Protein AF-A0A348ML00-F1 (afdb_monomer)

Secondary structure (DSSP, 8-state):
---GGGGGS-HHHHHH--TT-SEEEEEEEEEEEEEETHHHHHHHHHTT-HHHHHHHHHHHHHHHHHHHHHHHHTT-EEEEEETTEEEEEESSHHHHHHHHHHHHHHHHHTTT--EEEEEEEEEEEEEEEEEETTEEEEEEESHHHHHHHHHHTTPPTT-EEE----------------S-----HHHHHHHHHH-TT-EEEEEEEEEEEEESSHHHHHHHHHT-TTSSEEEEEEEETTEEEEEEEESSS--SS-HHHHHHHHHHHHHTSGGGGGEEEEEEEEEEEEEEEEETTEEEEEEESHHHHHHHHHHTTPPTT-EEEEHHHHHT-TTEEEEEEEEEEETTTEEEEEEEEEEE-TTBPP-PPP-TT-HHHHHHHHHHHHH-SEEEEEE-TTSSHHHHHHHHHHHHT--EEEEE-SS-TT-S-HHHHHHH-----SPPPHHHHHHHHHHHHHHS--SEEEEE-GGG--HHHHHHHHHHTTS--SSEEEEE-SSS-SSEEEPPP-HHHHHHHHHHHHSSPBPHHHHHHHHHHHTT-HHHHHHHHHHHHHTTSEEE-TTS-EEESS------STTHHHHHHHHTTS-HHHHHHHHHHTT-SS-EEHHHHHHH-TT---TTHHHHHHTTSEEEETTEEEES-HHHHHHHHHHS-HHHHHHHHHHHHHHHHHTT-HHHHHHHHHHTT-HHHHHHHHTT-----TT--SHHHHHHHHHHHHH---HHHHHHHHHHHHHTT-HHHHHHHHHHTTTTS-HHHHHHHHHHHHHHTT-HHHHHHHHHTS-GGG---HHHHHHHHHHHHHHHHHTT-TTHHHHHHHHHHHHTTS-HHHHTT--HHHHHHHTT-HHHHHHHHHHHHHHHHHTT-HHHHHHHHHHHHHH--

Organism: NCBI:txid2052148

Solvent-accessible surface area (backbone atoms only — not comparable to full-atom values): 47397 Å² total; per-residue (Å²): 128,83,62,71,50,48,29,63,45,30,63,68,53,64,41,51,35,36,89,94,55,50,71,49,77,47,56,32,23,32,36,31,34,41,43,48,52,51,67,62,52,44,51,60,35,50,74,65,40,63,70,14,33,53,54,44,45,55,48,49,37,54,52,53,23,53,49,46,53,41,33,45,76,37,66,29,38,59,69,46,72,61,84,62,24,40,33,32,39,20,78,41,64,67,38,48,50,54,25,51,55,52,49,43,53,54,40,61,72,52,86,57,72,51,44,40,26,20,2,31,17,47,40,62,39,35,37,41,55,44,74,50,66,82,8,62,47,63,29,62,41,43,66,22,57,58,45,4,57,57,25,25,75,74,25,51,83,67,34,67,26,70,54,92,63,78,90,78,72,83,58,83,80,71,80,55,51,77,51,83,68,44,50,35,51,59,58,50,49,49,43,74,72,62,40,69,89,34,43,36,76,43,52,29,20,32,35,29,37,29,20,70,45,72,67,54,48,54,57,56,52,70,66,39,85,75,61,55,36,74,79,50,44,40,68,50,98,81,27,40,33,38,38,35,27,15,28,48,86,67,42,51,54,63,19,40,49,53,42,49,53,53,54,50,57,48,67,73,40,86,65,33,63,47,24,21,11,6,34,26,35,40,58,28,41,38,30,46,39,62,31,104,74,38,40,45,84,46,73,48,42,69,34,56,55,46,6,54,55,40,22,71,76,33,51,70,54,32,54,29,33,31,63,62,28,47,78,65,23,78,46,55,42,67,42,83,74,49,78,47,75,42,91,99,77,44,80,42,59,35,25,38,77,74,48,73,44,70,41,51,63,65,81,49,82,59,73,72,81,51,55,72,57,45,50,50,50,53,58,51,55,71,80,40,36,61,45,38,40,10,11,40,72,51,39,46,65,71,48,50,54,25,28,46,31,61,76,67,71,54,62,48,41,29,43,72,55,76,77,62,83,89,48,54,38,46,61,54,31,69,71,63,75,47,93,54,87,68,93,66,57,68,72,60,49,50,50,53,48,52,57,48,57,66,71,47,90,53,57,30,39,36,38,34,46,52,77,64,53,27,75,61,33,52,52,48,51,64,54,50,64,77,47,91,71,92,44,38,36,39,42,29,35,60,30,72,51,65,80,43,68,48,62,55,42,54,62,68,54,46,38,48,46,46,20,67,75,67,76,37,46,54,34,69,69,44,35,51,54,45,34,68,29,31,61,20,28,48,49,52,43,56,52,51,52,54,49,33,42,77,70,60,41,36,40,73,44,99,89,59,26,37,30,61,76,61,70,66,87,86,78,70,82,76,52,50,54,61,48,44,59,74,49,23,78,49,54,71,69,54,47,50,50,53,53,60,50,33,79,48,96,57,68,37,48,59,69,57,54,40,72,64,39,77,86,64,77,74,84,51,58,61,58,38,42,53,46,53,54,35,43,73,63,89,64,28,39,34,66,48,30,48,46,58,28,50,45,54,49,52,62,46,48,67,69,55,50,24,52,52,24,40,50,50,14,58,46,26,54,73,75,66,39,38,65,62,14,16,53,25,19,42,74,36,67,39,54,73,60,14,46,69,42,43,74,75,68,88,74,78,80,91,86,60,100,46,73,70,49,57,55,52,38,56,54,48,42,74,75,58,75,40,58,71,48,53,53,52,42,45,54,50,35,62,62,57,59,41,60,67,60,44,53,47,51,51,65,77,40,51,91,63,48,54,75,64,60,48,49,42,55,52,35,54,50,31,47,75,70,66,37,54,67,59,28,48,54,53,52,75,74,45,74,64,85,76,48,82,53,63,71,56,42,48,52,44,50,40,55,46,32,42,48,22,56,78,69,66,43,86,62,25,66,64,46,51,58,51,46,60,66,53,54,80,79,56,53,70,82,54,60,77,70,53,53,55,46,61,46,27,44,78,72,68,38,52,69,66,22,51,53,52,40,47,54,53,20,52,57,27,47,76,70,71,34,58,68,63,15,52,52,39,49,51,50,47,65,70,72,50,135

Foldseek 3Di:
DPDVVCLAAKPLCLQQDDPVDFKDKFWFKKKKKAKALLQVQLAVLVVVFLQSQLVNQVVCQVLVQQLCVLLVVLVKIFHDADFRITIITDQYDVSVVSSLLSSLVVCVVPVVNIWMEIEMFTGMWMWGWDDAQNAIAIEIDDPNVVRGVVQRVVTDTSYGGYDDYPDDDRDDSDRPNPDDGGHNPLVVVVCVQQPQSDKFKAKKKKKKKFFADPVLVNVLRVLLLVLWDFQHWYADPRHIITIIMGCPPQLQAFRLQSVVVSVVVCLPDPSQLRMFMEMAIDMWMWHWHDHPRHIGTDIGDPRNVRRVQRRVVTDRSFYKYFPRSPVSQQQFDWDWDDWDQTPPPGTTTIITTDDGQQFFQRQDDALPPPVVVLVVVVVVVVVFQEWEEEEFPLLCSSNSVNVNCVVVVFGETEAEDRDDAPAAPVLLCRQPVDRDRDQDDLVRSLVSNLVSVVVDPGLEYEYEQCVRHDPSNVSNSVVRRVDDSSGHYYYYHNFQDIPHYRYADDLVSLQSSVCVVPVFGADSQLSVVLCQQAVRRNLSSVQQVVQCVVVVQWDQDPVGHTDGPADADDQDSRCSSVLSNNCSNDDPLRLVLLLLLLLDPDWDFPVLSCVLPVPRDDPCVVVCVRNQQWDDDPRTIHGSHNNSSSNSNSRDDLVVLLVSLCSQLVSCVVVVVLLSNLVSCVSNVVLVSSLVSLVPDPDDPPPDLDPSLLSSLVSVCVPPNAQVSLVSNLVSCLNNLVLVVNVVSCVVCVVRDDPLSSLLSVLSSCVSVVVLVVSLVSLVVDPLVPDPDLLSSLSSLQSNLLSCLVVVPPCSVVSLVVSVVSLVVDDLVSLVVGCSLVSCVSVVNLVVSVVSLQVSLVVCVVVVNNPVSVVSVVVSVVSHD

InterPro domains:
  IPR001054 Adenylyl cyclase class-3/4/guanylyl cyclase [PS50125] (29-152)
  IPR001054 Adenylyl cyclase class-3/4/guanylyl cyclase [PS50125] (274-311)
  IPR027417 P-loop containing nucleoside triphosphate hydrolase [SSF52540] (356-555)
  IPR029787 Nucleotide cyclase [G3DSA:3.30.70.1230] (23-153)
  IPR029787 Nucleotide cyclase [G3DSA:3.30.70.1230] (206-360)
  IPR029787 Nucleotide cyclase [SSF55073] (25-144)
  IPR029787 Nucleotide cyclase [SSF55073] (242-348)

Radius of gyration: 32.4 Å; Cα contacts (8 Å, |Δi|>4): 1487; chains: 1; bounding box: 76×66×93 Å

Mean predicted aligned error: 16.03 Å

pLDDT: mean 80.35, std 12.55, range [34.0, 97.12]

Nearest PDB structures (foldseek):
  8coj-assembly1_A  TM=7.798E-01  e=1.822E-16  Homo sapiens
  2bw7-assembly1_B  TM=7.053E-01  e=2.777E-06  Limnospira platensis
  1wc5-assembly1_A  TM=7.029E-01  e=2.656E-06  Limnospira platensis
  1wc5-assembly1_D  TM=6.939E-01  e=4.535E-06  Limnospira platensis
  1wc1-assembly2_B  TM=6.346E-01  e=1.361E-06  Limnospira platensis

Sequence (881 aa):
MLNFENLFFPKILREIYSPSKKDYKIQGVVTFTDISGFTQLSENIMAEGYEGAEKIRDLIQFYFKNFTETIDKNRGDILNYSGDAILAYFQNLSDAVNSFESMVDFTKSVENVLSIRAGIAGGEIRIHIFENNGGLVPLFYGEPISDALNEEKKAELFKYSLKEIENFEKGKIENNSNGNLKLDNEVKRFFLEKGKDFGSFSYVSVLFLYAKDIKTVEEILSLNFGRIHVNKIELYEDGIRVMCLSGIPFGKSSPTLTMGDFIFDILKNDFKERIKGGATSGYIFNGFSEGNIRIEYNLIGKTINRAARISTEADFGEILLDKSFIEDNRFLEVEFIKNSNLKGIGKINLYLPKSYNKNRVPLYNPYYNRNSYIEKVEDYLKERDTLILGGDEGTGKTHLVSSYIFKNNIYAEYFQFNYLFGEKNIILKTVSKVNIDEDIEDETGIKFFLDEIKKSSSPLFIFDNCEYLDSNSLKLIESLRKKEIGKKIIFIFNKKFGDLILEDLDKDEIFELLNIRTGIKPSRRVVEKLFDLTSGNILLITTLFKELIEKGKITINFIGEWDYSSDMEIVSKDLSSASQILFSELPQEQFNFLKYLSFFDKPLKLKELKEIFKDLNFDFSNELLERSFIERNGDLVSFKNKILQKHLYHSLSLRERVRIHRIIGEFYVKVKEEFEAGLHFYKAGERKISFKLLKSIKSIPSYNLNYSHTVYFKILNILKPQKDNVEKIFYILHKEGRVDEIKELIKENETLLDPFTKIYFTMEILFKEGKLENVKEKFFSTDIESIRNKNIKIKILDLATYVMVLTNDDRKNFYIEKILKEYENISLETKVLLRLPSTLIQIGDYEKSERIFKDIADSYLLKNDRFNAYSTLIKMFYLFP

Structure (mmCIF, N/CA/C/O backbone):
data_AF-A0A348ML00-F1
#
_entry.id   AF-A0A348ML00-F1
#
loop_
_atom_site.group_PDB
_atom_site.id
_atom_site.type_symbol
_atom_site.label_atom_id
_atom_site.label_alt_id
_atom_site.label_comp_id
_atom_site.label_asym_id
_atom_site.label_entity_id
_atom_site.label_seq_id
_atom_site.pdbx_PDB_ins_code
_atom_site.Cartn_x
_atom_site.Cartn_y
_atom_site.Cartn_z
_atom_site.occupancy
_atom_site.B_iso_or_equiv
_atom_site.auth_seq_id
_atom_site.auth_comp_id
_atom_site.auth_asym_id
_atom_site.auth_atom_id
_atom_site.pdbx_PDB_model_num
ATOM 1 N N . MET A 1 1 ? 1.544 24.960 26.310 1.00 34.00 1 MET A N 1
ATOM 2 C CA . MET A 1 1 ? 1.391 24.394 24.952 1.00 34.00 1 MET A CA 1
ATOM 3 C C . MET A 1 1 ? 0.268 23.377 25.017 1.00 34.00 1 MET A C 1
ATOM 5 O O . MET A 1 1 ? 0.340 22.516 25.883 1.00 34.00 1 MET A O 1
ATOM 9 N N . LEU A 1 2 ? -0.784 23.506 24.201 1.00 48.88 2 LEU A N 1
ATOM 10 C CA . LEU A 1 2 ? -1.800 22.452 24.095 1.00 48.88 2 LEU A CA 1
ATOM 11 C C . LEU A 1 2 ? -1.108 21.144 23.685 1.00 48.88 2 LEU A C 1
ATOM 13 O O . LEU A 1 2 ? -0.302 21.151 22.756 1.00 48.88 2 LEU A O 1
ATOM 17 N N . ASN A 1 3 ? -1.404 20.045 24.380 1.00 73.56 3 ASN A N 1
ATOM 18 C CA . ASN A 1 3 ? -1.009 18.715 23.930 1.00 73.56 3 ASN A CA 1
ATOM 19 C C . ASN A 1 3 ? -1.651 18.477 22.552 1.00 73.56 3 ASN A C 1
ATOM 21 O O . ASN A 1 3 ? -2.877 18.500 22.453 1.00 73.56 3 ASN A O 1
ATOM 25 N N . PHE A 1 4 ? -0.850 18.296 21.497 1.00 82.88 4 PHE A N 1
ATOM 26 C CA . PHE A 1 4 ? -1.365 18.126 20.131 1.00 82.88 4 PHE A CA 1
ATOM 27 C C . PHE A 1 4 ? -2.293 16.908 20.018 1.00 82.88 4 PHE A C 1
ATOM 29 O O . PHE A 1 4 ? -3.206 16.919 19.200 1.00 82.88 4 PHE A O 1
ATOM 36 N N . GLU A 1 5 ? -2.110 15.897 20.877 1.00 88.62 5 GLU A N 1
ATOM 37 C CA . GLU A 1 5 ? -2.977 14.718 20.949 1.00 88.62 5 GLU A CA 1
ATOM 38 C C . GLU A 1 5 ? -4.433 15.099 21.232 1.00 88.62 5 GLU A C 1
ATOM 40 O O . GLU A 1 5 ? -5.338 14.465 20.702 1.00 88.62 5 GLU A O 1
ATOM 45 N N . ASN A 1 6 ? -4.687 16.191 21.966 1.00 87.44 6 ASN A N 1
ATOM 46 C CA . ASN A 1 6 ? -6.050 16.660 22.210 1.00 87.44 6 ASN A CA 1
ATOM 47 C C . ASN A 1 6 ? -6.776 16.999 20.901 1.00 87.44 6 ASN A C 1
ATOM 49 O O . ASN A 1 6 ? -7.987 16.817 20.825 1.00 87.44 6 ASN A O 1
ATOM 53 N N . LEU A 1 7 ? -6.061 17.438 19.855 1.00 88.00 7 LEU A N 1
ATOM 54 C CA . LEU A 1 7 ? -6.659 17.731 18.549 1.00 88.00 7 LEU A CA 1
ATOM 55 C C . LEU A 1 7 ? -7.269 16.483 17.891 1.00 88.00 7 LEU A C 1
ATOM 57 O O . LEU A 1 7 ? -8.154 16.628 17.051 1.00 88.00 7 LEU A O 1
ATOM 61 N N . PHE A 1 8 ? -6.874 15.276 18.307 1.00 89.94 8 PHE A N 1
ATOM 62 C CA . PHE A 1 8 ? -7.432 14.007 17.831 1.00 89.94 8 PHE A CA 1
ATOM 63 C C . PHE A 1 8 ? -8.740 13.594 18.515 1.00 89.94 8 PHE A C 1
ATOM 65 O O . PHE A 1 8 ? -9.309 12.558 18.163 1.00 89.94 8 PHE A O 1
ATOM 72 N N . PHE A 1 9 ? -9.267 14.417 19.420 1.00 91.25 9 PHE A N 1
ATOM 73 C CA . PHE A 1 9 ? -10.502 14.137 20.145 1.00 91.25 9 PHE A CA 1
ATOM 74 C C . PHE A 1 9 ? -11.482 15.317 20.088 1.00 91.25 9 PHE A C 1
ATOM 76 O O . PHE A 1 9 ? -11.037 16.458 19.932 1.00 91.25 9 PHE A O 1
ATOM 83 N N . PRO A 1 10 ? -12.798 15.081 20.240 1.00 91.31 10 PRO A N 1
ATOM 84 C CA . PRO A 1 10 ? -13.809 16.144 20.310 1.00 91.31 10 PRO A CA 1
ATOM 85 C C . PRO A 1 10 ? -13.538 17.132 21.449 1.00 91.31 10 PRO A C 1
ATOM 87 O O . PRO A 1 10 ? -13.006 16.738 22.491 1.00 91.31 10 PRO A O 1
ATOM 90 N N . LYS A 1 11 ? -13.906 18.408 21.279 1.00 89.00 11 LYS A N 1
ATOM 91 C CA . LYS A 1 11 ? -13.756 19.434 22.328 1.00 89.00 11 LYS A CA 1
ATOM 92 C C . LYS A 1 11 ? -14.481 19.042 23.611 1.00 89.00 11 LYS A C 1
ATOM 94 O O . LYS A 1 11 ? -13.883 19.138 24.678 1.00 89.00 11 LYS A O 1
ATOM 99 N N . ILE A 1 12 ? -15.696 18.510 23.502 1.00 88.75 12 ILE A N 1
ATOM 100 C CA . ILE A 1 12 ? -16.497 18.092 24.655 1.00 88.75 12 ILE A CA 1
ATOM 101 C C . ILE A 1 12 ? -15.770 17.041 25.493 1.00 88.75 12 ILE A C 1
ATOM 103 O O . ILE A 1 12 ? -15.780 17.105 26.718 1.00 88.75 12 ILE A O 1
ATOM 107 N N . LEU A 1 13 ? -15.052 16.115 24.847 1.00 89.38 13 LEU A N 1
ATOM 108 C CA . LEU A 1 13 ? -14.292 15.095 25.558 1.00 89.38 13 LEU A CA 1
ATOM 109 C C . LEU A 1 13 ? -13.089 15.703 26.294 1.00 89.38 13 LEU A C 1
ATOM 111 O O . LEU A 1 13 ? -12.785 15.287 27.407 1.00 89.38 13 LEU A O 1
ATOM 115 N N . ARG A 1 14 ? -12.443 16.730 25.725 1.00 87.06 14 ARG A N 1
ATOM 116 C CA . ARG A 1 14 ? -11.343 17.464 26.383 1.00 87.06 14 ARG A CA 1
ATOM 117 C C . ARG A 1 14 ? -11.804 18.165 27.664 1.00 87.06 14 ARG A C 1
ATOM 119 O O . ARG A 1 14 ? -11.000 18.322 28.575 1.00 87.06 14 ARG A O 1
ATOM 126 N N . GLU A 1 15 ? -13.067 18.581 27.724 1.00 85.81 15 GLU A N 1
ATOM 127 C CA . GLU A 1 15 ? -13.651 19.320 28.853 1.00 85.81 15 GLU A CA 1
ATOM 128 C C . GLU A 1 15 ? -14.129 18.404 29.991 1.00 85.81 15 GLU A C 1
ATOM 130 O O . GLU A 1 15 ? -14.055 18.781 31.163 1.00 85.81 15 GLU A O 1
ATOM 135 N N . ILE A 1 16 ? -14.587 17.191 29.664 1.00 86.50 16 ILE A N 1
ATOM 136 C CA . ILE A 1 16 ? -15.194 16.274 30.646 1.00 86.50 16 ILE A CA 1
ATOM 137 C C . ILE A 1 16 ? -14.288 15.108 31.059 1.00 86.50 16 ILE A C 1
ATOM 139 O O . ILE A 1 16 ? -14.553 14.482 32.085 1.00 86.50 16 ILE A O 1
ATOM 143 N N . TYR A 1 17 ? -13.248 14.782 30.283 1.00 88.12 17 TYR A N 1
ATOM 144 C CA . TYR A 1 17 ? -12.467 13.561 30.489 1.00 88.12 17 TYR A CA 1
ATOM 145 C C . TYR A 1 17 ? -11.722 13.529 31.830 1.00 88.12 17 TYR A C 1
ATOM 147 O O . TYR A 1 17 ? -11.009 14.459 32.221 1.00 88.12 17 TYR A O 1
ATOM 155 N N . SER A 1 18 ? -11.832 12.383 32.500 1.00 86.19 18 SER A N 1
ATOM 156 C CA . SER A 1 18 ? -11.129 12.047 33.728 1.00 86.19 18 SER A CA 1
ATOM 157 C C . SER A 1 18 ? -10.590 10.610 33.657 1.00 86.19 18 SER A C 1
ATOM 159 O O . SER A 1 18 ? -11.374 9.692 33.419 1.00 86.19 18 SER A O 1
ATOM 161 N N . PRO A 1 19 ? -9.291 10.363 33.920 1.00 83.25 19 PRO A N 1
ATOM 162 C CA . PRO A 1 19 ? -8.701 9.022 33.822 1.00 83.25 19 PRO A CA 1
ATOM 163 C C . PRO A 1 19 ? -9.354 7.951 34.712 1.00 83.25 19 PRO A C 1
ATOM 165 O O . PRO A 1 19 ? -9.177 6.766 34.466 1.00 83.25 19 PRO A O 1
ATOM 168 N N . SER A 1 20 ? -10.090 8.343 35.759 1.00 83.12 20 SER A N 1
ATOM 169 C CA . SER A 1 20 ? -10.780 7.418 36.668 1.00 83.12 20 SER A CA 1
ATOM 170 C C . SER A 1 20 ? -12.204 7.050 36.232 1.00 83.12 20 SER A C 1
ATOM 172 O O . SER A 1 20 ? -12.856 6.259 36.913 1.00 83.12 20 SER A O 1
ATOM 174 N N . LYS A 1 21 ? -12.708 7.613 35.124 1.00 87.56 21 LYS A N 1
ATOM 175 C CA . LYS A 1 21 ? -14.063 7.374 34.607 1.00 87.56 21 LYS A CA 1
ATOM 176 C C . LYS A 1 21 ? -14.027 6.909 33.152 1.00 87.56 21 LYS A C 1
ATOM 178 O O . LYS A 1 21 ? -13.424 7.561 32.301 1.00 87.56 21 LYS A O 1
ATOM 183 N N . LYS A 1 22 ? -14.750 5.824 32.861 1.00 89.88 22 LYS A N 1
ATOM 184 C CA . LYS A 1 22 ? -14.980 5.335 31.492 1.00 89.88 22 LYS A CA 1
ATOM 185 C C . LYS A 1 22 ? -16.291 5.834 30.883 1.00 89.88 22 LYS A C 1
ATOM 187 O O . LYS A 1 22 ? -16.365 5.962 29.667 1.00 89.88 22 LYS A O 1
ATOM 192 N N . ASP A 1 23 ? -17.287 6.149 31.709 1.00 93.12 23 ASP A N 1
ATOM 193 C CA . ASP A 1 23 ? -18.633 6.512 31.262 1.00 93.12 23 ASP A CA 1
ATOM 194 C C . ASP A 1 23 ? -18.983 7.970 31.567 1.00 93.12 23 ASP A C 1
ATOM 196 O O . ASP A 1 23 ? -18.770 8.464 32.680 1.00 93.12 23 ASP A O 1
ATOM 200 N N . TYR A 1 24 ? -19.578 8.640 30.581 1.00 92.25 24 TYR A N 1
ATOM 201 C CA . TYR A 1 24 ? -20.023 10.029 30.664 1.00 92.25 24 TYR A CA 1
ATOM 202 C C . TYR A 1 24 ? -21.411 10.196 30.050 1.00 92.25 24 TYR A C 1
ATOM 204 O O . TYR A 1 24 ? -21.855 9.394 29.225 1.00 92.25 24 TYR A O 1
ATOM 212 N N . LYS A 1 25 ? -22.090 11.271 30.449 1.00 90.88 25 LYS A N 1
ATOM 213 C CA . LYS A 1 25 ? -23.409 11.652 29.947 1.00 90.88 25 LYS A CA 1
ATOM 214 C C . LYS A 1 25 ? -23.436 13.142 29.655 1.00 90.88 25 LYS A C 1
ATOM 216 O O . LYS A 1 25 ? -23.001 13.931 30.492 1.00 90.88 25 LYS A O 1
ATOM 221 N N . ILE A 1 26 ? -23.970 13.509 28.498 1.00 90.06 26 ILE A N 1
ATOM 222 C CA . ILE A 1 26 ? -24.190 14.897 28.091 1.00 90.06 26 ILE A CA 1
ATOM 223 C C . ILE A 1 26 ? -25.602 15.042 27.516 1.00 90.06 26 ILE A C 1
ATOM 225 O O . ILE A 1 26 ? -26.180 14.078 27.023 1.00 90.06 26 ILE A O 1
ATOM 229 N N . GLN A 1 27 ? -26.166 16.243 27.598 1.00 88.88 27 GLN A N 1
ATOM 230 C CA . GLN A 1 27 ? -27.469 16.577 27.018 1.00 88.88 27 GLN A CA 1
ATOM 231 C C . GLN A 1 27 ? -27.260 17.501 25.825 1.00 88.88 27 GLN A C 1
ATOM 233 O O . GLN A 1 27 ? -26.535 18.487 25.953 1.00 88.88 27 GLN A O 1
ATOM 238 N N . GLY A 1 28 ? -27.907 17.220 24.697 1.00 90.25 28 GLY A N 1
ATOM 239 C CA . GLY A 1 28 ? -27.919 18.148 23.570 1.00 90.25 28 GLY A CA 1
ATOM 240 C C . GLY A 1 28 ? -28.503 17.565 22.294 1.00 90.25 28 GLY A C 1
ATOM 241 O O . GLY A 1 28 ? -29.187 16.544 22.309 1.00 90.25 28 GLY A O 1
ATOM 242 N N . VAL A 1 29 ? -28.233 18.253 21.189 1.00 92.75 29 VAL A N 1
ATOM 243 C CA . VAL A 1 29 ? -28.706 17.925 19.843 1.00 92.75 29 VAL A CA 1
ATOM 244 C C . VAL A 1 29 ? -27.551 17.342 19.042 1.00 92.75 29 VAL A C 1
ATOM 246 O O . VAL A 1 29 ? -26.440 17.865 19.085 1.00 92.75 29 VAL A O 1
ATOM 249 N N . VAL A 1 30 ? -27.805 16.270 18.299 1.00 94.69 30 VAL A N 1
ATOM 250 C CA . VAL A 1 30 ? -26.855 15.684 17.357 1.00 94.69 30 VAL A CA 1
ATOM 251 C C . VAL A 1 30 ? -27.342 15.841 15.927 1.00 94.69 30 VAL A C 1
ATOM 253 O O . VAL A 1 30 ? -28.536 15.747 15.644 1.00 94.69 30 VAL A O 1
ATOM 256 N N . THR A 1 31 ? -26.396 16.046 15.017 1.00 95.75 31 THR A N 1
ATOM 257 C CA . THR A 1 31 ? -26.631 15.957 13.577 1.00 95.75 31 THR A CA 1
ATOM 258 C C . THR A 1 31 ? -25.801 14.817 13.020 1.00 95.75 31 THR A C 1
ATOM 260 O O . THR A 1 31 ? -24.583 14.804 13.211 1.00 95.75 31 THR A O 1
ATOM 263 N N . PHE A 1 32 ? -26.433 13.901 12.295 1.00 94.50 32 PHE A N 1
ATOM 264 C CA . PHE A 1 32 ? -25.743 12.914 11.473 1.00 94.50 32 PHE A CA 1
ATOM 265 C C . PHE A 1 32 ? -25.858 13.341 10.009 1.00 94.50 32 PHE A C 1
ATOM 267 O O . PHE A 1 32 ? -26.954 13.328 9.457 1.00 94.50 32 PHE A O 1
ATOM 274 N N . THR A 1 33 ? -24.749 13.780 9.410 1.00 93.56 33 THR A N 1
ATOM 275 C CA . THR A 1 33 ? -24.701 14.334 8.046 1.00 93.56 33 THR A CA 1
ATOM 276 C C . THR A 1 33 ? -23.969 13.382 7.108 1.00 93.56 33 THR A C 1
ATOM 278 O O . THR A 1 33 ? -22.770 13.191 7.272 1.00 93.56 33 THR A O 1
ATOM 281 N N . ASP A 1 34 ? -24.656 12.818 6.119 1.00 90.44 34 ASP A N 1
ATOM 282 C CA . ASP A 1 34 ? -24.093 11.937 5.085 1.00 90.44 34 ASP A CA 1
ATOM 283 C C . ASP A 1 34 ? -23.577 12.754 3.888 1.00 90.44 34 ASP A C 1
ATOM 285 O O . ASP A 1 34 ? -24.300 13.616 3.375 1.00 90.44 34 ASP A O 1
ATOM 289 N N . ILE A 1 35 ? -22.346 12.493 3.430 1.00 86.94 35 ILE A N 1
ATOM 290 C CA . ILE A 1 35 ? -21.729 13.158 2.271 1.00 86.94 35 ILE A CA 1
ATOM 291 C C . ILE A 1 35 ? -21.851 12.247 1.043 1.00 86.94 35 ILE A C 1
ATOM 293 O O . ILE A 1 35 ? -21.018 11.388 0.751 1.00 86.94 35 ILE A O 1
ATOM 297 N N . SER A 1 36 ? -22.897 12.480 0.259 1.00 78.69 36 SER A N 1
ATOM 298 C CA . SER A 1 36 ? -23.175 11.755 -0.976 1.00 78.69 36 SER A CA 1
ATOM 299 C C . SER A 1 36 ? -22.263 12.199 -2.134 1.00 78.69 36 SER A C 1
ATOM 301 O O . SER A 1 36 ? -22.107 13.389 -2.417 1.00 78.69 36 SER A O 1
ATOM 303 N N . GLY A 1 37 ? -21.690 11.218 -2.844 1.00 73.75 37 GLY A N 1
ATOM 304 C CA . GLY A 1 3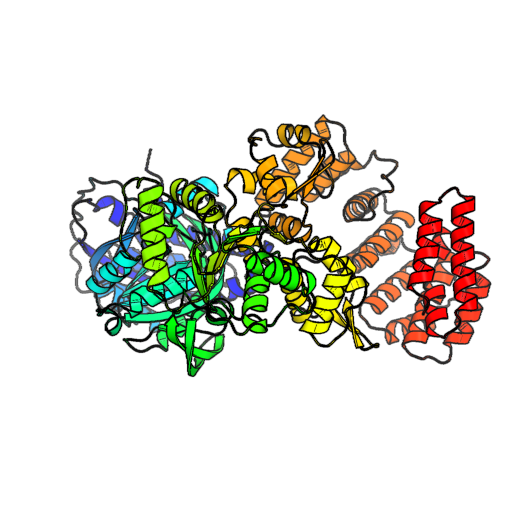7 ? -20.795 11.406 -4.002 1.00 73.75 37 GLY A CA 1
ATOM 305 C C . GLY A 1 37 ? -19.299 11.336 -3.670 1.00 73.75 37 GLY A C 1
ATOM 306 O O . GLY A 1 37 ? -18.475 11.137 -4.566 1.00 73.75 37 GLY A O 1
ATOM 307 N N . PHE A 1 38 ? -18.942 11.412 -2.385 1.00 74.25 38 PHE A N 1
ATOM 308 C CA . PHE A 1 38 ? -17.551 11.461 -1.935 1.00 74.25 38 PHE A CA 1
ATOM 309 C C . PHE A 1 38 ? -16.785 10.172 -2.219 1.00 74.25 38 PHE A C 1
ATOM 311 O O . PHE A 1 38 ? -15.666 10.209 -2.742 1.00 74.25 38 PHE A O 1
ATOM 318 N N . THR A 1 39 ? -17.421 9.028 -1.958 1.00 69.06 39 THR A N 1
ATOM 319 C CA . THR A 1 39 ? -16.860 7.716 -2.271 1.00 69.06 39 THR A CA 1
ATOM 320 C C . THR A 1 39 ? -16.501 7.605 -3.751 1.00 69.06 39 THR A C 1
ATOM 322 O O . THR A 1 39 ? -15.379 7.253 -4.096 1.00 69.06 39 THR A O 1
ATOM 325 N N . GLN A 1 40 ? -17.439 7.942 -4.641 1.00 71.00 40 GLN A N 1
ATOM 326 C CA . GLN A 1 40 ? -17.279 7.757 -6.084 1.00 71.00 40 GLN A CA 1
ATOM 327 C C . GLN A 1 40 ? -16.203 8.683 -6.658 1.00 71.00 40 GLN A C 1
ATOM 329 O O . GLN A 1 40 ? -15.404 8.272 -7.501 1.00 71.00 40 GLN A O 1
ATOM 334 N N . LEU A 1 41 ? -16.142 9.920 -6.163 1.00 73.00 41 LEU A N 1
ATOM 335 C CA . LEU A 1 41 ? -15.085 10.858 -6.510 1.00 73.00 41 LEU A CA 1
ATOM 336 C C . LEU A 1 41 ? -13.716 10.353 -6.048 1.00 73.00 41 LEU A C 1
ATOM 338 O O . LEU A 1 41 ? -12.772 10.333 -6.837 1.00 73.00 41 LEU A O 1
ATOM 342 N N . SER A 1 42 ? -13.628 9.887 -4.801 1.00 67.31 42 SER A N 1
ATOM 343 C CA . SER A 1 42 ? -12.405 9.295 -4.264 1.00 67.31 42 SER A CA 1
ATOM 344 C C . SER A 1 42 ? -11.964 8.112 -5.121 1.00 67.31 42 SER A C 1
ATOM 346 O O . SER A 1 42 ? -10.811 8.053 -5.522 1.00 67.31 42 SER A O 1
ATOM 348 N N . GLU A 1 43 ? -12.875 7.217 -5.500 1.00 67.12 43 GLU A N 1
ATOM 349 C CA . GLU A 1 43 ? -12.577 6.054 -6.341 1.00 67.12 43 GLU A CA 1
ATOM 350 C C . GLU A 1 43 ? -12.042 6.409 -7.733 1.00 67.12 43 GLU A C 1
ATOM 352 O O . GLU A 1 43 ? -11.080 5.788 -8.192 1.00 67.12 43 GLU A O 1
ATOM 357 N N . ASN A 1 44 ? -12.632 7.405 -8.399 1.00 70.06 44 ASN A N 1
ATOM 358 C CA . ASN A 1 44 ? -12.154 7.869 -9.702 1.00 70.06 44 ASN A CA 1
ATOM 359 C C . ASN A 1 44 ? -10.732 8.427 -9.599 1.00 70.06 44 ASN A C 1
ATOM 361 O O . ASN A 1 44 ? -9.880 8.114 -10.426 1.00 70.06 44 ASN A O 1
ATOM 365 N N . ILE A 1 45 ? -10.455 9.195 -8.544 1.00 67.38 45 ILE A N 1
ATOM 366 C CA . ILE A 1 45 ? -9.126 9.750 -8.306 1.00 67.38 45 ILE A CA 1
ATOM 367 C C . ILE A 1 45 ? -8.136 8.640 -7.897 1.00 67.38 45 ILE A C 1
ATOM 369 O O . ILE A 1 45 ? -6.984 8.657 -8.328 1.00 67.38 45 ILE A O 1
ATOM 373 N N . MET A 1 46 ? -8.563 7.617 -7.143 1.00 61.88 46 MET A N 1
ATOM 374 C CA . MET A 1 46 ? -7.719 6.456 -6.806 1.00 61.88 46 MET A CA 1
ATOM 375 C C . MET A 1 46 ? -7.242 5.716 -8.060 1.00 61.88 46 MET A C 1
ATOM 377 O O . MET A 1 46 ? -6.105 5.237 -8.101 1.00 61.88 46 MET A O 1
ATOM 381 N N . ALA A 1 47 ? -8.069 5.662 -9.109 1.00 60.34 47 ALA A N 1
ATOM 382 C CA . ALA A 1 47 ? -7.694 5.052 -10.382 1.00 60.34 47 ALA A CA 1
ATOM 383 C C . ALA A 1 47 ? -6.500 5.758 -11.056 1.00 60.34 47 ALA A C 1
ATOM 385 O O . ALA A 1 47 ? -5.793 5.130 -11.848 1.00 60.34 47 ALA A O 1
ATOM 386 N N . GLU A 1 48 ? -6.193 7.008 -10.695 1.00 60.81 48 GLU A N 1
ATOM 387 C CA . GLU A 1 48 ? -5.044 7.768 -11.205 1.00 60.81 48 GLU A CA 1
ATOM 388 C C . GLU A 1 48 ? -3.706 7.355 -10.554 1.00 60.81 48 GLU A C 1
ATOM 390 O O . GLU A 1 48 ? -2.646 7.577 -11.133 1.00 60.81 48 GLU A O 1
ATOM 395 N N . GLY A 1 49 ? -3.708 6.585 -9.455 1.00 56.00 49 GLY A N 1
ATOM 396 C CA . GLY A 1 49 ? -2.491 6.067 -8.801 1.00 56.00 49 GLY A CA 1
ATOM 397 C C . GLY A 1 49 ? -1.910 7.030 -7.767 1.00 56.00 49 GLY A C 1
ATOM 398 O O . GLY A 1 49 ? -2.665 7.746 -7.125 1.00 56.00 49 GLY A O 1
ATOM 399 N N . TYR A 1 50 ? -0.584 7.067 -7.585 1.00 53.44 50 TYR A N 1
ATOM 400 C CA . TYR A 1 50 ? 0.050 7.873 -6.524 1.00 53.44 50 TYR A CA 1
ATOM 401 C C . TYR A 1 50 ? -0.290 9.368 -6.571 1.00 53.44 50 TYR A C 1
ATOM 403 O O . TYR A 1 50 ? -0.466 9.983 -5.525 1.00 53.44 50 TYR A O 1
ATOM 411 N N . GLU A 1 51 ? -0.436 9.950 -7.764 1.00 58.72 51 GLU A N 1
ATOM 412 C CA . GLU A 1 51 ? -0.874 11.347 -7.917 1.00 58.72 51 GLU A CA 1
ATOM 413 C C . GLU A 1 51 ? -2.332 11.550 -7.470 1.00 58.72 51 GLU A C 1
ATOM 415 O O . GLU A 1 51 ? -2.704 12.621 -6.991 1.00 58.72 51 GLU A O 1
ATOM 420 N N . GLY A 1 52 ? -3.142 10.492 -7.533 1.00 64.00 52 GLY A N 1
ATOM 421 C CA . GLY A 1 52 ? -4.492 10.461 -6.991 1.00 64.00 52 GLY A CA 1
ATOM 422 C C . GLY A 1 52 ? -4.543 10.539 -5.462 1.00 64.00 52 GLY A C 1
ATOM 423 O O . GLY A 1 52 ? -5.461 11.148 -4.921 1.00 64.00 52 GLY A O 1
ATOM 424 N N . ALA A 1 53 ? -3.545 10.008 -4.741 1.00 64.56 53 ALA A N 1
ATOM 425 C CA . ALA A 1 53 ? -3.511 10.071 -3.272 1.00 64.56 53 ALA A CA 1
ATOM 426 C C . ALA A 1 53 ? -3.488 11.523 -2.776 1.00 64.56 53 ALA A C 1
ATOM 428 O O . ALA A 1 53 ? -4.195 11.884 -1.839 1.00 64.56 53 ALA A O 1
ATOM 429 N N . GLU A 1 54 ? -2.692 12.372 -3.426 1.00 68.00 54 GLU A N 1
ATOM 430 C CA . GLU A 1 54 ? -2.607 13.787 -3.072 1.00 68.00 54 GLU A CA 1
ATOM 431 C C . GLU A 1 54 ? -3.861 14.559 -3.451 1.00 68.00 54 GLU A C 1
ATOM 433 O O . GLU A 1 54 ? -4.311 15.387 -2.666 1.00 68.00 54 GLU A O 1
ATOM 438 N N . LYS A 1 55 ? -4.445 14.276 -4.620 1.00 73.25 55 LYS A N 1
ATOM 439 C CA . LYS A 1 55 ? -5.715 14.883 -5.032 1.00 73.25 55 LYS A CA 1
ATOM 440 C C . LYS A 1 55 ? -6.843 14.523 -4.062 1.00 73.25 55 LYS A C 1
ATOM 442 O O . LYS A 1 55 ? -7.599 15.404 -3.669 1.00 73.25 55 LYS A O 1
ATOM 447 N N . ILE A 1 56 ? -6.918 13.261 -3.627 1.00 75.19 56 ILE A N 1
ATOM 448 C CA . ILE A 1 56 ? -7.867 12.803 -2.599 1.00 75.19 56 ILE A CA 1
ATOM 449 C C . ILE A 1 56 ? -7.600 13.508 -1.274 1.00 75.19 56 ILE A C 1
ATOM 451 O O . ILE A 1 56 ? -8.531 14.044 -0.684 1.00 75.19 56 ILE A O 1
ATOM 455 N N . ARG A 1 57 ? -6.341 13.565 -0.820 1.00 76.94 57 ARG A N 1
ATOM 456 C CA . ARG A 1 57 ? -5.971 14.306 0.393 1.00 76.94 57 ARG A CA 1
ATOM 457 C C . ARG A 1 57 ? -6.439 15.755 0.311 1.00 76.94 57 ARG A C 1
ATOM 459 O O . ARG A 1 57 ? -7.097 16.222 1.230 1.00 76.94 57 ARG A O 1
ATOM 466 N N . ASP A 1 58 ? -6.093 16.461 -0.761 1.00 79.19 58 ASP A N 1
ATOM 467 C CA . ASP A 1 58 ? -6.397 17.884 -0.921 1.00 79.19 58 ASP A CA 1
ATOM 468 C C . ASP A 1 58 ? -7.913 18.123 -0.987 1.00 79.19 58 ASP A C 1
ATOM 470 O O . ASP A 1 58 ? -8.406 19.093 -0.415 1.00 79.19 58 ASP A O 1
ATOM 474 N N . LEU A 1 59 ? -8.660 17.196 -1.591 1.00 80.12 59 LEU A N 1
ATOM 475 C CA . LEU A 1 59 ? -10.119 17.190 -1.597 1.00 80.12 59 LEU A CA 1
ATOM 476 C C . LEU A 1 59 ? -10.709 16.981 -0.190 1.00 80.12 59 LEU A C 1
ATOM 478 O O . LEU A 1 59 ? -11.539 17.787 0.233 1.00 80.12 59 LEU A O 1
ATOM 482 N N . ILE A 1 60 ? -10.278 15.945 0.548 1.00 77.31 60 ILE A N 1
ATOM 483 C CA . ILE A 1 60 ? -10.698 15.706 1.945 1.00 77.31 60 ILE A CA 1
ATOM 484 C C . ILE A 1 60 ? -10.410 16.959 2.762 1.00 77.31 60 ILE A C 1
ATOM 486 O O . ILE A 1 60 ? -11.293 17.499 3.418 1.00 77.31 60 ILE A O 1
ATOM 490 N N . GLN A 1 61 ? -9.173 17.444 2.681 1.00 80.56 61 GLN A N 1
ATOM 491 C CA . GLN A 1 61 ? -8.686 18.594 3.420 1.00 80.56 61 GLN A CA 1
ATOM 492 C C . GLN A 1 61 ? -9.513 19.846 3.110 1.00 80.56 61 GLN A C 1
ATOM 494 O O . GLN A 1 61 ? -9.790 20.628 4.015 1.00 80.56 61 GLN A O 1
ATOM 499 N N . PHE A 1 62 ? -9.939 20.033 1.861 1.00 84.62 62 PHE A N 1
ATOM 500 C CA . PHE A 1 62 ? -10.794 21.143 1.462 1.00 84.62 62 PHE A CA 1
ATOM 501 C C . PHE A 1 62 ? -12.198 21.043 2.080 1.00 84.62 62 PHE A C 1
ATOM 503 O O . PHE A 1 62 ? -12.639 21.993 2.726 1.00 84.62 62 PHE A O 1
ATOM 510 N N . TYR A 1 63 ? -12.888 19.906 1.951 1.00 84.62 63 TYR A N 1
ATOM 511 C CA . TYR A 1 63 ? -14.250 19.755 2.484 1.00 84.62 63 TYR A CA 1
ATOM 512 C C . TYR A 1 63 ? -14.282 19.658 4.014 1.00 84.62 63 TYR A C 1
ATOM 514 O O . TYR A 1 63 ? -15.009 20.411 4.662 1.00 84.62 63 TYR A O 1
ATOM 522 N N . PHE A 1 64 ? -13.454 18.799 4.616 1.00 83.94 64 PHE A N 1
ATOM 523 C CA . PHE A 1 64 ? -13.449 18.565 6.065 1.00 83.94 64 PHE A CA 1
ATOM 524 C C . PHE A 1 64 ? -13.065 19.821 6.835 1.00 83.94 64 PHE A C 1
ATOM 526 O O . PHE A 1 64 ? -13.671 20.104 7.870 1.00 83.94 64 PHE A O 1
ATOM 533 N N . LYS A 1 65 ? -12.108 20.610 6.330 1.00 86.44 65 LYS A N 1
ATOM 534 C CA . LYS A 1 65 ? -11.750 21.886 6.956 1.00 86.44 65 LYS A CA 1
ATOM 535 C C . LYS A 1 65 ? -12.938 22.849 6.964 1.00 86.44 65 LYS A C 1
ATOM 537 O O . LYS A 1 65 ? -13.249 23.398 8.017 1.00 86.44 65 LYS A O 1
ATOM 542 N N . ASN A 1 66 ? -13.622 23.021 5.832 1.00 88.94 66 ASN A N 1
ATOM 543 C CA . ASN A 1 66 ? -14.769 23.929 5.737 1.00 88.94 66 ASN A CA 1
ATOM 544 C C . ASN A 1 66 ? -15.961 23.461 6.585 1.00 88.94 66 ASN A C 1
ATOM 546 O O . ASN A 1 66 ? -16.585 24.280 7.260 1.00 88.94 66 ASN A O 1
ATOM 550 N N . PHE A 1 67 ? -16.256 22.159 6.614 1.00 89.88 67 PHE A N 1
ATOM 551 C CA . PHE A 1 67 ? -17.301 21.611 7.484 1.00 89.88 67 PHE A CA 1
ATOM 552 C C . PHE A 1 67 ? -16.948 21.774 8.966 1.00 89.88 67 PHE A C 1
ATOM 554 O O . PHE A 1 67 ? -17.772 22.263 9.735 1.00 89.88 67 PHE A O 1
ATOM 561 N N . THR A 1 68 ? -15.701 21.486 9.356 1.00 89.19 68 THR A N 1
ATOM 562 C CA . THR A 1 68 ? -15.216 21.694 10.733 1.00 89.19 68 THR A CA 1
ATOM 563 C C . THR A 1 68 ? -15.349 23.145 11.170 1.00 89.19 68 THR A C 1
ATOM 565 O O . THR A 1 68 ? -15.863 23.422 12.249 1.00 89.19 68 THR A O 1
ATOM 568 N N . GLU A 1 69 ? -14.896 24.085 10.338 1.00 89.88 69 GLU A N 1
ATOM 569 C CA . GLU A 1 69 ? -14.974 25.512 10.648 1.00 89.88 69 GLU A CA 1
ATOM 570 C C . GLU A 1 69 ? -16.424 26.007 10.717 1.00 89.88 69 GLU A C 1
ATOM 572 O O . GLU A 1 69 ? -16.737 26.855 11.549 1.00 89.88 69 GLU A O 1
ATOM 577 N N . THR A 1 70 ? -17.314 25.483 9.871 1.00 92.50 70 THR A N 1
ATOM 578 C CA . THR A 1 70 ? -18.743 25.827 9.885 1.00 92.50 70 THR A CA 1
ATOM 579 C C . THR A 1 70 ? -19.443 25.307 11.138 1.00 92.50 70 THR A C 1
ATOM 581 O O . THR A 1 70 ? -20.205 26.050 11.759 1.00 92.50 70 THR A O 1
ATOM 584 N N . ILE A 1 71 ? -19.174 24.064 11.543 1.00 93.44 71 ILE A N 1
ATOM 585 C CA . ILE A 1 71 ? -19.705 23.486 12.785 1.00 93.44 71 ILE A CA 1
ATOM 586 C C . ILE A 1 71 ? -19.205 24.291 13.989 1.00 93.44 71 ILE A C 1
ATOM 588 O O . ILE A 1 71 ? -20.005 24.699 14.829 1.00 93.44 71 ILE A O 1
ATOM 592 N N . ASP A 1 72 ? -17.913 24.628 14.022 1.00 91.31 72 ASP A N 1
ATOM 593 C CA . ASP A 1 72 ? -17.324 25.398 15.120 1.00 91.31 72 ASP A CA 1
ATOM 594 C C . ASP A 1 72 ? -17.878 26.827 15.227 1.00 91.31 72 ASP A C 1
ATOM 596 O O . ASP A 1 72 ? -18.224 27.293 16.313 1.00 91.31 72 ASP A O 1
ATOM 600 N N . LYS A 1 73 ? -18.030 27.529 14.093 1.00 92.94 73 LYS A N 1
ATOM 601 C CA . LYS A 1 73 ? -18.638 28.874 14.045 1.00 92.94 73 LYS A CA 1
ATOM 602 C C . LYS A 1 73 ? -20.068 28.883 14.582 1.00 92.94 73 LYS A C 1
ATOM 604 O O . LYS A 1 73 ? -20.485 29.874 15.176 1.00 92.94 73 LYS A O 1
ATOM 609 N N . ASN A 1 74 ? -20.787 27.778 14.407 1.00 93.81 74 ASN A N 1
ATOM 610 C CA . ASN A 1 74 ? -22.126 27.571 14.948 1.00 93.81 74 ASN A CA 1
ATOM 611 C C . ASN A 1 74 ? -22.105 26.921 16.345 1.00 93.81 74 ASN A C 1
ATOM 613 O O . ASN A 1 74 ? -23.108 26.364 16.772 1.00 93.81 74 ASN A O 1
ATOM 617 N N . ARG A 1 75 ? -20.988 27.008 17.086 1.00 91.69 75 ARG A N 1
ATOM 618 C CA . ARG A 1 75 ? -20.841 26.504 18.469 1.00 91.69 75 ARG A CA 1
ATOM 619 C C . ARG A 1 75 ? -21.082 24.996 18.616 1.00 91.69 75 ARG A C 1
ATOM 621 O O . ARG A 1 75 ? -21.435 24.533 19.702 1.00 91.69 75 ARG A O 1
ATOM 628 N N . GLY A 1 76 ? -20.906 24.245 17.534 1.00 92.31 76 GLY A N 1
ATOM 629 C CA . GLY A 1 76 ? -20.946 22.792 17.537 1.00 92.31 76 GLY A CA 1
ATOM 630 C C . GLY A 1 76 ? -19.579 22.168 17.784 1.00 92.31 76 GLY A C 1
ATOM 631 O O . GLY A 1 76 ? -18.539 22.826 17.723 1.00 92.31 76 GLY A O 1
ATOM 632 N N . ASP A 1 77 ? -19.586 20.865 18.025 1.00 92.94 77 ASP A N 1
ATOM 633 C CA . ASP A 1 77 ? -18.387 20.045 18.151 1.00 92.94 77 ASP A CA 1
ATOM 634 C C . ASP A 1 77 ? -18.533 18.769 17.326 1.00 92.94 77 ASP A C 1
ATOM 636 O O . ASP A 1 77 ? -19.606 18.170 17.272 1.00 92.94 77 ASP A O 1
ATOM 640 N N . ILE A 1 78 ? -17.454 18.335 16.681 1.00 92.25 78 ILE A N 1
ATOM 641 C CA . ILE A 1 78 ? -17.472 17.104 15.892 1.00 92.25 78 ILE A CA 1
ATOM 642 C C . ILE A 1 78 ? -17.123 15.944 16.810 1.00 92.25 78 ILE A C 1
ATOM 644 O O . ILE A 1 78 ? -15.976 15.813 17.248 1.00 92.25 78 ILE A O 1
ATOM 648 N N . LEU A 1 79 ? -18.113 15.089 17.066 1.00 91.94 79 LEU A N 1
ATOM 649 C CA . LEU A 1 79 ? -17.939 13.891 17.877 1.00 91.94 79 LEU A CA 1
ATOM 650 C C . LEU A 1 79 ? -17.131 12.843 17.117 1.00 91.94 79 LEU A C 1
ATOM 652 O O . LEU A 1 79 ? -16.173 12.281 17.651 1.00 91.94 79 LEU A O 1
ATOM 656 N N . ASN A 1 80 ? -17.499 12.592 15.861 1.00 88.88 80 ASN A N 1
ATOM 657 C CA . ASN A 1 80 ? -16.839 11.597 15.033 1.00 88.88 80 ASN A CA 1
ATOM 658 C C . ASN A 1 80 ? -17.118 11.832 13.544 1.00 88.88 80 ASN A C 1
ATOM 660 O O . ASN A 1 80 ? -18.165 12.370 13.182 1.00 88.88 80 ASN A O 1
ATOM 664 N N . TYR A 1 81 ? -16.214 11.371 12.688 1.00 85.50 81 TYR A N 1
ATOM 665 C CA . TYR A 1 81 ? -16.507 11.161 11.274 1.00 85.50 81 TYR A CA 1
ATOM 666 C C . TYR A 1 81 ? -16.736 9.665 11.064 1.00 85.50 81 TYR A C 1
ATOM 668 O O . TYR A 1 81 ? -15.932 8.856 11.502 1.00 85.50 81 TYR A O 1
ATOM 676 N N . SER A 1 82 ? -17.811 9.251 10.411 1.00 75.38 82 SER A N 1
ATOM 677 C CA . SER A 1 82 ? -18.159 7.835 10.251 1.00 75.38 82 SER A CA 1
ATOM 678 C C . SER A 1 82 ? -18.161 7.468 8.775 1.00 75.38 82 SER A C 1
ATOM 680 O O . SER A 1 82 ? -19.180 7.578 8.098 1.00 75.38 82 SER A O 1
ATOM 682 N N . GLY A 1 83 ? -17.002 7.048 8.260 1.00 73.12 83 GLY A N 1
ATOM 683 C CA . GLY A 1 83 ? -16.793 6.904 6.817 1.00 73.12 83 GLY A CA 1
ATOM 684 C C . GLY A 1 83 ? -16.943 8.259 6.125 1.00 73.12 83 GLY A C 1
ATOM 685 O O . GLY A 1 83 ? -16.191 9.181 6.424 1.00 73.12 83 GLY A O 1
ATOM 686 N N . ASP A 1 84 ? -17.956 8.379 5.269 1.00 76.50 84 ASP A N 1
ATOM 687 C CA . ASP A 1 84 ? -18.273 9.607 4.531 1.00 76.50 84 ASP A CA 1
ATOM 688 C C . ASP A 1 84 ? -19.334 10.471 5.250 1.00 76.50 84 ASP A C 1
ATOM 690 O O . ASP A 1 84 ? -19.949 11.335 4.634 1.00 76.50 84 ASP A O 1
ATOM 694 N N . ALA A 1 85 ? -19.580 10.246 6.546 1.00 85.81 85 ALA A N 1
ATOM 695 C CA . ALA A 1 85 ? -20.558 10.998 7.335 1.00 85.81 85 ALA A CA 1
ATOM 696 C C . ALA A 1 85 ? -19.925 11.768 8.506 1.00 85.81 85 ALA A C 1
ATOM 698 O O . ALA A 1 85 ? -18.860 11.408 9.003 1.00 85.81 85 ALA A O 1
ATOM 699 N N . ILE A 1 86 ? -20.603 12.813 8.982 1.00 91.25 86 ILE A N 1
ATOM 700 C CA . ILE A 1 86 ? -20.197 13.644 10.123 1.00 91.25 86 ILE A CA 1
ATOM 701 C C . ILE A 1 86 ? -21.244 13.524 11.226 1.00 91.25 86 ILE A C 1
ATOM 703 O O . ILE A 1 86 ? -22.409 13.862 11.015 1.00 91.25 86 ILE A O 1
ATOM 707 N N . LEU A 1 87 ? -20.818 13.103 12.417 1.00 93.50 87 LEU A N 1
ATOM 708 C CA . LEU A 1 87 ? -21.606 13.187 13.641 1.00 93.50 87 LEU A CA 1
ATOM 709 C C . LEU A 1 87 ? -21.149 14.407 14.446 1.00 93.50 87 LEU A C 1
ATOM 711 O O . LEU A 1 87 ? -20.039 14.429 14.988 1.00 93.50 87 LEU A O 1
ATOM 715 N N . ALA A 1 88 ? -22.015 15.411 14.549 1.00 95.25 88 ALA A N 1
ATOM 716 C CA . ALA A 1 88 ? -21.751 16.630 15.307 1.00 95.25 88 ALA A CA 1
ATOM 717 C C . ALA A 1 88 ? -22.749 16.818 16.451 1.00 95.25 88 ALA A C 1
ATOM 719 O O . ALA A 1 88 ? -23.877 16.335 16.393 1.00 95.25 88 ALA A O 1
ATOM 720 N N . TYR A 1 89 ? -22.303 17.513 17.490 1.00 94.75 89 TYR A N 1
ATOM 721 C CA . TYR A 1 89 ? -23.033 17.823 18.710 1.00 94.75 89 TYR A CA 1
ATOM 722 C C . TYR A 1 89 ? -23.218 19.331 18.853 1.00 94.75 89 TYR A C 1
ATOM 724 O O . TYR A 1 89 ? -22.296 20.105 18.600 1.00 94.75 89 TYR A O 1
ATOM 732 N N . PHE A 1 90 ? -24.392 19.732 19.330 1.00 93.31 90 PHE A N 1
ATOM 733 C CA . PHE A 1 90 ? -24.779 21.111 19.579 1.00 93.31 90 PHE A CA 1
ATOM 734 C C . PHE A 1 90 ? -25.545 21.217 20.896 1.00 93.31 90 PHE A C 1
ATOM 736 O O . PHE A 1 90 ? -26.296 20.322 21.283 1.00 93.31 90 PHE A O 1
ATOM 743 N N . GLN A 1 91 ? -25.420 22.358 21.574 1.00 88.75 91 GLN A N 1
ATOM 744 C CA . GLN A 1 91 ? -26.188 22.616 22.798 1.00 88.75 91 GLN A CA 1
ATOM 745 C C . GLN A 1 91 ? -27.676 22.889 22.528 1.00 88.75 91 GLN A C 1
ATOM 747 O O . GLN A 1 91 ? -28.479 22.845 23.456 1.00 88.75 91 GLN A O 1
ATOM 752 N N . ASN A 1 92 ? -28.045 23.255 21.298 1.00 88.12 92 ASN A N 1
ATOM 753 C CA . ASN A 1 92 ? -29.409 23.627 20.931 1.00 88.12 92 ASN A CA 1
ATOM 754 C C . ASN A 1 92 ? -29.692 23.343 19.448 1.00 88.12 92 ASN A C 1
ATOM 756 O O . ASN A 1 92 ? -28.777 23.243 18.632 1.00 88.12 92 ASN A O 1
ATOM 760 N N . LEU A 1 93 ? -30.982 23.242 19.113 1.00 90.38 93 LEU A N 1
ATOM 761 C CA . LEU A 1 93 ? -31.451 22.909 17.767 1.00 90.38 93 LEU A CA 1
ATOM 762 C C . LEU A 1 93 ? -31.154 24.012 16.742 1.00 90.38 93 LEU A C 1
ATOM 764 O O . LEU A 1 93 ? -30.813 23.702 15.606 1.00 90.38 93 LEU A O 1
ATOM 768 N N . SER A 1 94 ? -31.247 25.289 17.129 1.00 90.69 94 SER A N 1
ATOM 769 C CA . SER A 1 94 ? -30.980 26.404 16.210 1.00 90.69 94 SER A CA 1
ATOM 770 C C . SER A 1 94 ? -29.549 26.385 15.675 1.00 90.69 94 SER A C 1
ATOM 772 O O . SER A 1 94 ? -29.343 26.582 14.484 1.00 90.69 94 SER A O 1
ATOM 774 N N . ASP A 1 95 ? -28.569 26.097 16.532 1.00 93.69 95 ASP A N 1
ATOM 775 C CA . ASP A 1 95 ? -27.162 26.002 16.142 1.00 93.69 95 ASP A CA 1
ATOM 776 C C . ASP A 1 95 ? -26.924 24.824 15.182 1.00 93.69 95 ASP A C 1
ATOM 778 O O . ASP A 1 95 ? -26.220 24.975 14.182 1.00 93.69 95 ASP A O 1
ATOM 782 N N . ALA A 1 96 ? -27.573 23.681 15.435 1.00 93.56 96 ALA A N 1
ATOM 783 C CA . ALA A 1 96 ? -27.519 22.506 14.567 1.00 93.56 96 ALA A CA 1
ATOM 784 C C . ALA A 1 96 ? -28.087 22.787 13.162 1.00 93.56 96 ALA A C 1
ATOM 786 O O . ALA A 1 96 ? -27.449 22.466 12.158 1.00 93.56 96 ALA A O 1
ATOM 787 N N . VAL A 1 97 ? -29.262 23.425 13.087 1.00 94.44 97 VAL A N 1
ATOM 788 C CA . VAL A 1 97 ? -29.919 23.776 11.816 1.00 94.44 97 VAL A CA 1
ATOM 789 C C . VAL A 1 97 ? -29.099 24.810 11.042 1.00 94.44 97 VAL A C 1
ATOM 791 O O . VAL A 1 97 ? -28.763 24.569 9.884 1.00 94.44 97 VAL A O 1
ATOM 794 N N . ASN A 1 98 ? -28.687 25.905 11.692 1.00 95.50 98 ASN A N 1
ATOM 795 C CA . ASN A 1 98 ? -27.869 26.950 11.065 1.00 95.50 98 ASN A CA 1
ATOM 796 C C . ASN A 1 98 ? -26.537 26.394 10.535 1.00 95.50 98 ASN A C 1
ATOM 798 O O . ASN A 1 98 ? -26.062 26.794 9.467 1.00 95.50 98 ASN A O 1
ATOM 802 N N . SER A 1 99 ? -25.930 25.458 11.275 1.00 96.19 99 SER A N 1
ATOM 803 C CA . SER A 1 99 ? -24.714 24.770 10.847 1.00 96.19 99 SER A CA 1
ATOM 804 C C . SER A 1 99 ? -24.944 23.966 9.571 1.00 96.19 99 SER A C 1
ATOM 806 O O . SER A 1 99 ? -24.177 24.117 8.619 1.00 96.19 99 SER A O 1
ATOM 808 N N . PHE A 1 100 ? -26.009 23.162 9.518 1.00 95.69 100 PHE A N 1
ATOM 809 C CA . PHE A 1 100 ? -26.332 22.369 8.335 1.00 95.69 100 PHE A CA 1
ATOM 810 C C . PHE A 1 100 ? -26.638 23.243 7.112 1.00 95.69 100 PHE A C 1
ATOM 812 O O . PHE A 1 100 ? -26.074 23.006 6.045 1.00 95.69 100 PHE A O 1
ATOM 819 N N . GLU A 1 101 ? -27.454 24.289 7.261 1.00 95.50 101 GLU A N 1
ATOM 820 C CA . GLU A 1 101 ? -27.766 25.222 6.169 1.00 95.50 101 GLU A CA 1
ATOM 821 C C . GLU A 1 101 ? -26.501 25.901 5.621 1.00 95.50 101 GLU A C 1
ATOM 823 O O . GLU A 1 101 ? -26.279 25.929 4.411 1.00 95.50 101 GLU A O 1
ATOM 828 N N . SER A 1 102 ? -25.595 26.329 6.506 1.00 95.62 102 SER A N 1
ATOM 829 C CA . SER A 1 102 ? -24.302 26.901 6.107 1.00 95.62 102 SER A CA 1
ATOM 830 C C . SER A 1 102 ? -23.418 25.894 5.354 1.00 95.62 102 SER A C 1
ATOM 832 O O . SER A 1 102 ? -22.729 26.256 4.396 1.00 95.62 102 SER A O 1
ATOM 834 N N . MET A 1 103 ? -23.427 24.616 5.759 1.00 93.62 103 MET A N 1
ATOM 835 C CA . MET A 1 103 ? -22.718 23.554 5.034 1.00 93.62 103 MET A CA 1
ATOM 836 C C . MET A 1 103 ? -23.338 23.303 3.653 1.00 93.62 103 MET A C 1
ATOM 838 O O . MET A 1 103 ? -22.600 23.055 2.695 1.00 93.62 103 MET A O 1
ATOM 842 N N . VAL A 1 104 ? -24.666 23.397 3.521 1.00 93.12 104 VAL A N 1
ATOM 843 C CA . VAL A 1 104 ? -25.370 23.295 2.233 1.00 93.12 104 VAL A CA 1
ATOM 844 C C . VAL A 1 104 ? -24.963 24.439 1.306 1.00 93.12 104 VAL A C 1
ATOM 846 O O . VAL A 1 104 ? -24.632 24.181 0.147 1.00 93.12 104 VAL A O 1
ATOM 849 N N . ASP A 1 105 ? -24.933 25.675 1.803 1.00 92.44 105 ASP A N 1
ATOM 850 C CA . ASP A 1 105 ? -24.539 26.852 1.022 1.00 92.44 105 ASP A CA 1
ATOM 851 C C . ASP A 1 105 ? -23.092 26.753 0.531 1.00 92.44 105 ASP A C 1
ATOM 853 O O . ASP A 1 105 ? -22.817 26.968 -0.653 1.00 92.44 105 ASP A O 1
ATOM 857 N N . PHE A 1 106 ? -22.171 26.340 1.409 1.00 91.25 106 PHE A N 1
ATOM 858 C CA . PHE A 1 106 ? -20.792 26.056 1.015 1.00 91.25 106 PHE A CA 1
ATOM 859 C C . PHE A 1 106 ? -20.736 24.980 -0.075 1.00 91.25 106 PHE A C 1
ATOM 861 O O . PHE A 1 106 ? -20.118 25.196 -1.116 1.00 91.25 106 PHE A O 1
ATOM 868 N N . THR A 1 107 ? -21.420 23.851 0.119 1.00 89.19 107 THR A N 1
ATOM 869 C CA . THR A 1 107 ? -21.387 22.731 -0.835 1.00 89.19 107 THR A CA 1
ATOM 870 C C . THR A 1 107 ? -21.933 23.141 -2.209 1.00 89.19 107 THR A C 1
ATOM 872 O O . THR A 1 107 ? -21.345 22.793 -3.230 1.00 89.19 107 THR A O 1
ATOM 875 N N . LYS A 1 108 ? -23.001 23.951 -2.254 1.00 88.50 108 LYS A N 1
ATOM 876 C CA . LYS A 1 108 ? -23.561 24.504 -3.501 1.00 88.50 108 LYS A CA 1
ATOM 877 C C . LYS A 1 108 ? -22.639 25.515 -4.186 1.00 88.50 108 LYS A C 1
ATOM 879 O O . LYS A 1 108 ? -22.705 25.667 -5.403 1.00 88.50 108 LYS A O 1
ATOM 884 N N . SER A 1 109 ? -21.785 26.211 -3.432 1.00 87.75 109 SER A N 1
ATOM 885 C CA . SER A 1 109 ? -20.841 27.192 -3.990 1.00 87.75 109 SER A CA 1
ATOM 886 C C . SER A 1 109 ? -19.664 26.553 -4.744 1.00 87.75 109 SER A C 1
ATOM 888 O O . SER A 1 109 ? -19.039 27.209 -5.576 1.00 87.75 109 SER A O 1
ATOM 890 N N . VAL A 1 110 ? -19.379 25.269 -4.494 1.00 81.69 110 VAL A N 1
ATOM 891 C CA . VAL A 1 110 ? -18.243 24.527 -5.062 1.00 81.69 110 VAL A CA 1
ATOM 892 C C . VAL A 1 110 ? -18.737 23.572 -6.159 1.00 81.69 110 VAL A C 1
ATOM 894 O O . VAL A 1 110 ? -18.824 22.365 -5.950 1.00 81.69 110 VAL A O 1
ATOM 897 N N . GLU A 1 111 ? -19.117 24.124 -7.318 1.00 69.00 111 GLU A N 1
ATOM 898 C CA . GLU A 1 111 ? -19.470 23.421 -8.578 1.00 69.00 111 GLU A CA 1
ATOM 899 C C . GLU A 1 111 ? -20.384 22.162 -8.472 1.00 69.00 111 GLU A C 1
ATOM 901 O O . GLU A 1 111 ? -20.455 21.374 -9.410 1.00 69.00 111 GLU A O 1
ATOM 906 N N . ASN A 1 112 ? -21.133 21.971 -7.374 1.00 60.53 112 ASN A N 1
ATOM 907 C CA . ASN A 1 112 ? -21.994 20.803 -7.101 1.00 60.53 112 ASN A CA 1
ATOM 908 C C . ASN A 1 112 ? -21.299 19.433 -7.236 1.00 60.53 112 ASN A C 1
ATOM 910 O O . ASN A 1 112 ? -21.905 18.458 -7.684 1.00 60.53 112 ASN A O 1
ATOM 914 N N . VAL A 1 113 ? -20.031 19.335 -6.836 1.00 71.56 113 VAL A N 1
ATOM 915 C CA . VAL A 1 113 ? -19.284 18.066 -6.907 1.00 71.56 113 VAL A CA 1
ATOM 916 C C . VAL A 1 113 ? -19.792 17.037 -5.882 1.00 71.56 113 VAL A C 1
ATOM 918 O O . VAL A 1 113 ? -19.763 15.835 -6.143 1.00 71.56 113 VAL A O 1
ATOM 921 N N . LEU A 1 114 ? -20.269 17.500 -4.723 1.00 83.00 114 LEU A N 1
ATOM 922 C CA . LEU A 1 114 ? -20.805 16.674 -3.638 1.00 83.00 114 LEU A CA 1
ATOM 923 C C . LEU A 1 114 ? -22.206 17.139 -3.239 1.00 83.00 114 LEU A C 1
ATOM 925 O O . LEU A 1 114 ? -22.626 18.254 -3.544 1.00 83.00 114 LEU A O 1
ATOM 929 N N . SER A 1 115 ? -22.919 16.284 -2.514 1.00 87.88 115 SER A N 1
ATOM 930 C CA . SER A 1 115 ? -24.198 16.617 -1.887 1.00 87.88 115 SER A CA 1
ATOM 931 C C . SER A 1 115 ? -24.219 16.122 -0.448 1.00 87.88 115 SER A C 1
ATOM 933 O O . SER A 1 115 ? -23.531 15.162 -0.116 1.00 87.88 115 SER A O 1
ATOM 935 N N . ILE A 1 116 ? -24.989 16.786 0.410 1.00 92.38 116 ILE A N 1
ATOM 936 C CA . ILE A 1 116 ? -25.112 16.412 1.823 1.00 92.38 116 ILE A CA 1
ATOM 937 C C . ILE A 1 116 ? -26.575 16.281 2.217 1.00 92.38 116 ILE A C 1
ATOM 939 O O . ILE A 1 116 ? -27.419 16.985 1.671 1.00 92.38 116 ILE A O 1
ATOM 943 N N . ARG A 1 117 ? -26.880 15.415 3.175 1.00 94.38 117 ARG A N 1
ATOM 944 C CA . ARG A 1 117 ? -28.195 15.318 3.828 1.00 94.38 117 ARG A CA 1
ATOM 945 C C . ARG A 1 117 ? -27.995 14.991 5.296 1.00 94.38 117 ARG A C 1
ATOM 947 O O . ARG A 1 117 ? -26.966 14.414 5.640 1.00 94.38 117 ARG A O 1
ATOM 954 N N . ALA A 1 118 ? -28.939 15.368 6.152 1.00 95.31 118 ALA A N 1
ATOM 955 C CA . ALA A 1 118 ? -28.774 15.156 7.585 1.00 95.31 118 ALA A CA 1
ATOM 956 C C . ALA A 1 118 ? -30.036 14.688 8.306 1.00 95.31 118 ALA A C 1
ATOM 958 O O . ALA A 1 118 ? -31.157 15.034 7.943 1.00 95.31 118 ALA A O 1
ATOM 959 N N . GLY A 1 119 ? -29.831 13.934 9.378 1.00 95.88 119 GLY A N 1
ATOM 960 C CA . GLY A 1 119 ? -30.829 13.704 10.413 1.00 95.88 119 GLY A CA 1
ATOM 961 C C . GLY A 1 119 ? -30.465 14.474 11.674 1.00 95.88 119 GLY A C 1
ATOM 962 O O . GLY A 1 119 ? -29.291 14.522 12.053 1.00 95.88 119 GLY A O 1
ATOM 963 N N . ILE A 1 120 ? -31.462 15.084 12.314 1.00 95.62 120 ILE A N 1
ATOM 964 C CA . ILE A 1 120 ? -31.294 15.872 13.539 1.00 95.62 120 ILE A CA 1
ATOM 965 C C . ILE A 1 120 ? -32.187 15.303 14.644 1.00 95.62 120 ILE A C 1
ATOM 967 O O . ILE A 1 120 ? -33.386 15.103 14.448 1.00 95.62 120 ILE A O 1
ATOM 971 N N . ALA A 1 121 ? -31.604 15.066 15.816 1.00 94.31 121 ALA A N 1
ATOM 972 C CA . ALA A 1 121 ? -32.315 14.586 17.000 1.00 94.31 121 ALA A CA 1
ATOM 973 C C . ALA A 1 121 ? -31.641 15.101 18.280 1.00 94.31 121 ALA A C 1
ATOM 975 O O . ALA A 1 121 ? -30.483 15.515 18.249 1.00 94.31 121 ALA A O 1
ATOM 976 N N . GLY A 1 122 ? -32.341 15.088 19.414 1.00 91.69 122 GLY A N 1
ATOM 977 C CA . GLY A 1 122 ? -31.806 15.554 20.697 1.00 91.69 122 GLY A CA 1
ATOM 978 C C . GLY A 1 122 ? -32.137 14.617 21.851 1.00 91.69 122 GLY A C 1
ATOM 979 O O . GLY A 1 122 ? -33.151 13.927 21.813 1.00 91.69 122 GLY A O 1
ATOM 980 N N . GLY A 1 123 ? -31.289 14.598 22.885 1.00 90.88 123 GLY A N 1
ATOM 981 C CA . GLY A 1 123 ? -31.515 13.846 24.130 1.00 90.88 123 GLY A CA 1
ATOM 982 C C . GLY A 1 123 ? -30.250 13.642 24.960 1.00 90.88 123 GLY A C 1
ATOM 983 O O . GLY A 1 123 ? -29.248 14.343 24.792 1.00 90.88 123 GLY A O 1
ATOM 984 N N . GLU A 1 124 ? -30.298 12.637 25.842 1.00 91.38 124 GLU A N 1
ATOM 985 C CA . GLU A 1 124 ? -29.129 12.161 26.586 1.00 91.38 124 GLU A CA 1
ATOM 986 C C . GLU A 1 124 ? -28.198 11.386 25.644 1.00 91.38 124 GLU A C 1
ATOM 988 O O . GLU A 1 124 ? -28.541 10.313 25.144 1.00 91.38 124 GLU A O 1
ATOM 993 N N . ILE A 1 125 ? -26.992 11.905 25.449 1.00 92.69 125 ILE A N 1
ATOM 994 C CA . ILE A 1 125 ? -25.906 11.234 24.740 1.00 92.69 125 ILE A CA 1
ATOM 995 C C . ILE A 1 125 ? -24.975 10.637 25.790 1.00 92.69 125 ILE A C 1
ATOM 997 O O . ILE A 1 125 ? -24.526 11.313 26.720 1.00 92.69 125 ILE A O 1
ATOM 1001 N N . ARG A 1 126 ? -24.672 9.355 25.637 1.00 94.12 126 ARG A N 1
ATOM 1002 C CA . ARG A 1 126 ? -23.749 8.612 26.487 1.00 94.12 126 ARG A CA 1
ATOM 1003 C C . ARG A 1 126 ? -22.425 8.423 25.769 1.00 94.12 126 ARG A C 1
ATOM 1005 O O . ARG A 1 126 ? -22.375 8.282 24.548 1.00 94.12 126 ARG A O 1
ATOM 1012 N N . ILE A 1 127 ? -21.351 8.423 26.544 1.00 95.38 127 ILE A N 1
ATOM 1013 C CA . ILE A 1 127 ? -19.990 8.255 26.043 1.00 95.38 127 ILE A CA 1
ATOM 1014 C C . ILE A 1 127 ? -19.337 7.152 26.858 1.00 95.38 127 ILE A C 1
ATOM 1016 O O . ILE A 1 127 ? -19.328 7.241 28.083 1.00 95.38 127 ILE A O 1
ATOM 1020 N N . HIS A 1 128 ? -18.791 6.145 26.186 1.00 96.06 128 HIS A N 1
ATOM 1021 C CA . HIS A 1 128 ? -17.955 5.121 26.803 1.00 96.06 128 HIS A CA 1
ATOM 1022 C C . HIS A 1 128 ? -16.540 5.205 26.228 1.00 96.06 128 HIS A C 1
ATOM 1024 O O . HIS A 1 128 ? -16.377 5.319 25.015 1.00 96.06 128 HIS A O 1
ATOM 1030 N N . ILE A 1 129 ? -15.518 5.167 27.079 1.00 95.19 129 ILE A N 1
ATOM 1031 C CA . ILE A 1 129 ? -14.115 5.245 26.667 1.00 95.19 129 ILE A CA 1
ATOM 1032 C C . ILE A 1 129 ? -13.478 3.861 26.731 1.00 95.19 129 ILE A C 1
ATOM 1034 O O . ILE A 1 129 ? -13.307 3.297 27.812 1.00 95.19 129 ILE A O 1
ATOM 1038 N N . PHE A 1 130 ? -13.080 3.354 25.567 1.00 95.38 130 PHE A N 1
ATOM 1039 C CA . PHE A 1 130 ? -12.262 2.155 25.449 1.00 95.38 130 PHE A CA 1
ATOM 1040 C C . PHE A 1 130 ? -10.775 2.505 25.446 1.00 95.38 130 PHE A C 1
ATOM 1042 O O . PHE A 1 130 ? -10.381 3.600 25.042 1.00 95.38 130 PHE A O 1
ATOM 1049 N N . GLU A 1 131 ? -9.946 1.543 25.844 1.00 91.38 131 GLU A N 1
ATOM 1050 C CA . GLU A 1 131 ? -8.494 1.626 25.721 1.00 91.38 131 GLU A CA 1
ATOM 1051 C C . GLU A 1 131 ? -8.006 0.623 24.678 1.00 91.38 131 GLU A C 1
ATOM 1053 O O . GLU A 1 131 ? -8.405 -0.541 24.679 1.00 91.38 131 GLU A O 1
ATOM 1058 N N . ASN A 1 132 ? -7.132 1.075 23.783 1.00 88.88 132 ASN A N 1
ATOM 1059 C CA . ASN A 1 132 ? -6.508 0.233 22.776 1.00 88.88 132 ASN A CA 1
ATOM 1060 C C . ASN A 1 132 ? -5.089 0.731 22.485 1.00 88.88 132 ASN A C 1
ATOM 1062 O O . ASN A 1 132 ? -4.891 1.914 22.216 1.00 88.88 132 ASN A O 1
ATOM 1066 N N . ASN A 1 133 ? -4.095 -0.162 22.534 1.00 84.25 133 ASN A N 1
ATOM 1067 C CA . ASN A 1 133 ? -2.684 0.153 22.249 1.00 84.25 133 ASN A CA 1
ATOM 1068 C C . ASN A 1 133 ? -2.140 1.382 23.014 1.00 84.25 133 ASN A C 1
ATOM 1070 O O . ASN A 1 133 ? -1.347 2.165 22.489 1.00 84.25 133 ASN A O 1
ATOM 1074 N N . GLY A 1 134 ? -2.585 1.569 24.262 1.00 86.19 134 GLY A N 1
ATOM 1075 C CA . GLY A 1 134 ? -2.201 2.698 25.118 1.00 86.19 134 GLY A CA 1
ATOM 1076 C C . GLY A 1 134 ? -2.905 4.029 24.818 1.00 86.19 134 GLY A C 1
ATOM 1077 O O . GLY A 1 134 ? -2.627 5.013 25.507 1.00 86.19 134 GLY A O 1
ATOM 1078 N N . GLY A 1 135 ? -3.808 4.060 23.833 1.00 90.62 135 GLY A N 1
ATOM 1079 C CA . GLY A 1 135 ? -4.652 5.203 23.492 1.00 90.62 135 GLY A CA 1
ATOM 1080 C C . GLY A 1 135 ? -6.128 4.994 23.833 1.00 90.62 135 GLY A C 1
ATOM 1081 O O . GLY A 1 135 ? -6.556 3.887 24.158 1.00 90.62 135 GLY A O 1
ATOM 1082 N N . LEU A 1 136 ? -6.904 6.074 23.746 1.00 93.62 136 LEU A N 1
ATOM 1083 C CA . LEU A 1 136 ? -8.340 6.099 24.026 1.00 93.62 136 LEU A CA 1
ATOM 1084 C C . LEU A 1 136 ? -9.156 6.023 22.729 1.00 93.62 136 LEU A C 1
ATOM 1086 O O . LEU A 1 136 ? -8.842 6.718 21.763 1.00 93.62 136 LEU A O 1
ATOM 1090 N N . VAL A 1 137 ? -10.243 5.252 22.732 1.00 94.31 137 VAL A N 1
ATOM 1091 C CA . VAL A 1 137 ? -11.209 5.176 21.625 1.00 94.31 137 VAL A CA 1
ATOM 1092 C C . VAL A 1 137 ? -12.621 5.420 22.177 1.00 94.31 137 VAL A C 1
ATOM 1094 O O . VAL A 1 137 ? -13.160 4.554 22.867 1.00 94.31 137 VAL A O 1
ATOM 1097 N N . PRO A 1 138 ? -13.226 6.601 21.944 1.00 95.00 138 PRO A N 1
ATOM 1098 C CA . PRO A 1 138 ? -14.554 6.910 22.461 1.00 95.00 138 PRO A CA 1
ATOM 1099 C C . PRO A 1 138 ? -15.661 6.279 21.607 1.00 95.00 138 PRO A C 1
ATOM 1101 O O . PRO A 1 138 ? -15.624 6.348 20.382 1.00 95.00 138 PRO A O 1
ATOM 1104 N N . LEU A 1 139 ? -16.687 5.750 22.268 1.00 96.00 139 LEU A N 1
ATOM 1105 C CA . LEU A 1 139 ? -17.979 5.400 21.686 1.00 96.00 139 LEU A CA 1
ATOM 1106 C C . LEU A 1 139 ? -19.020 6.419 22.144 1.00 96.00 139 LEU A C 1
ATOM 1108 O O . LEU A 1 139 ? -19.281 6.542 23.340 1.00 96.00 139 LEU A O 1
ATOM 1112 N N . PHE A 1 140 ? -19.655 7.092 21.189 1.00 94.94 140 PHE A N 1
ATOM 1113 C CA . PHE A 1 140 ? -20.830 7.931 21.420 1.00 94.94 140 PHE A CA 1
ATOM 1114 C C . PHE A 1 140 ? -22.087 7.123 21.090 1.00 94.94 140 PHE A C 1
ATOM 1116 O O . PHE A 1 140 ? -22.197 6.573 19.994 1.00 94.94 140 PHE A O 1
ATOM 1123 N N . TYR A 1 141 ? -23.026 7.030 22.031 1.00 94.00 141 TYR A N 1
ATOM 1124 C CA . TYR A 1 141 ? -24.244 6.232 21.877 1.00 94.00 141 TYR A CA 1
ATOM 1125 C C . TYR A 1 141 ? -25.434 6.840 22.631 1.00 94.00 141 TYR A C 1
ATOM 1127 O O . TYR A 1 141 ? -25.275 7.708 23.484 1.00 94.00 141 TYR A O 1
ATOM 1135 N N . GLY A 1 142 ? -26.644 6.385 22.315 1.00 91.69 142 GLY A N 1
ATOM 1136 C CA . GLY A 1 142 ? -27.892 6.867 22.914 1.00 91.69 142 GLY A CA 1
ATOM 1137 C C . GLY A 1 142 ? -28.996 7.004 21.871 1.00 91.69 142 GLY A C 1
ATOM 1138 O O . GLY A 1 142 ? -28.713 7.025 20.672 1.00 91.69 142 GLY A O 1
ATOM 1139 N N . GLU A 1 143 ? -30.243 7.121 22.329 1.00 91.06 143 GLU A N 1
ATOM 1140 C CA . GLU A 1 143 ? -31.414 7.299 21.455 1.00 91.06 143 GLU A CA 1
ATOM 1141 C C . GLU A 1 143 ? -31.250 8.442 20.439 1.00 91.06 143 GLU A C 1
ATOM 1143 O O . GLU A 1 143 ? -31.526 8.197 19.266 1.00 91.06 143 GLU A O 1
ATOM 1148 N N . PRO A 1 144 ? -30.687 9.621 20.790 1.00 92.38 144 PRO A N 1
ATOM 1149 C CA . PRO A 1 144 ? -30.533 10.715 19.827 1.00 92.38 144 PRO A CA 1
ATOM 1150 C C . PRO A 1 144 ? -29.659 10.356 18.625 1.00 92.38 144 PRO A C 1
ATOM 1152 O O . PRO A 1 144 ? -29.915 10.809 17.515 1.00 92.38 144 PRO A O 1
ATOM 1155 N N . ILE A 1 145 ? -28.624 9.533 18.817 1.00 92.25 145 ILE A N 1
ATOM 1156 C CA . ILE A 1 145 ? -27.727 9.136 17.723 1.00 92.25 145 ILE A CA 1
ATOM 1157 C C . ILE A 1 145 ? -28.436 8.137 16.806 1.00 92.25 145 ILE A C 1
ATOM 1159 O O . ILE A 1 145 ? -28.402 8.301 15.587 1.00 92.25 145 ILE A O 1
ATOM 1163 N N . SER A 1 146 ? -29.123 7.145 17.379 1.00 91.06 146 SER A N 1
ATOM 1164 C CA . SER A 1 146 ? -29.945 6.198 16.615 1.00 91.06 146 SER A CA 1
ATOM 1165 C C . SER A 1 146 ? -31.059 6.906 15.841 1.00 91.06 146 SER A C 1
ATOM 1167 O O . SER A 1 146 ? -31.331 6.578 14.689 1.00 91.06 146 SER A O 1
ATOM 1169 N N . ASP A 1 147 ? -31.685 7.908 16.453 1.00 92.38 147 ASP A N 1
ATOM 1170 C CA . ASP A 1 147 ? -32.733 8.705 15.830 1.00 92.38 147 ASP A CA 1
ATOM 1171 C C . ASP A 1 147 ? -32.197 9.572 14.694 1.00 92.38 147 ASP A C 1
ATOM 1173 O O . ASP A 1 147 ? -32.772 9.562 13.609 1.00 92.38 147 ASP A O 1
ATOM 1177 N N . ALA A 1 148 ? -31.064 10.253 14.884 1.00 92.75 148 ALA A N 1
ATOM 1178 C CA . ALA A 1 148 ? -30.431 11.027 13.819 1.00 92.75 148 ALA A CA 1
ATOM 1179 C C . ALA A 1 148 ? -30.017 10.144 12.628 1.00 92.75 148 ALA A C 1
ATOM 1181 O O . ALA A 1 148 ? -30.221 10.538 11.481 1.00 92.75 148 ALA A O 1
ATOM 1182 N N . LEU A 1 149 ? -29.510 8.930 12.874 1.00 90.38 149 LEU A N 1
ATOM 1183 C CA . LEU A 1 149 ? -29.229 7.944 11.821 1.00 90.38 149 LEU A CA 1
ATOM 1184 C C . LEU A 1 149 ? -30.496 7.550 11.041 1.00 90.38 149 LEU A C 1
ATOM 1186 O O . LEU A 1 149 ? -30.457 7.416 9.820 1.00 90.38 149 LEU A O 1
ATOM 1190 N N . ASN A 1 150 ? -31.629 7.379 11.725 1.00 91.00 150 ASN A N 1
ATOM 1191 C CA . ASN A 1 150 ? -32.903 7.037 11.088 1.00 91.00 150 ASN A CA 1
ATOM 1192 C C . ASN A 1 150 ? -33.521 8.214 10.319 1.00 91.00 150 ASN A C 1
ATOM 1194 O O . ASN A 1 150 ? -34.114 8.012 9.259 1.00 91.00 150 ASN A O 1
ATOM 1198 N N . GLU A 1 151 ? -33.400 9.434 10.843 1.00 93.69 151 GLU A N 1
ATOM 1199 C CA . GLU A 1 151 ? -33.901 10.651 10.201 1.00 93.69 151 GLU A CA 1
ATOM 1200 C C . GLU A 1 151 ? -33.095 11.018 8.951 1.00 93.69 151 GLU A C 1
ATOM 1202 O O . GLU A 1 151 ? -33.677 11.419 7.945 1.00 93.69 151 GLU A O 1
ATOM 1207 N N . GLU A 1 152 ? -31.778 10.799 8.952 1.00 93.12 152 GLU A N 1
ATOM 1208 C CA . GLU A 1 152 ? -30.931 11.029 7.775 1.00 93.12 152 GLU A CA 1
ATOM 1209 C C . GLU A 1 152 ? -31.429 10.244 6.552 1.00 93.12 152 GLU A C 1
ATOM 1211 O O . GLU A 1 152 ? -31.501 10.788 5.448 1.00 93.12 152 GLU A O 1
ATOM 1216 N N . LYS A 1 153 ? -31.881 9.001 6.753 1.00 90.00 153 LYS A N 1
ATOM 1217 C CA . LYS A 1 153 ? -32.414 8.147 5.680 1.00 90.00 153 LYS A CA 1
ATOM 1218 C C . LYS A 1 153 ? -33.706 8.679 5.061 1.00 90.00 153 LYS A C 1
ATOM 1220 O O . LYS A 1 153 ? -34.015 8.327 3.922 1.00 90.00 153 LYS A O 1
ATOM 1225 N N . LYS A 1 154 ? -34.466 9.493 5.801 1.00 93.06 154 LYS A N 1
ATOM 1226 C CA . LYS A 1 154 ? -35.712 10.130 5.342 1.00 93.06 154 LYS A CA 1
ATOM 1227 C C . LYS A 1 154 ? -35.453 11.456 4.625 1.00 93.06 154 LYS A C 1
ATOM 1229 O O . LYS A 1 154 ? -36.330 11.934 3.909 1.00 93.06 154 LYS A O 1
ATOM 1234 N N . ALA A 1 155 ? -34.277 12.052 4.819 1.00 92.88 155 ALA A N 1
ATOM 1235 C CA . ALA A 1 155 ? -33.928 13.343 4.253 1.00 92.88 155 ALA A CA 1
ATOM 1236 C C . ALA A 1 155 ? -33.566 13.243 2.759 1.00 92.88 155 ALA A C 1
ATOM 1238 O O . ALA A 1 155 ? -32.816 12.365 2.321 1.00 92.88 155 ALA A O 1
ATOM 1239 N N . GLU A 1 156 ? -34.076 14.189 1.969 1.00 93.44 156 GLU A N 1
ATOM 1240 C CA . GLU A 1 156 ? -33.640 14.397 0.584 1.00 93.44 156 GLU A CA 1
ATOM 1241 C C . GLU A 1 156 ? -32.255 15.071 0.535 1.00 93.44 156 GLU A C 1
ATOM 1243 O O . GLU A 1 156 ? -31.801 15.679 1.506 1.00 93.44 156 GLU A O 1
ATOM 1248 N N . LEU A 1 157 ? -31.589 15.015 -0.625 1.00 91.75 157 LEU A N 1
ATOM 1249 C CA . LEU A 1 157 ? -30.315 15.710 -0.831 1.00 91.75 157 LEU A CA 1
ATOM 1250 C C . LEU A 1 157 ? -30.459 17.221 -0.587 1.00 91.75 157 LEU A C 1
ATOM 1252 O O . LEU A 1 157 ? -31.406 17.858 -1.047 1.00 91.75 157 LEU A O 1
ATOM 1256 N N . PHE A 1 158 ? -29.477 17.787 0.110 1.00 93.00 158 PHE A N 1
ATOM 1257 C CA . PHE A 1 158 ? -29.411 19.170 0.590 1.00 93.00 158 PHE A CA 1
ATOM 1258 C C . PHE A 1 158 ? -30.511 19.568 1.581 1.00 93.00 158 PHE A C 1
ATOM 1260 O O . PHE A 1 158 ? -30.715 20.760 1.815 1.00 93.00 158 PHE A O 1
ATOM 1267 N N . LYS A 1 159 ? -31.214 18.596 2.171 1.00 95.12 159 LYS A N 1
ATOM 1268 C CA . LYS A 1 159 ? -32.211 18.814 3.223 1.00 95.12 159 LYS A CA 1
ATOM 1269 C C . LYS A 1 159 ? -31.858 18.020 4.477 1.00 95.12 159 LYS A C 1
ATOM 1271 O O . LYS A 1 159 ? -31.027 17.111 4.450 1.00 95.12 159 LYS A O 1
ATOM 1276 N N . TYR A 1 160 ? -32.517 18.378 5.573 1.00 94.38 160 TYR A N 1
ATOM 1277 C CA . TYR A 1 160 ? -32.485 17.619 6.813 1.00 94.38 160 TYR A CA 1
ATOM 1278 C C . TYR A 1 160 ? -33.883 17.105 7.176 1.00 94.38 160 TYR A C 1
ATOM 1280 O O . TYR A 1 160 ? -34.888 17.701 6.783 1.00 94.38 160 TYR A O 1
ATOM 1288 N N . SER A 1 161 ? -33.936 16.010 7.932 1.00 96.00 161 SER A N 1
ATOM 1289 C CA . SER A 1 161 ? -35.135 15.548 8.641 1.00 96.00 161 SER A CA 1
ATOM 1290 C C . SER A 1 161 ? -34.898 15.657 10.144 1.00 96.00 161 SER A C 1
ATOM 1292 O O . SER A 1 161 ? -33.766 15.490 10.606 1.00 96.00 161 SER A O 1
ATOM 1294 N N . LEU A 1 162 ? -35.943 15.972 10.908 1.00 92.00 162 LEU A N 1
ATOM 1295 C CA . LEU A 1 162 ? -35.850 16.144 12.356 1.00 92.00 162 LEU A CA 1
ATOM 1296 C C . LEU A 1 162 ? -36.867 15.253 13.069 1.00 92.00 162 LEU A C 1
ATOM 1298 O O . LEU A 1 162 ? -38.031 15.194 12.675 1.00 92.00 162 LEU A O 1
ATOM 1302 N N . LYS A 1 163 ? -36.434 14.598 14.145 1.00 88.06 163 LYS A N 1
ATOM 1303 C CA . LYS A 1 163 ? -37.345 13.964 15.104 1.00 88.06 163 LYS A CA 1
ATOM 1304 C C . LYS A 1 163 ? -37.788 15.015 16.120 1.00 88.06 163 LYS A C 1
ATOM 1306 O O . LYS A 1 163 ? -36.988 15.882 16.458 1.00 88.06 163 LYS A O 1
ATOM 1311 N N . GLU A 1 164 ? -39.040 14.981 16.583 1.00 74.00 164 GLU A N 1
ATOM 1312 C CA . GLU A 1 164 ? -39.515 15.927 17.604 1.00 74.00 164 GLU A CA 1
ATOM 1313 C C . GLU A 1 164 ? -38.603 15.912 18.842 1.00 74.00 164 GLU A C 1
ATOM 1315 O O . GLU A 1 164 ? -38.235 14.859 19.362 1.00 74.00 164 GLU A O 1
ATOM 1320 N N . ILE A 1 165 ? -38.215 17.110 19.276 1.00 72.56 165 ILE A N 1
ATOM 1321 C CA . ILE A 1 165 ? -37.252 17.383 20.344 1.00 72.56 165 ILE A CA 1
ATOM 1322 C C . ILE A 1 165 ? -38.047 18.091 21.449 1.00 72.56 165 ILE A C 1
ATOM 1324 O O . ILE A 1 165 ? -38.353 19.278 21.328 1.00 72.56 165 ILE A O 1
ATOM 1328 N N . GLU A 1 166 ? -38.437 17.369 22.504 1.00 56.84 166 GLU A N 1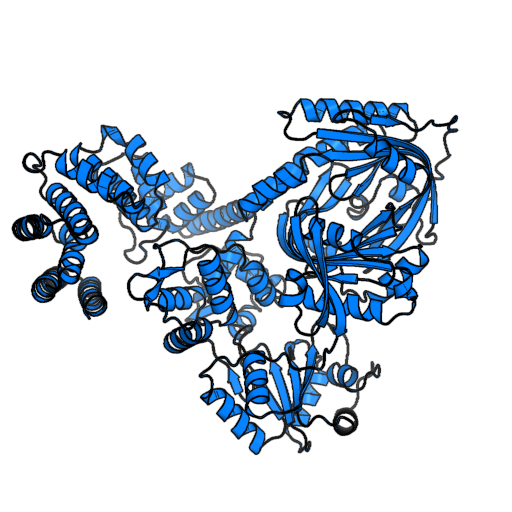
ATOM 1329 C CA . GLU A 1 166 ? -39.115 17.973 23.661 1.00 56.84 166 GLU A CA 1
ATOM 1330 C C . GLU A 1 166 ? -38.155 18.906 24.424 1.00 56.84 166 GLU A C 1
ATOM 1332 O O . GLU A 1 166 ? -36.960 18.635 24.506 1.00 56.84 166 GLU A O 1
ATOM 1337 N N . ASN A 1 167 ? -38.676 20.029 24.942 1.00 53.88 167 ASN A N 1
ATOM 1338 C CA . ASN A 1 167 ? -37.941 21.143 25.567 1.00 53.88 167 ASN A CA 1
ATOM 1339 C C . ASN A 1 167 ? -36.646 20.736 26.303 1.00 53.88 167 ASN A C 1
ATOM 1341 O O . ASN A 1 167 ? -36.683 20.222 27.420 1.00 53.88 167 ASN A O 1
ATOM 1345 N N . PHE A 1 168 ? -35.495 21.056 25.704 1.00 56.66 168 PHE A N 1
ATOM 1346 C CA . PHE A 1 168 ? -34.182 20.828 26.307 1.00 56.66 168 PHE A CA 1
ATOM 1347 C C . PHE A 1 168 ? -33.855 21.909 27.334 1.00 56.66 168 PHE A C 1
ATOM 1349 O O . PHE A 1 168 ? -33.633 23.071 26.983 1.00 56.66 168 PHE A O 1
ATOM 1356 N N . GLU A 1 169 ? -33.735 21.526 28.604 1.00 53.50 169 GLU A N 1
ATOM 1357 C CA . GLU A 1 169 ? -32.973 22.325 29.559 1.00 53.50 169 GLU A CA 1
ATOM 1358 C C . GLU A 1 169 ? -31.478 22.223 29.227 1.00 53.50 169 GLU A C 1
ATOM 1360 O O . GLU A 1 169 ? -30.950 21.146 28.943 1.00 53.50 169 GLU A O 1
ATOM 1365 N N . LYS A 1 170 ? -30.771 23.360 29.271 1.00 51.88 170 LYS A N 1
ATOM 1366 C CA . LYS A 1 170 ? -29.309 23.408 29.142 1.00 51.88 170 LYS A CA 1
ATOM 1367 C C . LYS A 1 170 ? -28.686 22.516 30.221 1.00 51.88 170 LYS A C 1
ATOM 1369 O O . LYS A 1 170 ? -28.622 22.908 31.386 1.00 51.88 170 LYS A O 1
ATOM 1374 N N . GLY A 1 171 ? -28.191 21.342 29.835 1.00 52.50 171 GLY A N 1
ATOM 1375 C CA . GLY A 1 171 ? -27.387 20.512 30.724 1.00 52.50 171 GLY A CA 1
ATOM 1376 C C . GLY A 1 171 ? -26.158 21.294 31.194 1.00 52.50 171 GLY A C 1
ATOM 1377 O O . GLY A 1 171 ? -25.441 21.885 30.384 1.00 52.50 171 GLY A O 1
ATOM 1378 N N . LYS A 1 172 ? -25.907 21.330 32.506 1.00 52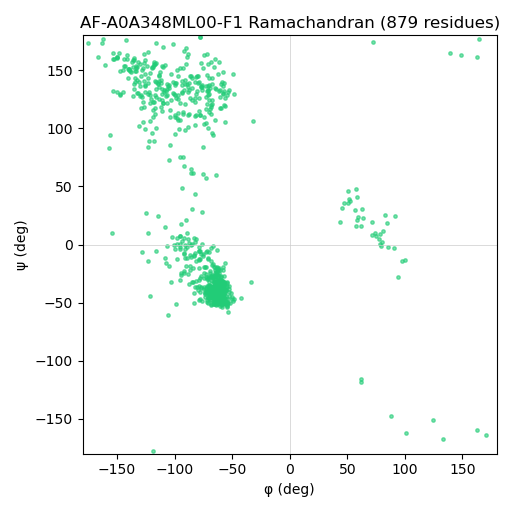.88 172 LYS A N 1
ATOM 1379 C CA . LYS A 1 172 ? -24.639 21.845 33.037 1.00 52.88 172 LYS A CA 1
ATOM 1380 C C . LYS A 1 172 ? -23.535 20.848 32.689 1.00 52.88 172 LYS A C 1
ATOM 1382 O O . LYS A 1 172 ? -23.539 19.731 33.195 1.00 52.88 172 LYS A O 1
ATOM 1387 N N . ILE A 1 173 ? -22.592 21.258 31.845 1.00 58.25 173 ILE A N 1
ATOM 1388 C CA . ILE A 1 173 ? -21.326 20.542 31.668 1.00 58.25 173 ILE A CA 1
ATOM 1389 C C . ILE A 1 173 ? -20.487 20.846 32.914 1.00 58.25 173 ILE A C 1
ATOM 1391 O O . ILE A 1 173 ? -20.077 21.988 33.130 1.00 58.25 173 ILE A O 1
ATOM 1395 N N . GLU A 1 174 ? -20.286 19.857 33.783 1.00 57.00 174 GLU A N 1
ATOM 1396 C CA . GLU A 1 174 ? -19.332 19.988 34.885 1.00 57.00 174 GLU A CA 1
ATOM 1397 C C . GLU A 1 174 ? -17.907 19.923 34.319 1.00 57.00 174 GLU A C 1
ATOM 1399 O O . GLU A 1 174 ? -17.425 18.850 33.955 1.00 57.00 174 GLU A O 1
ATOM 1404 N N . ASN A 1 175 ? -17.235 21.075 34.239 1.00 56.06 175 ASN A N 1
ATOM 1405 C CA . ASN A 1 175 ? -15.830 21.162 33.840 1.00 56.06 175 ASN A CA 1
ATOM 1406 C C . ASN A 1 175 ? -14.941 20.499 34.900 1.00 56.06 175 ASN A C 1
ATOM 1408 O O . ASN A 1 175 ? -14.545 21.134 35.875 1.00 56.06 175 ASN A O 1
ATOM 1412 N N . ASN A 1 176 ? -14.630 19.220 34.693 1.00 59.25 176 ASN A N 1
ATOM 1413 C CA . ASN A 1 176 ? -13.832 18.387 35.594 1.00 59.25 176 ASN A CA 1
ATOM 1414 C C . ASN A 1 176 ? -12.616 17.760 34.874 1.00 59.25 176 ASN A C 1
ATOM 1416 O O . ASN A 1 176 ? -12.143 16.691 35.273 1.00 59.25 176 ASN A O 1
ATOM 1420 N N . SER A 1 177 ? -12.105 18.397 33.809 1.00 62.59 177 SER A N 1
ATOM 1421 C CA . SER A 1 177 ? -10.950 17.896 33.051 1.00 62.59 177 SER A CA 1
ATOM 1422 C C . SER A 1 177 ? -9.676 17.882 33.905 1.00 62.59 177 SER A C 1
ATOM 1424 O O . SER A 1 177 ? -9.074 18.927 34.150 1.00 62.59 177 SER A O 1
ATOM 1426 N N . ASN A 1 178 ? -9.231 16.693 34.314 1.00 62.44 178 ASN A N 1
ATOM 1427 C CA . ASN A 1 178 ? -8.012 16.500 35.116 1.00 62.44 178 ASN A CA 1
ATOM 1428 C C . ASN A 1 178 ? -6.994 15.553 34.448 1.00 62.44 178 ASN A C 1
ATOM 1430 O O . ASN A 1 178 ? -6.027 15.139 35.087 1.00 62.44 178 ASN A O 1
ATOM 1434 N N . GLY A 1 179 ? -7.192 15.182 33.178 1.00 64.38 179 GLY A N 1
ATOM 1435 C CA . GLY A 1 179 ? -6.322 14.244 32.464 1.00 64.38 179 GLY A CA 1
ATOM 1436 C C . GLY A 1 179 ? -6.047 14.641 31.018 1.00 64.38 179 GLY A C 1
ATOM 1437 O O . GLY A 1 179 ? -6.885 15.243 30.353 1.00 64.38 179 GLY A O 1
ATOM 1438 N N . ASN A 1 180 ? -4.868 14.263 30.520 1.00 79.81 180 ASN A N 1
ATOM 1439 C CA . ASN A 1 180 ? -4.537 14.376 29.102 1.00 79.81 180 ASN A CA 1
ATOM 1440 C C . ASN A 1 180 ? -5.138 13.195 28.336 1.00 79.81 180 ASN A C 1
ATOM 1442 O O . ASN A 1 180 ? -4.953 12.042 28.736 1.00 79.81 180 ASN A O 1
ATOM 1446 N N . LEU A 1 181 ? -5.807 13.488 27.222 1.00 88.06 181 LEU A N 1
ATOM 1447 C CA . LEU A 1 181 ? -6.233 12.468 26.273 1.00 88.06 181 LEU A CA 1
ATOM 1448 C C . LEU A 1 181 ? -4.995 11.867 25.604 1.00 88.06 181 LEU A C 1
ATOM 1450 O O . LEU A 1 181 ? -4.045 12.589 25.285 1.00 88.06 181 LEU A O 1
ATOM 1454 N N . LYS A 1 182 ? -5.005 10.545 25.437 1.00 91.12 182 LYS A N 1
ATOM 1455 C CA . LYS A 1 182 ? -3.899 9.787 24.852 1.00 91.12 182 LYS A CA 1
ATOM 1456 C C . LYS A 1 182 ? -4.330 9.190 23.529 1.00 91.12 182 LYS A C 1
ATOM 1458 O O . LYS A 1 182 ? -5.327 8.471 23.473 1.00 91.12 182 LYS A O 1
ATOM 1463 N N . LEU A 1 183 ? -3.576 9.486 22.483 1.00 90.56 183 LEU A N 1
ATOM 1464 C CA . LEU A 1 183 ? -3.739 8.864 21.178 1.00 90.56 183 LEU A CA 1
ATOM 1465 C C . LEU A 1 183 ? -3.140 7.449 21.192 1.00 90.56 183 LEU A C 1
ATOM 1467 O O . LEU A 1 183 ? -2.249 7.161 21.990 1.00 90.56 183 LEU A O 1
ATOM 1471 N N . ASP A 1 184 ? -3.614 6.575 20.301 1.00 90.31 184 ASP A N 1
ATOM 1472 C CA . ASP A 1 184 ? -2.952 5.294 20.017 1.00 90.31 184 ASP A CA 1
ATOM 1473 C C . ASP A 1 184 ? -1.450 5.543 19.778 1.00 90.31 184 ASP A C 1
ATOM 1475 O O . ASP A 1 184 ? -1.073 6.440 19.013 1.00 90.31 184 ASP A O 1
ATOM 1479 N N . ASN A 1 185 ? -0.594 4.787 20.474 1.00 86.31 185 ASN A N 1
ATOM 1480 C CA . ASN A 1 185 ? 0.850 5.025 20.481 1.00 86.31 185 ASN A CA 1
ATOM 1481 C C . ASN A 1 185 ? 1.467 4.959 19.078 1.00 86.31 185 ASN A C 1
ATOM 1483 O O . ASN A 1 185 ? 2.380 5.730 18.772 1.00 86.31 185 ASN A O 1
ATOM 1487 N N . GLU A 1 186 ? 0.964 4.075 18.217 1.00 83.94 186 GLU A N 1
ATOM 1488 C CA . GLU A 1 186 ? 1.479 3.917 16.860 1.00 83.94 186 GLU A CA 1
ATOM 1489 C C . GLU A 1 186 ? 0.926 4.996 15.933 1.00 83.94 186 GLU A C 1
ATOM 1491 O O . GLU A 1 186 ? 1.677 5.538 15.128 1.00 83.94 186 GLU A O 1
ATOM 1496 N N . VAL A 1 187 ? -0.332 5.423 16.092 1.00 87.62 187 VAL A N 1
ATOM 1497 C CA . VAL A 1 187 ? -0.845 6.596 15.353 1.00 87.62 187 VAL A CA 1
ATOM 1498 C C . VAL A 1 187 ? -0.079 7.860 15.746 1.00 87.62 187 VAL A C 1
ATOM 1500 O O . VAL A 1 187 ? 0.288 8.657 14.883 1.00 87.62 187 VAL A O 1
ATOM 1503 N N . LYS A 1 188 ? 0.218 8.033 17.039 1.00 88.81 188 LYS A N 1
ATOM 1504 C CA . LYS A 1 188 ? 1.036 9.137 17.552 1.00 88.81 188 LYS A CA 1
ATOM 1505 C C . LYS A 1 188 ? 2.429 9.124 16.937 1.00 88.81 188 LYS A C 1
ATOM 1507 O O . LYS A 1 188 ? 2.878 10.150 16.426 1.00 88.81 188 LYS A O 1
ATOM 1512 N N . ARG A 1 189 ? 3.106 7.975 16.978 1.00 83.31 189 ARG A N 1
ATOM 1513 C CA . ARG A 1 189 ? 4.422 7.792 16.362 1.00 83.31 189 ARG A CA 1
ATOM 1514 C C . ARG A 1 189 ? 4.370 8.118 14.872 1.00 83.31 189 ARG A C 1
ATOM 1516 O O . ARG A 1 189 ? 5.145 8.945 14.400 1.00 83.31 189 ARG A O 1
ATOM 1523 N N . PHE A 1 190 ? 3.406 7.543 14.164 1.00 82.31 190 PHE A N 1
ATOM 1524 C CA . PHE A 1 190 ? 3.226 7.726 12.732 1.00 82.31 190 PHE A CA 1
ATOM 1525 C C . PHE A 1 190 ? 2.956 9.191 12.357 1.00 82.31 190 PHE A C 1
ATOM 1527 O O . PHE A 1 190 ? 3.546 9.701 11.406 1.00 82.31 190 PHE A O 1
ATOM 1534 N N . PHE A 1 191 ? 2.137 9.907 13.133 1.00 85.25 191 PHE A N 1
ATOM 1535 C CA . PHE A 1 191 ? 1.889 11.339 12.944 1.00 85.25 191 PHE A CA 1
ATOM 1536 C C . PHE A 1 191 ? 3.150 12.183 13.156 1.00 85.25 191 PHE A C 1
ATOM 1538 O O . PHE A 1 191 ? 3.434 13.073 12.355 1.00 85.25 191 PHE A O 1
ATOM 1545 N N . LEU A 1 192 ? 3.927 11.900 14.207 1.00 82.62 192 LEU A N 1
ATOM 1546 C CA . LEU A 1 192 ? 5.185 12.602 14.480 1.00 82.62 192 LEU A CA 1
ATOM 1547 C C . LEU A 1 192 ? 6.242 12.339 13.396 1.00 82.62 192 LEU A C 1
ATOM 1549 O O . LEU A 1 192 ? 7.011 13.238 13.067 1.00 82.62 192 LEU A O 1
ATOM 1553 N N . GLU A 1 193 ? 6.265 11.132 12.825 1.00 70.56 193 GLU A N 1
ATOM 1554 C CA . GLU A 1 193 ? 7.212 10.734 11.778 1.00 70.56 193 GLU A CA 1
ATOM 1555 C C . GLU A 1 193 ? 6.848 11.284 10.393 1.00 70.56 193 GLU A C 1
ATOM 1557 O O . GLU A 1 193 ? 7.716 11.771 9.667 1.00 70.56 193 GLU A O 1
ATOM 1562 N N . LYS A 1 194 ? 5.579 11.168 9.990 1.00 70.94 194 LYS A N 1
ATOM 1563 C CA . LYS A 1 194 ? 5.126 11.517 8.634 1.00 70.94 194 LYS A CA 1
ATOM 1564 C C . LYS A 1 194 ? 4.638 12.956 8.515 1.00 70.94 194 LYS A C 1
ATOM 1566 O O . LYS A 1 194 ? 4.652 13.522 7.422 1.00 70.94 194 LYS A O 1
ATOM 1571 N N . GLY A 1 195 ? 4.240 13.552 9.632 1.00 74.44 195 GLY A N 1
ATOM 1572 C CA . GLY A 1 195 ? 3.649 14.877 9.675 1.00 74.44 195 GLY A CA 1
ATOM 1573 C C . GLY A 1 195 ? 2.223 14.919 9.123 1.00 74.44 195 GLY A C 1
ATOM 1574 O O . GLY A 1 195 ? 1.678 13.956 8.584 1.00 74.44 195 GLY A O 1
ATOM 1575 N N . LYS A 1 196 ? 1.613 16.093 9.261 1.00 74.00 196 LYS A N 1
ATOM 1576 C CA . LYS A 1 196 ? 0.199 16.334 8.948 1.00 74.00 196 LYS A CA 1
ATOM 1577 C C . LYS A 1 196 ? -0.162 16.286 7.462 1.00 74.00 196 LYS A C 1
ATOM 1579 O O . LYS A 1 196 ? -1.293 15.974 7.129 1.00 74.00 196 LYS A O 1
ATOM 1584 N N . ASP A 1 197 ? 0.782 16.581 6.571 1.00 69.06 197 ASP A N 1
ATOM 1585 C CA . ASP A 1 197 ? 0.542 16.613 5.120 1.00 69.06 197 ASP A CA 1
ATOM 1586 C C . ASP A 1 197 ? 0.581 15.215 4.473 1.00 69.06 197 ASP A C 1
ATOM 1588 O O . ASP A 1 197 ? 0.518 15.080 3.243 1.00 69.06 197 ASP A O 1
ATOM 1592 N N . PHE A 1 198 ? 0.720 14.173 5.292 1.00 74.06 198 PHE A N 1
ATOM 1593 C CA . PHE A 1 198 ? 0.859 12.801 4.846 1.00 74.06 198 PHE A CA 1
ATOM 1594 C C . PHE A 1 198 ? -0.441 12.240 4.256 1.00 74.06 198 PHE A C 1
ATOM 1596 O O . PHE A 1 198 ? -1.515 12.326 4.852 1.00 74.06 198 PHE A O 1
ATOM 1603 N N . GLY A 1 199 ? -0.303 11.604 3.094 1.00 72.06 199 GLY A N 1
ATOM 1604 C CA . GLY A 1 199 ? -1.328 10.798 2.445 1.00 72.06 199 GLY A CA 1
ATOM 1605 C C . GLY A 1 199 ? -0.660 9.754 1.554 1.00 72.06 199 GLY A C 1
ATOM 1606 O O . GLY A 1 199 ? 0.257 10.088 0.803 1.00 72.06 199 GLY A O 1
ATOM 1607 N N . SER A 1 200 ? -1.083 8.495 1.651 1.00 68.81 200 SER A N 1
ATOM 1608 C CA . SER A 1 200 ? -0.501 7.383 0.890 1.00 68.81 200 SER A CA 1
ATOM 1609 C C . SER A 1 200 ? -1.523 6.287 0.603 1.00 68.81 200 SER A C 1
ATOM 1611 O O . SER A 1 200 ? -2.539 6.187 1.291 1.00 68.81 200 SER A O 1
ATOM 1613 N N . PHE A 1 201 ? -1.237 5.446 -0.393 1.00 68.81 201 PHE A N 1
ATOM 1614 C CA . PHE A 1 201 ? -1.941 4.181 -0.577 1.00 68.81 201 PHE A CA 1
ATOM 1615 C C . PHE A 1 201 ? -1.185 3.054 0.114 1.00 68.81 201 PHE A C 1
ATOM 1617 O O . PHE A 1 201 ? 0.013 2.886 -0.110 1.00 68.81 201 PHE A O 1
ATOM 1624 N N . SER A 1 202 ? -1.906 2.268 0.907 1.00 73.50 202 SER A N 1
ATOM 1625 C CA . SER A 1 202 ? -1.361 1.113 1.613 1.00 73.50 202 SER A CA 1
ATOM 1626 C C . SER A 1 202 ? -2.238 -0.107 1.399 1.00 73.50 202 SER A C 1
ATOM 1628 O O . SER A 1 202 ? -3.465 0.007 1.427 1.00 73.50 202 SER A O 1
ATOM 1630 N N . TYR A 1 203 ? -1.615 -1.272 1.211 1.00 74.94 203 TYR A N 1
ATOM 1631 C CA . TYR A 1 203 ? -2.323 -2.542 1.316 1.00 74.94 203 TYR A CA 1
ATOM 1632 C C . TYR A 1 203 ? -2.641 -2.814 2.783 1.00 74.94 203 TYR A C 1
ATOM 1634 O O . TYR A 1 203 ? -1.783 -2.665 3.653 1.00 74.94 203 TYR A O 1
ATOM 1642 N N . VAL A 1 204 ? -3.882 -3.187 3.064 1.00 85.56 204 VAL A N 1
ATOM 1643 C CA . VAL A 1 204 ? -4.358 -3.468 4.419 1.00 85.56 204 VAL A CA 1
ATOM 1644 C C . VAL A 1 204 ? -5.309 -4.651 4.396 1.00 85.56 204 VAL A C 1
ATOM 1646 O O . VAL A 1 204 ? -5.871 -4.989 3.352 1.00 85.56 204 VAL A O 1
ATOM 1649 N N . SER A 1 205 ? -5.554 -5.234 5.567 1.00 91.88 205 SER A N 1
ATOM 1650 C CA . SER A 1 205 ? -6.792 -5.986 5.782 1.00 91.88 205 SER A CA 1
ATOM 1651 C C . SER A 1 205 ? -7.711 -5.186 6.681 1.00 91.88 205 SER A C 1
ATOM 1653 O O . SER A 1 205 ? -7.275 -4.640 7.694 1.00 91.88 205 SER A O 1
ATOM 1655 N N . VAL A 1 206 ? -8.977 -5.111 6.291 1.00 95.38 206 VAL A N 1
ATOM 1656 C CA . VAL A 1 206 ? -10.027 -4.423 7.038 1.00 95.38 206 VAL A CA 1
ATOM 1657 C C . VAL A 1 206 ? -10.980 -5.477 7.567 1.00 95.38 206 VAL A C 1
ATOM 1659 O O . VAL A 1 206 ? -11.455 -6.309 6.797 1.00 95.38 206 VAL A O 1
ATOM 1662 N N . LEU A 1 207 ? -11.273 -5.415 8.860 1.00 97.00 207 LEU A N 1
ATOM 1663 C CA . LEU A 1 207 ? -12.294 -6.211 9.527 1.00 97.00 207 LEU A CA 1
ATOM 1664 C C . LEU A 1 207 ? -13.301 -5.253 10.165 1.00 97.00 207 LEU A C 1
ATOM 1666 O O . LEU A 1 207 ? -12.939 -4.430 11.005 1.00 97.00 207 LEU A O 1
ATOM 1670 N N . PHE A 1 208 ? -14.566 -5.377 9.781 1.00 96.69 208 PHE A N 1
ATOM 1671 C CA . PHE A 1 208 ? -15.669 -4.775 10.524 1.00 96.69 208 PHE A CA 1
ATOM 1672 C C . PHE A 1 208 ? -16.311 -5.834 11.408 1.00 96.69 208 PHE A C 1
ATOM 1674 O O . PHE A 1 208 ? -16.718 -6.882 10.909 1.00 96.69 208 PHE A O 1
ATOM 1681 N N . LEU A 1 209 ? -16.417 -5.541 12.702 1.00 97.12 209 LEU A N 1
ATOM 1682 C CA . LEU A 1 209 ? -17.150 -6.345 13.678 1.00 97.12 209 LEU A CA 1
ATOM 1683 C C . LEU A 1 209 ? -18.350 -5.553 14.186 1.00 97.12 209 LEU A C 1
ATOM 1685 O O . LEU A 1 209 ? -18.224 -4.362 14.442 1.00 97.12 209 LEU A O 1
ATOM 1689 N N . TYR A 1 210 ? -19.484 -6.212 14.385 1.00 96.69 210 TYR A N 1
ATOM 1690 C CA . TYR A 1 210 ? -20.628 -5.691 15.126 1.00 96.69 210 TYR A CA 1
ATOM 1691 C C . TYR A 1 210 ? -20.778 -6.496 16.403 1.00 96.69 210 TYR A C 1
ATOM 1693 O O . TYR A 1 210 ? -21.007 -7.700 16.348 1.00 96.69 210 TYR A O 1
ATOM 1701 N N . ALA A 1 211 ? -20.649 -5.825 17.536 1.00 96.75 211 ALA A N 1
ATOM 1702 C CA . ALA A 1 211 ? -20.832 -6.370 18.867 1.00 96.75 211 ALA A CA 1
ATOM 1703 C C . ALA A 1 211 ? -22.210 -5.982 19.418 1.00 96.75 211 ALA A C 1
ATOM 1705 O O . ALA A 1 211 ? -22.644 -4.838 19.273 1.00 96.75 211 ALA A O 1
ATOM 1706 N N . LYS A 1 212 ? -22.888 -6.912 20.102 1.00 94.94 212 LYS A N 1
ATOM 1707 C CA . LYS A 1 212 ? -24.200 -6.638 20.721 1.00 94.94 212 LYS A CA 1
ATOM 1708 C C . LYS A 1 212 ? -24.137 -5.638 21.879 1.00 94.94 212 LYS A C 1
ATOM 1710 O O . LYS A 1 212 ? -25.127 -4.967 22.155 1.00 94.94 212 LYS A O 1
ATOM 1715 N N . ASP A 1 213 ? -23.005 -5.559 22.574 1.00 94.44 213 ASP A N 1
ATOM 1716 C CA . ASP A 1 213 ? -22.869 -4.786 23.808 1.00 94.44 213 ASP A CA 1
ATOM 1717 C C . ASP A 1 213 ? -21.421 -4.322 24.062 1.00 94.44 213 ASP A C 1
ATOM 1719 O O . ASP A 1 213 ? -20.469 -4.817 23.456 1.00 94.44 213 ASP A O 1
ATOM 1723 N N . ILE A 1 214 ? -21.263 -3.359 24.978 1.00 96.25 214 ILE A N 1
ATOM 1724 C CA . ILE A 1 214 ? -19.968 -2.763 25.362 1.00 96.25 214 ILE A CA 1
ATOM 1725 C C . ILE A 1 214 ? -19.001 -3.823 25.908 1.00 96.25 214 ILE A C 1
ATOM 1727 O O . ILE A 1 214 ? -17.815 -3.793 25.585 1.00 96.25 214 ILE A O 1
ATOM 1731 N N . LYS A 1 215 ? -19.503 -4.792 26.684 1.00 96.12 215 LYS A N 1
ATOM 1732 C CA . LYS A 1 215 ? -18.683 -5.856 27.279 1.00 96.12 215 LYS A CA 1
ATOM 1733 C C . LYS A 1 215 ? -18.014 -6.714 26.201 1.00 96.12 215 LYS A C 1
ATOM 1735 O O . LYS A 1 215 ? -16.840 -7.040 26.317 1.00 96.12 215 LYS A O 1
ATOM 1740 N N . THR A 1 216 ? -18.746 -7.038 25.138 1.00 96.62 216 THR A N 1
ATOM 1741 C CA . THR A 1 216 ? -18.220 -7.773 23.980 1.00 96.62 216 THR A CA 1
ATOM 1742 C C . THR A 1 216 ? -17.076 -7.002 23.322 1.00 96.62 216 THR A C 1
ATOM 1744 O O . THR A 1 216 ? -16.084 -7.597 22.917 1.00 96.62 216 THR A O 1
ATOM 1747 N N . VAL A 1 217 ? -17.183 -5.672 23.230 1.00 97.06 217 VAL A N 1
ATOM 1748 C CA . VAL A 1 217 ? -16.109 -4.833 22.682 1.00 97.06 217 VAL A CA 1
ATOM 1749 C C . VAL A 1 217 ? -14.868 -4.887 23.573 1.00 97.06 217 VAL A C 1
ATOM 1751 O O . VAL A 1 217 ? -13.777 -5.090 23.051 1.00 97.06 217 VAL A O 1
ATOM 1754 N N . GLU A 1 218 ? -15.009 -4.786 24.899 1.00 95.31 218 GLU A N 1
ATOM 1755 C CA . GLU A 1 218 ? -13.869 -4.930 25.822 1.00 95.31 218 GLU A CA 1
ATOM 1756 C C . GLU A 1 218 ? -13.178 -6.300 25.678 1.00 95.31 218 GLU A C 1
ATOM 1758 O O . GLU A 1 218 ? -11.948 -6.372 25.638 1.00 95.31 218 GLU A O 1
ATOM 1763 N N . GLU A 1 219 ? -13.950 -7.379 25.525 1.00 95.25 219 GLU A N 1
ATOM 1764 C CA . GLU A 1 219 ? -13.421 -8.730 25.300 1.00 95.25 219 GLU A CA 1
ATOM 1765 C C . GLU A 1 219 ? -12.662 -8.838 23.966 1.00 95.25 219 GLU A C 1
ATOM 1767 O O . GLU A 1 219 ? -11.553 -9.370 23.945 1.00 95.25 219 GLU A O 1
ATOM 1772 N N . ILE A 1 220 ? -13.185 -8.266 22.873 1.00 94.69 220 ILE A N 1
ATOM 1773 C CA . ILE A 1 220 ? -12.481 -8.198 21.578 1.00 94.69 220 ILE A CA 1
ATOM 1774 C C . ILE A 1 220 ? -11.151 -7.444 21.719 1.00 94.69 220 ILE A C 1
ATOM 1776 O O . ILE A 1 220 ? -10.115 -7.919 21.253 1.00 94.69 220 ILE A O 1
ATOM 1780 N N . LEU A 1 221 ? -11.163 -6.272 22.364 1.00 93.12 221 LEU A N 1
ATOM 1781 C CA . LEU A 1 221 ? -9.969 -5.433 22.518 1.00 93.12 221 LEU A CA 1
ATOM 1782 C C . LEU A 1 221 ? -8.902 -6.096 23.394 1.00 93.12 221 LEU A C 1
ATOM 1784 O O . LEU A 1 221 ? -7.710 -5.935 23.127 1.00 93.12 221 LEU A O 1
ATOM 1788 N N . SER A 1 222 ? -9.309 -6.900 24.381 1.00 88.88 222 SER A N 1
ATOM 1789 C CA . SER A 1 222 ? -8.384 -7.657 25.232 1.00 88.88 222 SER A CA 1
ATOM 1790 C C . SER A 1 222 ? -7.526 -8.662 24.452 1.00 88.88 222 SER A C 1
ATOM 1792 O O . SER A 1 222 ? -6.412 -8.972 24.868 1.00 88.88 222 SER A O 1
ATOM 1794 N N . LEU A 1 223 ? -8.002 -9.115 23.285 1.00 86.81 223 LEU A N 1
ATOM 1795 C CA . LEU A 1 223 ? -7.259 -10.011 22.402 1.00 86.81 223 LEU A CA 1
ATOM 1796 C C . LEU A 1 223 ? -6.267 -9.278 21.497 1.00 86.81 223 LEU A C 1
ATOM 1798 O O . LEU A 1 223 ? -5.496 -9.933 20.809 1.00 86.81 223 LEU A O 1
ATOM 1802 N N . ASN A 1 224 ? -6.272 -7.948 21.412 1.00 81.81 224 ASN A N 1
ATOM 1803 C CA . ASN A 1 224 ? -5.523 -7.264 20.360 1.00 81.81 224 ASN A CA 1
ATOM 1804 C C . ASN A 1 224 ? -3.995 -7.447 20.501 1.00 81.81 224 ASN A C 1
ATOM 1806 O O . ASN A 1 224 ? -3.316 -7.690 19.506 1.00 81.81 224 ASN A O 1
ATOM 1810 N N . PHE A 1 225 ? -3.442 -7.411 21.719 1.00 75.75 225 PHE A N 1
ATOM 1811 C CA . PHE A 1 225 ? -1.991 -7.522 21.981 1.00 75.75 225 PHE A CA 1
ATOM 1812 C C . PHE A 1 225 ? -1.111 -6.656 21.042 1.00 75.75 225 PHE A C 1
ATOM 1814 O O . PHE A 1 225 ? -0.004 -7.047 20.687 1.00 75.75 225 PHE A O 1
ATOM 1821 N N . GLY A 1 226 ? -1.600 -5.493 20.587 1.00 73.00 226 GLY A N 1
ATOM 1822 C CA . GLY A 1 226 ? -0.859 -4.618 19.666 1.00 73.00 226 GLY A CA 1
ATOM 1823 C C . GLY A 1 226 ? -0.855 -5.037 18.190 1.00 73.00 226 GLY A C 1
ATOM 1824 O O . GLY A 1 226 ? -0.109 -4.450 17.408 1.00 73.00 226 GLY A O 1
ATOM 1825 N N . ARG A 1 227 ? -1.652 -6.036 17.790 1.00 75.62 227 ARG A N 1
ATOM 1826 C CA . ARG A 1 227 ? -1.640 -6.614 16.431 1.00 75.62 227 ARG A CA 1
ATOM 1827 C C . ARG A 1 227 ? -2.445 -5.803 15.414 1.00 75.62 227 ARG A C 1
ATOM 1829 O O . ARG A 1 227 ? -2.120 -5.795 14.230 1.00 75.62 227 ARG A O 1
ATOM 1836 N N . ILE A 1 228 ? -3.505 -5.149 15.871 1.00 87.56 228 ILE A N 1
ATOM 1837 C CA . ILE A 1 228 ? -4.536 -4.506 15.061 1.00 87.56 228 ILE A CA 1
ATOM 1838 C C . ILE A 1 228 ? -4.691 -3.044 15.488 1.00 87.56 228 ILE A C 1
ATOM 1840 O O . ILE A 1 228 ? -4.673 -2.695 16.672 1.00 87.56 228 ILE A O 1
ATOM 1844 N N . HIS A 1 229 ? -4.892 -2.168 14.512 1.00 90.69 229 HIS A N 1
ATOM 1845 C CA . HIS A 1 229 ? -5.364 -0.815 14.748 1.00 90.69 229 HIS A CA 1
ATOM 1846 C C . HIS A 1 229 ? -6.883 -0.817 14.888 1.00 90.69 229 HIS A C 1
ATOM 1848 O O . HIS A 1 229 ? -7.583 -1.255 13.974 1.00 90.69 229 HIS A O 1
ATOM 1854 N N . VAL A 1 230 ? -7.405 -0.272 15.981 1.00 93.19 230 VAL A N 1
ATOM 1855 C CA . VAL A 1 230 ? -8.831 0.051 16.070 1.00 93.19 230 VAL A CA 1
ATOM 1856 C C . VAL A 1 230 ? -8.990 1.508 15.694 1.00 93.19 230 VAL A C 1
ATOM 1858 O O . VAL A 1 230 ? -8.592 2.392 16.449 1.00 93.19 230 VAL A O 1
ATOM 1861 N N . ASN A 1 231 ? -9.530 1.751 14.502 1.00 91.62 231 ASN A N 1
ATOM 1862 C CA . ASN A 1 231 ? -9.680 3.111 14.002 1.00 91.62 231 ASN A CA 1
ATOM 1863 C C . ASN A 1 231 ? -10.846 3.818 14.694 1.00 91.62 231 ASN A C 1
ATOM 1865 O O . ASN A 1 231 ? -10.682 4.941 15.164 1.00 91.62 231 ASN A O 1
ATOM 1869 N N . LYS A 1 232 ? -12.014 3.159 14.757 1.00 91.62 232 LYS A N 1
ATOM 1870 C CA . LYS A 1 232 ? -13.261 3.722 15.299 1.00 91.62 232 LYS A CA 1
ATOM 1871 C C . LYS A 1 232 ? -14.128 2.652 15.960 1.00 91.62 232 LYS A C 1
ATOM 1873 O O . LYS A 1 232 ? -14.127 1.494 15.531 1.00 91.62 232 LYS A O 1
ATOM 1878 N N . ILE A 1 233 ? -14.881 3.075 16.977 1.00 95.19 233 ILE A N 1
ATOM 1879 C CA . ILE A 1 233 ? -15.944 2.304 17.633 1.00 95.19 233 ILE A CA 1
ATOM 1880 C C . ILE A 1 233 ? -17.211 3.163 17.613 1.00 95.19 233 ILE A C 1
ATOM 1882 O O . ILE A 1 233 ? -17.227 4.267 18.151 1.00 95.19 233 ILE A O 1
ATOM 1886 N N . GLU A 1 234 ? -18.260 2.682 16.953 1.00 92.81 234 GLU A N 1
ATOM 1887 C CA . GLU A 1 234 ? -19.422 3.497 16.582 1.00 92.81 234 GLU A CA 1
ATOM 1888 C C . GLU A 1 234 ? -20.728 2.746 16.816 1.00 92.81 234 GLU A C 1
ATOM 1890 O O . GLU A 1 234 ? -20.788 1.531 16.645 1.00 92.81 234 GLU A O 1
ATOM 1895 N N . LEU A 1 235 ? -21.798 3.464 17.159 1.00 89.56 235 LEU A N 1
ATOM 1896 C CA . LEU A 1 235 ? -23.134 2.879 17.177 1.00 89.56 235 LEU A CA 1
ATOM 1897 C C . LEU A 1 235 ? -23.674 2.753 15.747 1.00 89.56 235 LEU A C 1
ATOM 1899 O O . LEU A 1 235 ? -23.572 3.684 14.948 1.00 89.56 235 LEU A O 1
ATOM 1903 N N . TYR A 1 236 ? -24.266 1.605 15.438 1.00 85.88 236 TYR A N 1
ATOM 1904 C CA . TYR A 1 236 ? -24.892 1.313 14.155 1.00 85.88 236 TYR A CA 1
ATOM 1905 C C . TYR A 1 236 ? -26.165 0.476 14.354 1.00 85.88 236 TYR A C 1
ATOM 1907 O O . TYR A 1 236 ? -26.473 0.066 15.471 1.00 85.88 236 TYR A O 1
ATOM 1915 N N . GLU A 1 237 ? -26.900 0.199 13.273 1.00 79.25 237 GLU A N 1
ATOM 1916 C CA . GLU A 1 237 ? -28.204 -0.489 13.344 1.00 79.25 237 GLU A CA 1
ATOM 1917 C C . GLU A 1 237 ? -28.135 -1.870 14.012 1.00 79.25 237 GLU A C 1
ATOM 1919 O O . GLU A 1 237 ? -29.009 -2.222 14.798 1.00 79.25 237 GLU A O 1
ATOM 1924 N N . ASP A 1 238 ? -27.069 -2.625 13.745 1.00 81.00 238 ASP A N 1
ATOM 1925 C CA . ASP A 1 238 ? -26.878 -3.986 14.256 1.00 81.00 238 ASP A CA 1
ATOM 1926 C C . ASP A 1 238 ? -26.109 -4.054 15.592 1.00 81.00 238 ASP A C 1
ATOM 1928 O O . ASP A 1 238 ? -25.760 -5.142 16.049 1.00 81.00 238 ASP A O 1
ATOM 1932 N N . GLY A 1 239 ? -25.804 -2.910 16.213 1.00 89.94 239 GLY A N 1
ATOM 1933 C CA . GLY A 1 239 ? -25.051 -2.828 17.467 1.00 89.94 239 GLY A CA 1
ATOM 1934 C C . GLY A 1 239 ? -23.814 -1.937 17.372 1.00 89.94 239 GLY A C 1
ATOM 1935 O O . GLY A 1 239 ? -23.774 -0.967 16.616 1.00 89.94 239 GLY A O 1
ATOM 1936 N N . ILE A 1 240 ? -22.793 -2.246 18.170 1.00 94.81 240 ILE A N 1
ATOM 1937 C CA . ILE A 1 240 ? -21.557 -1.465 18.241 1.00 94.81 240 ILE A CA 1
ATOM 1938 C C . ILE A 1 240 ? -20.590 -1.967 17.175 1.00 94.81 240 ILE A C 1
ATOM 1940 O O . ILE A 1 240 ? -20.074 -3.082 17.256 1.00 94.81 240 ILE A O 1
ATOM 1944 N N . ARG A 1 241 ? -20.329 -1.133 16.176 1.00 94.88 241 ARG A N 1
ATOM 1945 C CA . ARG A 1 241 ? -19.408 -1.418 15.086 1.00 94.88 241 ARG A CA 1
ATOM 1946 C C . ARG A 1 241 ? -17.976 -1.064 15.481 1.00 94.88 241 ARG A C 1
ATOM 1948 O O . ARG A 1 241 ? -17.692 0.083 15.810 1.00 94.88 241 ARG A O 1
ATOM 1955 N N . VAL A 1 242 ? -17.069 -2.028 15.384 1.00 96.06 242 VAL A N 1
ATOM 1956 C CA . VAL A 1 242 ? -15.627 -1.874 15.611 1.00 96.06 242 VAL A CA 1
ATOM 1957 C C . VAL A 1 242 ? -14.907 -2.013 14.272 1.00 96.06 242 VAL A C 1
ATOM 1959 O O . VAL A 1 242 ? -15.042 -3.033 13.592 1.00 96.06 242 VAL A O 1
ATOM 1962 N N . MET A 1 243 ? -14.154 -0.983 13.885 1.00 95.19 243 MET A N 1
ATOM 1963 C CA . MET A 1 243 ? -13.348 -0.986 12.663 1.00 95.19 243 MET A CA 1
ATOM 1964 C C . MET A 1 243 ? -11.895 -1.339 12.984 1.00 95.19 243 MET A C 1
ATOM 1966 O O . MET A 1 243 ? -11.151 -0.530 13.543 1.00 95.19 243 MET A O 1
ATOM 1970 N N . CYS A 1 244 ? -11.497 -2.541 12.585 1.00 94.94 244 CYS A N 1
ATOM 1971 C CA . CYS A 1 244 ? -10.182 -3.122 12.809 1.00 94.94 244 CYS A CA 1
ATOM 1972 C C . CYS A 1 244 ? -9.351 -3.104 11.519 1.00 94.94 244 CYS A C 1
ATOM 1974 O O . CYS A 1 244 ? -9.839 -3.497 10.457 1.00 94.94 244 CYS A O 1
ATOM 1976 N N . LEU A 1 245 ? -8.080 -2.705 11.608 1.00 92.50 245 LEU A N 1
ATOM 1977 C CA . LEU A 1 245 ? -7.133 -2.752 10.493 1.00 92.50 245 LEU A CA 1
ATOM 1978 C C . LEU A 1 245 ? -5.825 -3.436 10.865 1.00 92.50 245 LEU A C 1
ATOM 1980 O O . LEU A 1 245 ? -5.290 -3.245 11.954 1.00 92.50 245 LEU A O 1
ATOM 1984 N N . SER A 1 246 ? -5.261 -4.153 9.903 1.00 88.75 246 SER A N 1
ATOM 1985 C CA . SER A 1 246 ? -3.872 -4.605 9.922 1.00 88.75 246 SER A CA 1
ATOM 1986 C C . SER A 1 246 ? -3.101 -4.007 8.743 1.00 88.75 246 SER A C 1
ATOM 1988 O O . SER A 1 246 ? -3.681 -3.649 7.715 1.00 88.75 246 SER A O 1
ATOM 1990 N N . GLY A 1 247 ? -1.779 -3.893 8.885 1.00 76.56 247 GLY A N 1
ATOM 1991 C CA . GLY A 1 247 ? -0.884 -3.326 7.868 1.00 76.56 247 GLY A CA 1
ATOM 1992 C C . GLY A 1 247 ? -0.582 -1.836 8.033 1.00 76.56 247 GLY A C 1
ATOM 1993 O O . GLY A 1 247 ? 0.506 -1.400 7.677 1.00 76.56 247 GLY A O 1
ATOM 1994 N N . ILE A 1 248 ? -1.489 -1.058 8.629 1.00 78.75 248 ILE A N 1
ATOM 1995 C CA . ILE A 1 248 ? -1.252 0.346 9.002 1.00 78.75 248 ILE A CA 1
ATOM 1996 C C . ILE A 1 248 ? -1.862 0.664 10.377 1.00 78.75 248 ILE A C 1
ATOM 1998 O O . ILE A 1 248 ? -2.861 0.047 10.746 1.00 78.75 248 ILE A O 1
ATOM 2002 N N . PRO A 1 249 ? -1.291 1.618 11.135 1.00 66.31 249 PRO A N 1
ATOM 2003 C CA . PRO A 1 249 ? 0.073 2.153 10.985 1.00 66.31 249 PRO A CA 1
ATOM 2004 C C . PRO A 1 249 ? 1.177 1.089 11.215 1.00 66.31 249 PRO A C 1
ATOM 2006 O O . PRO A 1 249 ? 2.352 1.350 10.988 1.00 66.31 249 PRO A O 1
ATOM 2009 N N . PHE A 1 250 ? 0.784 -0.128 11.607 1.00 63.44 250 PHE A N 1
ATOM 2010 C CA . PHE A 1 250 ? 1.587 -1.258 12.089 1.00 63.44 250 PHE A CA 1
ATOM 2011 C C . PHE A 1 250 ? 2.374 -2.062 11.030 1.00 63.44 250 PHE A C 1
ATOM 2013 O O . PHE A 1 250 ? 2.565 -3.255 11.245 1.00 63.44 250 PHE A O 1
ATOM 2020 N N . GLY A 1 251 ? 2.786 -1.491 9.892 1.00 57.31 251 GLY A N 1
ATOM 2021 C CA . GLY A 1 251 ? 3.278 -2.217 8.698 1.00 57.31 251 GLY A CA 1
ATOM 2022 C C . GLY A 1 251 ? 4.578 -3.029 8.848 1.00 57.31 251 GLY A C 1
ATOM 2023 O O . GLY A 1 251 ? 5.539 -2.751 8.146 1.00 57.31 251 GLY A O 1
ATOM 2024 N N . LYS A 1 252 ? 4.601 -4.017 9.748 1.00 51.34 252 LYS A N 1
ATOM 2025 C CA . LYS A 1 252 ? 5.748 -4.851 10.144 1.00 51.34 252 LYS A CA 1
ATOM 2026 C C . LYS A 1 252 ? 5.660 -6.299 9.642 1.00 51.34 252 LYS A C 1
ATOM 2028 O O . LYS A 1 252 ? 6.619 -7.035 9.792 1.00 51.34 252 LYS A O 1
ATOM 2033 N N . SER A 1 253 ? 4.500 -6.732 9.135 1.00 60.06 253 SER A N 1
ATOM 2034 C CA . SER A 1 253 ? 4.294 -8.077 8.573 1.00 60.06 253 SER A CA 1
ATOM 2035 C C . SER A 1 253 ? 3.028 -8.110 7.693 1.00 60.06 253 SER A C 1
ATOM 2037 O O . SER A 1 253 ? 2.334 -7.094 7.566 1.00 60.06 253 SER A O 1
ATOM 2039 N N . SER A 1 254 ? 2.734 -9.252 7.059 1.00 71.69 254 SER A N 1
ATOM 2040 C CA . SER A 1 254 ? 1.603 -9.413 6.136 1.00 71.69 254 SER A CA 1
ATOM 2041 C C . SER A 1 254 ? 0.255 -9.054 6.788 1.00 71.69 254 SER A C 1
ATOM 2043 O O . SER A 1 254 ? -0.169 -9.750 7.717 1.00 71.69 254 SER A O 1
ATOM 2045 N N . PRO A 1 255 ? -0.485 -8.049 6.268 1.00 80.75 255 PRO A N 1
ATOM 2046 C CA . PRO A 1 255 ? -1.767 -7.634 6.837 1.00 80.75 255 PRO A CA 1
ATOM 2047 C C . PRO A 1 255 ? -2.778 -8.784 6.962 1.00 80.75 255 PRO A C 1
ATOM 2049 O O . PRO A 1 255 ? -3.517 -8.869 7.946 1.00 80.75 255 PRO A O 1
ATOM 2052 N N . THR A 1 256 ? -2.824 -9.675 5.975 1.00 81.88 256 THR A N 1
ATOM 2053 C CA . THR A 1 256 ? -3.800 -10.773 5.911 1.00 81.88 256 THR A CA 1
ATOM 2054 C C . THR A 1 256 ? -3.551 -11.816 6.994 1.00 81.88 256 THR A C 1
ATOM 2056 O O . THR A 1 256 ? -4.506 -12.307 7.598 1.00 81.88 256 THR A O 1
ATOM 2059 N N . LEU A 1 257 ? -2.281 -12.104 7.297 1.00 77.56 257 LEU A N 1
ATOM 2060 C CA . LEU A 1 257 ? -1.882 -13.039 8.349 1.00 77.56 257 LEU A CA 1
ATOM 2061 C C . LEU A 1 257 ? -2.200 -12.476 9.733 1.00 77.56 257 LEU A C 1
ATOM 2063 O O . LEU A 1 257 ? -2.849 -13.146 10.532 1.00 77.56 257 LEU A O 1
ATOM 2067 N N . THR A 1 258 ? -1.831 -11.218 9.992 1.00 80.38 258 THR A N 1
ATOM 2068 C CA . THR A 1 258 ? -2.130 -10.540 11.264 1.00 80.38 258 THR A CA 1
ATOM 2069 C C . THR A 1 258 ? -3.627 -10.502 11.546 1.00 80.38 258 THR A C 1
ATOM 2071 O O . THR A 1 258 ? -4.065 -10.747 12.668 1.00 80.38 258 THR A O 1
ATOM 2074 N N . MET A 1 259 ? -4.426 -10.204 10.518 1.00 89.19 259 MET A N 1
ATOM 2075 C CA . MET A 1 259 ? -5.877 -10.175 10.656 1.00 89.19 259 MET A CA 1
ATOM 2076 C C . MET A 1 259 ? -6.453 -11.582 10.837 1.00 89.19 259 MET A C 1
ATOM 2078 O O . MET A 1 259 ? -7.359 -11.763 11.642 1.00 89.19 259 MET A O 1
ATOM 2082 N N . GLY A 1 260 ? -5.913 -12.586 10.139 1.00 87.75 260 GLY A N 1
ATOM 2083 C CA . GLY A 1 260 ? -6.310 -13.985 10.316 1.00 87.75 260 GLY A CA 1
ATOM 2084 C C . GLY A 1 260 ? -6.073 -14.492 11.736 1.00 87.75 260 GLY A C 1
ATOM 2085 O O . GLY A 1 260 ? -6.961 -15.109 12.318 1.00 87.75 260 GLY A O 1
ATOM 2086 N N . ASP A 1 261 ? -4.919 -14.160 12.317 1.00 82.75 261 ASP A N 1
ATOM 2087 C CA . ASP A 1 261 ? -4.595 -14.445 13.716 1.00 82.75 261 ASP A CA 1
ATOM 2088 C C . ASP A 1 261 ? -5.643 -13.870 14.670 1.00 82.75 261 ASP A C 1
ATOM 2090 O O . ASP A 1 261 ? -6.165 -14.580 15.529 1.00 82.75 261 ASP A O 1
ATOM 2094 N N . PHE A 1 262 ? -5.968 -12.589 14.496 1.00 88.94 262 PHE A N 1
ATOM 2095 C CA . PHE A 1 262 ? -6.928 -11.896 15.345 1.00 88.94 262 PHE A CA 1
ATOM 2096 C C . PHE A 1 262 ? -8.349 -12.459 15.200 1.00 88.94 262 PHE A C 1
ATOM 2098 O O . PHE A 1 262 ? -9.007 -12.737 16.202 1.00 88.94 262 PHE A O 1
ATOM 2105 N N . ILE A 1 263 ? -8.800 -12.702 13.962 1.00 92.50 263 ILE A N 1
ATOM 2106 C CA . ILE A 1 263 ? -10.094 -13.339 13.677 1.00 92.50 263 ILE A CA 1
ATOM 2107 C C . ILE A 1 263 ? -10.168 -14.714 14.341 1.00 92.50 263 ILE A C 1
ATOM 2109 O O . ILE A 1 263 ? -11.185 -15.057 14.940 1.00 92.50 263 ILE A O 1
ATOM 2113 N N . PHE A 1 264 ? -9.105 -15.513 14.274 1.00 88.06 264 PHE A N 1
ATOM 2114 C CA . PHE A 1 264 ? -9.139 -16.854 14.845 1.00 88.06 264 PHE A CA 1
ATOM 2115 C C . PHE A 1 264 ? -9.133 -16.859 16.374 1.00 88.06 264 PHE A C 1
ATOM 2117 O O . PHE A 1 264 ? -9.808 -17.692 16.981 1.00 88.06 264 PHE A O 1
ATOM 2124 N N . ASP A 1 265 ? -8.424 -15.925 17.007 1.00 87.31 265 ASP A N 1
ATOM 2125 C CA . ASP A 1 265 ? -8.489 -15.767 18.459 1.00 87.31 265 ASP A CA 1
ATOM 2126 C C . ASP A 1 265 ? -9.897 -15.361 18.899 1.00 87.31 265 ASP A C 1
ATOM 2128 O O . ASP A 1 265 ? -10.423 -15.928 19.853 1.00 87.31 265 ASP A O 1
ATOM 2132 N N . ILE A 1 266 ? -10.564 -14.477 18.155 1.00 91.50 266 ILE A N 1
ATOM 2133 C CA . ILE A 1 266 ? -11.975 -14.146 18.380 1.00 91.50 266 ILE A CA 1
ATOM 2134 C C . ILE A 1 266 ? -12.865 -15.399 18.287 1.00 91.50 266 ILE A C 1
ATOM 2136 O O . ILE A 1 266 ? -13.655 -15.665 19.191 1.00 91.50 266 ILE A O 1
ATOM 2140 N N . LEU A 1 267 ? -12.718 -16.201 17.228 1.00 89.31 267 LEU A N 1
ATOM 2141 C CA . LEU A 1 267 ? -13.568 -17.376 16.975 1.00 89.31 267 LEU A CA 1
ATOM 2142 C C . LEU A 1 267 ? -13.383 -18.518 17.988 1.00 89.31 267 LEU A C 1
ATOM 2144 O O . LEU A 1 267 ? -14.241 -19.399 18.080 1.00 89.31 267 LEU A O 1
ATOM 2148 N N . LYS A 1 268 ? -12.281 -18.517 18.744 1.00 88.12 268 LYS A N 1
ATOM 2149 C CA . LYS A 1 268 ? -12.019 -19.468 19.835 1.00 88.12 268 LYS A CA 1
ATOM 2150 C C . LYS A 1 268 ? -12.700 -19.110 21.152 1.00 88.12 268 LYS A C 1
ATOM 2152 O O . LYS A 1 268 ? -12.719 -19.949 22.047 1.00 88.12 268 LYS A O 1
ATOM 2157 N N . ASN A 1 269 ? -13.204 -17.888 21.289 1.00 90.81 269 ASN A N 1
ATOM 2158 C CA . ASN A 1 269 ? -13.811 -17.416 22.525 1.00 90.81 269 ASN A CA 1
ATOM 2159 C C . ASN A 1 269 ? -15.342 -17.531 22.483 1.00 90.81 269 ASN A C 1
ATOM 2161 O O . ASN A 1 269 ? -15.972 -17.381 21.436 1.00 90.81 269 ASN A O 1
ATOM 2165 N N . ASP A 1 270 ? -15.954 -17.728 23.653 1.00 90.00 270 ASP A N 1
ATOM 2166 C CA . ASP A 1 270 ? -17.406 -17.927 23.791 1.00 90.00 270 ASP A CA 1
ATOM 2167 C C . ASP A 1 270 ? -18.230 -16.704 23.358 1.00 90.00 270 ASP A C 1
ATOM 2169 O O . ASP A 1 270 ? -19.398 -16.820 22.987 1.00 90.00 270 ASP A O 1
ATOM 2173 N N . PHE A 1 271 ? -17.630 -15.508 23.360 1.00 92.06 271 PHE A N 1
ATOM 2174 C CA . PHE A 1 271 ? -18.310 -14.284 22.938 1.00 92.06 271 PHE A CA 1
ATOM 2175 C C . PHE A 1 271 ? -18.560 -14.198 21.426 1.00 92.06 271 PHE A C 1
ATOM 2177 O O . PHE A 1 271 ? -19.260 -13.281 20.994 1.00 92.06 271 PHE A O 1
ATOM 2184 N N . LYS A 1 272 ? -18.060 -15.148 20.621 1.00 92.81 272 LYS A N 1
ATOM 2185 C CA . LYS A 1 272 ? -18.265 -15.171 19.164 1.00 92.81 272 LYS A CA 1
ATOM 2186 C C . LYS A 1 272 ? -19.747 -15.114 18.748 1.00 92.81 272 LYS A C 1
ATOM 2188 O O . LYS A 1 272 ? -20.089 -14.477 17.764 1.00 92.81 272 LYS A O 1
ATOM 2193 N N . GLU A 1 273 ? -20.652 -15.690 19.542 1.00 94.94 273 GLU A N 1
ATOM 2194 C CA . GLU A 1 273 ? -22.106 -15.696 19.278 1.00 94.94 273 GLU A CA 1
ATOM 2195 C C . GLU A 1 273 ? -22.761 -14.304 19.459 1.00 94.94 273 GLU A C 1
ATOM 2197 O O . GLU A 1 273 ? -23.924 -14.062 19.110 1.00 94.94 273 GLU A O 1
ATOM 2202 N N . ARG A 1 274 ? -22.027 -13.354 20.054 1.00 95.81 274 ARG A N 1
ATOM 2203 C CA . ARG A 1 274 ? -22.444 -11.956 20.257 1.00 95.81 274 ARG A CA 1
ATOM 2204 C C . ARG A 1 274 ? -21.813 -10.993 19.261 1.00 95.81 274 ARG A C 1
ATOM 2206 O O . ARG A 1 274 ? -22.028 -9.785 19.384 1.00 95.81 274 ARG A O 1
ATOM 2213 N N . ILE A 1 275 ? -21.087 -11.513 18.275 1.00 96.62 275 ILE A N 1
ATOM 2214 C CA . ILE A 1 275 ? -20.506 -10.712 17.205 1.00 96.62 275 ILE A CA 1
ATOM 2215 C C . ILE A 1 275 ? -20.950 -11.204 15.836 1.00 96.62 275 ILE A C 1
ATOM 2217 O O . ILE A 1 275 ? -21.246 -12.379 15.657 1.00 96.62 275 ILE A O 1
ATOM 2221 N N . LYS A 1 276 ? -20.958 -10.305 14.863 1.00 96.75 276 LYS A N 1
ATOM 2222 C CA . LYS A 1 276 ? -20.906 -10.655 13.442 1.00 96.75 276 LYS A CA 1
ATOM 2223 C C . LYS A 1 276 ? -19.851 -9.813 12.756 1.00 96.75 276 LYS A C 1
ATOM 2225 O O . LYS A 1 276 ? -19.523 -8.734 13.250 1.00 96.75 276 LYS A O 1
ATOM 2230 N N . GLY A 1 277 ? -19.315 -10.257 11.630 1.00 97.00 277 GLY A N 1
ATOM 2231 C CA . GLY A 1 277 ? -18.270 -9.491 10.973 1.00 97.00 277 GLY A CA 1
ATOM 2232 C C . GLY A 1 277 ? -17.996 -9.837 9.527 1.00 97.00 277 GLY A C 1
ATOM 2233 O O . GLY A 1 277 ? -18.528 -10.785 8.959 1.00 97.00 277 GLY A O 1
ATOM 2234 N N . GLY A 1 278 ? -17.138 -9.020 8.931 1.00 96.88 278 GLY A N 1
ATOM 2235 C CA . GLY A 1 278 ? -16.729 -9.149 7.544 1.00 96.88 278 GLY A CA 1
ATOM 2236 C C . GLY A 1 278 ? -15.321 -8.627 7.337 1.00 96.88 278 GLY A C 1
ATOM 2237 O O . GLY A 1 278 ? -15.021 -7.508 7.766 1.00 96.88 278 GLY A O 1
ATOM 2238 N N . ALA A 1 279 ? -14.475 -9.415 6.672 1.00 96.69 279 ALA A N 1
ATOM 2239 C CA . ALA A 1 279 ? -13.114 -9.017 6.340 1.00 96.69 279 ALA A CA 1
ATOM 2240 C C . ALA A 1 279 ? -12.792 -9.147 4.850 1.00 96.69 279 ALA A C 1
ATOM 2242 O O . ALA A 1 279 ? -13.276 -10.037 4.152 1.00 96.69 279 ALA A O 1
ATOM 2243 N N . THR A 1 280 ? -11.944 -8.238 4.380 1.00 94.44 280 THR A N 1
ATOM 2244 C CA . THR A 1 280 ? -11.338 -8.253 3.043 1.00 94.44 280 THR A CA 1
ATOM 2245 C C . THR A 1 280 ? -9.972 -7.588 3.118 1.00 94.44 280 THR A C 1
ATOM 2247 O O . THR A 1 280 ? -9.687 -6.812 4.037 1.00 94.44 280 THR A O 1
ATOM 2250 N N . SER A 1 281 ? -9.145 -7.848 2.115 1.00 88.81 281 SER A N 1
ATOM 2251 C CA . SER A 1 281 ? -7.846 -7.195 1.950 1.00 88.81 281 SER A CA 1
ATOM 2252 C C . SER A 1 281 ? -7.791 -6.428 0.636 1.00 88.81 281 SER A C 1
ATOM 2254 O O . SER A 1 281 ? -8.528 -6.735 -0.305 1.00 88.81 281 SER A O 1
ATOM 2256 N N . GLY A 1 282 ? -6.990 -5.367 0.600 1.00 78.12 282 GLY A N 1
ATOM 2257 C CA . GLY A 1 282 ? -6.914 -4.472 -0.547 1.00 78.12 282 GLY A CA 1
ATOM 2258 C C . GLY A 1 282 ? -6.241 -3.145 -0.225 1.00 78.12 282 GLY A C 1
ATOM 2259 O O . GLY A 1 282 ? -5.894 -2.853 0.919 1.00 78.12 282 GLY A O 1
ATOM 2260 N N . TYR A 1 283 ? -6.083 -2.314 -1.251 1.00 75.25 283 TYR A N 1
ATOM 2261 C CA . TYR A 1 283 ? -5.500 -0.986 -1.106 1.00 75.25 283 TYR A CA 1
ATOM 2262 C C . TYR A 1 283 ? -6.501 0.023 -0.554 1.00 75.25 283 TYR A C 1
ATOM 2264 O O . TYR A 1 283 ? -7.675 0.035 -0.941 1.00 75.25 283 TYR A O 1
ATOM 2272 N N . ILE A 1 284 ? -6.019 0.884 0.339 1.00 78.69 284 ILE A N 1
ATOM 2273 C CA . ILE A 1 284 ? -6.752 2.038 0.857 1.00 78.69 284 ILE A CA 1
ATOM 2274 C C . ILE A 1 284 ? -5.853 3.268 0.864 1.00 78.69 284 ILE A C 1
ATOM 2276 O O . ILE A 1 284 ? -4.640 3.167 1.046 1.00 78.69 284 ILE A O 1
ATOM 2280 N N . PHE A 1 285 ? -6.455 4.435 0.687 1.00 79.19 285 PHE A N 1
ATOM 2281 C CA . PHE A 1 285 ? -5.832 5.692 1.057 1.00 79.19 285 PHE A CA 1
ATOM 2282 C C . PHE A 1 285 ? -5.824 5.819 2.582 1.00 79.19 285 PHE A C 1
ATOM 2284 O O . PHE A 1 285 ? -6.834 5.552 3.234 1.00 79.19 285 PHE A O 1
ATOM 2291 N N . ASN A 1 286 ? -4.699 6.258 3.137 1.00 81.81 286 ASN A N 1
ATOM 2292 C CA . ASN A 1 286 ? -4.590 6.664 4.528 1.00 81.81 286 ASN A CA 1
ATOM 2293 C C . ASN A 1 286 ? -3.819 7.982 4.645 1.00 81.81 286 ASN A C 1
ATOM 2295 O O . ASN A 1 286 ? -2.828 8.190 3.940 1.00 81.81 286 ASN A O 1
ATOM 2299 N N . GLY A 1 287 ? -4.268 8.865 5.532 1.00 82.56 287 GLY A N 1
ATOM 2300 C CA . GLY A 1 287 ? -3.660 10.178 5.719 1.00 82.56 287 GLY A CA 1
ATOM 2301 C C . GLY A 1 287 ? -4.279 10.955 6.870 1.00 82.56 287 GLY A C 1
ATOM 2302 O O . GLY A 1 287 ? -5.268 10.528 7.461 1.00 82.56 287 GLY A O 1
ATOM 2303 N N . PHE A 1 288 ? -3.697 12.106 7.191 1.00 84.00 288 PHE A N 1
ATOM 2304 C CA . PHE A 1 288 ? -4.245 12.999 8.210 1.00 84.00 288 PHE A CA 1
ATOM 2305 C C . PHE A 1 288 ? -5.035 14.135 7.554 1.00 84.00 288 PHE A C 1
ATOM 2307 O O . PHE A 1 288 ? -4.603 14.683 6.543 1.00 84.00 288 PHE A O 1
ATOM 2314 N N . SER A 1 289 ? -6.186 14.498 8.126 1.00 76.44 289 SER A N 1
ATOM 2315 C CA . SER A 1 289 ? -6.899 15.733 7.772 1.00 76.44 289 SER A CA 1
ATOM 2316 C C . SER A 1 289 ? -6.919 16.688 8.955 1.00 76.44 289 SER A C 1
ATOM 2318 O O . SER A 1 289 ? -7.187 16.264 10.080 1.00 76.44 289 SER A O 1
ATOM 2320 N N . GLU A 1 290 ? -6.699 17.973 8.701 1.00 68.88 290 GLU A N 1
ATOM 2321 C CA . GLU A 1 290 ? -6.651 19.018 9.727 1.00 68.88 290 GLU A CA 1
ATOM 2322 C C . GLU A 1 290 ? -7.766 20.056 9.520 1.00 68.88 290 GLU A C 1
ATOM 2324 O O . GLU A 1 290 ? -7.780 20.797 8.541 1.00 68.88 290 GLU A O 1
ATOM 2329 N N . GLY A 1 291 ? -8.679 20.184 10.474 1.00 62.03 291 GLY A N 1
ATOM 2330 C CA . GLY A 1 291 ? -9.353 21.453 10.747 1.00 62.03 291 GLY A CA 1
ATOM 2331 C C . GLY A 1 291 ? -8.546 22.256 11.772 1.00 62.03 291 GLY A C 1
ATOM 2332 O O . GLY A 1 291 ? -7.764 21.684 12.528 1.00 62.03 291 GLY A O 1
ATOM 2333 N N . ASN A 1 292 ? -8.771 23.571 11.881 1.00 65.38 292 ASN A N 1
ATOM 2334 C CA . ASN A 1 292 ? -8.038 24.426 12.840 1.00 65.38 292 ASN A CA 1
ATOM 2335 C C . ASN A 1 292 ? -8.151 23.956 14.313 1.00 65.38 292 ASN A C 1
ATOM 2337 O O . ASN A 1 292 ? -7.396 24.408 15.169 1.00 65.38 292 ASN A O 1
ATOM 2341 N N . ILE A 1 293 ? -9.110 23.073 14.615 1.00 76.75 293 ILE A N 1
ATOM 2342 C CA . ILE A 1 293 ? -9.457 22.602 15.963 1.00 76.75 293 ILE A CA 1
ATOM 2343 C C . ILE A 1 293 ? -9.507 21.068 16.111 1.00 76.75 293 ILE A C 1
ATOM 2345 O O . ILE A 1 293 ? -9.680 20.584 17.237 1.00 76.75 293 ILE A O 1
ATOM 2349 N N . ARG A 1 294 ? -9.373 20.303 15.014 1.00 84.56 294 ARG A N 1
ATOM 2350 C CA . ARG A 1 294 ? -9.570 18.842 14.964 1.00 84.56 294 ARG A CA 1
ATOM 2351 C C . ARG A 1 294 ? -8.632 18.213 13.930 1.00 84.56 294 ARG A C 1
ATOM 2353 O O . ARG A 1 294 ? -8.605 18.657 12.791 1.00 84.56 294 ARG A O 1
ATOM 2360 N N . ILE A 1 295 ? -7.901 17.174 14.314 1.00 86.50 295 ILE A N 1
ATOM 2361 C CA . ILE A 1 295 ? -7.093 16.343 13.413 1.00 86.50 295 ILE A CA 1
ATOM 2362 C C . ILE A 1 295 ? -7.685 14.943 13.400 1.00 86.50 295 ILE A C 1
ATOM 2364 O O . ILE A 1 295 ? -8.046 14.431 14.455 1.00 86.50 295 ILE A O 1
ATOM 2368 N N . GLU A 1 296 ? -7.762 14.308 12.238 1.00 84.94 296 GLU A N 1
ATOM 2369 C CA . GLU A 1 296 ? -8.235 12.932 12.125 1.00 84.94 296 GLU A CA 1
ATOM 2370 C C . GLU A 1 296 ? -7.345 12.091 11.215 1.00 84.94 296 GLU A C 1
ATOM 2372 O O . GLU A 1 296 ? -6.828 12.582 10.210 1.00 84.94 296 GLU A O 1
ATOM 2377 N N . TYR A 1 297 ? -7.171 10.817 11.579 1.00 87.69 297 TYR A N 1
ATOM 2378 C CA . TYR A 1 297 ? -6.542 9.819 10.723 1.00 87.69 297 TYR A CA 1
ATOM 2379 C C . TYR A 1 297 ? -7.602 9.167 9.830 1.00 87.69 297 TYR A C 1
ATOM 2381 O O . TYR A 1 297 ? -8.374 8.314 10.274 1.00 87.69 297 TYR A O 1
ATOM 2389 N N . ASN A 1 298 ? -7.651 9.611 8.576 1.00 83.50 298 ASN A N 1
ATOM 2390 C CA . ASN A 1 298 ? -8.650 9.208 7.598 1.00 83.50 298 ASN A CA 1
ATOM 2391 C C . ASN A 1 298 ? -8.199 8.007 6.793 1.00 83.50 298 ASN A C 1
ATOM 2393 O O . ASN A 1 298 ? -7.062 7.947 6.320 1.00 83.50 298 ASN A O 1
ATOM 2397 N N . LEU A 1 299 ? -9.147 7.100 6.583 1.00 86.00 299 LEU A N 1
ATOM 2398 C CA . LEU A 1 299 ? -8.990 5.873 5.825 1.00 86.00 299 LEU A CA 1
ATOM 2399 C C . LEU A 1 299 ? -10.102 5.816 4.781 1.00 86.00 299 LEU A C 1
ATOM 2401 O O . LEU A 1 299 ? -11.277 5.866 5.134 1.00 86.00 299 LEU A O 1
ATOM 2405 N N . ILE A 1 300 ? -9.744 5.714 3.503 1.00 80.00 300 ILE A N 1
ATOM 2406 C CA . ILE A 1 300 ? -10.712 5.714 2.398 1.00 80.00 300 ILE A CA 1
ATOM 2407 C C . ILE A 1 300 ? -10.345 4.617 1.413 1.00 80.00 300 ILE A C 1
ATOM 2409 O O . ILE A 1 300 ? -9.182 4.454 1.054 1.00 80.00 300 ILE A O 1
ATOM 2413 N N . GLY A 1 301 ? -11.333 3.884 0.913 1.00 77.69 301 GLY A N 1
ATOM 2414 C CA . GLY A 1 301 ? -11.125 2.987 -0.216 1.00 77.69 301 GLY A CA 1
ATOM 2415 C C . GLY A 1 301 ? -12.220 1.951 -0.382 1.00 77.69 301 GLY A C 1
ATOM 2416 O O . GLY A 1 301 ? -12.945 1.622 0.559 1.00 77.69 301 GLY A O 1
ATOM 2417 N N . LYS A 1 302 ? -12.281 1.376 -1.588 1.00 78.38 302 LYS A N 1
ATOM 2418 C CA . LYS A 1 302 ? -13.203 0.280 -1.933 1.00 78.38 302 LYS A CA 1
ATOM 2419 C C . LYS A 1 302 ? -13.108 -0.882 -0.954 1.00 78.38 302 LYS A C 1
ATOM 2421 O O . LYS A 1 302 ? -14.122 -1.487 -0.632 1.00 78.38 302 LYS A O 1
ATOM 2426 N N . THR A 1 303 ? -11.910 -1.162 -0.453 1.00 86.00 303 THR A N 1
ATOM 2427 C CA . THR A 1 303 ? -11.647 -2.221 0.528 1.00 86.00 303 THR A CA 1
ATOM 2428 C C . THR A 1 303 ? -12.413 -2.004 1.836 1.00 86.00 303 THR A C 1
ATOM 2430 O O . THR A 1 303 ? -13.009 -2.945 2.350 1.00 86.00 303 THR A O 1
ATOM 2433 N N . ILE A 1 304 ? -12.478 -0.765 2.343 1.00 89.12 304 ILE A N 1
ATOM 2434 C CA . ILE A 1 304 ? -13.217 -0.426 3.574 1.00 89.12 304 ILE A CA 1
ATOM 2435 C C . ILE A 1 304 ? -14.711 -0.639 3.349 1.00 89.12 304 ILE A C 1
ATOM 2437 O O . ILE A 1 304 ? -15.366 -1.347 4.112 1.00 89.12 304 ILE A O 1
ATOM 2441 N N . ASN A 1 305 ? -15.232 -0.100 2.247 1.00 87.06 305 ASN A N 1
ATOM 2442 C CA . ASN A 1 305 ? -16.639 -0.258 1.886 1.00 87.06 305 ASN A CA 1
ATOM 2443 C C . ASN A 1 305 ? -17.002 -1.726 1.672 1.00 87.06 305 ASN A C 1
ATOM 2445 O O . ASN A 1 305 ? -18.058 -2.177 2.104 1.00 87.06 305 ASN A O 1
ATOM 2449 N N . ARG A 1 306 ? -16.111 -2.497 1.049 1.00 89.50 306 ARG A N 1
ATOM 2450 C CA . ARG A 1 306 ? -16.289 -3.928 0.832 1.00 89.50 306 ARG A CA 1
ATOM 2451 C C . ARG A 1 306 ? -16.331 -4.698 2.145 1.00 89.50 306 ARG A C 1
ATOM 2453 O O . ARG A 1 306 ? -17.274 -5.458 2.321 1.00 89.50 306 ARG A O 1
ATOM 2460 N N . ALA A 1 307 ? -15.424 -4.451 3.091 1.00 94.06 307 ALA A N 1
ATOM 2461 C CA . ALA A 1 307 ? -15.482 -5.067 4.422 1.00 94.06 307 ALA A CA 1
ATOM 2462 C C . ALA A 1 307 ? -16.793 -4.720 5.149 1.00 94.06 307 ALA A C 1
ATOM 2464 O O . ALA A 1 307 ? -17.474 -5.599 5.683 1.00 94.06 307 ALA A O 1
ATOM 2465 N N . ALA A 1 308 ? -17.203 -3.448 5.094 1.00 90.81 308 ALA A N 1
ATOM 2466 C CA . ALA A 1 308 ? -18.455 -2.991 5.687 1.00 90.81 308 ALA A CA 1
ATOM 2467 C C . ALA A 1 308 ? -19.681 -3.679 5.057 1.00 90.81 308 ALA A C 1
ATOM 2469 O O . ALA A 1 308 ? -20.609 -4.033 5.770 1.00 90.81 308 ALA A O 1
ATOM 2470 N N . ARG A 1 309 ? -19.688 -3.931 3.742 1.00 90.94 309 ARG A N 1
ATOM 2471 C CA . ARG A 1 309 ? -20.790 -4.636 3.056 1.00 90.94 309 ARG A CA 1
ATOM 2472 C C . ARG A 1 309 ? -20.746 -6.155 3.231 1.00 90.94 309 ARG A C 1
ATOM 2474 O O . ARG A 1 309 ? -21.792 -6.790 3.250 1.00 90.94 309 ARG A O 1
ATOM 2481 N N . ILE A 1 310 ? -19.565 -6.750 3.374 1.00 94.88 310 ILE A N 1
ATOM 2482 C CA . ILE A 1 310 ? -19.436 -8.176 3.707 1.00 94.88 310 ILE A CA 1
ATOM 2483 C C . ILE A 1 310 ? -19.999 -8.426 5.109 1.00 94.88 310 ILE A C 1
ATOM 2485 O O . ILE A 1 310 ? -20.765 -9.362 5.301 1.00 94.88 310 ILE A O 1
ATOM 2489 N N . SER A 1 311 ? -19.681 -7.559 6.074 1.00 94.31 311 SER A N 1
ATOM 2490 C CA . SER A 1 311 ? -20.154 -7.714 7.457 1.00 94.31 311 SER A CA 1
ATOM 2491 C C . SER A 1 311 ? -21.677 -7.609 7.608 1.00 94.31 311 SER A C 1
ATOM 2493 O O . SER A 1 311 ? -22.230 -8.205 8.527 1.00 94.31 311 SER A O 1
ATOM 2495 N N . THR A 1 312 ? -22.373 -6.915 6.699 1.00 91.50 312 THR A N 1
ATOM 2496 C CA . THR A 1 312 ? -23.847 -6.870 6.695 1.00 91.50 312 THR A CA 1
ATOM 2497 C C . THR A 1 312 ? -24.500 -8.160 6.198 1.00 91.50 312 THR A C 1
ATOM 2499 O O . THR A 1 312 ? -25.672 -8.378 6.471 1.00 91.50 312 THR A O 1
ATOM 2502 N N . GLU A 1 313 ? -23.768 -9.015 5.479 1.00 93.81 313 GLU A N 1
ATOM 2503 C CA . GLU A 1 313 ? -24.271 -10.309 4.991 1.00 93.81 313 GLU A CA 1
ATOM 2504 C C . GLU A 1 313 ? -24.137 -11.447 6.007 1.00 93.81 313 GLU A C 1
ATOM 2506 O O . GLU A 1 313 ? -24.638 -12.540 5.728 1.00 93.81 313 GLU A O 1
ATOM 2511 N N . ALA A 1 314 ? -23.409 -11.205 7.100 1.00 94.44 314 ALA A N 1
ATOM 2512 C CA . ALA A 1 314 ? -23.100 -12.170 8.146 1.00 94.44 314 ALA A CA 1
ATOM 2513 C C . ALA A 1 314 ? -24.201 -12.209 9.208 1.00 94.44 314 ALA A C 1
ATOM 2515 O O . ALA A 1 314 ? -24.750 -11.164 9.578 1.00 94.44 314 ALA A O 1
ATOM 2516 N N . ASP A 1 315 ? -24.455 -13.394 9.752 1.00 94.88 315 ASP A N 1
ATOM 2517 C CA . ASP A 1 315 ? -25.268 -13.556 10.954 1.00 94.88 315 ASP A CA 1
ATOM 2518 C C . ASP A 1 315 ? -24.412 -13.455 12.230 1.00 94.88 315 ASP A C 1
ATOM 2520 O O . ASP A 1 315 ? -23.181 -13.526 12.205 1.00 94.88 315 ASP A O 1
ATOM 2524 N N . PHE A 1 316 ? -25.051 -13.251 13.385 1.00 95.00 316 PHE A N 1
ATOM 2525 C CA . PHE A 1 316 ? -24.340 -13.334 14.667 1.00 95.00 316 PHE A CA 1
ATOM 2526 C C . PHE A 1 316 ? -23.776 -14.745 14.874 1.00 95.00 316 PHE A C 1
ATOM 2528 O O . PHE A 1 316 ? -24.493 -15.723 14.694 1.00 95.00 316 PHE A O 1
ATOM 2535 N N . GLY A 1 317 ? -22.501 -14.830 15.256 1.00 93.69 317 GLY A N 1
ATOM 2536 C CA . GLY A 1 317 ? -21.700 -16.055 15.241 1.00 93.69 317 GLY A CA 1
ATOM 2537 C C . GLY A 1 317 ? -20.770 -16.160 14.025 1.00 93.69 317 GLY A C 1
ATOM 2538 O O . GLY A 1 317 ? -19.844 -16.971 14.040 1.00 93.69 317 GLY A O 1
ATOM 2539 N N . GLU A 1 318 ? -20.960 -15.328 12.995 1.00 94.81 318 GLU A N 1
ATOM 2540 C CA . GLU A 1 318 ? -20.235 -15.427 11.728 1.00 94.81 318 GLU A CA 1
ATOM 2541 C C . GLU A 1 318 ? -19.271 -14.261 11.483 1.00 94.81 318 GLU A C 1
ATOM 2543 O O . GLU A 1 318 ? -19.589 -13.088 11.686 1.00 94.81 318 GLU A O 1
ATOM 2548 N N . ILE A 1 319 ? -18.090 -14.583 10.951 1.00 96.62 319 ILE A N 1
ATOM 2549 C CA . ILE A 1 319 ? -17.178 -13.608 10.344 1.00 96.62 319 ILE A CA 1
ATOM 2550 C C . ILE A 1 319 ? -16.945 -14.045 8.900 1.00 96.62 319 ILE A C 1
ATOM 2552 O O . ILE A 1 319 ? -16.250 -15.030 8.653 1.00 96.62 319 ILE A O 1
ATOM 2556 N N . LEU A 1 320 ? -17.543 -13.326 7.951 1.00 96.69 320 LEU A N 1
ATOM 2557 C CA . LEU A 1 320 ? -17.457 -13.652 6.531 1.00 96.69 320 LEU A CA 1
ATOM 2558 C C . LEU A 1 320 ? -16.204 -13.060 5.884 1.00 96.69 320 LEU A C 1
ATOM 2560 O O . LEU A 1 320 ? -15.769 -11.953 6.197 1.00 96.69 320 LEU A O 1
ATOM 2564 N N . LEU A 1 321 ? -15.646 -13.799 4.934 1.00 95.56 321 LEU A N 1
ATOM 2565 C CA . LEU A 1 321 ? -14.428 -13.454 4.210 1.00 95.56 321 LEU A CA 1
ATOM 2566 C C . LEU A 1 321 ? -14.684 -13.487 2.712 1.00 95.56 321 LEU A C 1
ATOM 2568 O O . LEU A 1 321 ? -15.594 -14.168 2.235 1.00 95.56 321 LEU A O 1
ATOM 2572 N N . ASP A 1 322 ? -13.847 -12.790 1.959 1.00 92.06 322 ASP A N 1
ATOM 2573 C CA . ASP A 1 322 ? -13.887 -12.796 0.508 1.00 92.06 322 ASP A CA 1
ATOM 2574 C C . ASP A 1 322 ? -12.613 -13.397 -0.103 1.00 92.06 322 ASP A C 1
ATOM 2576 O O . ASP A 1 322 ? -11.624 -13.683 0.573 1.00 92.06 322 ASP A O 1
ATOM 2580 N N . LYS A 1 323 ? -12.628 -13.568 -1.428 1.00 85.44 323 LYS A N 1
ATOM 2581 C CA . LYS A 1 323 ? -11.491 -14.133 -2.163 1.00 85.44 323 LYS A CA 1
ATOM 2582 C C . LYS A 1 323 ? -10.199 -13.325 -1.964 1.00 85.44 323 LYS A C 1
ATOM 2584 O O . LYS A 1 323 ? -9.138 -13.930 -1.861 1.00 85.44 323 LYS A O 1
ATOM 2589 N N . SER A 1 324 ? -10.293 -11.993 -1.889 1.00 82.69 324 SER A N 1
ATOM 2590 C CA . SER A 1 324 ? -9.128 -11.118 -1.712 1.00 82.69 324 SER A CA 1
ATOM 2591 C C . SER A 1 324 ? -8.431 -11.358 -0.369 1.00 82.69 324 SER A C 1
ATOM 2593 O O . SER A 1 324 ? -7.208 -11.350 -0.319 1.00 82.69 324 SER A O 1
ATOM 2595 N N . PHE A 1 325 ? -9.179 -11.640 0.702 1.00 87.25 325 PHE A N 1
ATOM 2596 C CA . PHE A 1 325 ? -8.593 -12.022 1.989 1.00 87.25 325 PHE A CA 1
ATOM 2597 C C . PHE A 1 325 ? -7.919 -13.406 1.958 1.00 87.25 325 PHE A C 1
ATOM 2599 O O . PHE A 1 325 ? -6.843 -13.596 2.521 1.00 87.25 325 PHE A O 1
ATOM 2606 N N . ILE A 1 326 ? -8.558 -14.384 1.309 1.00 83.88 326 ILE A N 1
ATOM 2607 C CA . ILE A 1 326 ? -8.149 -15.799 1.366 1.00 83.88 326 ILE A CA 1
ATOM 2608 C C . ILE A 1 326 ? -6.936 -16.093 0.480 1.00 83.88 326 ILE A C 1
ATOM 2610 O O . ILE A 1 326 ? -6.075 -16.880 0.868 1.00 83.88 326 ILE A O 1
ATOM 2614 N N . GLU A 1 327 ? -6.831 -15.469 -0.698 1.00 72.12 327 GLU A N 1
ATOM 2615 C CA . GLU A 1 327 ? -5.690 -15.681 -1.608 1.00 72.12 327 GLU A CA 1
ATOM 2616 C C . GLU A 1 327 ? -4.339 -15.366 -0.937 1.00 72.12 327 GLU A C 1
ATOM 2618 O O . GLU A 1 327 ? -3.333 -16.049 -1.183 1.00 72.12 327 GLU A O 1
ATOM 2623 N N . ASP A 1 328 ? -4.353 -14.393 -0.025 1.00 65.31 328 ASP A N 1
ATOM 2624 C CA . ASP A 1 328 ? -3.191 -13.927 0.725 1.00 65.31 328 ASP A CA 1
ATOM 2625 C C . ASP A 1 328 ? -3.099 -14.517 2.146 1.00 65.31 328 ASP A C 1
ATOM 2627 O O . ASP A 1 328 ? -2.115 -14.265 2.843 1.00 65.31 328 ASP A O 1
ATOM 2631 N N . ASN A 1 329 ? -4.082 -15.308 2.596 1.00 70.62 329 ASN A N 1
ATOM 2632 C CA . ASN A 1 329 ? -4.068 -15.996 3.891 1.00 70.62 329 ASN A CA 1
ATOM 2633 C C . ASN A 1 329 ? -4.244 -17.512 3.728 1.00 70.62 329 ASN A C 1
ATOM 2635 O O . ASN A 1 329 ? -5.330 -18.071 3.867 1.00 70.62 329 ASN A O 1
ATOM 2639 N N . ARG A 1 330 ? -3.128 -18.191 3.453 1.00 66.12 330 ARG A N 1
ATOM 2640 C CA . ARG A 1 330 ? -3.100 -19.612 3.063 1.00 66.12 330 ARG A CA 1
ATOM 2641 C C . ARG A 1 330 ? -3.158 -20.600 4.231 1.00 66.12 330 ARG A C 1
ATOM 2643 O O . ARG A 1 330 ? -3.260 -21.799 3.991 1.00 66.12 330 ARG A O 1
ATOM 2650 N N . PHE A 1 331 ? -3.086 -20.118 5.472 1.00 71.81 331 PHE A N 1
ATOM 2651 C CA . PHE A 1 331 ? -3.227 -20.945 6.681 1.00 71.81 331 PHE A CA 1
ATOM 2652 C C . PHE A 1 331 ? -4.686 -21.109 7.112 1.00 71.81 331 PHE A C 1
ATOM 2654 O O . PHE A 1 331 ? -4.989 -21.887 8.021 1.00 71.81 331 PHE A O 1
ATOM 2661 N N . LEU A 1 332 ? -5.582 -20.351 6.479 1.00 75.94 332 LEU A N 1
ATOM 2662 C CA . LEU A 1 332 ? -6.998 -20.347 6.768 1.00 75.94 332 LEU A CA 1
ATOM 2663 C C . LEU A 1 332 ? -7.727 -21.338 5.863 1.00 75.94 332 LEU A C 1
ATOM 2665 O O . LEU A 1 332 ? -7.839 -21.142 4.653 1.00 75.94 332 LEU A O 1
ATOM 2669 N N . GLU A 1 333 ? -8.257 -22.400 6.461 1.00 81.88 333 GLU A N 1
ATOM 2670 C CA . GLU A 1 333 ? -9.217 -23.258 5.780 1.00 81.88 333 GLU A CA 1
ATOM 2671 C C . GLU A 1 333 ? -10.590 -22.607 5.858 1.00 81.88 333 GLU A C 1
ATOM 2673 O O . GLU A 1 333 ? -11.061 -22.225 6.934 1.00 81.88 333 GLU A O 1
ATOM 2678 N N . VAL A 1 334 ? -11.239 -22.493 4.705 1.00 87.75 334 VAL A N 1
ATOM 2679 C CA . VAL A 1 334 ? -12.521 -21.813 4.574 1.00 87.75 334 VAL A CA 1
ATOM 2680 C C . VAL A 1 334 ? -13.554 -22.692 3.890 1.00 87.75 334 VAL A C 1
ATOM 2682 O O . VAL A 1 334 ? -13.229 -23.538 3.059 1.00 87.75 334 VAL A O 1
ATOM 2685 N N . GLU A 1 335 ? -14.818 -22.459 4.215 1.00 91.56 335 GLU A N 1
ATOM 2686 C CA . GLU A 1 335 ? -15.967 -23.040 3.530 1.00 91.56 335 GLU A CA 1
ATOM 2687 C C . GLU A 1 335 ? -16.659 -21.964 2.698 1.00 91.56 335 GLU A C 1
ATOM 2689 O O . GLU A 1 335 ? -16.919 -20.868 3.190 1.00 91.56 335 GLU A O 1
ATOM 2694 N N . PHE A 1 336 ? -16.963 -22.267 1.436 1.00 92.38 336 PHE A N 1
ATOM 2695 C CA . PHE A 1 336 ? -17.813 -21.404 0.620 1.00 92.38 336 PHE A CA 1
ATOM 2696 C C . PHE A 1 336 ? -19.255 -21.457 1.127 1.00 92.38 336 PHE A C 1
ATOM 2698 O O . PHE A 1 336 ? -19.817 -22.541 1.257 1.00 92.38 336 PHE A O 1
ATOM 2705 N N . ILE A 1 337 ? -19.858 -20.289 1.344 1.00 92.38 337 ILE A N 1
ATOM 2706 C CA . ILE A 1 337 ? -21.223 -20.178 1.870 1.00 92.38 337 ILE A CA 1
ATOM 2707 C C . ILE A 1 337 ? -22.201 -19.766 0.781 1.00 92.38 337 ILE A C 1
ATOM 2709 O O . ILE A 1 337 ? -23.146 -20.491 0.475 1.00 92.38 337 ILE A O 1
ATOM 2713 N N . LYS A 1 338 ? -21.991 -18.588 0.186 1.00 89.94 338 LYS A N 1
ATOM 2714 C CA . LYS A 1 338 ? -22.928 -18.014 -0.785 1.00 89.94 338 LYS A CA 1
ATOM 2715 C C . LYS A 1 338 ? -22.248 -17.072 -1.770 1.00 89.94 338 LYS A C 1
ATOM 2717 O O . LYS A 1 338 ? -21.173 -16.528 -1.515 1.00 89.94 338 LYS A O 1
ATOM 2722 N N . ASN A 1 339 ? -22.919 -16.857 -2.899 1.00 91.81 339 ASN A N 1
ATOM 2723 C CA . ASN A 1 339 ? -22.661 -15.723 -3.779 1.00 91.81 339 ASN A CA 1
ATOM 2724 C C . ASN A 1 339 ? -23.651 -14.606 -3.426 1.00 91.81 339 ASN A C 1
ATOM 2726 O O . ASN A 1 339 ? -24.859 -14.822 -3.511 1.00 91.81 339 ASN A O 1
ATOM 2730 N N . SER A 1 340 ? -23.148 -13.430 -3.053 1.00 87.25 340 SER A N 1
ATOM 2731 C CA . SER A 1 340 ? -23.972 -12.259 -2.730 1.00 87.25 340 SER A CA 1
ATOM 2732 C C . SER A 1 340 ? -23.701 -11.137 -3.726 1.00 87.25 340 SER A C 1
ATOM 2734 O O . SER A 1 340 ? -22.558 -10.892 -4.112 1.00 87.25 340 SER A O 1
ATOM 2736 N N . ASN A 1 341 ? -24.754 -10.434 -4.150 1.00 88.75 341 ASN A N 1
ATOM 2737 C CA . ASN A 1 341 ? -24.630 -9.247 -4.993 1.00 88.75 341 ASN A CA 1
ATOM 2738 C C . ASN A 1 341 ? -24.660 -7.988 -4.122 1.00 88.75 341 ASN A C 1
ATOM 2740 O O . ASN A 1 341 ? -25.729 -7.529 -3.725 1.00 88.75 341 ASN A O 1
ATOM 2744 N N . LEU A 1 342 ? -23.488 -7.434 -3.825 1.00 84.31 342 LEU A N 1
ATOM 2745 C CA . LEU A 1 342 ? -23.362 -6.298 -2.922 1.00 84.31 342 LEU A CA 1
ATOM 2746 C C . LEU A 1 342 ? -23.514 -4.968 -3.664 1.00 84.31 342 LEU A C 1
ATOM 2748 O O . LEU A 1 342 ? -22.876 -4.728 -4.694 1.00 84.31 342 LEU A O 1
ATOM 2752 N N . LYS A 1 343 ? -24.327 -4.060 -3.111 1.00 75.50 343 LYS A N 1
ATOM 2753 C CA . LYS A 1 343 ? -24.545 -2.714 -3.665 1.00 75.50 343 LYS A CA 1
ATOM 2754 C C . LYS A 1 343 ? -23.213 -1.966 -3.820 1.00 75.50 343 LYS A C 1
ATOM 2756 O O . LYS A 1 343 ? -22.476 -1.811 -2.850 1.00 75.50 343 LYS A O 1
ATOM 2761 N N . GLY A 1 344 ? -22.938 -1.476 -5.031 1.00 68.12 344 GLY A N 1
ATOM 2762 C CA . GLY A 1 344 ? -21.716 -0.727 -5.363 1.00 68.12 344 GLY A CA 1
ATOM 2763 C C . GLY A 1 344 ? -20.463 -1.583 -5.590 1.00 68.12 344 GLY A C 1
ATOM 2764 O O . GLY A 1 344 ? -19.417 -1.034 -5.910 1.00 68.12 344 GLY A O 1
ATOM 2765 N N . ILE A 1 345 ? -20.556 -2.911 -5.453 1.00 77.00 345 ILE A N 1
ATOM 2766 C CA . ILE A 1 345 ? -19.425 -3.843 -5.617 1.00 77.00 345 ILE A CA 1
ATOM 2767 C C . ILE A 1 345 ? -19.729 -4.870 -6.714 1.00 77.00 345 ILE A C 1
ATOM 2769 O O . ILE A 1 345 ? -18.885 -5.129 -7.567 1.00 77.00 345 ILE A O 1
ATOM 2773 N N . GLY A 1 346 ? -20.941 -5.429 -6.722 1.00 80.44 346 GLY A N 1
ATOM 2774 C CA . GLY A 1 346 ? -21.346 -6.511 -7.618 1.00 80.44 346 GLY A CA 1
ATOM 2775 C C . GLY A 1 346 ? -21.322 -7.880 -6.936 1.00 80.44 346 GLY A C 1
ATOM 2776 O O . GLY A 1 346 ? -21.335 -7.987 -5.707 1.00 80.44 346 GLY A O 1
ATOM 2777 N N . LYS A 1 347 ? -21.313 -8.944 -7.745 1.00 85.00 347 LYS A N 1
ATOM 2778 C CA . LYS A 1 347 ? -21.331 -10.328 -7.257 1.00 85.00 347 LYS A CA 1
ATOM 2779 C C . LYS A 1 347 ? -19.992 -10.717 -6.645 1.00 85.00 347 LYS A C 1
ATOM 2781 O O . LYS A 1 347 ? -18.966 -10.648 -7.318 1.00 85.00 347 LYS A O 1
ATOM 2786 N N . ILE A 1 348 ? -20.025 -11.211 -5.413 1.00 89.25 348 ILE A N 1
ATOM 2787 C CA . ILE A 1 348 ? -18.858 -11.753 -4.720 1.00 89.25 348 ILE A CA 1
ATOM 2788 C C . ILE A 1 348 ? -19.173 -13.104 -4.078 1.00 89.25 348 ILE A C 1
ATOM 2790 O O . ILE A 1 348 ? -20.313 -13.383 -3.713 1.00 89.25 348 ILE A O 1
ATOM 2794 N N . ASN A 1 349 ? -18.141 -13.931 -3.928 1.00 91.12 349 ASN A N 1
ATOM 2795 C CA . ASN A 1 349 ? -18.214 -15.176 -3.169 1.00 91.12 349 ASN A CA 1
ATOM 2796 C C . ASN A 1 349 ? -17.804 -14.910 -1.722 1.00 91.12 349 ASN A C 1
ATOM 2798 O O . ASN A 1 349 ? -16.771 -14.275 -1.491 1.00 91.12 349 ASN A O 1
ATOM 2802 N N . LEU A 1 350 ? -18.606 -15.415 -0.790 1.00 94.56 350 LEU A N 1
ATOM 2803 C CA . LEU A 1 350 ? -18.416 -15.277 0.647 1.00 94.56 350 LEU A CA 1
ATOM 2804 C C . LEU A 1 350 ? -18.080 -16.625 1.274 1.00 94.56 350 LEU A C 1
ATOM 2806 O O . LEU A 1 350 ? -18.642 -17.657 0.893 1.00 94.56 350 LEU A O 1
ATOM 2810 N N . TYR A 1 351 ? -17.174 -16.589 2.244 1.00 94.50 351 TYR A N 1
ATOM 2811 C CA . TYR A 1 351 ? -16.615 -17.773 2.875 1.00 94.50 351 TYR A CA 1
ATOM 2812 C C . TYR A 1 351 ? -16.595 -17.639 4.400 1.00 94.50 351 TYR A C 1
ATOM 2814 O O . TYR A 1 351 ? -16.414 -16.536 4.915 1.00 94.50 351 TYR A O 1
ATOM 2822 N N . LEU A 1 352 ? -16.719 -18.763 5.109 1.00 93.00 352 LEU A N 1
ATOM 2823 C CA . LEU A 1 352 ? -16.539 -18.851 6.559 1.00 93.00 352 LEU A CA 1
ATOM 2824 C C . LEU A 1 352 ? -15.195 -19.500 6.911 1.00 93.00 352 LEU A C 1
ATOM 2826 O O . LEU A 1 352 ? -14.855 -20.531 6.325 1.00 93.00 352 LEU A O 1
ATOM 2830 N N . PRO A 1 353 ? -14.452 -18.972 7.897 1.00 90.62 353 PRO A N 1
ATOM 2831 C CA . PRO A 1 353 ? -13.284 -19.645 8.453 1.00 90.62 353 PRO A CA 1
ATOM 2832 C C . PRO A 1 353 ? -13.696 -20.917 9.213 1.00 90.62 353 PRO A C 1
ATOM 2834 O O . PRO A 1 353 ? -14.506 -20.868 10.137 1.00 90.62 353 PRO A O 1
ATOM 2837 N N . LYS A 1 354 ? -13.121 -22.064 8.837 1.00 84.50 354 LYS A N 1
ATOM 2838 C CA . LYS A 1 354 ? -13.347 -23.369 9.487 1.00 84.50 354 LYS A CA 1
ATOM 2839 C C . LYS A 1 354 ? -12.250 -23.718 10.469 1.00 84.50 354 LYS A C 1
ATOM 2841 O O . LYS A 1 354 ? -12.516 -24.096 11.606 1.00 84.50 354 LYS A O 1
ATOM 2846 N N . SER A 1 355 ? -11.013 -23.623 10.006 1.00 76.81 355 SER A N 1
ATOM 2847 C CA . SER A 1 355 ? -9.837 -23.938 10.795 1.00 76.81 355 SER A CA 1
ATOM 2848 C C . SER A 1 355 ? -8.724 -22.968 10.427 1.00 76.81 355 SER A C 1
ATOM 2850 O O . SER A 1 355 ? -8.691 -22.402 9.333 1.00 76.81 355 SER A O 1
ATOM 2852 N N . TYR A 1 356 ? -7.822 -22.750 11.371 1.00 71.50 356 TYR A N 1
ATOM 2853 C CA . TYR A 1 356 ? -6.636 -21.950 11.142 1.00 71.50 356 TYR A CA 1
ATOM 2854 C C . TYR A 1 356 ? -5.443 -22.741 11.643 1.00 71.50 356 TYR A C 1
ATOM 2856 O O . TYR A 1 356 ? -5.220 -22.877 12.851 1.00 71.50 356 TYR A O 1
ATOM 2864 N N . ASN A 1 357 ? -4.723 -23.341 10.701 1.00 67.38 357 ASN A N 1
ATOM 2865 C CA . ASN A 1 357 ? -3.610 -24.217 11.011 1.00 67.38 357 ASN A CA 1
ATOM 2866 C C . ASN A 1 357 ? -2.294 -23.494 10.741 1.00 67.38 357 ASN A C 1
ATOM 2868 O O . ASN A 1 357 ? -1.689 -23.643 9.682 1.00 67.38 357 ASN A O 1
ATOM 2872 N N . LYS A 1 358 ? -1.846 -22.734 11.746 1.00 59.84 358 LYS A N 1
ATOM 2873 C CA . LYS A 1 358 ? -0.538 -22.061 11.739 1.00 59.84 358 LYS A CA 1
ATOM 2874 C C . LYS A 1 358 ? 0.629 -23.032 11.553 1.00 59.84 358 LYS A C 1
ATOM 2876 O O . LYS A 1 358 ? 1.652 -22.638 11.010 1.00 59.84 358 LYS A O 1
ATOM 2881 N N . ASN A 1 359 ? 0.445 -24.288 11.969 1.00 58.88 359 ASN A N 1
ATOM 2882 C CA . ASN A 1 359 ? 1.490 -25.303 11.956 1.00 58.88 359 ASN A CA 1
ATOM 2883 C C . ASN A 1 359 ? 1.537 -26.116 10.663 1.00 58.88 359 ASN A C 1
ATOM 2885 O O . ASN A 1 359 ? 2.394 -26.985 10.524 1.00 58.88 359 ASN A O 1
ATOM 2889 N N . ARG A 1 360 ? 0.647 -25.846 9.702 1.00 62.91 360 ARG A N 1
ATOM 2890 C CA . ARG A 1 360 ? 0.673 -26.509 8.402 1.00 62.91 360 ARG A CA 1
ATOM 2891 C C . ARG A 1 360 ? 1.609 -25.752 7.474 1.00 62.91 360 ARG A C 1
ATOM 2893 O O . ARG A 1 360 ? 1.428 -24.560 7.245 1.00 62.91 360 ARG A O 1
ATOM 2900 N N . VAL A 1 361 ? 2.576 -26.458 6.896 1.00 60.84 361 VAL A N 1
ATOM 2901 C CA . VAL A 1 361 ? 3.416 -25.879 5.844 1.00 60.84 361 VAL A CA 1
ATOM 2902 C C . VAL A 1 361 ? 2.517 -25.487 4.669 1.00 60.84 361 VAL A C 1
ATOM 2904 O O . VAL A 1 361 ? 1.767 -26.343 4.183 1.00 60.84 361 VAL A O 1
ATOM 2907 N N . PRO A 1 362 ? 2.571 -24.230 4.188 1.00 56.75 362 PRO A N 1
ATOM 2908 C CA . PRO A 1 362 ? 1.859 -23.859 2.980 1.00 56.75 362 PRO A CA 1
ATOM 2909 C C . PRO A 1 362 ? 2.400 -24.718 1.839 1.00 56.75 362 PRO A C 1
ATOM 2911 O O . PRO A 1 362 ? 3.588 -24.657 1.519 1.00 56.75 362 PRO A O 1
ATOM 2914 N N . LEU A 1 363 ? 1.551 -25.551 1.242 1.00 56.50 363 LEU A N 1
ATOM 2915 C CA . LEU A 1 363 ? 1.936 -26.345 0.082 1.00 56.50 363 LEU A CA 1
ATOM 2916 C C . LEU A 1 363 ? 1.911 -25.432 -1.138 1.00 56.50 363 LEU A C 1
ATOM 2918 O O . LEU A 1 363 ? 0.854 -24.959 -1.559 1.00 56.50 363 LEU A O 1
ATOM 2922 N N . TYR A 1 364 ? 3.087 -25.156 -1.683 1.00 57.03 364 TYR A N 1
ATOM 2923 C CA . TYR A 1 364 ? 3.212 -24.450 -2.942 1.00 57.03 364 TYR A CA 1
ATOM 2924 C C . TYR A 1 364 ? 3.391 -25.470 -4.061 1.00 57.03 364 TYR A C 1
ATOM 2926 O O . TYR A 1 364 ? 4.062 -26.487 -3.878 1.00 57.03 364 TYR A O 1
ATOM 2934 N N . ASN A 1 365 ? 2.836 -25.180 -5.240 1.00 48.94 365 ASN A N 1
ATOM 2935 C CA . ASN A 1 365 ? 3.283 -25.887 -6.434 1.00 48.94 365 ASN A CA 1
ATOM 2936 C C . ASN A 1 365 ? 4.797 -25.653 -6.569 1.00 48.94 365 ASN A C 1
ATOM 2938 O O . ASN A 1 365 ? 5.221 -24.496 -6.458 1.00 48.94 365 ASN A O 1
ATOM 2942 N N . PRO A 1 366 ? 5.607 -26.707 -6.776 1.00 49.88 366 PRO A N 1
ATOM 2943 C CA . PRO A 1 366 ? 7.049 -26.560 -6.865 1.00 49.88 366 PRO A CA 1
ATOM 2944 C C . PRO A 1 366 ? 7.420 -25.503 -7.905 1.00 49.88 366 PRO A C 1
ATOM 2946 O O . PRO A 1 366 ? 6.915 -25.540 -9.031 1.00 49.88 366 PRO A O 1
ATOM 2949 N N . TYR A 1 367 ? 8.325 -24.582 -7.559 1.00 55.62 367 TYR A N 1
ATOM 2950 C CA . TYR A 1 367 ? 9.068 -23.861 -8.591 1.00 55.62 367 TYR A CA 1
ATOM 2951 C C . TYR A 1 367 ? 9.973 -24.891 -9.257 1.00 55.62 367 TYR A C 1
ATOM 2953 O O . TYR A 1 367 ? 11.004 -25.291 -8.716 1.00 55.62 367 TYR A O 1
ATOM 2961 N N . TYR A 1 368 ? 9.491 -25.429 -10.369 1.00 45.28 368 TYR A N 1
ATOM 2962 C CA . TYR A 1 368 ? 10.141 -26.519 -11.071 1.00 45.28 368 TYR A CA 1
ATOM 2963 C C . TYR A 1 368 ? 11.541 -26.057 -11.514 1.00 45.28 368 TYR A C 1
ATOM 2965 O O . TYR A 1 368 ? 11.689 -24.954 -12.032 1.00 45.28 368 TYR A O 1
ATOM 2973 N N . ASN A 1 369 ? 12.541 -26.910 -11.264 1.00 52.25 369 ASN A N 1
ATOM 2974 C CA . ASN A 1 369 ? 13.976 -26.740 -11.541 1.00 52.25 369 ASN A CA 1
ATOM 2975 C C . ASN A 1 369 ? 14.882 -25.988 -10.543 1.00 52.25 369 ASN A C 1
ATOM 2977 O O . ASN A 1 369 ? 16.051 -25.766 -10.830 1.00 52.25 369 ASN A O 1
ATOM 2981 N N . ARG A 1 370 ? 14.458 -25.820 -9.282 1.00 65.19 370 ARG A N 1
ATOM 2982 C CA . ARG A 1 370 ? 15.411 -25.757 -8.144 1.00 65.19 370 ARG A CA 1
ATOM 2983 C C . ARG A 1 370 ? 15.795 -27.142 -7.609 1.00 65.19 370 ARG A C 1
ATOM 2985 O O . ARG A 1 370 ? 16.082 -27.301 -6.424 1.00 65.19 370 ARG A O 1
ATOM 2992 N N . ASN A 1 371 ? 15.803 -28.153 -8.480 1.00 66.56 371 ASN A N 1
ATOM 2993 C CA . ASN A 1 371 ? 16.125 -29.536 -8.117 1.00 66.56 371 ASN A CA 1
ATOM 2994 C C . ASN A 1 371 ? 17.501 -29.635 -7.456 1.00 66.56 371 ASN A C 1
ATOM 2996 O O . ASN A 1 371 ? 17.626 -30.296 -6.433 1.00 66.56 371 ASN A O 1
ATOM 3000 N N . SER A 1 372 ? 18.476 -28.865 -7.943 1.00 77.25 372 SER A N 1
ATOM 3001 C CA . SER A 1 372 ? 19.809 -28.781 -7.342 1.00 77.25 372 SER A CA 1
ATOM 3002 C C . SER A 1 372 ? 19.786 -28.280 -5.891 1.00 77.25 372 SER A C 1
ATOM 3004 O O . SER A 1 372 ? 20.564 -28.744 -5.065 1.00 77.25 372 SER A O 1
ATOM 3006 N N . TYR A 1 373 ? 18.890 -27.352 -5.538 1.00 84.94 373 TYR A N 1
ATOM 3007 C CA . TYR A 1 373 ? 18.730 -26.885 -4.158 1.00 84.94 373 TYR A CA 1
ATOM 3008 C C . TYR A 1 373 ? 17.959 -27.883 -3.294 1.00 84.94 373 TYR A C 1
ATOM 3010 O O . TYR A 1 373 ? 18.303 -28.050 -2.128 1.00 84.94 373 TYR A O 1
ATOM 3018 N N . ILE A 1 374 ? 16.951 -28.565 -3.847 1.00 84.06 374 ILE A N 1
ATOM 3019 C CA . ILE A 1 374 ? 16.235 -29.632 -3.133 1.00 84.06 374 ILE A CA 1
ATOM 3020 C C . ILE A 1 374 ? 17.190 -30.792 -2.824 1.00 84.06 374 ILE A C 1
ATOM 3022 O O . ILE A 1 374 ? 17.203 -31.273 -1.697 1.00 84.06 374 ILE A O 1
ATOM 3026 N N . GLU A 1 375 ? 18.026 -31.189 -3.784 1.00 86.12 375 GLU A N 1
ATOM 3027 C CA . GLU A 1 375 ? 19.076 -32.200 -3.608 1.00 86.12 375 GLU A CA 1
ATOM 3028 C C . GLU A 1 375 ? 20.087 -31.776 -2.538 1.00 86.12 375 GLU A C 1
ATOM 3030 O O . GLU A 1 375 ? 20.395 -32.560 -1.648 1.00 86.12 375 GLU A O 1
ATOM 3035 N N . LYS A 1 376 ? 20.521 -30.506 -2.526 1.00 90.19 376 LYS A N 1
ATOM 3036 C CA . LYS A 1 376 ? 21.379 -29.973 -1.449 1.00 90.19 376 LYS A CA 1
ATOM 3037 C C . LYS A 1 376 ? 20.718 -30.054 -0.070 1.00 90.19 376 LYS A C 1
ATOM 3039 O O . LYS A 1 376 ? 21.399 -30.371 0.901 1.00 90.19 376 LYS A O 1
ATOM 3044 N N . VAL A 1 377 ? 19.417 -29.765 0.037 1.00 91.38 377 VAL A N 1
ATOM 3045 C CA . VAL A 1 377 ? 18.664 -29.920 1.298 1.00 91.38 377 VAL A CA 1
ATOM 3046 C C . VAL A 1 377 ? 18.589 -31.396 1.700 1.00 91.38 377 VAL A C 1
ATOM 3048 O O . VAL A 1 377 ? 18.835 -31.719 2.860 1.00 91.38 377 VAL A O 1
ATOM 3051 N N . GLU A 1 378 ? 18.286 -32.286 0.751 1.00 90.31 3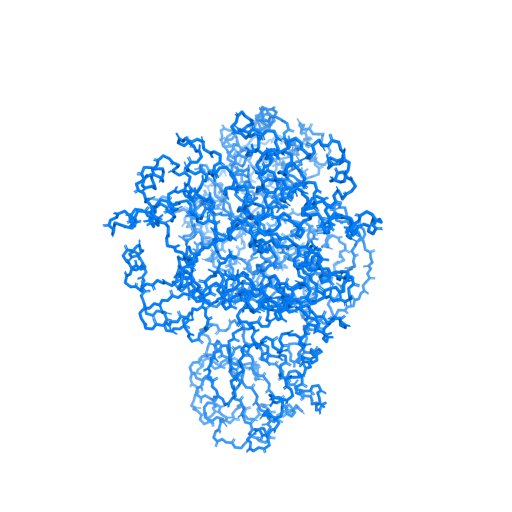78 GLU A N 1
ATOM 3052 C CA . GLU A 1 378 ? 18.242 -33.739 0.957 1.00 90.31 378 GLU A CA 1
ATOM 3053 C C . GLU A 1 378 ? 19.590 -34.275 1.451 1.00 90.31 378 GLU A C 1
ATOM 3055 O O . GLU A 1 378 ? 19.630 -34.994 2.447 1.00 90.31 378 GLU A O 1
ATOM 3060 N N . ASP A 1 379 ? 20.690 -33.902 0.803 1.00 90.75 379 ASP A N 1
ATOM 3061 C CA . ASP A 1 379 ? 22.032 -34.352 1.164 1.00 90.75 379 ASP A CA 1
ATOM 3062 C C . ASP A 1 379 ? 22.479 -33.798 2.518 1.00 90.75 379 ASP A C 1
ATOM 3064 O O . ASP A 1 379 ? 22.990 -34.549 3.349 1.00 90.75 379 ASP A O 1
ATOM 3068 N N . TYR A 1 380 ? 22.200 -32.524 2.805 1.00 92.81 380 TYR A N 1
ATOM 3069 C CA . TYR A 1 380 ? 22.536 -31.929 4.098 1.00 92.81 380 TYR A CA 1
ATOM 3070 C C . TYR A 1 380 ? 21.774 -32.598 5.253 1.00 92.81 380 TYR A C 1
ATOM 3072 O O . TYR A 1 380 ? 22.356 -32.942 6.285 1.00 92.81 380 TYR A O 1
ATOM 3080 N N . LEU A 1 381 ? 20.466 -32.823 5.085 1.00 92.00 381 LEU A N 1
ATOM 3081 C CA . LEU A 1 381 ? 19.624 -33.433 6.117 1.00 92.00 381 LEU A CA 1
ATOM 3082 C C . LEU A 1 381 ? 19.829 -34.950 6.257 1.00 92.00 381 LEU A C 1
ATOM 3084 O O . LEU A 1 381 ? 19.343 -35.524 7.230 1.00 92.00 381 LEU A O 1
ATOM 3088 N N . LYS A 1 382 ? 20.559 -35.622 5.355 1.00 89.12 382 LYS A N 1
ATOM 3089 C CA . LYS A 1 382 ? 21.015 -37.009 5.586 1.00 89.12 382 LYS A CA 1
ATOM 3090 C C . LYS A 1 382 ? 22.072 -37.074 6.686 1.00 89.12 382 LYS A C 1
ATOM 3092 O O . LYS A 1 382 ? 22.027 -37.981 7.510 1.00 89.12 382 LYS A O 1
ATOM 3097 N N . GLU A 1 383 ? 22.998 -36.119 6.705 1.00 87.38 383 GLU A N 1
ATOM 3098 C CA . GLU A 1 383 ? 24.151 -36.128 7.615 1.00 87.38 383 GLU A CA 1
ATOM 3099 C C . GLU A 1 383 ? 23.893 -35.393 8.933 1.00 87.38 383 GLU A C 1
ATOM 3101 O O . GLU A 1 383 ? 24.561 -35.657 9.932 1.00 87.38 383 GLU A O 1
ATOM 3106 N N . ARG A 1 384 ? 22.948 -34.445 8.946 1.00 90.12 384 ARG A N 1
ATOM 3107 C CA . ARG A 1 384 ? 22.680 -33.573 10.096 1.00 90.12 384 ARG A CA 1
ATOM 3108 C C . ARG A 1 384 ? 21.192 -33.432 10.375 1.00 90.12 384 ARG A C 1
ATOM 3110 O O . ARG A 1 384 ? 20.346 -33.652 9.509 1.00 90.12 384 ARG A O 1
ATOM 3117 N N . ASP A 1 385 ? 20.871 -33.045 11.604 1.00 92.75 385 ASP A N 1
ATOM 3118 C CA . ASP A 1 385 ? 19.486 -32.859 12.047 1.00 92.75 385 ASP A CA 1
ATOM 3119 C C . ASP A 1 385 ? 18.990 -31.419 11.921 1.00 92.75 385 ASP A C 1
ATOM 3121 O O . ASP A 1 385 ? 17.789 -31.205 11.795 1.00 92.75 385 ASP A O 1
ATOM 3125 N N . THR A 1 386 ? 19.890 -30.435 11.925 1.00 93.75 386 THR A N 1
ATOM 3126 C CA . THR A 1 386 ? 19.536 -29.010 11.894 1.00 93.75 386 THR A CA 1
ATOM 3127 C C . THR A 1 386 ? 20.132 -28.333 10.670 1.00 93.75 386 THR A C 1
ATOM 3129 O O . THR A 1 386 ? 21.346 -28.379 10.499 1.00 93.75 386 THR A O 1
ATOM 3132 N N . LEU A 1 387 ? 19.296 -27.670 9.869 1.00 94.88 387 LEU A N 1
ATOM 3133 C CA . LEU A 1 387 ? 19.685 -26.873 8.704 1.00 94.88 387 LEU A CA 1
ATOM 3134 C C . LEU A 1 387 ? 19.309 -25.400 8.911 1.00 94.88 387 LEU A C 1
ATOM 3136 O O . LEU A 1 387 ? 18.149 -25.096 9.180 1.00 94.88 387 LEU A O 1
ATOM 3140 N N . ILE A 1 388 ? 20.256 -24.484 8.707 1.00 94.94 388 ILE A N 1
ATOM 3141 C CA . ILE A 1 388 ? 19.983 -23.050 8.552 1.00 94.94 388 ILE A CA 1
ATOM 3142 C C . ILE A 1 388 ? 19.925 -22.706 7.059 1.00 94.94 388 ILE A C 1
ATOM 3144 O O . ILE A 1 388 ? 20.939 -22.760 6.361 1.00 94.94 388 ILE A O 1
ATOM 3148 N N . LEU A 1 389 ? 18.742 -22.324 6.580 1.00 94.12 389 LEU A N 1
ATOM 3149 C CA . LEU A 1 389 ? 18.495 -21.858 5.218 1.00 94.12 389 LEU A CA 1
ATOM 3150 C C . LEU A 1 389 ? 18.443 -20.323 5.181 1.00 94.12 389 LEU A C 1
ATOM 3152 O O . LEU A 1 389 ? 17.483 -19.708 5.646 1.00 94.12 389 LEU A O 1
ATOM 3156 N N . GLY A 1 390 ? 19.462 -19.711 4.588 1.00 91.00 390 GLY A N 1
ATOM 3157 C CA . GLY A 1 390 ? 19.546 -18.268 4.367 1.00 91.00 390 GLY A CA 1
ATOM 3158 C C . GLY A 1 390 ? 19.219 -17.848 2.941 1.00 91.00 390 GLY A C 1
ATOM 3159 O O . GLY A 1 390 ? 19.076 -18.669 2.037 1.00 91.00 390 GLY A O 1
ATOM 3160 N N . GLY A 1 391 ? 19.129 -16.540 2.733 1.00 87.25 391 GLY A N 1
ATOM 3161 C CA . GLY A 1 391 ? 18.878 -15.894 1.444 1.00 87.25 391 GLY A CA 1
ATOM 3162 C C . GLY A 1 391 ? 18.113 -14.587 1.625 1.00 87.25 391 GLY A C 1
ATOM 3163 O O . GLY A 1 391 ? 17.489 -14.376 2.668 1.00 87.25 391 GLY A O 1
ATOM 3164 N N . ASP A 1 392 ? 18.115 -13.726 0.610 1.00 82.50 392 ASP A N 1
ATOM 3165 C CA . ASP A 1 392 ? 17.378 -12.455 0.668 1.00 82.50 392 ASP A CA 1
ATOM 3166 C C . ASP A 1 392 ? 15.868 -12.690 0.840 1.00 82.50 392 ASP A C 1
ATOM 3168 O O . ASP A 1 392 ? 15.328 -13.760 0.515 1.00 82.50 392 ASP A O 1
ATOM 3172 N N . GLU A 1 393 ? 15.157 -11.697 1.364 1.00 80.31 393 GLU A N 1
ATOM 3173 C CA . GLU A 1 393 ? 13.702 -11.746 1.458 1.00 80.31 393 GLU A CA 1
ATOM 3174 C C . GLU A 1 393 ? 13.068 -11.892 0.062 1.00 80.31 393 GLU A C 1
ATOM 3176 O O . GLU A 1 393 ? 13.507 -11.306 -0.931 1.00 80.31 393 GLU A O 1
ATOM 3181 N N . GLY A 1 394 ? 12.049 -12.744 -0.048 1.00 76.94 394 GLY A N 1
ATOM 3182 C CA . GLY A 1 394 ? 11.381 -12.985 -1.325 1.00 76.94 394 GLY A CA 1
ATOM 3183 C C . GLY A 1 394 ? 12.157 -13.846 -2.331 1.00 76.94 394 GLY A C 1
ATOM 3184 O O . GLY A 1 394 ? 11.652 -14.010 -3.432 1.00 76.94 394 GLY A O 1
ATOM 3185 N N . THR A 1 395 ? 13.300 -14.456 -1.975 1.00 84.56 395 THR A N 1
ATOM 3186 C CA . THR A 1 395 ? 14.067 -15.418 -2.821 1.00 84.56 395 THR A CA 1
ATOM 3187 C C . THR A 1 395 ? 13.423 -16.801 -2.969 1.00 84.56 395 THR A C 1
ATOM 3189 O O . THR A 1 395 ? 13.899 -17.638 -3.737 1.00 84.56 395 THR A O 1
ATOM 3192 N N . GLY A 1 396 ? 12.334 -17.076 -2.243 1.00 80.88 396 GLY A N 1
ATOM 3193 C CA . GLY A 1 396 ? 11.588 -18.335 -2.341 1.00 80.88 396 GLY A CA 1
ATOM 3194 C C . GLY A 1 396 ? 12.031 -19.445 -1.380 1.00 80.88 396 GLY A C 1
ATOM 3195 O O . GLY A 1 396 ? 11.763 -20.611 -1.659 1.00 80.88 396 GLY A O 1
ATOM 3196 N N . LYS A 1 397 ? 12.659 -19.116 -0.242 1.00 86.88 397 LYS A N 1
ATOM 3197 C CA . LYS A 1 397 ? 13.080 -20.090 0.791 1.00 86.88 397 LYS A CA 1
ATOM 3198 C C . LYS A 1 397 ? 11.925 -20.959 1.299 1.00 86.88 397 LYS A C 1
ATOM 3200 O O . LYS A 1 397 ? 12.008 -22.183 1.243 1.00 86.88 397 LYS A O 1
ATOM 3205 N N . THR A 1 398 ? 10.806 -20.344 1.679 1.00 79.75 398 THR A N 1
ATOM 3206 C CA . THR A 1 398 ? 9.596 -21.059 2.118 1.00 79.75 398 THR A CA 1
ATOM 3207 C C . THR A 1 398 ? 9.035 -21.962 1.006 1.00 79.75 398 THR A C 1
ATOM 3209 O O . THR A 1 398 ? 8.591 -23.078 1.272 1.00 79.75 398 THR A O 1
ATOM 3212 N N . HIS A 1 399 ? 9.126 -21.542 -0.265 1.00 78.88 399 HIS A N 1
ATOM 3213 C CA . HIS A 1 399 ? 8.757 -22.391 -1.408 1.00 78.88 399 HIS A CA 1
ATOM 3214 C C . HIS A 1 399 ? 9.713 -23.573 -1.597 1.00 78.88 399 HIS A C 1
ATOM 3216 O O . HIS A 1 399 ? 9.247 -24.665 -1.916 1.00 78.88 399 HIS A O 1
ATOM 3222 N N . LEU A 1 400 ? 11.025 -23.386 -1.409 1.00 85.69 400 LEU A N 1
ATOM 3223 C CA . LEU A 1 400 ? 12.011 -24.466 -1.502 1.00 85.69 400 LEU A CA 1
ATOM 3224 C C . LEU A 1 400 ? 11.720 -25.552 -0.461 1.00 85.69 400 LEU A C 1
ATOM 3226 O O . LEU A 1 400 ? 11.631 -26.728 -0.808 1.00 85.69 400 LEU A O 1
ATOM 3230 N N . VAL A 1 401 ? 11.501 -25.152 0.794 1.00 86.00 401 VAL A N 1
ATOM 3231 C CA . VAL A 1 401 ? 11.194 -26.076 1.895 1.00 86.00 401 VAL A CA 1
ATOM 3232 C C . VAL A 1 401 ? 9.860 -26.791 1.669 1.00 86.00 401 VAL A C 1
ATOM 3234 O O . VAL A 1 401 ? 9.766 -28.005 1.838 1.00 86.00 401 VAL A O 1
ATOM 3237 N N . SER A 1 402 ? 8.842 -26.069 1.201 1.00 80.12 402 SER A N 1
ATOM 3238 C CA . SER A 1 402 ? 7.559 -26.661 0.814 1.00 80.12 402 SER A CA 1
ATOM 3239 C C . SER A 1 402 ? 7.690 -27.658 -0.346 1.00 80.12 402 SER A C 1
ATOM 3241 O O . SER A 1 402 ? 7.097 -28.733 -0.307 1.00 80.12 402 SER A O 1
ATOM 3243 N N . SER A 1 403 ? 8.531 -27.356 -1.341 1.00 78.94 403 SER A N 1
ATOM 3244 C CA . SER A 1 403 ? 8.807 -28.257 -2.470 1.00 78.94 403 SER A CA 1
ATOM 3245 C C . SER A 1 403 ? 9.526 -29.527 -2.013 1.00 78.94 403 SER A C 1
ATOM 3247 O O . SER A 1 403 ? 9.170 -30.618 -2.452 1.00 78.94 403 SER A O 1
ATOM 3249 N N . TYR A 1 404 ? 10.497 -29.402 -1.101 1.00 85.12 404 TYR A N 1
ATOM 3250 C CA . TYR A 1 404 ? 11.175 -30.536 -0.465 1.00 85.12 404 TYR A CA 1
ATOM 3251 C C . TYR A 1 404 ? 10.183 -31.441 0.279 1.00 85.12 404 TYR A C 1
ATOM 3253 O O . TYR A 1 404 ? 10.202 -32.659 0.091 1.00 85.12 404 TYR A O 1
ATOM 3261 N N . ILE A 1 405 ? 9.273 -30.848 1.056 1.00 82.62 405 ILE A N 1
ATOM 3262 C CA . ILE A 1 405 ? 8.214 -31.573 1.764 1.00 82.62 405 ILE A CA 1
ATOM 3263 C C . ILE A 1 405 ? 7.287 -32.299 0.798 1.00 82.62 405 ILE A C 1
ATOM 3265 O O . ILE A 1 405 ? 7.025 -33.487 0.981 1.00 82.62 405 ILE A O 1
ATOM 3269 N N . PHE A 1 406 ? 6.802 -31.595 -0.226 1.00 77.94 406 PHE A N 1
ATOM 3270 C CA . PHE A 1 406 ? 5.872 -32.150 -1.201 1.00 77.94 406 PHE A CA 1
ATOM 3271 C C . PHE A 1 406 ? 6.503 -33.317 -1.968 1.00 77.94 406 PHE A C 1
ATOM 3273 O O . PHE A 1 406 ? 5.903 -34.386 -2.058 1.00 77.94 406 PHE A O 1
ATOM 3280 N N . LYS A 1 407 ? 7.740 -33.145 -2.457 1.00 78.75 407 LYS A N 1
ATOM 3281 C CA . LYS A 1 407 ? 8.491 -34.175 -3.194 1.00 78.75 407 LYS A CA 1
ATOM 3282 C C . LYS A 1 407 ? 8.702 -35.444 -2.363 1.00 78.75 407 LYS A C 1
ATOM 3284 O O . LYS A 1 407 ? 8.593 -36.542 -2.899 1.00 78.75 407 LYS A O 1
ATOM 3289 N N . ASN A 1 408 ? 8.990 -35.293 -1.071 1.00 81.56 408 ASN A N 1
ATOM 3290 C CA . ASN A 1 408 ? 9.297 -36.411 -0.177 1.00 81.56 408 ASN A CA 1
ATOM 3291 C C . ASN A 1 408 ? 8.079 -36.915 0.624 1.00 81.56 408 ASN A C 1
ATOM 3293 O O . ASN A 1 408 ? 8.216 -37.848 1.412 1.00 81.56 408 ASN A O 1
ATOM 3297 N N . ASN A 1 409 ? 6.897 -36.316 0.433 1.00 81.31 409 ASN A N 1
ATOM 3298 C CA . ASN A 1 409 ? 5.667 -36.622 1.170 1.00 81.31 409 ASN A CA 1
ATOM 3299 C C . ASN A 1 409 ? 5.860 -36.617 2.705 1.00 81.31 409 ASN A C 1
ATOM 3301 O O . ASN A 1 409 ? 5.438 -37.536 3.410 1.00 81.31 409 ASN A O 1
ATOM 3305 N N . ILE A 1 410 ? 6.545 -35.590 3.220 1.00 83.12 410 ILE A N 1
ATOM 3306 C CA . ILE A 1 410 ? 6.916 -35.465 4.639 1.00 83.12 410 ILE A CA 1
ATOM 3307 C C . ILE A 1 410 ? 5.854 -34.655 5.393 1.00 83.12 410 ILE A C 1
ATOM 3309 O O . ILE A 1 410 ? 5.487 -33.560 4.982 1.00 83.12 410 ILE A O 1
ATOM 3313 N N . TYR A 1 411 ? 5.384 -35.140 6.542 1.00 81.88 411 TYR A N 1
ATOM 3314 C CA . TYR A 1 411 ? 4.612 -34.291 7.454 1.00 81.88 411 TYR A CA 1
ATOM 3315 C C . TYR A 1 411 ? 5.554 -33.342 8.206 1.00 81.88 411 TYR A C 1
ATOM 3317 O O . TYR A 1 411 ? 6.603 -33.770 8.685 1.00 81.88 411 TYR A O 1
ATOM 3325 N N . ALA A 1 412 ? 5.193 -32.066 8.314 1.00 84.31 412 ALA A N 1
ATOM 3326 C CA . ALA A 1 412 ? 6.022 -31.064 8.968 1.00 84.31 412 ALA A CA 1
ATOM 3327 C C . ALA A 1 412 ? 5.176 -30.102 9.804 1.00 84.31 412 ALA A C 1
ATOM 3329 O O . ALA A 1 412 ? 4.080 -29.723 9.388 1.00 84.31 412 ALA A O 1
ATOM 3330 N N . GLU A 1 413 ? 5.715 -29.681 10.949 1.00 84.81 413 GLU A N 1
ATOM 3331 C CA . GLU A 1 413 ? 5.161 -28.585 11.742 1.00 84.81 413 GLU A CA 1
ATOM 3332 C C . GLU A 1 413 ? 5.895 -27.287 11.415 1.00 84.81 413 GLU A C 1
ATOM 3334 O O . GLU A 1 413 ? 7.124 -27.234 11.430 1.00 84.81 413 GLU A O 1
ATOM 3339 N N . TYR A 1 414 ? 5.125 -26.252 11.100 1.00 81.12 414 TYR A N 1
ATOM 3340 C CA . TYR A 1 414 ? 5.611 -24.951 10.660 1.00 81.12 414 TYR A CA 1
ATOM 3341 C C . TYR A 1 414 ? 5.396 -23.884 11.736 1.00 81.12 414 TYR A C 1
ATOM 3343 O O . TYR A 1 414 ? 4.309 -23.735 12.274 1.00 81.12 414 TYR A O 1
ATOM 3351 N N . PHE A 1 415 ? 6.416 -23.105 12.047 1.00 79.56 415 PHE A N 1
ATOM 3352 C CA . PHE A 1 415 ? 6.357 -22.052 13.049 1.00 79.56 415 PHE A CA 1
ATOM 3353 C C . PHE A 1 415 ? 6.887 -20.777 12.420 1.00 79.56 415 PHE A C 1
ATOM 3355 O O . PHE A 1 415 ? 8.044 -20.723 12.020 1.00 79.56 415 PHE A O 1
ATOM 3362 N N . GLN A 1 416 ? 6.046 -19.754 12.324 1.00 73.38 416 GLN A N 1
ATOM 3363 C CA . GLN A 1 416 ? 6.431 -18.470 11.751 1.00 73.38 416 GLN A CA 1
ATOM 3364 C C . GLN A 1 416 ? 6.485 -17.404 12.840 1.00 73.38 416 GLN A C 1
ATOM 3366 O O . GLN A 1 416 ? 5.493 -17.169 13.537 1.00 73.38 416 GLN A O 1
ATOM 3371 N N . PHE A 1 417 ? 7.629 -16.739 12.971 1.00 72.12 417 PHE A N 1
ATOM 3372 C CA . PHE A 1 417 ? 7.803 -15.647 13.922 1.00 72.12 417 PHE A CA 1
ATOM 3373 C C . PHE A 1 417 ? 7.489 -14.318 13.241 1.00 72.12 417 PHE A C 1
ATOM 3375 O O . PHE A 1 417 ? 8.187 -13.915 12.325 1.00 72.12 417 PHE A O 1
ATOM 3382 N N . ASN A 1 418 ? 6.429 -13.633 13.674 1.00 55.53 418 ASN A N 1
ATOM 3383 C CA . ASN A 1 418 ? 6.043 -12.351 13.070 1.00 55.53 418 ASN A CA 1
ATOM 3384 C C . ASN A 1 418 ? 5.975 -11.185 14.080 1.00 55.53 418 ASN A C 1
ATOM 3386 O O . ASN A 1 418 ? 5.890 -10.041 13.644 1.00 55.53 418 ASN A O 1
ATOM 3390 N N . TYR A 1 419 ? 5.980 -11.431 15.408 1.00 51.59 419 TYR A N 1
ATOM 3391 C CA . TYR A 1 419 ? 5.514 -10.410 16.375 1.00 51.59 419 TYR A CA 1
ATOM 3392 C C . TYR A 1 419 ? 6.051 -10.431 17.818 1.00 51.59 419 TYR A C 1
ATOM 3394 O O . TYR A 1 419 ? 5.549 -9.674 18.643 1.00 51.59 419 TYR A O 1
ATOM 3402 N N . LEU A 1 420 ? 7.064 -11.219 18.174 1.00 51.03 420 LEU A N 1
ATOM 3403 C CA . LEU A 1 420 ? 7.472 -11.354 19.586 1.00 51.03 420 LEU A CA 1
ATOM 3404 C C . LEU A 1 420 ? 8.607 -10.391 19.983 1.00 51.03 420 LEU A C 1
ATOM 3406 O O . LEU A 1 420 ? 9.606 -10.784 20.576 1.00 51.03 420 LEU A O 1
ATOM 3410 N N . PHE A 1 421 ? 8.472 -9.106 19.645 1.00 43.38 421 PHE A N 1
ATOM 3411 C CA . PHE A 1 421 ? 9.490 -8.108 19.986 1.00 43.38 421 PHE A CA 1
ATOM 3412 C C . PHE A 1 421 ? 9.549 -7.860 21.496 1.00 43.38 421 PHE A C 1
ATOM 3414 O O . PHE A 1 421 ? 8.598 -7.361 22.092 1.00 43.38 421 PHE A O 1
ATOM 3421 N N . GLY A 1 422 ? 10.706 -8.150 22.092 1.00 50.56 422 GLY A N 1
ATOM 3422 C CA . GLY A 1 422 ? 10.962 -7.951 23.520 1.00 50.56 422 GLY A CA 1
ATOM 3423 C C . GLY A 1 422 ? 10.618 -9.154 24.398 1.00 50.56 422 GLY A C 1
ATOM 3424 O O . GLY A 1 422 ? 10.890 -9.107 25.596 1.00 50.56 422 GLY A O 1
ATOM 3425 N N . GLU A 1 423 ? 10.078 -10.233 23.826 1.00 63.44 423 GLU A N 1
ATOM 3426 C CA . GLU A 1 423 ? 9.922 -11.491 24.551 1.00 63.44 423 GLU A CA 1
ATOM 3427 C C . GLU A 1 423 ? 11.229 -12.286 24.570 1.00 63.44 423 GLU A C 1
ATOM 3429 O O . GLU A 1 423 ? 11.991 -12.295 23.605 1.00 63.44 423 GLU A O 1
ATOM 3434 N N . LYS A 1 424 ? 11.486 -12.971 25.685 1.00 72.69 424 LYS A N 1
ATOM 3435 C CA . LYS A 1 424 ? 12.615 -13.893 25.830 1.00 72.69 424 LYS A CA 1
ATOM 3436 C C . LYS A 1 424 ? 12.190 -15.315 25.472 1.00 72.69 424 LYS A C 1
ATOM 3438 O O . LYS A 1 424 ? 11.040 -15.688 25.688 1.00 72.69 424 LYS A O 1
ATOM 3443 N N . ASN A 1 425 ? 13.131 -16.128 24.995 1.00 77.19 425 ASN A N 1
ATOM 3444 C CA . ASN A 1 425 ? 12.932 -17.558 24.733 1.00 77.19 425 ASN A CA 1
ATOM 3445 C C . ASN A 1 425 ? 11.801 -17.861 23.728 1.00 77.19 425 ASN A C 1
ATOM 3447 O O . ASN A 1 425 ? 11.031 -18.810 23.906 1.00 77.19 425 ASN A O 1
ATOM 3451 N N . ILE A 1 426 ? 11.704 -17.065 22.661 1.00 80.81 426 ILE A N 1
ATOM 3452 C CA . ILE A 1 426 ? 10.637 -17.122 21.651 1.00 80.81 426 ILE A CA 1
ATOM 3453 C C . ILE A 1 426 ? 10.405 -18.540 21.107 1.00 80.81 426 ILE A C 1
ATOM 3455 O O . ILE A 1 426 ? 9.255 -18.987 21.032 1.00 80.81 426 ILE A O 1
ATOM 3459 N N . ILE A 1 427 ? 11.470 -19.279 20.770 1.00 84.75 427 ILE A N 1
ATOM 3460 C CA . ILE A 1 427 ? 11.349 -20.661 20.273 1.00 84.75 427 ILE A CA 1
ATOM 3461 C C . ILE A 1 427 ? 10.656 -21.552 21.312 1.00 84.75 427 ILE A C 1
ATOM 3463 O O . ILE A 1 427 ? 9.722 -22.283 20.980 1.00 84.75 427 ILE A O 1
ATOM 3467 N N . LEU A 1 428 ? 11.082 -21.483 22.577 1.00 83.25 428 LEU A N 1
ATOM 3468 C CA . LEU A 1 428 ? 10.559 -22.346 23.638 1.00 83.25 428 LEU A CA 1
ATOM 3469 C C . LEU A 1 428 ? 9.091 -22.049 23.930 1.00 83.25 428 LEU A C 1
ATOM 3471 O O . LEU A 1 428 ? 8.296 -22.984 24.043 1.00 83.25 428 LEU A O 1
ATOM 3475 N N . LYS A 1 429 ? 8.712 -20.769 23.996 1.00 77.19 429 LYS A N 1
ATOM 3476 C CA . LYS A 1 429 ? 7.311 -20.357 24.171 1.00 77.19 429 LYS A CA 1
ATOM 3477 C C . LYS A 1 429 ? 6.430 -20.865 23.033 1.00 77.19 429 LYS A C 1
ATOM 3479 O O . LYS A 1 429 ? 5.338 -21.380 23.265 1.00 77.19 429 LYS A O 1
ATOM 3484 N N . THR A 1 430 ? 6.938 -20.772 21.806 1.00 76.44 430 THR A N 1
ATOM 3485 C CA . THR A 1 430 ? 6.203 -21.158 20.598 1.00 76.44 430 THR A CA 1
ATOM 3486 C C . THR A 1 430 ? 5.970 -22.667 20.525 1.00 76.44 430 THR A C 1
ATOM 3488 O O . THR A 1 430 ? 4.869 -23.103 20.195 1.00 76.44 430 THR A O 1
ATOM 3491 N N . VAL A 1 431 ? 6.977 -23.468 20.879 1.00 77.75 431 VAL A N 1
ATOM 3492 C CA . VAL A 1 431 ? 6.884 -24.934 20.836 1.00 77.75 431 VAL A CA 1
ATOM 3493 C C . VAL A 1 431 ? 6.096 -25.496 22.029 1.00 77.75 431 VAL A C 1
ATOM 3495 O O . VAL A 1 431 ? 5.276 -26.391 21.847 1.00 77.75 431 VAL A O 1
ATOM 3498 N N . SER A 1 432 ? 6.298 -24.966 23.241 1.00 70.62 432 SER A N 1
ATOM 3499 C CA . SER A 1 432 ? 5.713 -25.526 24.475 1.00 70.62 432 SER A CA 1
ATOM 3500 C C . SER A 1 432 ? 4.342 -24.967 24.861 1.00 70.62 432 SER A C 1
ATOM 3502 O O . SER A 1 432 ? 3.646 -25.568 25.678 1.00 70.62 432 SER A O 1
ATOM 3504 N N . LYS A 1 433 ? 3.950 -23.806 24.317 1.00 62.44 433 LYS A N 1
ATOM 3505 C CA . LYS A 1 433 ? 2.778 -23.021 24.757 1.00 62.44 433 LYS A CA 1
ATOM 3506 C C . LYS A 1 433 ? 2.814 -22.614 26.241 1.00 62.44 433 LYS A C 1
ATOM 3508 O O . LYS A 1 433 ? 1.782 -22.230 26.788 1.00 62.44 433 LYS A O 1
ATOM 3513 N N . VAL A 1 434 ? 3.975 -22.690 26.896 1.00 59.28 434 VAL A N 1
ATOM 3514 C CA . VAL A 1 434 ? 4.181 -22.235 28.277 1.00 59.28 434 VAL A CA 1
ATOM 3515 C C . VAL A 1 434 ? 4.834 -20.858 28.249 1.00 59.28 434 VAL A C 1
ATOM 3517 O O . VAL A 1 434 ? 5.755 -20.615 27.469 1.00 59.28 434 VAL A O 1
ATOM 3520 N N . ASN A 1 435 ? 4.363 -19.950 29.104 1.00 59.75 435 ASN A N 1
ATOM 3521 C CA . ASN A 1 435 ? 4.977 -18.636 29.228 1.00 59.75 435 ASN A CA 1
ATOM 3522 C C . ASN A 1 435 ? 6.260 -18.736 30.068 1.00 59.75 435 ASN A C 1
ATOM 3524 O O . ASN A 1 435 ? 6.188 -19.015 31.264 1.00 59.75 435 ASN A O 1
ATOM 3528 N N . ILE A 1 436 ? 7.422 -18.541 29.436 1.00 67.19 436 ILE A N 1
ATOM 3529 C CA . ILE A 1 436 ? 8.733 -18.593 30.096 1.00 67.19 436 ILE A CA 1
ATOM 3530 C C . ILE A 1 436 ? 9.441 -17.243 29.948 1.00 67.19 436 ILE A C 1
ATOM 3532 O O . ILE A 1 436 ? 10.078 -16.977 28.929 1.00 67.19 436 ILE A O 1
ATOM 3536 N N . ASP A 1 437 ? 9.314 -16.396 30.970 1.00 65.19 437 ASP A N 1
ATOM 3537 C CA . ASP A 1 437 ? 9.834 -15.017 30.973 1.00 65.19 437 ASP A CA 1
ATOM 3538 C C . ASP A 1 437 ? 11.221 -14.869 31.636 1.00 65.19 437 ASP A C 1
ATOM 3540 O O . ASP A 1 437 ? 11.801 -13.782 31.641 1.00 65.19 437 ASP A O 1
ATOM 3544 N N . GLU A 1 438 ? 11.783 -15.958 32.166 1.00 70.75 438 GLU A N 1
ATOM 3545 C CA . GLU A 1 438 ? 13.093 -15.982 32.831 1.00 70.75 438 GLU A CA 1
ATOM 3546 C C . GLU A 1 438 ? 14.220 -16.410 31.874 1.00 70.75 438 GLU A C 1
ATOM 3548 O O . GLU A 1 438 ? 13.993 -17.146 30.912 1.00 70.75 438 GLU A O 1
ATOM 3553 N N . ASP A 1 439 ? 15.454 -15.956 32.124 1.00 69.12 439 ASP A N 1
ATOM 3554 C CA . ASP A 1 439 ? 16.625 -16.459 31.394 1.00 69.12 439 ASP A CA 1
ATOM 3555 C C . ASP A 1 439 ? 16.887 -17.909 31.820 1.00 69.12 439 ASP A C 1
ATOM 3557 O O . ASP A 1 439 ? 17.174 -18.183 32.985 1.00 69.12 439 ASP A O 1
ATOM 3561 N N . ILE A 1 440 ? 16.772 -18.842 30.877 1.00 70.50 440 ILE A N 1
ATOM 3562 C CA . ILE A 1 440 ? 17.006 -20.266 31.122 1.00 70.50 440 ILE A CA 1
ATOM 3563 C C . ILE A 1 440 ? 18.463 -20.585 30.785 1.00 70.50 440 ILE A C 1
ATOM 3565 O O . ILE A 1 440 ? 18.969 -20.153 29.750 1.00 70.50 440 ILE A O 1
ATOM 3569 N N . GLU A 1 441 ? 19.130 -21.380 31.621 1.00 74.12 441 GLU A N 1
ATOM 3570 C CA . GLU A 1 441 ? 20.441 -21.939 31.279 1.00 74.12 441 GLU A CA 1
ATOM 3571 C C . GLU A 1 441 ? 20.372 -22.789 29.998 1.00 74.12 441 GLU A C 1
ATOM 3573 O O . GLU A 1 441 ? 19.438 -23.578 29.815 1.00 74.12 441 GLU A O 1
ATOM 3578 N N . ASP A 1 442 ? 21.389 -22.676 29.135 1.00 72.50 442 ASP A N 1
ATOM 3579 C CA . ASP A 1 442 ? 21.403 -23.276 27.791 1.00 72.50 442 ASP A CA 1
ATOM 3580 C C . ASP A 1 442 ? 21.080 -24.786 27.802 1.00 72.50 442 ASP A C 1
ATOM 3582 O O . ASP A 1 442 ? 20.267 -25.256 27.003 1.00 72.50 442 ASP A O 1
ATOM 3586 N N . GLU A 1 443 ? 21.648 -25.571 28.728 1.00 78.94 443 GLU A N 1
ATOM 3587 C CA . GLU A 1 443 ? 21.383 -27.018 28.808 1.00 78.94 443 GLU A CA 1
ATOM 3588 C C . GLU A 1 443 ? 19.931 -27.347 29.175 1.00 78.94 443 GLU A C 1
ATOM 3590 O O . GLU A 1 443 ? 19.342 -28.283 28.620 1.00 78.94 443 GLU A O 1
ATOM 3595 N N . THR A 1 444 ? 19.340 -26.555 30.069 1.00 80.62 444 THR A N 1
ATOM 3596 C CA . THR A 1 444 ? 17.950 -26.706 30.511 1.00 80.62 444 THR A CA 1
ATOM 3597 C C . THR A 1 444 ? 16.988 -26.329 29.386 1.00 80.62 444 THR A C 1
ATOM 3599 O O . THR A 1 444 ? 16.047 -27.078 29.112 1.00 80.62 444 THR A O 1
ATOM 3602 N N . GLY A 1 445 ? 17.264 -25.232 28.672 1.00 80.00 445 GLY A N 1
ATOM 3603 C CA . GLY A 1 445 ? 16.490 -24.810 27.502 1.00 80.00 445 GLY A CA 1
ATOM 3604 C C . GLY A 1 445 ? 16.520 -25.842 26.370 1.00 80.00 445 GLY A C 1
ATOM 3605 O O . GLY A 1 445 ? 15.475 -26.176 25.811 1.00 80.00 445 GLY A O 1
ATOM 3606 N N . ILE A 1 446 ? 17.692 -26.426 26.083 1.00 82.50 446 ILE A N 1
ATOM 3607 C CA . ILE A 1 446 ? 17.834 -27.506 25.093 1.00 82.50 446 ILE A CA 1
ATOM 3608 C C . ILE A 1 446 ? 17.022 -28.730 25.504 1.00 82.50 446 ILE A C 1
ATOM 3610 O O . ILE A 1 446 ? 16.284 -29.276 24.685 1.00 82.50 446 ILE A O 1
ATOM 3614 N N . LYS A 1 447 ? 17.157 -29.186 26.755 1.00 84.31 447 LYS A N 1
ATOM 3615 C CA . LYS A 1 447 ? 16.430 -30.366 27.235 1.00 84.31 447 LYS A CA 1
ATOM 3616 C C . LYS A 1 447 ? 14.922 -30.163 27.101 1.00 84.31 447 LYS A C 1
ATOM 3618 O O . LYS A 1 447 ? 14.246 -31.022 26.548 1.00 84.31 447 LYS A O 1
ATOM 3623 N N . PHE A 1 448 ? 14.431 -29.004 27.529 1.00 84.44 448 PHE A N 1
ATOM 3624 C CA . PHE A 1 448 ? 13.023 -28.647 27.432 1.00 84.44 448 PHE A CA 1
ATOM 3625 C C . PHE A 1 448 ? 12.520 -28.636 25.980 1.00 84.44 448 PHE A C 1
ATOM 3627 O O . PHE A 1 448 ? 11.509 -29.263 25.671 1.00 84.44 448 PHE A O 1
ATOM 3634 N N . PHE A 1 449 ? 13.260 -27.999 25.066 1.00 87.56 449 PHE A N 1
ATOM 3635 C CA . PHE A 1 449 ? 12.937 -27.996 23.636 1.00 87.56 449 PHE A CA 1
ATOM 3636 C C . PHE A 1 449 ? 12.860 -29.410 23.047 1.00 87.56 449 PHE A C 1
ATOM 3638 O O . PHE A 1 449 ? 11.903 -29.747 22.350 1.00 87.56 449 PHE A O 1
ATOM 3645 N N . LEU A 1 450 ? 13.863 -30.245 23.338 1.00 86.19 450 LEU A N 1
ATOM 3646 C CA . LEU A 1 450 ? 13.921 -31.623 22.853 1.00 86.19 450 LEU A CA 1
ATOM 3647 C C . LEU A 1 450 ? 12.768 -32.465 23.406 1.00 86.19 450 LEU A C 1
ATOM 3649 O O . LEU A 1 450 ? 12.203 -33.268 22.663 1.00 86.19 450 LEU A O 1
ATOM 3653 N N . ASP A 1 451 ? 12.413 -32.287 24.679 1.00 86.25 451 ASP A N 1
ATOM 3654 C CA . ASP A 1 451 ? 11.303 -33.000 25.311 1.00 86.25 451 ASP A CA 1
ATOM 3655 C C . ASP A 1 451 ? 9.961 -32.632 24.659 1.00 86.25 451 ASP A C 1
ATOM 3657 O O . ASP A 1 451 ? 9.160 -33.525 24.381 1.00 86.25 451 ASP A O 1
ATOM 3661 N N . GLU A 1 452 ? 9.723 -31.356 24.339 1.00 86.50 452 GLU A N 1
ATOM 3662 C CA . GLU A 1 452 ? 8.505 -30.933 23.635 1.00 86.50 452 GLU A CA 1
ATOM 3663 C C . GLU A 1 452 ? 8.452 -31.434 22.190 1.00 86.50 452 GLU A C 1
ATOM 3665 O O . GLU A 1 452 ? 7.463 -32.038 21.769 1.00 86.50 452 GLU A O 1
ATOM 3670 N N . ILE A 1 453 ? 9.533 -31.266 21.427 1.00 87.00 453 ILE A N 1
ATOM 3671 C CA . ILE A 1 453 ? 9.575 -31.721 20.035 1.00 87.00 453 ILE A CA 1
ATOM 3672 C C . ILE A 1 453 ? 9.412 -33.243 19.941 1.00 87.00 453 ILE A C 1
ATOM 3674 O O . ILE A 1 453 ? 8.763 -33.726 19.010 1.00 87.00 453 ILE A O 1
ATOM 3678 N N . LYS A 1 454 ? 9.924 -34.019 20.906 1.00 85.50 454 LYS A N 1
ATOM 3679 C CA . LYS A 1 454 ? 9.725 -35.478 20.965 1.00 85.50 454 LYS A CA 1
ATOM 3680 C C . LYS A 1 454 ? 8.269 -35.893 21.194 1.00 85.50 454 LYS A C 1
ATOM 3682 O O . LYS A 1 454 ? 7.910 -36.983 20.757 1.00 85.50 454 LYS A O 1
ATOM 3687 N N . LYS A 1 455 ? 7.431 -35.057 21.824 1.00 86.50 455 LYS A N 1
ATOM 3688 C CA . LYS A 1 455 ? 5.992 -35.341 22.010 1.00 86.50 455 LYS A CA 1
ATOM 3689 C C . LYS A 1 455 ? 5.200 -35.253 20.706 1.00 86.50 455 LYS A C 1
ATOM 3691 O O . LYS A 1 455 ? 4.189 -35.936 20.565 1.00 86.50 455 LYS A O 1
ATOM 3696 N N . SER A 1 456 ? 5.634 -34.419 19.762 1.00 84.06 456 SER A N 1
ATOM 3697 C CA . SER A 1 456 ? 4.987 -34.299 18.452 1.00 84.06 456 SER A CA 1
ATOM 3698 C C . SER A 1 456 ? 5.257 -35.536 17.584 1.00 84.06 456 SER A C 1
ATOM 3700 O O . SER A 1 456 ? 6.346 -36.111 17.613 1.00 84.06 456 SER A O 1
ATOM 3702 N N . SER A 1 457 ? 4.291 -35.940 16.758 1.00 85.38 457 SER A N 1
ATOM 3703 C CA . SER A 1 457 ? 4.472 -37.007 15.762 1.00 85.38 457 SER A CA 1
ATOM 3704 C C . SER A 1 457 ? 5.208 -36.542 14.502 1.00 85.38 457 SER A C 1
ATOM 3706 O O . SER A 1 457 ? 5.492 -37.358 13.628 1.00 85.38 457 SER A O 1
ATOM 3708 N N . SER A 1 458 ? 5.505 -35.244 14.376 1.00 86.00 458 SER A N 1
ATOM 3709 C CA . SER A 1 458 ? 6.144 -34.701 13.183 1.00 86.00 458 SER A CA 1
ATOM 3710 C C . SER A 1 458 ? 7.614 -35.127 13.073 1.00 86.00 458 SER A C 1
ATOM 3712 O O . SER A 1 458 ? 8.348 -35.006 14.064 1.00 86.00 458 SER A O 1
ATOM 3714 N N . PRO A 1 459 ? 8.072 -35.608 11.900 1.00 89.31 459 PRO A N 1
ATOM 3715 C CA . PRO A 1 459 ? 9.488 -35.862 11.632 1.00 89.31 459 PRO A CA 1
ATOM 3716 C C . PRO A 1 459 ? 10.285 -34.588 11.300 1.00 89.31 459 PRO A C 1
ATOM 3718 O O . PRO A 1 459 ? 11.511 -34.601 11.424 1.00 89.31 459 PRO A O 1
ATOM 3721 N N . LEU A 1 460 ? 9.607 -33.506 10.891 1.00 91.31 460 LEU A N 1
ATOM 3722 C CA . LEU A 1 460 ? 10.220 -32.250 10.452 1.00 91.31 460 LEU A CA 1
ATOM 3723 C C . LEU A 1 460 ? 9.594 -31.036 11.158 1.00 91.31 460 LEU A C 1
ATOM 3725 O O . LEU A 1 460 ? 8.372 -30.933 11.279 1.00 91.31 460 LEU A O 1
ATOM 3729 N N . PHE A 1 461 ? 10.442 -30.108 11.593 1.00 91.56 461 PHE A N 1
ATOM 3730 C CA . PHE A 1 461 ? 10.064 -28.835 12.206 1.00 91.56 461 PHE A CA 1
ATOM 3731 C C . PHE A 1 461 ? 10.672 -27.701 11.396 1.00 91.56 461 PHE A C 1
ATOM 3733 O O . PHE A 1 461 ? 11.857 -27.739 11.068 1.00 91.56 461 PHE A O 1
ATOM 3740 N N . ILE A 1 462 ? 9.870 -26.702 11.058 1.00 90.50 462 ILE A N 1
ATOM 3741 C CA . ILE A 1 462 ? 10.311 -25.543 10.288 1.00 90.50 462 ILE A CA 1
ATOM 3742 C C . ILE A 1 462 ? 10.042 -24.302 11.107 1.00 90.50 462 ILE A C 1
ATOM 3744 O O . ILE A 1 462 ? 8.925 -24.089 11.561 1.00 90.50 462 ILE A O 1
ATOM 3748 N N . PHE A 1 463 ? 11.068 -23.483 11.253 1.00 88.31 463 PHE A N 1
ATOM 3749 C CA . PHE A 1 463 ? 11.016 -22.199 11.919 1.00 88.31 463 PHE A CA 1
ATOM 3750 C C . PHE A 1 463 ? 11.345 -21.127 10.880 1.00 88.31 463 PHE A C 1
ATOM 3752 O O . PHE A 1 463 ? 12.459 -21.102 10.363 1.00 88.31 463 PHE A O 1
ATOM 3759 N N . ASP A 1 464 ? 10.373 -20.290 10.528 1.00 83.81 464 ASP A N 1
ATOM 3760 C CA . ASP A 1 464 ? 10.502 -19.236 9.516 1.00 83.81 464 ASP A CA 1
ATOM 3761 C C . ASP A 1 464 ? 10.524 -17.846 10.162 1.00 83.81 464 ASP A C 1
ATOM 3763 O O . ASP A 1 464 ? 9.999 -17.651 11.264 1.00 83.81 464 ASP A O 1
ATOM 3767 N N . ASN A 1 465 ? 11.140 -16.893 9.464 1.00 75.31 465 ASN A N 1
ATOM 3768 C CA . ASN A 1 465 ? 11.412 -15.532 9.919 1.00 75.31 465 ASN A CA 1
ATOM 3769 C C . ASN A 1 465 ? 12.245 -15.482 11.218 1.00 75.31 465 ASN A C 1
ATOM 3771 O O . ASN A 1 465 ? 11.923 -14.803 12.198 1.00 75.31 465 ASN A O 1
ATOM 3775 N N . CYS A 1 466 ? 13.335 -16.251 11.266 1.00 83.75 466 CYS A N 1
ATOM 3776 C CA . CYS A 1 466 ? 14.157 -16.379 12.471 1.00 83.75 466 CYS A CA 1
ATOM 3777 C C . CYS A 1 466 ? 14.954 -15.106 12.831 1.00 83.75 466 CYS A C 1
ATOM 3779 O O . CYS A 1 466 ? 15.559 -15.038 13.899 1.00 83.75 466 CYS A O 1
ATOM 3781 N N . GLU A 1 467 ? 14.946 -14.070 11.991 1.00 75.25 467 GLU A N 1
ATOM 3782 C CA . GLU A 1 467 ? 15.509 -12.747 12.290 1.00 75.25 467 GLU A CA 1
ATOM 3783 C C . GLU A 1 467 ? 14.826 -12.016 13.455 1.00 75.25 467 GLU A C 1
ATOM 3785 O O . GLU A 1 467 ? 15.445 -11.135 14.051 1.00 75.25 467 GLU A O 1
ATOM 3790 N N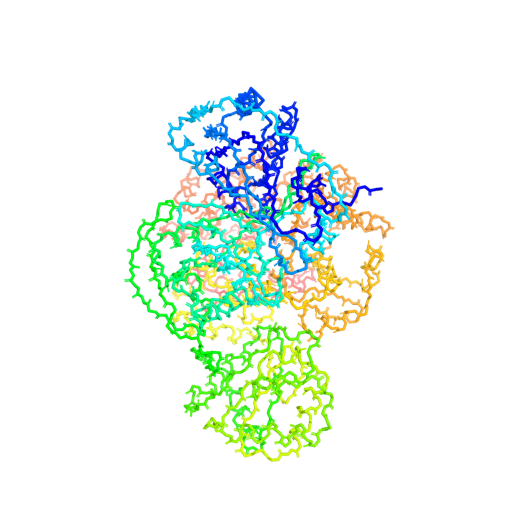 . TYR A 1 468 ? 13.594 -12.393 13.812 1.00 73.31 468 TYR A N 1
ATOM 3791 C CA . TYR A 1 468 ? 12.874 -11.825 14.959 1.00 73.31 468 TYR A CA 1
ATOM 3792 C C . TYR A 1 468 ? 13.187 -12.516 16.288 1.00 73.31 468 TYR A C 1
ATOM 3794 O O . TYR A 1 468 ? 12.615 -12.154 17.318 1.00 73.31 468 TYR A O 1
ATOM 3802 N N . LEU A 1 469 ? 14.051 -13.531 16.278 1.00 79.12 469 LEU A N 1
ATOM 3803 C CA . LEU A 1 469 ? 14.388 -14.279 17.477 1.00 79.12 469 LEU A CA 1
ATOM 3804 C C . LEU A 1 469 ? 15.217 -13.454 18.460 1.00 79.12 469 LEU A C 1
ATOM 3806 O O . LEU A 1 469 ? 16.116 -12.698 18.090 1.00 79.12 469 LEU A O 1
ATOM 3810 N N . ASP A 1 470 ? 14.939 -13.664 19.742 1.00 78.81 470 ASP A N 1
ATOM 3811 C CA . ASP A 1 470 ? 15.711 -13.103 20.834 1.00 78.81 470 ASP A CA 1
ATOM 3812 C C . ASP A 1 470 ? 17.085 -13.778 20.952 1.00 78.81 470 ASP A C 1
ATOM 3814 O O . ASP A 1 470 ? 17.339 -14.865 20.420 1.00 78.81 470 ASP A O 1
ATOM 3818 N N . SER A 1 471 ? 17.991 -13.140 21.689 1.00 83.19 471 SER A N 1
ATOM 3819 C CA . SER A 1 471 ? 19.364 -13.621 21.846 1.00 83.19 471 SER A CA 1
ATOM 3820 C C . SER A 1 471 ? 19.453 -15.015 22.479 1.00 83.19 471 SER A C 1
ATOM 3822 O O . SER A 1 471 ? 20.357 -15.769 22.111 1.00 83.19 471 SER A O 1
ATOM 3824 N N . ASN A 1 472 ? 18.533 -15.396 23.375 1.00 83.75 472 ASN A N 1
ATOM 3825 C CA . ASN A 1 472 ? 18.528 -16.737 23.970 1.00 83.75 472 ASN A CA 1
ATOM 3826 C C . ASN A 1 472 ? 18.085 -17.783 22.937 1.00 83.75 472 ASN A C 1
ATOM 3828 O O . ASN A 1 472 ? 18.717 -18.832 22.812 1.00 83.75 472 ASN A O 1
ATOM 3832 N N . SER A 1 473 ? 17.070 -17.478 22.122 1.00 87.94 473 SER A N 1
ATOM 3833 C CA . SER A 1 473 ? 16.656 -18.348 21.012 1.00 87.94 473 SER A CA 1
ATOM 3834 C C . SER A 1 473 ? 17.768 -18.549 19.972 1.00 87.94 473 SER A C 1
ATOM 3836 O O . SER A 1 473 ? 17.966 -19.666 19.497 1.00 87.94 473 SER A O 1
ATOM 3838 N N . LEU A 1 474 ? 18.554 -17.514 19.652 1.00 88.06 474 LEU A N 1
ATOM 3839 C CA . LEU A 1 474 ? 19.702 -17.651 18.742 1.00 88.06 474 LEU A CA 1
ATOM 3840 C C . LEU A 1 474 ? 20.809 -18.552 19.324 1.00 88.06 474 LEU A C 1
ATOM 3842 O O . LEU A 1 474 ? 21.359 -19.392 18.609 1.00 88.06 474 LEU A O 1
ATOM 3846 N N . LYS A 1 475 ? 21.105 -18.444 20.629 1.00 86.75 475 LYS A N 1
ATOM 3847 C CA . LYS A 1 475 ? 22.043 -19.356 21.321 1.00 86.75 475 LYS A CA 1
ATOM 3848 C C . LYS A 1 475 ? 21.548 -20.802 21.336 1.00 86.75 475 LYS A C 1
ATOM 3850 O O . LYS A 1 475 ? 22.347 -21.731 21.174 1.00 86.75 475 LYS A O 1
ATOM 3855 N N . LEU A 1 476 ? 20.239 -20.996 21.503 1.00 88.38 476 LEU A N 1
ATOM 3856 C CA . LEU A 1 476 ? 19.609 -22.311 21.436 1.00 88.38 476 LEU A CA 1
ATOM 3857 C C . LEU A 1 476 ? 19.836 -22.952 20.059 1.00 88.38 476 LEU A C 1
ATOM 3859 O O . LEU A 1 476 ? 20.274 -24.100 20.009 1.00 88.38 476 LEU A O 1
ATOM 3863 N N . ILE A 1 477 ? 19.627 -22.214 18.959 1.00 90.81 477 ILE A N 1
ATOM 3864 C CA . ILE A 1 477 ? 19.894 -22.704 17.593 1.00 90.81 477 ILE A CA 1
ATOM 3865 C C . ILE A 1 477 ? 21.349 -23.174 17.457 1.00 90.81 477 ILE A C 1
ATOM 3867 O O . ILE A 1 477 ? 21.593 -24.304 17.033 1.00 90.81 477 ILE A O 1
ATOM 3871 N N . GLU A 1 478 ? 22.322 -22.353 17.862 1.00 88.69 478 GLU A N 1
ATOM 3872 C CA . GLU A 1 478 ? 23.750 -22.705 17.777 1.00 88.69 478 GLU A CA 1
ATOM 3873 C C . GLU A 1 478 ? 24.115 -23.951 18.595 1.00 88.69 478 GLU A C 1
ATOM 3875 O O . GLU A 1 478 ? 24.977 -24.745 18.204 1.00 88.69 478 GLU A O 1
ATOM 3880 N N . SER A 1 479 ? 23.439 -24.158 19.722 1.00 87.56 479 SER A N 1
ATOM 3881 C CA . SER A 1 479 ? 23.639 -25.343 20.554 1.00 87.56 479 SER A CA 1
ATOM 3882 C C . SER A 1 479 ? 23.007 -26.597 19.946 1.00 87.56 479 SER A C 1
ATOM 3884 O O . SER A 1 479 ? 23.605 -27.674 20.001 1.00 87.56 479 SER A O 1
ATOM 3886 N N . LEU A 1 480 ? 21.829 -26.469 19.326 1.00 88.38 480 LEU A N 1
ATOM 3887 C CA . LEU A 1 480 ? 21.135 -27.566 18.643 1.00 88.38 480 LEU A CA 1
ATOM 3888 C C . LEU A 1 480 ? 21.922 -28.082 17.433 1.00 88.38 480 LEU A C 1
ATOM 3890 O O . LEU A 1 480 ? 21.982 -29.291 17.225 1.00 88.38 480 LEU A O 1
ATOM 3894 N N . ARG A 1 481 ? 22.623 -27.204 16.702 1.00 88.00 481 ARG A N 1
ATOM 3895 C CA . ARG A 1 481 ? 23.482 -27.587 15.560 1.00 88.00 481 ARG A CA 1
ATOM 3896 C C . ARG A 1 481 ? 24.585 -28.589 15.911 1.00 88.00 481 ARG A C 1
ATOM 3898 O O . ARG A 1 481 ? 25.102 -29.257 15.020 1.00 88.00 481 ARG A O 1
ATOM 3905 N N . LYS A 1 482 ? 24.973 -28.681 17.187 1.00 85.44 482 LYS A N 1
ATOM 3906 C CA . LYS A 1 482 ? 26.057 -29.552 17.674 1.00 85.44 482 LYS A CA 1
ATOM 3907 C C . LYS A 1 482 ? 25.558 -30.875 18.260 1.00 85.44 482 LYS A C 1
ATOM 3909 O O . LYS A 1 482 ? 26.377 -31.654 18.744 1.00 85.44 482 LYS A O 1
ATOM 3914 N N . LYS A 1 483 ? 24.244 -31.121 18.274 1.00 82.81 483 LYS A N 1
ATOM 3915 C CA . LYS A 1 483 ? 23.634 -32.302 18.896 1.00 82.81 483 LYS A CA 1
ATOM 3916 C C . LYS A 1 483 ? 22.870 -33.142 17.882 1.00 82.81 483 LYS A C 1
ATOM 3918 O O . LYS A 1 483 ? 22.336 -32.635 16.902 1.00 82.81 483 LYS A O 1
ATOM 3923 N N . GLU A 1 484 ? 22.781 -34.429 18.183 1.00 85.00 484 GLU A N 1
ATOM 3924 C CA . GLU A 1 484 ? 21.845 -35.338 17.535 1.00 85.00 484 GLU A CA 1
ATOM 3925 C C . GLU A 1 484 ? 20.477 -35.196 18.216 1.00 85.00 484 GLU A C 1
ATOM 3927 O O . GLU A 1 484 ? 20.347 -35.305 19.439 1.00 85.00 484 GLU A O 1
ATOM 3932 N N . ILE A 1 485 ? 19.464 -34.869 17.422 1.00 85.31 485 ILE A N 1
ATOM 3933 C CA . ILE A 1 485 ? 18.105 -34.532 17.854 1.00 85.31 485 ILE A CA 1
ATOM 3934 C C . ILE A 1 485 ? 17.175 -35.728 17.609 1.00 85.31 485 ILE A C 1
ATOM 3936 O O . ILE A 1 485 ? 16.224 -35.941 18.365 1.00 85.31 485 ILE A O 1
ATOM 3940 N N . GLY A 1 486 ? 17.449 -36.512 16.560 1.00 83.88 486 GLY A N 1
ATOM 3941 C CA . GLY A 1 486 ? 16.604 -37.615 16.094 1.00 83.88 486 GLY A CA 1
ATOM 3942 C C . GLY A 1 486 ? 15.379 -37.156 15.293 1.00 83.88 486 GLY A C 1
ATOM 3943 O O . GLY A 1 486 ? 14.539 -37.974 14.922 1.00 83.88 486 GLY A O 1
ATOM 3944 N N . LYS A 1 487 ? 15.265 -35.850 15.033 1.00 89.94 487 LYS A N 1
ATOM 3945 C CA . LYS A 1 487 ? 14.225 -35.196 14.228 1.00 89.94 487 LYS A CA 1
ATOM 3946 C C . LYS A 1 487 ? 14.866 -34.099 13.391 1.00 89.94 487 LYS A C 1
ATOM 3948 O O . LYS A 1 487 ? 15.872 -33.528 13.806 1.00 89.94 487 LYS A O 1
ATOM 3953 N N . LYS A 1 488 ? 14.288 -33.803 12.227 1.00 93.56 488 LYS A N 1
ATOM 3954 C CA . LYS A 1 488 ? 14.831 -32.788 11.320 1.00 93.56 488 LYS A CA 1
ATOM 3955 C C . LYS A 1 488 ? 14.264 -31.414 11.650 1.00 93.56 488 LYS A C 1
ATOM 3957 O O . LYS A 1 488 ? 13.069 -31.278 11.915 1.00 93.56 488 LYS A O 1
ATOM 3962 N N . ILE A 1 489 ? 15.121 -30.401 11.631 1.00 94.31 489 ILE A N 1
ATOM 3963 C CA . ILE A 1 489 ? 14.774 -29.014 11.929 1.00 94.31 489 ILE A CA 1
ATOM 3964 C C . ILE A 1 489 ? 15.368 -28.103 10.857 1.00 94.31 489 ILE A C 1
ATOM 3966 O O . ILE A 1 489 ? 16.556 -28.191 10.550 1.00 94.31 489 ILE A O 1
ATOM 3970 N N . ILE A 1 490 ? 14.549 -27.212 10.302 1.00 94.62 490 ILE A N 1
ATOM 3971 C CA . I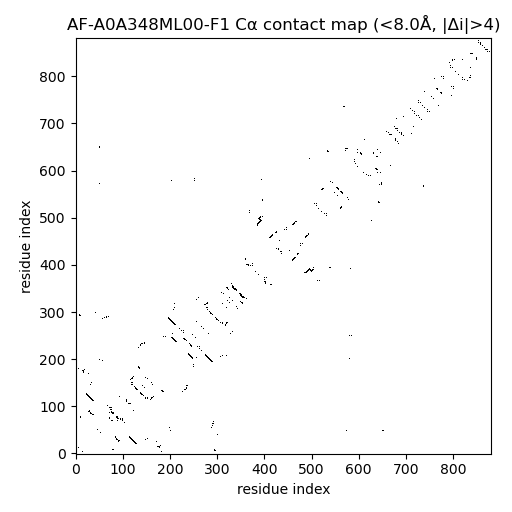LE A 1 490 ? 14.977 -26.186 9.350 1.00 94.62 490 ILE A CA 1
ATOM 3972 C C . ILE A 1 490 ? 14.678 -24.811 9.949 1.00 94.62 490 ILE A C 1
ATOM 3974 O O . ILE A 1 490 ? 13.526 -24.508 10.248 1.00 94.62 490 ILE A O 1
ATOM 3978 N N . PHE A 1 491 ? 15.704 -23.976 10.090 1.00 93.94 491 PHE A N 1
ATOM 3979 C CA . PHE A 1 491 ? 15.585 -22.565 10.455 1.00 93.94 491 PHE A CA 1
ATOM 3980 C C . PHE A 1 491 ? 15.776 -21.705 9.206 1.00 93.94 491 PHE A C 1
ATOM 3982 O O . PHE A 1 491 ? 16.793 -21.831 8.526 1.00 93.94 491 PHE A O 1
ATOM 3989 N N . ILE A 1 492 ? 14.815 -20.841 8.895 1.00 90.19 492 ILE A N 1
ATOM 3990 C CA . ILE A 1 492 ? 14.837 -19.964 7.724 1.00 90.19 492 ILE A CA 1
ATOM 3991 C C . ILE A 1 492 ? 15.110 -18.528 8.180 1.00 90.19 492 ILE A C 1
ATOM 3993 O O . ILE A 1 492 ? 14.438 -18.013 9.075 1.00 90.19 492 ILE A O 1
ATOM 3997 N N . PHE A 1 493 ? 16.098 -17.888 7.553 1.00 86.75 493 PHE A N 1
ATOM 3998 C CA . PHE A 1 493 ? 16.481 -16.500 7.823 1.00 86.75 493 PHE A CA 1
ATOM 3999 C C . PHE A 1 493 ? 16.413 -15.643 6.560 1.00 86.75 493 PHE A C 1
ATOM 4001 O O . PHE A 1 493 ? 16.893 -16.041 5.494 1.00 86.75 493 PHE A O 1
ATOM 4008 N N . ASN A 1 494 ? 15.904 -14.417 6.689 1.00 79.25 494 ASN A N 1
ATOM 4009 C CA . ASN A 1 494 ? 15.881 -13.415 5.616 1.00 79.25 494 ASN A CA 1
ATOM 4010 C C . ASN A 1 494 ? 17.211 -12.646 5.470 1.00 79.25 494 ASN A C 1
ATOM 4012 O O . ASN A 1 494 ? 17.241 -11.427 5.313 1.00 79.25 494 ASN A O 1
ATOM 4016 N N . LYS A 1 495 ? 18.336 -13.370 5.538 1.00 79.94 495 LYS A N 1
ATOM 4017 C CA . LYS A 1 495 ? 19.704 -12.842 5.410 1.00 79.94 495 LYS A CA 1
ATOM 4018 C C . LYS A 1 495 ? 20.599 -13.852 4.689 1.00 79.94 495 LYS A C 1
ATOM 4020 O O . LYS A 1 495 ? 20.395 -15.059 4.825 1.00 79.94 495 LYS A O 1
ATOM 4025 N N . LYS A 1 496 ? 21.621 -13.389 3.958 1.00 82.56 496 LYS A N 1
ATOM 4026 C CA . LYS A 1 496 ? 22.586 -14.257 3.246 1.00 82.56 496 LYS A CA 1
ATOM 4027 C C . LYS A 1 496 ? 23.620 -14.917 4.174 1.00 82.56 496 LYS A C 1
ATOM 4029 O O . LYS A 1 496 ? 24.820 -14.700 4.038 1.00 82.56 496 LYS A O 1
ATOM 4034 N N . PHE A 1 497 ? 23.164 -15.730 5.123 1.00 84.31 497 PHE A N 1
ATOM 4035 C CA . PHE A 1 497 ? 24.022 -16.562 5.972 1.00 84.31 497 PHE A CA 1
ATOM 4036 C C . PHE A 1 497 ? 23.352 -17.905 6.266 1.00 84.31 497 PHE A C 1
ATOM 4038 O O . PHE A 1 497 ? 22.135 -18.022 6.194 1.00 84.31 497 PHE A O 1
ATOM 4045 N N . GLY A 1 498 ? 24.137 -18.906 6.649 1.00 87.94 498 GLY A N 1
ATOM 4046 C CA . GLY A 1 498 ? 23.613 -20.207 7.052 1.00 87.94 498 GLY A CA 1
ATOM 4047 C C . GLY A 1 498 ? 24.365 -21.355 6.402 1.00 87.94 498 GLY A C 1
ATOM 4048 O O . GLY A 1 498 ? 25.441 -21.175 5.837 1.00 87.94 498 GLY A O 1
ATOM 4049 N N . ASP A 1 499 ? 23.784 -22.541 6.510 1.00 92.44 499 ASP A N 1
ATOM 4050 C CA . ASP A 1 499 ? 24.327 -23.778 5.960 1.00 92.44 499 ASP A CA 1
ATOM 4051 C C . ASP A 1 499 ? 24.063 -23.898 4.451 1.00 92.44 499 ASP A C 1
ATOM 4053 O O . ASP A 1 499 ? 24.908 -24.386 3.701 1.00 92.44 499 ASP A O 1
ATOM 4057 N N . LEU A 1 500 ? 22.903 -23.413 4.001 1.00 93.06 500 LEU A N 1
ATOM 4058 C CA . LEU A 1 500 ? 22.541 -23.294 2.592 1.00 93.06 500 LEU A CA 1
ATOM 4059 C C . LEU A 1 500 ? 22.043 -21.872 2.330 1.00 93.06 500 LEU A C 1
ATOM 4061 O O . LEU A 1 500 ? 21.162 -21.390 3.037 1.00 93.06 500 LEU A O 1
ATOM 4065 N N . ILE A 1 501 ? 22.593 -21.208 1.313 1.00 91.06 501 ILE A N 1
ATOM 4066 C CA . ILE A 1 501 ? 22.195 -19.849 0.921 1.00 91.06 501 ILE A CA 1
ATOM 4067 C C . ILE A 1 501 ? 21.473 -19.919 -0.422 1.00 91.06 501 ILE A C 1
ATOM 4069 O O . ILE A 1 501 ? 22.011 -20.420 -1.413 1.00 91.06 501 ILE A O 1
ATOM 4073 N N . LEU A 1 502 ? 20.230 -19.447 -0.433 1.00 89.50 502 LEU A N 1
ATOM 4074 C CA . LEU A 1 502 ? 19.383 -19.376 -1.610 1.00 89.50 502 LEU A CA 1
ATOM 4075 C C . LEU A 1 502 ? 19.560 -18.022 -2.297 1.00 89.50 502 LEU A C 1
ATOM 4077 O O . LEU A 1 502 ? 19.318 -16.978 -1.690 1.00 89.50 502 LEU A O 1
ATOM 4081 N N . GLU A 1 503 ? 19.972 -18.055 -3.560 1.00 87.94 503 GLU A N 1
ATOM 4082 C CA . GLU A 1 503 ? 20.230 -16.850 -4.351 1.00 87.94 503 GLU A CA 1
ATOM 4083 C C . GLU A 1 503 ? 18.989 -16.406 -5.147 1.00 87.94 503 GLU A C 1
ATOM 4085 O O . GLU A 1 503 ? 17.997 -17.140 -5.267 1.00 87.94 503 GLU A O 1
ATOM 4090 N N . ASP A 1 504 ? 19.038 -15.178 -5.666 1.00 88.50 504 ASP A N 1
ATOM 4091 C CA . ASP A 1 504 ? 18.091 -14.669 -6.665 1.00 88.50 504 ASP A CA 1
ATOM 4092 C C . ASP A 1 504 ? 18.222 -15.445 -7.990 1.00 88.50 504 ASP A C 1
ATOM 4094 O O . ASP A 1 504 ? 19.243 -16.081 -8.243 1.00 88.50 504 ASP A O 1
ATOM 4098 N N . LEU A 1 505 ? 17.185 -15.398 -8.830 1.00 88.56 505 LEU A N 1
ATOM 4099 C CA . LEU A 1 505 ? 17.152 -16.126 -10.099 1.00 88.56 505 LEU A CA 1
ATOM 4100 C C . LEU A 1 505 ? 18.004 -15.456 -11.178 1.00 88.56 505 LEU A C 1
ATOM 4102 O O . LEU A 1 505 ? 17.914 -14.242 -11.384 1.00 88.56 505 LEU A O 1
ATOM 4106 N N . ASP A 1 506 ? 18.747 -16.252 -11.939 1.00 89.25 506 ASP A N 1
ATOM 4107 C CA . ASP A 1 506 ? 19.348 -15.789 -13.188 1.00 89.25 506 ASP A CA 1
ATOM 4108 C C . ASP A 1 506 ? 18.326 -15.726 -14.345 1.00 89.25 506 ASP A C 1
ATOM 4110 O O . ASP A 1 506 ? 17.137 -16.016 -14.197 1.00 89.25 506 ASP A O 1
ATOM 4114 N N . LYS A 1 507 ? 18.767 -15.278 -15.526 1.00 89.31 507 LYS A N 1
ATOM 4115 C CA . LYS A 1 507 ? 17.878 -15.105 -16.687 1.00 89.31 507 LYS A CA 1
ATOM 4116 C C . LYS A 1 507 ? 17.314 -16.434 -17.203 1.00 89.31 507 LYS A C 1
ATOM 4118 O O . LYS A 1 507 ? 16.159 -16.459 -17.629 1.00 89.31 507 LYS A O 1
ATOM 4123 N N . ASP A 1 508 ? 18.088 -17.510 -17.151 1.00 86.31 508 ASP A N 1
ATOM 4124 C CA . ASP A 1 508 ? 17.653 -18.821 -17.631 1.00 86.31 508 ASP A CA 1
ATOM 4125 C C . ASP A 1 508 ? 16.635 -19.418 -16.648 1.00 86.31 508 ASP A C 1
ATOM 4127 O O . ASP A 1 508 ? 15.567 -19.882 -17.053 1.00 86.31 508 ASP A O 1
ATOM 4131 N N . GLU A 1 509 ? 16.873 -19.267 -15.345 1.00 86.56 509 GLU A N 1
ATOM 4132 C CA . GLU A 1 509 ? 15.925 -19.651 -14.300 1.00 86.56 509 GLU A CA 1
ATOM 4133 C C . GLU A 1 509 ? 14.613 -18.843 -14.367 1.00 86.56 509 GLU A C 1
ATOM 4135 O O . GLU A 1 509 ? 13.528 -19.394 -14.155 1.00 86.56 509 GLU A O 1
ATOM 4140 N N . ILE A 1 510 ? 14.663 -17.545 -14.703 1.00 88.19 510 ILE A N 1
ATOM 4141 C CA . ILE A 1 510 ? 13.455 -16.731 -14.946 1.00 88.19 510 ILE A CA 1
ATOM 4142 C C . ILE A 1 510 ? 12.675 -17.261 -16.149 1.00 88.19 510 ILE A C 1
ATOM 4144 O O . ILE A 1 510 ? 11.445 -17.362 -16.087 1.00 88.19 510 ILE A O 1
ATOM 4148 N N . PHE A 1 511 ? 13.364 -17.578 -17.248 1.00 87.25 511 PHE A N 1
ATOM 4149 C CA . PHE A 1 511 ? 12.729 -18.138 -18.438 1.00 87.25 511 PHE A CA 1
ATOM 4150 C C . PHE A 1 511 ? 11.961 -19.417 -18.086 1.00 87.25 511 PHE A C 1
ATOM 4152 O O . PHE A 1 511 ? 10.773 -19.541 -18.405 1.00 87.25 511 PHE A O 1
ATOM 4159 N N . GLU A 1 512 ? 12.618 -20.339 -17.380 1.00 80.88 512 GLU A N 1
ATOM 4160 C CA . GLU A 1 512 ? 12.024 -21.606 -16.955 1.00 80.88 512 GLU A CA 1
ATOM 4161 C C . GLU A 1 512 ? 10.836 -21.394 -16.012 1.00 80.88 512 GLU A C 1
ATOM 4163 O O . GLU A 1 512 ? 9.760 -21.956 -16.244 1.00 80.88 512 GLU A O 1
ATOM 4168 N N . LEU A 1 513 ? 10.986 -20.524 -15.006 1.00 83.06 513 LEU A N 1
ATOM 4169 C CA . LEU A 1 513 ? 9.927 -20.179 -14.059 1.00 83.06 513 LEU A CA 1
ATOM 4170 C C . LEU A 1 513 ? 8.639 -19.750 -14.777 1.00 83.06 513 LEU A C 1
ATOM 4172 O O . LEU A 1 513 ? 7.551 -20.237 -14.456 1.00 83.06 513 LEU A O 1
ATOM 4176 N N . LEU A 1 514 ? 8.743 -18.821 -15.730 1.00 81.62 514 LEU A N 1
ATOM 4177 C CA . LEU A 1 514 ? 7.583 -18.267 -16.432 1.00 81.62 514 LEU A CA 1
ATOM 4178 C C . LEU A 1 514 ? 6.962 -19.273 -17.404 1.00 81.62 514 LEU A C 1
ATOM 4180 O O . LEU A 1 514 ? 5.732 -19.385 -17.461 1.00 81.62 514 LEU A O 1
ATOM 4184 N N . ASN A 1 515 ? 7.800 -20.022 -18.127 1.00 76.62 515 ASN A N 1
ATOM 4185 C CA . ASN A 1 515 ? 7.355 -21.061 -19.051 1.00 76.62 515 ASN A CA 1
ATOM 4186 C C . ASN A 1 515 ? 6.503 -22.108 -18.326 1.00 76.62 515 ASN A C 1
ATOM 4188 O O . ASN A 1 515 ? 5.409 -22.451 -18.762 1.00 76.62 515 ASN A O 1
ATOM 4192 N N . ILE A 1 516 ? 6.960 -22.554 -17.159 1.00 69.12 516 ILE A N 1
ATOM 4193 C CA . ILE A 1 516 ? 6.286 -23.599 -16.389 1.00 69.12 516 ILE A CA 1
ATOM 4194 C C . ILE A 1 516 ? 5.019 -23.064 -15.728 1.00 69.12 516 ILE A C 1
ATOM 4196 O O . ILE A 1 516 ? 3.978 -23.718 -15.754 1.00 69.12 516 ILE A O 1
ATOM 4200 N N . ARG A 1 517 ? 5.078 -21.852 -15.167 1.00 70.75 517 ARG A N 1
ATOM 4201 C CA . ARG A 1 517 ? 3.936 -21.254 -14.468 1.00 70.75 517 ARG A CA 1
ATOM 4202 C C . ARG A 1 517 ? 2.763 -20.952 -15.397 1.00 70.75 517 ARG A C 1
ATOM 4204 O O . ARG A 1 517 ? 1.620 -20.984 -14.950 1.00 70.75 517 ARG A O 1
ATOM 4211 N N . THR A 1 518 ? 3.040 -20.618 -16.655 1.00 72.44 518 THR A N 1
ATOM 4212 C CA . THR A 1 518 ? 2.003 -20.224 -17.620 1.00 72.44 518 THR A CA 1
ATOM 4213 C C . THR A 1 518 ? 1.712 -21.269 -18.691 1.00 72.44 518 THR A C 1
ATOM 4215 O O . THR A 1 518 ? 0.692 -21.159 -19.365 1.00 72.44 518 THR A O 1
ATOM 4218 N N . GLY A 1 519 ? 2.588 -22.261 -18.867 1.00 63.88 519 GLY A N 1
ATOM 4219 C CA . GLY A 1 519 ? 2.548 -23.193 -19.996 1.00 63.88 519 GLY A CA 1
ATOM 4220 C C . GLY A 1 519 ? 2.949 -22.564 -21.336 1.00 63.88 519 GLY A C 1
ATOM 4221 O O . GLY A 1 519 ? 2.775 -23.197 -22.374 1.00 63.88 519 GLY A O 1
ATOM 4222 N N . ILE A 1 520 ? 3.448 -21.323 -21.331 1.00 69.25 520 ILE A N 1
ATOM 4223 C CA . ILE A 1 520 ? 3.773 -20.531 -22.520 1.00 69.25 520 ILE A CA 1
ATOM 4224 C C . ILE A 1 520 ? 5.171 -19.936 -22.345 1.00 69.25 520 ILE A C 1
ATOM 4226 O O . ILE A 1 520 ? 5.472 -19.308 -21.328 1.00 69.25 520 ILE A O 1
ATOM 4230 N N . LYS A 1 521 ? 6.025 -20.090 -23.360 1.00 75.19 521 LYS A N 1
ATOM 4231 C CA . LYS A 1 521 ? 7.402 -19.584 -23.322 1.00 75.19 521 LYS A CA 1
ATOM 4232 C C . LYS A 1 521 ? 7.425 -18.051 -23.264 1.00 75.19 521 LYS A C 1
ATOM 4234 O O . LYS A 1 521 ? 6.700 -17.410 -24.026 1.00 75.19 521 LYS A O 1
ATOM 4239 N N . PRO A 1 522 ? 8.243 -17.435 -22.397 1.00 81.31 522 PRO A N 1
ATOM 4240 C CA . PRO A 1 522 ? 8.483 -16.002 -22.460 1.00 81.31 522 PRO A CA 1
ATOM 4241 C C . PRO A 1 522 ? 9.510 -15.666 -23.545 1.00 81.31 522 PRO A C 1
ATOM 4243 O O . PRO A 1 522 ? 10.490 -16.380 -23.733 1.00 81.31 522 PRO A O 1
ATOM 4246 N N . SER A 1 523 ? 9.335 -14.530 -24.212 1.00 81.50 523 SER A N 1
ATOM 4247 C CA . SER A 1 523 ? 10.374 -13.973 -25.078 1.00 81.50 523 SER A CA 1
ATOM 4248 C C . SER A 1 523 ? 11.599 -13.546 -24.256 1.00 81.50 523 SER A C 1
ATOM 4250 O O . SER A 1 523 ? 11.492 -13.131 -23.095 1.00 81.50 523 SER A O 1
ATOM 4252 N N . ARG A 1 524 ? 12.784 -13.553 -24.877 1.00 80.50 524 ARG A N 1
ATOM 4253 C CA . ARG A 1 524 ? 14.028 -13.089 -24.234 1.00 80.50 524 ARG A CA 1
ATOM 4254 C C . ARG A 1 524 ? 13.931 -11.642 -23.742 1.00 80.50 524 ARG A C 1
ATOM 4256 O O . ARG A 1 524 ? 14.456 -11.314 -22.684 1.00 80.50 524 ARG A O 1
ATOM 4263 N N . ARG A 1 525 ? 13.195 -10.794 -24.463 1.00 80.62 525 ARG A N 1
ATOM 4264 C CA . ARG A 1 525 ? 12.922 -9.406 -24.073 1.00 80.62 525 ARG A CA 1
ATOM 4265 C C . ARG A 1 525 ? 12.149 -9.313 -22.756 1.00 80.62 525 ARG A C 1
ATOM 4267 O O . ARG A 1 525 ? 12.448 -8.444 -21.938 1.00 80.62 525 ARG A O 1
ATOM 4274 N N . VAL A 1 526 ? 11.166 -10.192 -22.541 1.00 83.75 526 VAL A N 1
ATOM 4275 C CA . VAL A 1 526 ? 10.433 -10.271 -21.269 1.00 83.75 526 VAL A CA 1
ATOM 4276 C C . VAL A 1 526 ? 11.366 -10.656 -20.132 1.00 83.75 526 VAL A C 1
ATOM 4278 O O . VAL A 1 526 ? 11.389 -9.964 -19.115 1.00 83.75 526 VAL A O 1
ATOM 4281 N N . VAL A 1 527 ? 12.176 -11.693 -20.334 1.00 87.12 527 VAL A N 1
ATOM 4282 C CA . VAL A 1 527 ? 13.146 -12.179 -19.345 1.00 87.12 527 VAL A CA 1
ATOM 4283 C C . VAL A 1 527 ? 14.175 -11.106 -18.988 1.00 87.12 527 VAL A C 1
ATOM 4285 O O . VAL A 1 527 ? 14.359 -10.806 -17.812 1.00 87.12 527 VAL A O 1
ATOM 4288 N N . GLU A 1 528 ? 14.802 -10.476 -19.986 1.00 84.62 528 GLU A N 1
ATOM 4289 C CA . GLU A 1 528 ? 15.811 -9.433 -19.775 1.00 84.62 528 GLU A CA 1
ATOM 4290 C C . GLU A 1 528 ? 15.233 -8.243 -19.012 1.00 84.62 528 GLU A C 1
ATOM 4292 O O . GLU A 1 528 ? 15.804 -7.826 -18.009 1.00 84.62 528 GLU A O 1
ATOM 4297 N N . LYS A 1 529 ? 14.056 -7.750 -19.409 1.00 81.69 529 LYS A N 1
ATOM 4298 C CA . LYS A 1 529 ? 13.439 -6.598 -18.744 1.00 81.69 529 LYS A CA 1
ATOM 4299 C C . LYS A 1 529 ? 12.980 -6.917 -17.321 1.00 81.69 529 LYS A C 1
ATOM 4301 O O . LYS A 1 529 ? 13.066 -6.051 -16.455 1.00 81.69 529 LYS A O 1
ATOM 4306 N N . LEU A 1 530 ? 12.478 -8.129 -17.067 1.00 86.12 530 LEU A N 1
ATOM 4307 C CA . LEU A 1 530 ? 12.134 -8.555 -15.709 1.00 86.12 530 LEU A CA 1
ATOM 4308 C C . LEU A 1 530 ? 13.388 -8.654 -14.846 1.00 86.12 530 LEU A C 1
ATOM 4310 O O . LEU A 1 530 ? 13.385 -8.105 -13.747 1.00 86.12 530 LEU A O 1
ATOM 4314 N N . PHE A 1 531 ? 14.459 -9.272 -15.346 1.00 88.31 531 PHE A N 1
ATOM 4315 C CA . PHE A 1 531 ? 15.731 -9.349 -14.631 1.00 88.31 531 PHE A CA 1
ATOM 4316 C C . PHE A 1 531 ? 16.280 -7.952 -14.320 1.00 88.31 531 PHE A C 1
ATOM 4318 O O . PHE A 1 531 ? 16.557 -7.656 -13.166 1.00 88.31 531 PHE A O 1
ATOM 4325 N N . ASP A 1 532 ? 16.330 -7.048 -15.299 1.00 82.12 532 ASP A N 1
ATOM 4326 C CA . ASP A 1 532 ? 16.845 -5.685 -15.108 1.00 82.12 532 ASP A CA 1
ATOM 4327 C C . ASP A 1 532 ? 16.026 -4.869 -14.086 1.00 82.12 532 ASP A C 1
ATOM 4329 O O . ASP A 1 532 ? 16.536 -3.948 -13.444 1.00 82.12 532 ASP A O 1
ATOM 4333 N N . LEU A 1 533 ? 14.735 -5.182 -13.930 1.00 82.31 533 LEU A N 1
ATOM 4334 C CA . LEU A 1 533 ? 13.844 -4.500 -12.991 1.00 82.31 533 LEU A CA 1
ATOM 4335 C C . LEU A 1 533 ? 13.864 -5.091 -11.581 1.00 82.31 533 LEU A C 1
ATOM 4337 O O . LEU A 1 533 ? 13.675 -4.351 -10.612 1.00 82.31 533 LEU A O 1
ATOM 4341 N N . THR A 1 534 ? 14.045 -6.402 -11.473 1.00 87.38 534 THR A N 1
ATOM 4342 C CA . THR A 1 534 ? 13.837 -7.180 -10.240 1.00 87.38 534 THR A CA 1
ATOM 4343 C C . THR A 1 534 ? 15.108 -7.822 -9.700 1.00 87.38 534 THR A C 1
ATOM 4345 O O . THR A 1 534 ? 15.052 -8.463 -8.656 1.00 87.38 534 THR A O 1
ATOM 4348 N N . SER A 1 535 ? 16.211 -7.716 -10.439 1.00 88.62 535 SER A N 1
ATOM 4349 C CA . SER A 1 535 ? 17.513 -8.316 -10.147 1.00 88.62 535 SER A CA 1
ATOM 4350 C C . SER A 1 535 ? 17.426 -9.792 -9.744 1.00 88.62 535 SER A C 1
ATOM 4352 O O . SER A 1 535 ? 18.163 -10.240 -8.872 1.00 88.62 535 SER A O 1
ATOM 4354 N N . GLY A 1 536 ? 16.490 -10.533 -10.354 1.00 86.62 536 GLY A N 1
ATOM 4355 C CA . GLY A 1 536 ? 16.281 -11.960 -10.097 1.00 86.62 536 GLY A CA 1
ATOM 4356 C C . GLY A 1 536 ? 15.374 -12.294 -8.907 1.00 86.62 536 GLY A C 1
ATOM 4357 O O . GLY A 1 536 ? 15.094 -13.469 -8.665 1.00 86.62 536 GLY A O 1
ATOM 4358 N N . ASN A 1 537 ? 14.873 -11.304 -8.165 1.00 87.19 537 ASN A N 1
ATOM 4359 C CA . ASN A 1 537 ? 14.049 -11.563 -6.988 1.00 87.19 537 ASN A CA 1
ATOM 4360 C C . ASN A 1 537 ? 12.692 -12.171 -7.379 1.00 87.19 537 ASN A C 1
ATOM 4362 O O . ASN A 1 537 ? 11.839 -11.513 -7.982 1.00 87.19 537 ASN A O 1
ATOM 4366 N N . ILE A 1 538 ? 12.473 -13.439 -7.022 1.00 85.94 538 ILE A N 1
ATOM 4367 C CA . ILE A 1 538 ? 11.314 -14.223 -7.475 1.00 85.94 538 ILE A CA 1
ATOM 4368 C C . ILE A 1 538 ? 9.968 -13.644 -7.011 1.00 85.94 538 ILE A C 1
ATOM 4370 O O . ILE A 1 538 ? 8.996 -13.684 -7.773 1.00 85.94 538 ILE A O 1
ATOM 4374 N N . LEU A 1 539 ? 9.888 -13.058 -5.809 1.00 81.88 539 LEU A N 1
ATOM 4375 C CA . LEU A 1 539 ? 8.679 -12.368 -5.345 1.00 81.88 539 LEU A CA 1
ATOM 4376 C C . LEU A 1 539 ? 8.343 -11.183 -6.259 1.00 81.88 539 LEU A C 1
ATOM 4378 O O . LEU A 1 539 ? 7.204 -11.061 -6.718 1.00 81.88 539 LEU A O 1
ATOM 4382 N N . LEU A 1 540 ? 9.332 -10.345 -6.579 1.00 84.50 540 LEU A N 1
ATOM 4383 C CA . LEU A 1 540 ? 9.145 -9.213 -7.488 1.00 84.50 540 LEU A CA 1
ATOM 4384 C C . LEU A 1 540 ? 8.817 -9.668 -8.911 1.00 84.50 540 LEU A C 1
ATOM 4386 O O . LEU A 1 540 ? 7.907 -9.108 -9.517 1.00 84.50 540 LEU A O 1
ATOM 4390 N N . ILE A 1 541 ? 9.499 -10.694 -9.430 1.00 86.44 541 ILE A N 1
ATOM 4391 C CA . ILE A 1 541 ? 9.251 -11.248 -10.772 1.00 86.44 541 ILE A CA 1
ATOM 4392 C C . ILE A 1 541 ? 7.815 -11.739 -10.890 1.00 86.44 541 ILE A C 1
ATOM 4394 O O . ILE A 1 541 ? 7.094 -11.339 -11.800 1.00 86.44 541 ILE A O 1
ATOM 4398 N N . THR A 1 542 ? 7.387 -12.604 -9.970 1.00 81.00 542 THR A N 1
ATOM 4399 C CA . THR A 1 542 ? 6.059 -13.225 -10.036 1.00 81.00 542 THR A CA 1
ATOM 4400 C C . THR A 1 542 ? 4.942 -12.203 -9.846 1.00 81.00 542 THR A C 1
ATOM 4402 O O . THR A 1 542 ? 3.923 -12.295 -10.532 1.00 81.00 542 THR A O 1
ATOM 4405 N N . THR A 1 543 ? 5.150 -11.204 -8.983 1.00 76.62 543 THR A N 1
ATOM 4406 C CA . THR A 1 543 ? 4.197 -10.104 -8.777 1.00 76.62 543 THR A CA 1
ATOM 4407 C C . THR A 1 543 ? 4.115 -9.209 -10.012 1.00 76.62 543 THR A C 1
ATOM 4409 O O . THR A 1 543 ? 3.030 -9.003 -10.555 1.00 76.62 543 THR A O 1
ATOM 4412 N N . LEU A 1 544 ? 5.263 -8.734 -10.506 1.00 82.19 544 LEU A N 1
ATOM 4413 C CA . LEU A 1 544 ? 5.325 -7.828 -11.648 1.00 82.19 544 LEU A CA 1
ATOM 4414 C C . LEU A 1 544 ? 4.800 -8.490 -12.927 1.00 82.19 544 LEU A C 1
ATOM 4416 O O . LEU A 1 544 ? 4.053 -7.874 -13.682 1.00 82.19 544 LEU A O 1
ATOM 4420 N N . PHE A 1 545 ? 5.159 -9.748 -13.175 1.00 81.81 545 PHE A N 1
ATOM 4421 C CA . PHE A 1 545 ? 4.714 -10.471 -14.361 1.00 81.81 545 PHE A CA 1
ATOM 4422 C C . PHE A 1 545 ? 3.196 -10.696 -14.372 1.00 81.81 545 PHE A C 1
ATOM 4424 O O . PHE A 1 545 ? 2.554 -10.420 -15.386 1.00 81.81 545 PHE A O 1
ATOM 4431 N N . LYS A 1 546 ? 2.609 -11.126 -13.242 1.00 76.50 546 LYS A N 1
ATOM 4432 C CA . LYS A 1 546 ? 1.149 -11.272 -13.095 1.00 76.50 546 LYS A CA 1
ATOM 4433 C C . LYS A 1 546 ? 0.435 -9.959 -13.427 1.00 76.50 546 LYS A C 1
ATOM 4435 O O . LYS A 1 546 ? -0.498 -9.949 -14.224 1.00 76.50 546 LYS A O 1
ATOM 4440 N N . GLU A 1 547 ? 0.918 -8.851 -12.879 1.00 73.88 547 GLU A N 1
ATOM 4441 C CA . GLU A 1 547 ? 0.321 -7.536 -13.101 1.00 73.88 547 GLU A CA 1
ATOM 4442 C C . GLU A 1 547 ? 0.440 -7.060 -14.554 1.00 73.88 547 GLU A C 1
ATOM 4444 O O . GLU A 1 547 ? -0.506 -6.504 -15.115 1.00 73.88 547 GLU A O 1
ATOM 4449 N N . LEU A 1 548 ? 1.599 -7.265 -15.185 1.00 75.38 548 LEU A N 1
ATOM 4450 C CA . LEU A 1 548 ? 1.804 -6.885 -16.581 1.00 75.38 548 LEU A CA 1
ATOM 4451 C C . LEU A 1 548 ? 0.857 -7.643 -17.520 1.00 75.38 548 LEU A C 1
ATOM 4453 O O . LEU A 1 548 ? 0.410 -7.059 -18.508 1.00 75.38 548 LEU A O 1
ATOM 4457 N N . ILE A 1 549 ? 0.518 -8.895 -17.204 1.00 73.19 549 ILE A N 1
ATOM 4458 C CA . ILE A 1 549 ? -0.510 -9.659 -17.923 1.00 73.19 549 ILE A CA 1
ATOM 4459 C C . ILE A 1 549 ? -1.899 -9.071 -17.664 1.00 73.19 549 ILE A C 1
ATOM 4461 O O . ILE A 1 549 ? -2.614 -8.764 -18.615 1.00 73.19 549 ILE A O 1
ATOM 4465 N N . GLU A 1 550 ? -2.277 -8.866 -16.399 1.00 66.69 550 GLU A N 1
ATOM 4466 C CA . GLU A 1 550 ? -3.597 -8.327 -16.027 1.00 66.69 550 GLU A CA 1
ATOM 4467 C C . GLU A 1 550 ? -3.869 -6.952 -16.661 1.00 66.69 550 GLU A C 1
ATOM 4469 O O . GLU A 1 550 ? -4.999 -6.645 -17.035 1.00 66.69 550 GLU A O 1
ATOM 4474 N N . LYS A 1 551 ? -2.822 -6.139 -16.850 1.00 64.94 551 LYS A N 1
ATOM 4475 C CA . LYS A 1 551 ? -2.890 -4.820 -17.503 1.00 64.94 551 LYS A CA 1
ATOM 4476 C C . LYS A 1 551 ? -2.711 -4.866 -19.025 1.00 64.94 551 LYS A C 1
ATOM 4478 O O . LYS A 1 551 ? -2.621 -3.807 -19.651 1.00 64.94 551 LYS A O 1
ATOM 4483 N N . GLY A 1 552 ? -2.611 -6.056 -19.625 1.00 63.91 552 GLY A N 1
ATOM 4484 C CA . GLY A 1 552 ? -2.432 -6.250 -21.069 1.00 63.91 552 GLY A CA 1
ATOM 4485 C C . GLY A 1 552 ? -1.116 -5.686 -21.625 1.00 63.91 552 GLY A C 1
ATOM 4486 O O . GLY A 1 552 ? -1.020 -5.349 -22.806 1.00 63.91 552 GLY A O 1
ATOM 4487 N N . LYS A 1 553 ? -0.099 -5.513 -20.773 1.00 72.19 553 LYS A N 1
ATOM 4488 C CA . LYS A 1 553 ? 1.235 -5.018 -21.157 1.00 72.19 553 LYS A CA 1
ATOM 4489 C C . LYS A 1 553 ? 2.133 -6.132 -21.669 1.00 72.19 553 LYS A C 1
ATOM 4491 O O . LYS A 1 553 ? 2.959 -5.880 -22.543 1.00 72.19 553 LYS A O 1
ATOM 4496 N N . ILE A 1 554 ? 1.952 -7.334 -21.136 1.00 76.31 554 ILE A N 1
ATOM 4497 C CA . ILE A 1 554 ? 2.493 -8.567 -21.693 1.00 76.31 554 ILE A CA 1
ATOM 4498 C C . ILE A 1 554 ? 1.327 -9.344 -22.300 1.00 76.31 554 ILE A C 1
ATOM 4500 O O . ILE A 1 554 ? 0.304 -9.556 -21.651 1.00 76.31 554 ILE A O 1
ATOM 4504 N N . THR A 1 555 ? 1.478 -9.737 -23.558 1.00 69.31 555 THR A N 1
ATOM 4505 C CA . THR A 1 555 ? 0.479 -10.482 -24.328 1.00 69.31 555 THR A CA 1
ATOM 4506 C C . THR A 1 555 ? 1.154 -11.613 -25.084 1.00 69.31 555 THR A C 1
ATOM 4508 O O . THR A 1 555 ? 2.364 -11.582 -25.304 1.00 69.31 555 THR A O 1
ATOM 4511 N N . ILE A 1 556 ? 0.374 -12.603 -25.506 1.00 65.94 556 ILE A N 1
ATOM 4512 C CA . ILE A 1 556 ? 0.878 -13.654 -26.388 1.00 65.94 556 ILE A CA 1
ATOM 4513 C C . ILE A 1 556 ? 1.083 -13.039 -27.777 1.00 65.94 556 ILE A C 1
ATOM 4515 O O . ILE A 1 556 ? 0.149 -12.479 -28.355 1.00 65.94 556 ILE A O 1
ATOM 4519 N N . ASN A 1 557 ? 2.311 -13.087 -28.284 1.00 59.53 557 ASN A N 1
ATOM 4520 C CA . ASN A 1 557 ? 2.650 -12.600 -29.617 1.00 59.53 557 ASN A CA 1
ATOM 4521 C C . ASN A 1 557 ? 2.232 -13.613 -30.706 1.00 59.53 557 ASN A C 1
ATOM 4523 O O . ASN A 1 557 ? 1.714 -14.694 -30.428 1.00 59.53 557 ASN A O 1
ATOM 4527 N N . PHE A 1 558 ? 2.468 -13.274 -31.974 1.00 47.34 558 PHE A N 1
ATOM 4528 C CA . PHE A 1 558 ? 2.042 -14.100 -33.111 1.00 47.34 558 PHE A CA 1
ATOM 4529 C C . PHE A 1 558 ? 2.763 -15.459 -33.221 1.00 47.34 558 PHE A C 1
ATOM 4531 O O . PHE A 1 558 ? 2.255 -16.341 -33.909 1.00 47.34 558 PHE A O 1
ATOM 4538 N N . ILE A 1 559 ? 3.907 -15.645 -32.548 1.00 45.59 559 ILE A N 1
ATOM 4539 C CA . ILE A 1 559 ? 4.620 -16.934 -32.464 1.00 45.59 559 ILE A CA 1
ATOM 4540 C C . ILE A 1 559 ? 4.232 -17.753 -31.223 1.00 45.59 559 ILE A C 1
ATOM 4542 O O . ILE A 1 559 ? 4.766 -18.840 -31.020 1.00 45.59 559 ILE A O 1
ATOM 4546 N N . GLY A 1 560 ? 3.287 -17.271 -30.411 1.00 47.75 560 GLY A N 1
ATOM 4547 C CA . GLY A 1 560 ? 2.800 -17.996 -29.240 1.00 47.75 560 GLY A CA 1
ATOM 4548 C C . GLY A 1 560 ? 3.669 -17.838 -27.991 1.00 47.75 560 GLY A C 1
ATOM 4549 O O . GLY A 1 560 ? 3.636 -18.715 -27.135 1.00 47.75 560 GLY A O 1
ATOM 4550 N N . GLU A 1 561 ? 4.432 -16.749 -27.867 1.00 68.12 561 GLU A N 1
ATOM 4551 C CA . GLU A 1 561 ? 5.260 -16.440 -26.693 1.00 68.12 561 GLU A CA 1
ATOM 4552 C C . GLU A 1 561 ? 4.724 -15.234 -25.915 1.00 68.12 561 GLU A C 1
ATOM 4554 O O . GLU A 1 561 ? 4.124 -14.327 -26.494 1.00 68.12 561 GLU A O 1
ATOM 4559 N N . TRP A 1 562 ? 4.996 -15.164 -24.608 1.00 72.88 562 TRP A N 1
ATOM 4560 C CA . TRP A 1 562 ? 4.767 -13.934 -23.847 1.00 72.88 562 TRP A CA 1
ATOM 4561 C C . TRP A 1 562 ? 5.746 -12.844 -24.281 1.00 72.88 562 TRP A C 1
ATOM 4563 O O . TRP A 1 562 ? 6.962 -12.978 -24.118 1.00 72.88 562 TRP A O 1
ATOM 4573 N N . ASP A 1 563 ? 5.224 -11.724 -24.770 1.00 77.56 563 ASP A N 1
ATOM 4574 C CA . ASP A 1 563 ? 6.025 -10.562 -25.149 1.00 77.56 563 ASP A CA 1
ATOM 4575 C C . ASP A 1 563 ? 5.333 -9.250 -24.765 1.00 77.56 563 ASP A C 1
ATOM 4577 O O . ASP A 1 563 ? 4.121 -9.186 -24.543 1.00 77.56 563 ASP A O 1
ATOM 4581 N N . TYR A 1 564 ? 6.117 -8.183 -24.668 1.00 70.56 564 TYR A N 1
ATOM 4582 C CA . TYR A 1 564 ? 5.603 -6.844 -24.444 1.00 70.56 564 TYR A CA 1
ATOM 4583 C C . TYR A 1 564 ? 4.887 -6.319 -25.685 1.00 70.56 564 TYR A C 1
ATOM 4585 O O . TYR A 1 564 ? 5.474 -6.227 -26.765 1.00 70.56 564 TYR A O 1
ATOM 4593 N N . SER A 1 565 ? 3.660 -5.834 -25.495 1.00 57.03 565 SER A N 1
ATOM 4594 C CA . SER A 1 565 ? 2.887 -5.181 -26.557 1.00 57.03 565 SER A CA 1
ATOM 4595 C C . SER A 1 565 ? 3.529 -3.869 -27.047 1.00 57.03 565 SER A C 1
ATOM 4597 O O . SER A 1 565 ? 3.280 -3.437 -28.169 1.00 57.03 565 SER A O 1
ATOM 4599 N N . SER A 1 566 ? 4.385 -3.230 -26.232 1.00 54.22 566 SER A N 1
ATOM 4600 C CA . SER A 1 566 ? 5.223 -2.070 -26.597 1.00 54.22 566 SER A CA 1
ATOM 4601 C C . SER A 1 566 ? 6.316 -1.783 -25.548 1.00 54.22 566 SER A C 1
ATOM 4603 O O . SER A 1 566 ? 6.221 -2.225 -24.402 1.00 54.22 566 SER A O 1
ATOM 4605 N N . ASP A 1 567 ? 7.364 -1.027 -25.915 1.00 46.56 567 ASP A N 1
ATOM 4606 C CA . ASP A 1 567 ? 8.327 -0.492 -24.938 1.00 46.56 567 ASP A CA 1
ATOM 4607 C C . ASP A 1 567 ? 7.660 0.613 -24.115 1.00 46.56 567 ASP A C 1
ATOM 4609 O O . ASP A 1 567 ? 7.526 1.743 -24.572 1.00 46.56 567 ASP A O 1
ATOM 4613 N N . MET A 1 568 ? 7.219 0.277 -22.904 1.00 51.75 568 MET A N 1
ATOM 4614 C CA . MET A 1 568 ? 6.714 1.254 -21.937 1.00 51.75 568 MET A CA 1
ATOM 4615 C C . MET A 1 568 ? 7.574 1.305 -20.678 1.00 51.75 568 MET A C 1
ATOM 4617 O O . MET A 1 568 ? 8.228 0.322 -20.300 1.00 51.75 568 MET A O 1
ATOM 4621 N N . GLU A 1 569 ? 7.519 2.456 -20.010 1.00 50.25 569 GLU A N 1
ATOM 4622 C CA . GLU A 1 569 ? 7.986 2.623 -18.643 1.00 50.25 569 GLU A CA 1
ATOM 4623 C C . GLU A 1 569 ? 7.075 1.835 -17.688 1.00 50.25 569 GLU A C 1
ATOM 4625 O O . GLU A 1 569 ? 5.861 2.024 -17.650 1.00 50.25 569 GLU A O 1
ATOM 4630 N N . ILE A 1 570 ? 7.666 0.898 -16.947 1.00 54.22 570 ILE A N 1
ATOM 4631 C CA . ILE A 1 570 ? 6.947 0.015 -16.028 1.00 54.22 570 ILE A CA 1
ATOM 4632 C C . ILE A 1 570 ? 6.927 0.690 -14.655 1.00 54.22 570 ILE A C 1
ATOM 4634 O O . ILE A 1 570 ? 7.915 0.644 -13.923 1.00 54.22 570 ILE A O 1
ATOM 4638 N N . VAL A 1 571 ? 5.815 1.348 -14.325 1.00 51.03 571 VAL A N 1
ATOM 4639 C CA . VAL A 1 571 ? 5.486 1.760 -12.955 1.00 51.03 571 VAL A CA 1
ATOM 4640 C C . VAL A 1 571 ? 4.188 1.061 -12.588 1.00 51.03 571 VAL A C 1
ATOM 4642 O O . VAL A 1 571 ? 3.129 1.326 -13.157 1.00 51.03 571 VAL A O 1
ATOM 4645 N N . SER A 1 572 ? 4.306 0.104 -11.682 1.00 50.72 572 SER A N 1
ATOM 4646 C CA . SER A 1 572 ? 3.209 -0.733 -11.225 1.00 50.72 572 SER A CA 1
ATOM 4647 C C . SER A 1 572 ? 2.576 -0.121 -9.971 1.00 50.72 572 SER A C 1
ATOM 4649 O O . SER A 1 572 ? 3.279 0.425 -9.120 1.00 50.72 572 SER A O 1
ATOM 4651 N N . LYS A 1 573 ? 1.244 -0.196 -9.876 1.00 50.84 573 LYS A N 1
ATOM 4652 C CA . LYS A 1 573 ? 0.476 0.280 -8.708 1.00 50.84 573 LYS A CA 1
ATOM 4653 C C . LYS A 1 573 ? 0.325 -0.818 -7.651 1.00 50.84 573 LYS A C 1
ATOM 4655 O O . LYS A 1 573 ? 0.201 -0.504 -6.473 1.00 50.84 573 LYS A O 1
ATOM 4660 N N . ASP A 1 574 ? 0.388 -2.082 -8.071 1.00 53.44 574 ASP A N 1
ATOM 4661 C CA . ASP A 1 574 ? 0.033 -3.244 -7.251 1.00 53.44 574 ASP A CA 1
ATOM 4662 C C . ASP A 1 574 ? 1.255 -3.974 -6.667 1.00 53.44 574 ASP A C 1
ATOM 4664 O O . ASP A 1 574 ? 1.102 -4.904 -5.877 1.00 53.44 574 ASP A O 1
ATOM 4668 N N . LEU A 1 575 ? 2.474 -3.498 -6.959 1.00 61.28 575 LEU A N 1
ATOM 4669 C CA . LEU A 1 575 ? 3.692 -3.887 -6.240 1.00 61.28 575 LEU A CA 1
ATOM 4670 C C . LEU A 1 575 ? 3.738 -3.371 -4.801 1.00 61.28 575 LEU A C 1
ATOM 4672 O O . LEU A 1 575 ? 4.685 -3.695 -4.085 1.00 61.28 575 LEU A O 1
ATOM 4676 N N . SER A 1 576 ? 2.753 -2.591 -4.350 1.00 59.81 576 SER A N 1
ATOM 4677 C CA . SER A 1 576 ? 2.790 -2.015 -3.010 1.00 59.81 576 SER A CA 1
ATOM 4678 C C . SER A 1 576 ? 2.752 -3.078 -1.927 1.00 59.81 576 SER A C 1
ATOM 4680 O O . SER A 1 576 ? 3.560 -2.969 -1.018 1.00 59.81 576 SER A O 1
ATOM 4682 N N . SER A 1 577 ? 1.997 -4.166 -2.073 1.00 56.38 577 SER A N 1
ATOM 4683 C CA . SER A 1 577 ? 2.054 -5.304 -1.145 1.00 56.38 577 SER A CA 1
ATOM 4684 C C . SER A 1 577 ? 3.431 -5.970 -1.124 1.00 56.38 577 SER A C 1
ATOM 4686 O O . SER A 1 577 ? 3.999 -6.161 -0.055 1.00 56.38 577 SER A O 1
ATOM 4688 N N . ALA A 1 578 ? 4.013 -6.276 -2.290 1.00 65.25 578 ALA A N 1
ATOM 4689 C CA . ALA A 1 578 ? 5.338 -6.902 -2.364 1.00 65.25 578 ALA A CA 1
ATOM 4690 C C . ALA A 1 578 ? 6.438 -5.981 -1.813 1.00 65.25 578 ALA A C 1
ATOM 4692 O O . ALA A 1 578 ? 7.315 -6.423 -1.081 1.00 65.25 578 ALA A O 1
ATOM 4693 N N . SER A 1 579 ? 6.369 -4.685 -2.116 1.00 69.06 579 SER A N 1
ATOM 4694 C CA . SER A 1 579 ? 7.293 -3.689 -1.575 1.00 69.06 579 SER A CA 1
ATOM 4695 C C . SER A 1 579 ? 7.086 -3.455 -0.080 1.00 69.06 579 SER A C 1
ATOM 4697 O O . SER A 1 579 ? 8.059 -3.256 0.628 1.00 69.06 579 SER A O 1
ATOM 4699 N N . GLN A 1 580 ? 5.845 -3.496 0.414 1.00 63.66 580 GLN A N 1
ATOM 4700 C CA . GLN A 1 580 ? 5.542 -3.379 1.834 1.00 63.66 580 GLN A CA 1
ATOM 4701 C C . GLN A 1 580 ? 6.102 -4.570 2.584 1.00 63.66 580 GLN A C 1
ATOM 4703 O O . GLN A 1 580 ? 6.726 -4.343 3.602 1.00 63.66 580 GLN A O 1
ATOM 4708 N N . ILE A 1 581 ? 5.937 -5.793 2.069 1.00 63.38 581 ILE A N 1
ATOM 4709 C CA . ILE A 1 581 ? 6.556 -7.000 2.629 1.00 63.38 581 ILE A CA 1
ATOM 4710 C C . ILE A 1 581 ? 8.068 -6.771 2.754 1.00 63.38 581 ILE A C 1
ATOM 4712 O O . ILE A 1 581 ? 8.565 -6.674 3.871 1.00 63.38 581 ILE A O 1
ATOM 4716 N N . LEU A 1 582 ? 8.736 -6.466 1.637 1.00 70.69 582 LEU A N 1
ATOM 4717 C CA . LEU A 1 582 ? 10.188 -6.265 1.605 1.00 70.69 582 LEU A CA 1
ATOM 4718 C C . LEU A 1 582 ? 10.669 -5.090 2.482 1.00 70.69 582 LEU A C 1
ATOM 4720 O O . LEU A 1 582 ? 11.754 -5.123 3.046 1.00 70.69 582 LEU A O 1
ATOM 4724 N N . PHE A 1 583 ? 9.896 -4.009 2.607 1.00 70.94 583 PHE A N 1
ATOM 4725 C CA . PHE A 1 583 ? 10.288 -2.848 3.415 1.00 70.94 583 PHE A CA 1
ATOM 4726 C C . PHE A 1 583 ? 9.808 -2.908 4.871 1.00 70.94 583 PHE A C 1
ATOM 4728 O O . PHE A 1 583 ? 10.258 -2.084 5.668 1.00 70.94 583 PHE A O 1
ATOM 4735 N N . SER A 1 584 ? 8.912 -3.835 5.226 1.00 58.12 584 SER A N 1
ATOM 4736 C CA . SER A 1 584 ? 8.226 -3.865 6.529 1.00 58.12 584 SER A CA 1
ATOM 4737 C C . SER A 1 584 ? 9.172 -4.064 7.709 1.00 58.12 584 SER A C 1
ATOM 4739 O O . SER A 1 584 ? 8.894 -3.620 8.823 1.00 58.12 584 SER A O 1
ATOM 4741 N N . GLU A 1 585 ? 10.321 -4.682 7.455 1.00 59.12 585 GLU A N 1
ATOM 4742 C CA . GLU A 1 585 ? 11.320 -4.990 8.471 1.00 59.12 585 GLU A CA 1
ATOM 4743 C C . GLU A 1 585 ? 12.383 -3.907 8.648 1.00 59.12 585 GLU A C 1
ATOM 4745 O O . GLU A 1 585 ? 13.212 -4.000 9.556 1.00 59.12 585 GLU A O 1
ATOM 4750 N N . LEU A 1 586 ? 12.402 -2.893 7.778 1.00 66.06 586 LEU A N 1
ATOM 4751 C CA . LEU A 1 586 ? 13.461 -1.896 7.790 1.00 66.06 586 LEU A CA 1
ATOM 4752 C C . LEU A 1 586 ? 13.232 -0.875 8.914 1.00 66.06 586 LEU A C 1
ATOM 4754 O O . LEU A 1 586 ? 12.196 -0.204 8.942 1.00 66.06 586 LEU A O 1
ATOM 4758 N N . PRO A 1 587 ? 14.223 -0.656 9.799 1.00 67.75 587 PRO A N 1
ATOM 4759 C CA . PRO A 1 587 ? 14.252 0.507 10.669 1.00 67.75 587 PRO A CA 1
ATOM 4760 C C . PRO A 1 587 ? 14.009 1.803 9.887 1.00 67.75 587 PRO A C 1
ATOM 4762 O O . PRO A 1 587 ? 14.453 1.965 8.748 1.00 67.75 587 PRO A O 1
ATOM 4765 N N . GLN A 1 588 ? 13.357 2.776 10.524 1.00 64.38 588 GLN A N 1
ATOM 4766 C CA . GLN A 1 588 ? 12.968 4.031 9.871 1.00 64.38 588 GLN A CA 1
ATOM 4767 C C . GLN A 1 588 ? 14.160 4.778 9.239 1.00 64.38 588 GLN A C 1
ATOM 4769 O O . GLN A 1 588 ? 14.016 5.417 8.195 1.00 64.38 588 GLN A O 1
ATOM 4774 N N . GLU A 1 589 ? 15.347 4.675 9.839 1.00 72.12 589 GLU A N 1
ATOM 4775 C CA . GLU A 1 589 ? 16.587 5.263 9.320 1.00 72.12 589 GLU A CA 1
ATOM 4776 C C . GLU A 1 589 ? 17.050 4.584 8.019 1.00 72.12 589 GLU A C 1
ATOM 4778 O O . GLU A 1 589 ? 17.402 5.268 7.056 1.00 72.12 589 GLU A O 1
ATOM 4783 N N . GLN A 1 590 ? 16.946 3.254 7.939 1.00 77.69 590 GLN A N 1
ATOM 4784 C CA . GLN A 1 590 ? 17.243 2.464 6.738 1.00 77.69 590 GLN A CA 1
ATOM 4785 C C . GLN A 1 590 ? 16.256 2.753 5.611 1.00 77.69 590 GLN A C 1
ATOM 4787 O O . GLN A 1 590 ? 16.654 3.002 4.472 1.00 77.69 590 GLN A O 1
ATOM 4792 N N . PHE A 1 591 ? 14.967 2.802 5.942 1.00 76.25 591 PHE A N 1
ATOM 4793 C CA . PHE A 1 591 ? 13.933 3.180 4.989 1.00 76.25 591 PHE A CA 1
ATOM 4794 C C . PHE A 1 591 ? 14.166 4.597 4.444 1.00 76.25 591 PHE A C 1
ATOM 4796 O O . PHE A 1 591 ? 14.057 4.829 3.241 1.00 76.25 591 PHE A O 1
ATOM 4803 N N . ASN A 1 592 ? 14.546 5.552 5.302 1.00 75.06 592 ASN A N 1
ATOM 4804 C CA . ASN A 1 592 ? 14.886 6.913 4.879 1.00 75.06 592 ASN A CA 1
ATOM 4805 C C . ASN A 1 592 ? 16.122 6.951 3.969 1.00 75.06 592 ASN A C 1
ATOM 4807 O O . ASN A 1 592 ? 16.132 7.709 2.997 1.00 75.06 592 ASN A O 1
ATOM 4811 N N . PHE A 1 593 ? 17.136 6.123 4.234 1.00 84.12 593 PHE A N 1
ATOM 4812 C CA . PHE A 1 593 ? 18.290 5.983 3.348 1.00 84.12 593 PHE A CA 1
ATOM 4813 C C . PHE A 1 593 ? 17.874 5.496 1.953 1.00 84.12 593 PHE A C 1
ATOM 4815 O O . PHE A 1 593 ? 18.194 6.151 0.959 1.00 84.12 593 PHE A O 1
ATOM 4822 N N . LEU A 1 594 ? 17.091 4.413 1.870 1.00 85.19 594 LEU A N 1
ATOM 4823 C CA . LEU A 1 594 ? 16.555 3.913 0.598 1.00 85.19 594 LEU A CA 1
ATOM 4824 C C . LEU A 1 594 ? 15.668 4.953 -0.094 1.00 85.19 594 LEU A C 1
ATOM 4826 O O . LEU A 1 594 ? 15.773 5.143 -1.307 1.00 85.19 594 LEU A O 1
ATOM 4830 N N . LYS A 1 595 ? 14.841 5.681 0.668 1.00 85.00 595 LYS A N 1
ATOM 4831 C CA . LYS A 1 595 ? 13.993 6.765 0.158 1.00 85.00 595 LYS A CA 1
ATOM 4832 C C . LYS A 1 595 ? 14.826 7.810 -0.568 1.00 85.00 595 LYS A C 1
ATOM 4834 O O . LYS A 1 595 ? 14.484 8.177 -1.687 1.00 85.00 595 LYS A O 1
ATOM 4839 N N . TYR A 1 596 ? 15.913 8.284 0.032 1.00 87.44 596 TYR A N 1
ATOM 4840 C CA . TYR A 1 596 ? 16.776 9.274 -0.609 1.00 87.44 596 TYR A CA 1
ATOM 4841 C C . TYR A 1 596 ? 17.557 8.691 -1.783 1.00 87.44 596 TYR A C 1
ATOM 4843 O O . TYR A 1 596 ? 17.631 9.329 -2.831 1.00 87.44 596 TYR A O 1
ATOM 4851 N N . LEU A 1 597 ? 18.063 7.462 -1.652 1.00 87.62 597 LEU A N 1
ATOM 4852 C CA . LEU A 1 597 ? 18.741 6.764 -2.743 1.00 87.62 597 LEU A CA 1
ATOM 4853 C C . LEU A 1 597 ? 17.820 6.572 -3.962 1.00 87.62 597 LEU A C 1
ATOM 4855 O O . LEU A 1 597 ? 18.293 6.615 -5.095 1.00 87.62 597 LEU A O 1
ATOM 4859 N N . SER A 1 598 ? 16.503 6.445 -3.750 1.00 88.31 598 SER A N 1
ATOM 4860 C CA . SER A 1 598 ? 15.526 6.248 -4.828 1.00 88.31 598 SER A CA 1
ATOM 4861 C C . SER A 1 598 ? 15.486 7.383 -5.862 1.00 88.31 598 SER A C 1
ATOM 4863 O O . SER A 1 598 ? 15.102 7.143 -7.004 1.00 88.31 598 SER A O 1
ATOM 4865 N N . PHE A 1 599 ? 15.950 8.590 -5.511 1.00 89.19 599 PHE A N 1
ATOM 4866 C CA . PHE A 1 599 ? 15.989 9.757 -6.404 1.00 89.19 599 PHE A CA 1
ATOM 4867 C C . PHE A 1 599 ? 17.105 9.708 -7.455 1.00 89.19 599 PHE A C 1
ATOM 4869 O O . PHE A 1 599 ? 17.141 10.579 -8.330 1.00 89.19 599 PHE A O 1
ATOM 4876 N N . PHE A 1 600 ? 18.012 8.732 -7.367 1.00 84.56 600 PHE A N 1
ATOM 4877 C CA . PHE A 1 600 ? 19.215 8.674 -8.187 1.00 84.56 600 PHE A CA 1
ATOM 4878 C C . PHE A 1 600 ? 19.247 7.421 -9.053 1.00 84.56 600 PHE A C 1
ATOM 4880 O O . PHE A 1 600 ? 19.356 6.296 -8.570 1.00 84.56 600 PHE A O 1
ATOM 4887 N N . ASP A 1 601 ? 19.213 7.617 -10.367 1.00 73.06 601 ASP A N 1
ATOM 4888 C CA . ASP A 1 601 ? 19.261 6.512 -11.328 1.00 73.06 601 ASP A CA 1
ATOM 4889 C C . ASP A 1 601 ? 20.686 5.963 -11.536 1.00 73.06 601 ASP A C 1
ATOM 4891 O O . ASP A 1 601 ? 20.850 4.875 -12.097 1.00 73.06 601 ASP A O 1
ATOM 4895 N N . LYS A 1 602 ? 21.707 6.686 -11.048 1.00 75.06 602 LYS A N 1
ATOM 4896 C CA . LYS A 1 602 ? 23.135 6.343 -11.134 1.00 75.06 602 LYS A CA 1
ATOM 4897 C C . LYS A 1 602 ? 23.725 5.968 -9.764 1.00 75.06 602 LYS A C 1
ATOM 4899 O O . LYS A 1 602 ? 23.255 6.491 -8.754 1.00 75.06 602 LYS A O 1
ATOM 4904 N N . PRO A 1 603 ? 24.780 5.131 -9.719 1.00 80.00 603 PRO A N 1
ATOM 4905 C CA . PRO A 1 603 ? 25.545 4.909 -8.495 1.00 80.00 603 PRO A CA 1
ATOM 4906 C C . PRO A 1 603 ? 26.114 6.222 -7.947 1.00 80.00 603 PRO A C 1
ATOM 4908 O O . PRO A 1 603 ? 26.612 7.054 -8.709 1.00 80.00 603 PRO A O 1
ATOM 4911 N N . LEU A 1 604 ? 26.058 6.395 -6.628 1.00 82.00 604 LEU A N 1
ATOM 4912 C CA . LEU A 1 604 ? 26.515 7.598 -5.937 1.00 82.00 604 LEU A CA 1
ATOM 4913 C C . LEU A 1 604 ? 27.593 7.298 -4.915 1.00 82.00 604 LEU A C 1
ATOM 4915 O O . LEU A 1 604 ? 27.553 6.273 -4.238 1.00 82.00 604 LEU A O 1
ATOM 4919 N N . LYS A 1 605 ? 28.509 8.248 -4.720 1.00 84.06 605 LYS A N 1
ATOM 4920 C CA . LYS A 1 605 ? 29.438 8.169 -3.595 1.00 84.06 605 LYS A CA 1
ATOM 4921 C C . LYS A 1 605 ? 28.680 8.386 -2.295 1.00 84.06 605 LYS A C 1
ATOM 4923 O O . LYS A 1 605 ? 27.950 9.362 -2.137 1.00 84.06 605 LYS A O 1
ATOM 4928 N N . LEU A 1 606 ? 28.955 7.542 -1.309 1.00 78.81 606 LEU A N 1
ATOM 4929 C CA . LEU A 1 606 ? 28.369 7.662 0.026 1.00 78.81 606 LEU A CA 1
ATOM 4930 C C . LEU A 1 606 ? 28.592 9.044 0.673 1.00 78.81 606 LEU A C 1
ATOM 4932 O O . LEU A 1 606 ? 27.712 9.563 1.355 1.00 78.81 606 LEU A O 1
ATOM 4936 N N . LYS A 1 607 ? 29.748 9.675 0.430 1.00 82.00 607 LYS A N 1
ATOM 4937 C CA . LYS A 1 607 ? 30.034 11.037 0.916 1.00 82.00 607 LYS A CA 1
ATOM 4938 C C . LYS A 1 607 ? 29.104 12.092 0.306 1.00 82.00 607 LYS A C 1
ATOM 4940 O O . LYS A 1 607 ? 28.662 12.976 1.027 1.00 82.00 607 LYS A O 1
ATOM 4945 N N . GLU A 1 608 ? 28.759 11.966 -0.975 1.00 84.12 608 GLU A N 1
ATOM 4946 C CA . GLU A 1 608 ? 27.840 12.896 -1.647 1.00 84.12 608 GLU A CA 1
ATOM 4947 C C . GLU A 1 608 ? 26.432 12.790 -1.047 1.00 84.12 608 GLU A C 1
ATOM 4949 O O . GLU A 1 608 ? 25.824 13.807 -0.731 1.00 84.12 608 GLU A O 1
ATOM 4954 N N . LEU A 1 609 ? 25.948 11.572 -0.770 1.00 83.12 609 LEU A N 1
ATOM 4955 C CA . LEU A 1 609 ? 24.658 11.369 -0.094 1.00 83.12 609 LEU A CA 1
ATOM 4956 C C . LEU A 1 609 ? 24.596 12.051 1.285 1.00 83.12 609 LEU A C 1
ATOM 4958 O O . LEU A 1 609 ? 23.573 12.656 1.603 1.00 83.12 609 LEU A O 1
ATOM 4962 N N . LYS A 1 610 ? 25.681 12.012 2.076 1.00 80.44 610 LYS A N 1
ATOM 4963 C CA . LYS A 1 610 ? 25.772 12.718 3.376 1.00 80.44 610 LYS A CA 1
ATOM 4964 C C . LYS A 1 610 ? 25.693 14.230 3.231 1.00 80.44 610 LYS A C 1
ATOM 4966 O O . LYS A 1 610 ? 25.074 14.906 4.048 1.00 80.44 610 LYS A O 1
ATOM 4971 N N . GLU A 1 611 ? 26.373 14.769 2.228 1.00 85.62 611 GLU A N 1
ATOM 4972 C CA . GLU A 1 611 ? 26.409 16.213 2.008 1.00 85.62 611 GLU A CA 1
ATOM 4973 C C . GLU A 1 611 ? 25.055 16.745 1.533 1.00 85.62 611 GLU A C 1
ATOM 4975 O O . GLU A 1 611 ? 24.656 17.842 1.934 1.00 85.62 611 GLU A O 1
ATOM 4980 N N . ILE A 1 612 ? 24.335 15.952 0.732 1.00 86.31 612 ILE A N 1
ATOM 4981 C CA . ILE A 1 612 ? 22.972 16.262 0.291 1.00 86.31 612 ILE A CA 1
ATOM 4982 C C . ILE A 1 612 ? 21.992 16.156 1.470 1.00 86.31 612 ILE A C 1
ATOM 4984 O O . ILE A 1 612 ? 21.178 17.058 1.675 1.00 86.31 612 ILE A O 1
ATOM 4988 N N . PHE A 1 613 ? 22.080 15.084 2.263 1.00 85.81 613 PHE A N 1
ATOM 4989 C CA . PHE A 1 613 ? 21.155 14.786 3.359 1.00 85.81 613 PHE A CA 1
ATOM 4990 C C . PHE A 1 613 ? 21.904 14.653 4.688 1.00 85.81 613 PHE A C 1
ATOM 4992 O O . PHE A 1 613 ? 22.301 13.563 5.100 1.00 85.81 613 PHE A O 1
ATOM 4999 N N . LYS A 1 614 ? 22.061 15.784 5.385 1.00 75.50 614 LYS A N 1
ATOM 5000 C CA . LYS A 1 614 ? 22.822 15.880 6.646 1.00 75.50 614 LYS A CA 1
ATOM 5001 C C . LYS A 1 614 ? 22.265 15.032 7.792 1.00 75.50 614 LYS A C 1
ATOM 5003 O O . LYS A 1 614 ? 23.007 14.711 8.713 1.00 75.50 614 LYS A O 1
ATOM 5008 N N . ASP A 1 615 ? 20.992 14.660 7.712 1.00 70.12 615 ASP A N 1
ATOM 5009 C CA . ASP A 1 615 ? 20.285 13.895 8.742 1.00 70.12 615 ASP A CA 1
ATOM 5010 C C . ASP A 1 615 ? 20.496 12.370 8.603 1.00 70.12 615 ASP A C 1
ATOM 5012 O O . ASP A 1 615 ? 19.943 11.595 9.379 1.00 70.12 615 ASP A O 1
ATOM 5016 N N . LEU A 1 616 ? 21.267 11.910 7.605 1.00 66.56 616 LEU A N 1
ATOM 5017 C CA . LEU A 1 616 ? 21.544 10.486 7.398 1.00 66.56 616 LEU A CA 1
ATOM 5018 C C . LEU A 1 616 ? 22.661 9.980 8.314 1.00 66.56 616 LEU A C 1
ATOM 5020 O O . LEU A 1 616 ? 23.842 10.275 8.105 1.00 66.56 616 LEU A O 1
ATOM 5024 N N . ASN A 1 617 ? 22.290 9.132 9.272 1.00 64.31 617 ASN A N 1
ATOM 5025 C CA . ASN A 1 617 ? 23.236 8.345 10.048 1.00 64.31 617 ASN A CA 1
ATOM 5026 C C . ASN A 1 617 ? 23.649 7.080 9.270 1.00 64.31 617 ASN A C 1
ATOM 5028 O O . ASN A 1 617 ? 22.846 6.479 8.558 1.00 64.31 617 ASN A O 1
ATOM 5032 N N . PHE A 1 618 ? 24.930 6.715 9.323 1.00 56.75 618 PHE A N 1
ATOM 5033 C CA . PHE A 1 618 ? 25.557 5.898 8.271 1.00 56.75 618 PHE A CA 1
ATOM 5034 C C . PHE A 1 618 ? 25.840 4.441 8.619 1.00 56.75 618 PHE A C 1
ATOM 5036 O O . PHE A 1 618 ? 26.333 3.693 7.769 1.00 56.75 618 PHE A O 1
ATOM 5043 N N . ASP A 1 619 ? 25.523 4.043 9.844 1.00 64.75 619 ASP A N 1
ATOM 5044 C CA . ASP A 1 619 ? 25.859 2.717 10.363 1.00 64.75 619 ASP A CA 1
ATOM 5045 C C . ASP A 1 619 ? 25.071 1.586 9.670 1.00 64.75 619 ASP A C 1
ATOM 5047 O O . ASP A 1 619 ? 25.440 0.419 9.718 1.00 64.75 619 ASP A O 1
ATOM 5051 N N . PHE A 1 620 ? 24.014 1.926 8.926 1.00 65.38 620 PHE A N 1
ATOM 5052 C CA . PHE A 1 620 ? 23.066 0.941 8.399 1.00 65.38 620 PHE A CA 1
ATOM 5053 C C . PHE A 1 620 ? 23.324 0.465 6.964 1.00 65.38 620 PHE A C 1
ATOM 5055 O O . PHE A 1 620 ? 22.612 -0.406 6.469 1.00 65.38 620 PHE A O 1
ATOM 5062 N N . SER A 1 621 ? 24.322 1.022 6.267 1.00 67.06 621 SER A N 1
ATOM 5063 C CA . SER A 1 621 ? 24.604 0.621 4.876 1.00 67.06 621 SER A CA 1
ATOM 5064 C C . SER A 1 621 ? 25.053 -0.839 4.757 1.00 67.06 621 SER A C 1
ATOM 5066 O O . SER A 1 621 ? 24.728 -1.488 3.770 1.00 67.06 621 SER A O 1
ATOM 5068 N N . ASN A 1 622 ? 25.736 -1.375 5.773 1.00 72.62 622 ASN A N 1
ATOM 5069 C CA . ASN A 1 622 ? 26.148 -2.778 5.788 1.00 72.62 622 ASN A CA 1
ATOM 5070 C C . ASN A 1 622 ? 24.943 -3.718 5.927 1.00 72.62 622 ASN A C 1
ATOM 5072 O O . ASN A 1 622 ? 24.853 -4.682 5.180 1.00 72.62 622 ASN A O 1
ATOM 5076 N N . GLU A 1 623 ? 23.968 -3.398 6.784 1.00 74.69 623 GLU A N 1
ATOM 5077 C CA . GLU A 1 623 ? 22.758 -4.223 6.917 1.00 74.69 623 GLU A CA 1
ATOM 5078 C C . GLU A 1 623 ? 21.892 -4.173 5.645 1.00 74.69 623 GLU A C 1
ATOM 5080 O O . GLU A 1 623 ? 21.390 -5.196 5.186 1.00 74.69 623 GLU A O 1
ATOM 5085 N N . LEU A 1 624 ? 21.769 -3.002 5.009 1.00 80.00 624 LEU A N 1
ATOM 5086 C CA . LEU A 1 624 ? 21.069 -2.876 3.724 1.00 80.00 624 LEU A CA 1
ATOM 5087 C C . LEU A 1 624 ? 21.769 -3.630 2.579 1.00 80.00 624 LEU A C 1
ATOM 5089 O O . LEU A 1 624 ? 21.091 -4.071 1.648 1.00 80.00 624 LEU A O 1
ATOM 5093 N N . LEU A 1 625 ? 23.100 -3.767 2.636 1.00 79.12 625 LEU A N 1
ATOM 5094 C CA . LEU A 1 625 ? 23.878 -4.611 1.723 1.00 79.12 625 LEU A CA 1
ATOM 5095 C C . LEU A 1 625 ? 23.642 -6.098 2.003 1.00 79.12 625 LEU A C 1
ATOM 5097 O O . LEU A 1 625 ? 23.414 -6.853 1.066 1.00 79.12 625 LEU A O 1
ATOM 5101 N N . GLU A 1 626 ? 23.655 -6.513 3.272 1.00 72.75 626 GLU A N 1
ATOM 5102 C CA . GLU A 1 626 ? 23.386 -7.900 3.686 1.00 72.75 626 GLU A CA 1
ATOM 5103 C C . GLU A 1 626 ? 21.974 -8.368 3.315 1.00 72.75 626 GLU A C 1
ATOM 5105 O O . GLU A 1 626 ? 21.777 -9.543 3.010 1.00 72.75 626 GLU A O 1
ATOM 5110 N N . ARG A 1 627 ? 21.003 -7.445 3.323 1.00 72.38 627 ARG A N 1
ATOM 5111 C CA . ARG A 1 627 ? 19.620 -7.668 2.870 1.00 72.38 627 ARG A CA 1
ATOM 5112 C C . ARG A 1 627 ? 19.422 -7.426 1.366 1.00 72.38 627 ARG A C 1
ATOM 5114 O O . ARG A 1 627 ? 18.299 -7.490 0.875 1.00 72.38 627 ARG A O 1
ATOM 5121 N N . SER A 1 628 ? 20.485 -7.085 0.637 1.00 77.12 628 SER A N 1
ATOM 5122 C CA . SER A 1 628 ? 20.477 -6.843 -0.810 1.00 77.12 628 SER A CA 1
ATOM 5123 C C . SER A 1 628 ? 19.497 -5.768 -1.312 1.00 77.12 628 SER A C 1
ATOM 5125 O O . SER A 1 628 ? 19.049 -5.817 -2.458 1.00 77.12 628 SER A O 1
ATOM 5127 N N . PHE A 1 629 ? 19.174 -4.745 -0.516 1.00 81.69 629 PHE A N 1
ATOM 5128 C CA . PHE A 1 629 ? 18.423 -3.583 -1.026 1.00 81.69 629 PHE A CA 1
ATOM 5129 C C . PHE A 1 629 ? 19.293 -2.667 -1.888 1.00 81.69 629 PHE A C 1
ATOM 5131 O O . PHE A 1 629 ? 18.804 -1.991 -2.802 1.00 81.69 629 PHE A O 1
ATOM 5138 N N . ILE A 1 630 ? 20.591 -2.650 -1.597 1.00 85.50 630 ILE A N 1
ATOM 5139 C CA . ILE A 1 630 ? 21.584 -1.824 -2.272 1.00 85.50 630 ILE A CA 1
ATOM 5140 C C . ILE A 1 630 ? 22.746 -2.676 -2.773 1.00 85.50 630 ILE A C 1
ATOM 5142 O O . ILE A 1 630 ? 23.022 -3.749 -2.246 1.00 85.50 630 ILE A O 1
ATOM 5146 N N . GLU A 1 631 ? 23.440 -2.167 -3.780 1.00 84.25 631 GLU A N 1
ATOM 5147 C CA . GLU A 1 631 ? 24.702 -2.704 -4.276 1.00 84.25 631 GLU A CA 1
ATOM 5148 C C . GLU A 1 631 ? 25.823 -1.717 -3.980 1.00 84.25 631 GLU A C 1
ATOM 5150 O O . GLU A 1 631 ? 25.610 -0.499 -3.979 1.00 84.25 631 GLU A O 1
ATOM 5155 N N . ARG A 1 632 ? 27.032 -2.239 -3.752 1.00 81.19 632 ARG A N 1
ATOM 5156 C CA . ARG A 1 632 ? 28.222 -1.430 -3.498 1.00 81.19 632 ARG A CA 1
ATOM 5157 C C . ARG A 1 632 ? 29.380 -1.859 -4.386 1.00 81.19 632 ARG A C 1
ATOM 5159 O O . ARG A 1 632 ? 29.767 -3.022 -4.390 1.00 81.19 632 ARG A O 1
ATOM 5166 N N . ASN A 1 633 ? 29.973 -0.894 -5.083 1.00 77.62 633 ASN A N 1
ATOM 5167 C CA . ASN A 1 633 ? 31.209 -1.066 -5.842 1.00 77.62 633 ASN A CA 1
ATOM 5168 C C . ASN A 1 633 ? 32.227 -0.009 -5.384 1.00 77.62 633 ASN A C 1
ATOM 5170 O O . ASN A 1 633 ? 32.138 1.168 -5.744 1.00 77.62 633 ASN A O 1
ATOM 5174 N N . GLY A 1 634 ? 33.154 -0.413 -4.511 1.00 79.31 634 GLY A N 1
ATOM 5175 C CA . GLY A 1 634 ? 34.045 0.513 -3.809 1.00 79.31 634 GLY A CA 1
ATOM 5176 C C . GLY A 1 634 ? 33.266 1.486 -2.913 1.00 79.31 634 GLY A C 1
ATOM 5177 O O . GLY A 1 634 ? 32.568 1.070 -1.987 1.00 79.31 634 GLY A O 1
ATOM 5178 N N . ASP A 1 635 ? 33.373 2.786 -3.193 1.00 78.88 635 ASP A N 1
ATOM 5179 C CA . ASP A 1 635 ? 32.654 3.853 -2.473 1.00 78.88 635 ASP A CA 1
ATOM 5180 C C . ASP A 1 635 ? 31.292 4.212 -3.092 1.00 78.88 635 ASP A C 1
ATOM 5182 O O . ASP A 1 635 ? 30.572 5.061 -2.551 1.00 78.88 635 ASP A O 1
ATOM 5186 N N . LEU A 1 636 ? 30.952 3.602 -4.232 1.00 81.75 636 LEU A N 1
ATOM 5187 C CA . LEU A 1 636 ? 29.701 3.840 -4.939 1.00 81.75 636 LEU A CA 1
ATOM 5188 C C . LEU A 1 636 ? 28.609 2.909 -4.426 1.00 81.75 636 LEU A C 1
ATOM 5190 O O . LEU A 1 636 ? 28.837 1.709 -4.282 1.00 81.75 636 LEU A O 1
ATOM 5194 N N . VAL A 1 637 ? 27.424 3.468 -4.205 1.00 84.94 637 VAL A N 1
ATOM 5195 C CA . VAL A 1 637 ? 26.221 2.755 -3.781 1.00 84.94 637 VAL A CA 1
ATOM 5196 C C . VAL A 1 637 ? 25.077 3.049 -4.746 1.00 84.94 637 VAL A C 1
ATOM 5198 O O . VAL A 1 637 ? 24.875 4.195 -5.153 1.00 84.94 637 VAL A O 1
ATOM 5201 N N . SER A 1 638 ? 24.326 2.013 -5.108 1.00 83.00 638 SER A N 1
ATOM 5202 C CA . SER A 1 638 ? 23.128 2.090 -5.949 1.00 83.00 638 SER A CA 1
ATOM 5203 C C . SER A 1 638 ? 22.009 1.217 -5.400 1.00 83.00 638 SER A C 1
ATOM 5205 O O . SER A 1 638 ? 22.247 0.263 -4.668 1.00 83.00 638 SER A O 1
ATOM 5207 N N . PHE A 1 639 ? 20.770 1.540 -5.764 1.00 86.38 639 PHE A N 1
ATOM 5208 C CA . PHE A 1 639 ? 19.619 0.690 -5.469 1.00 86.38 639 PHE A CA 1
ATOM 5209 C C . PHE A 1 639 ? 19.692 -0.581 -6.331 1.00 86.38 639 PHE A C 1
ATOM 5211 O O . PHE A 1 639 ? 19.766 -0.454 -7.555 1.00 86.38 639 PHE A O 1
ATOM 5218 N N . LYS A 1 640 ? 19.664 -1.776 -5.718 1.00 85.75 640 LYS A N 1
ATOM 5219 C CA . LYS A 1 640 ? 19.775 -3.062 -6.441 1.00 85.75 640 LYS A CA 1
ATOM 5220 C C . LYS A 1 640 ? 18.587 -3.271 -7.380 1.00 85.75 640 LYS A C 1
ATOM 5222 O O . LYS A 1 640 ? 18.748 -3.513 -8.568 1.00 85.75 640 LYS A O 1
ATOM 5227 N N . ASN A 1 641 ? 17.381 -3.138 -6.830 1.00 85.06 641 ASN A N 1
ATOM 5228 C CA . ASN A 1 641 ? 16.123 -3.430 -7.514 1.00 85.06 641 ASN A CA 1
ATOM 5229 C C . ASN A 1 641 ? 15.495 -2.160 -8.096 1.00 85.06 641 ASN A C 1
ATOM 5231 O O . ASN A 1 641 ? 14.925 -1.346 -7.362 1.00 85.06 641 ASN A O 1
ATOM 5235 N N . LYS A 1 642 ? 15.546 -1.996 -9.423 1.00 80.38 642 LYS A N 1
ATOM 5236 C CA . LYS A 1 642 ? 15.016 -0.801 -10.102 1.00 80.38 642 LYS A CA 1
ATOM 5237 C C . LYS A 1 642 ? 13.509 -0.630 -9.938 1.00 80.38 642 LYS A C 1
ATOM 5239 O O . LYS A 1 642 ? 13.035 0.502 -9.851 1.00 80.38 642 LYS A O 1
ATOM 5244 N N . ILE A 1 643 ? 12.749 -1.719 -9.847 1.00 80.88 643 ILE A N 1
ATOM 5245 C CA . ILE A 1 643 ? 11.305 -1.628 -9.636 1.00 80.88 643 ILE A CA 1
ATOM 5246 C C . ILE A 1 643 ? 10.953 -1.159 -8.220 1.00 80.88 643 ILE A C 1
ATOM 5248 O O . ILE A 1 643 ? 10.080 -0.308 -8.066 1.00 80.88 643 ILE A O 1
ATOM 5252 N N . LEU A 1 644 ? 11.680 -1.631 -7.201 1.00 81.38 644 LEU A N 1
ATOM 5253 C CA . LEU A 1 644 ? 11.524 -1.160 -5.823 1.00 81.38 644 LEU A CA 1
ATOM 5254 C C . LEU A 1 644 ? 11.947 0.298 -5.685 1.00 81.38 644 LEU A C 1
ATOM 5256 O O . LEU A 1 644 ? 11.251 1.066 -5.028 1.00 81.38 644 LEU A O 1
ATOM 5260 N N . GLN A 1 645 ? 13.036 0.694 -6.349 1.00 84.25 645 GLN A N 1
ATOM 5261 C CA . GLN A 1 645 ? 13.454 2.089 -6.443 1.00 84.25 645 GLN A CA 1
ATOM 5262 C C . GLN A 1 645 ? 12.323 2.969 -6.992 1.00 84.25 645 GLN A C 1
ATOM 5264 O O . GLN A 1 645 ? 11.952 3.959 -6.360 1.00 84.25 645 GLN A O 1
ATOM 5269 N N . LYS A 1 646 ? 11.758 2.604 -8.152 1.00 77.00 646 LYS A N 1
ATOM 5270 C CA . LYS A 1 646 ? 10.661 3.359 -8.774 1.00 77.00 646 LYS A CA 1
ATOM 5271 C C . LYS A 1 646 ? 9.432 3.396 -7.876 1.00 77.00 646 LYS A C 1
ATOM 5273 O O . LYS A 1 646 ? 8.866 4.464 -7.668 1.00 77.00 646 LYS A O 1
ATOM 5278 N N . HIS A 1 647 ? 9.044 2.254 -7.322 1.00 76.25 647 HIS A N 1
ATOM 5279 C CA . HIS A 1 647 ? 7.905 2.158 -6.421 1.00 76.25 647 HIS A CA 1
ATOM 5280 C C . HIS A 1 647 ? 8.086 3.059 -5.189 1.00 76.25 647 HIS A C 1
ATOM 5282 O O . HIS A 1 647 ? 7.197 3.839 -4.857 1.00 76.25 647 HIS A O 1
ATOM 5288 N N . LEU A 1 648 ? 9.262 3.026 -4.554 1.00 76.75 648 LEU A N 1
ATOM 5289 C CA . LEU A 1 648 ? 9.580 3.868 -3.403 1.00 76.75 648 LEU A CA 1
ATOM 5290 C C . LEU A 1 648 ? 9.548 5.359 -3.766 1.00 76.75 648 LEU A C 1
ATOM 5292 O O . LEU A 1 648 ? 8.912 6.138 -3.062 1.00 76.75 648 LEU A O 1
ATOM 5296 N N . TYR A 1 649 ? 10.138 5.755 -4.895 1.00 78.19 649 TYR A N 1
ATOM 5297 C CA . TYR A 1 649 ? 10.086 7.134 -5.392 1.00 78.19 649 TYR A CA 1
ATOM 5298 C C . TYR A 1 649 ? 8.647 7.613 -5.659 1.00 78.19 649 TYR A C 1
ATOM 5300 O O . TYR A 1 649 ? 8.254 8.715 -5.257 1.00 78.19 649 TYR A O 1
ATOM 5308 N N . HIS A 1 650 ? 7.837 6.783 -6.321 1.00 70.50 650 HIS A N 1
ATOM 5309 C CA . HIS A 1 650 ? 6.454 7.119 -6.648 1.00 70.50 650 HIS A CA 1
ATOM 5310 C C . HIS A 1 650 ? 5.525 7.091 -5.428 1.00 70.50 650 HIS A C 1
ATOM 5312 O O . HIS A 1 650 ? 4.567 7.861 -5.406 1.00 70.50 650 HIS A O 1
ATOM 5318 N N . SER A 1 651 ? 5.858 6.317 -4.388 1.00 65.69 651 SER A N 1
ATOM 5319 C CA . SER A 1 651 ? 5.131 6.298 -3.110 1.00 65.69 651 SER A CA 1
ATOM 5320 C C . SER A 1 651 ? 5.189 7.615 -2.332 1.00 65.69 651 SER A C 1
ATOM 5322 O O . SER A 1 651 ? 4.343 7.857 -1.472 1.00 65.69 651 SER A O 1
ATOM 5324 N N . LEU A 1 652 ? 6.155 8.484 -2.641 1.00 69.94 652 LEU A N 1
ATOM 5325 C CA . LEU A 1 652 ? 6.274 9.799 -2.017 1.00 69.94 652 LEU A CA 1
ATOM 5326 C C . LEU A 1 652 ? 5.228 10.773 -2.559 1.00 69.94 652 LEU A C 1
ATOM 5328 O O . LEU A 1 652 ? 4.831 10.715 -3.722 1.00 69.94 652 LEU A O 1
ATOM 5332 N N . SER A 1 653 ? 4.839 11.737 -1.730 1.00 63.09 653 SER A N 1
ATOM 5333 C CA . SER A 1 653 ? 4.015 12.862 -2.175 1.00 63.09 653 SER A CA 1
ATOM 5334 C C . SER A 1 653 ? 4.770 13.690 -3.235 1.00 63.09 653 SER A C 1
ATOM 5336 O O . SER A 1 653 ? 5.998 13.818 -3.170 1.00 63.09 653 SER A O 1
ATOM 5338 N N . LEU A 1 654 ? 4.080 14.276 -4.220 1.00 65.19 654 LEU A N 1
ATOM 5339 C CA . LEU A 1 654 ? 4.674 15.209 -5.183 1.00 65.19 654 LEU A CA 1
ATOM 5340 C C . LEU A 1 654 ? 5.348 16.369 -4.456 1.00 65.19 654 LEU A C 1
ATOM 5342 O O . LEU A 1 654 ? 6.440 16.769 -4.849 1.00 65.19 654 LEU A O 1
ATOM 5346 N N . ARG A 1 655 ? 4.746 16.879 -3.371 1.00 66.12 655 ARG A N 1
ATOM 5347 C CA . ARG A 1 655 ? 5.364 17.937 -2.551 1.00 66.12 655 ARG A CA 1
ATOM 5348 C C . ARG A 1 655 ? 6.715 17.497 -1.987 1.00 66.12 655 ARG A C 1
ATOM 5350 O O . ARG A 1 655 ? 7.690 18.245 -2.077 1.00 66.12 655 ARG A O 1
ATOM 5357 N N . GLU A 1 656 ? 6.795 16.287 -1.435 1.00 71.44 656 GLU A N 1
ATOM 5358 C CA . GLU A 1 656 ? 8.046 15.742 -0.905 1.00 71.44 656 GLU A CA 1
ATOM 5359 C C . GLU A 1 656 ? 9.064 15.484 -2.021 1.00 71.44 656 GLU A C 1
ATOM 5361 O O . GLU A 1 656 ? 10.226 15.871 -1.874 1.00 71.44 656 GLU A O 1
ATOM 5366 N N . ARG A 1 657 ? 8.635 14.940 -3.170 1.00 81.31 657 ARG A N 1
ATOM 5367 C CA . ARG A 1 657 ? 9.495 14.786 -4.353 1.00 81.31 657 ARG A CA 1
ATOM 5368 C C . ARG A 1 657 ? 10.060 16.121 -4.824 1.00 81.31 657 ARG A C 1
ATOM 5370 O O . ARG A 1 657 ? 11.263 16.215 -5.045 1.00 81.31 657 ARG A O 1
ATOM 5377 N N . VAL A 1 658 ? 9.227 17.155 -4.942 1.00 77.38 658 VAL A N 1
ATOM 5378 C CA . VAL A 1 658 ? 9.639 18.511 -5.339 1.00 77.38 658 VAL A CA 1
ATOM 5379 C C . VAL A 1 658 ? 10.662 19.071 -4.354 1.00 77.38 658 VAL A C 1
ATOM 5381 O O . VAL A 1 658 ? 11.711 19.561 -4.774 1.00 77.38 658 VAL A O 1
ATOM 5384 N N . ARG A 1 659 ? 10.402 18.949 -3.045 1.00 85.62 659 ARG A N 1
ATOM 5385 C CA . ARG A 1 659 ? 11.326 19.395 -1.993 1.00 85.62 659 ARG A CA 1
ATOM 5386 C C . ARG A 1 659 ? 12.681 18.694 -2.099 1.00 85.62 659 ARG A C 1
ATOM 5388 O O . ARG A 1 659 ? 13.709 19.363 -2.084 1.00 85.62 659 ARG A O 1
ATOM 5395 N N . ILE A 1 660 ? 12.689 17.367 -2.214 1.00 87.44 660 ILE A N 1
ATOM 5396 C CA . ILE A 1 660 ? 13.924 16.579 -2.293 1.00 87.44 660 ILE A CA 1
ATOM 5397 C C . ILE A 1 660 ? 14.673 16.877 -3.598 1.00 87.44 660 ILE A C 1
ATOM 5399 O O . ILE A 1 660 ? 15.879 17.111 -3.565 1.00 87.44 660 ILE A O 1
ATOM 5403 N N . HIS A 1 661 ? 13.980 16.963 -4.738 1.00 90.88 661 HIS A N 1
ATOM 5404 C CA . HIS A 1 661 ? 14.600 17.364 -6.000 1.00 90.88 661 HIS A CA 1
ATOM 5405 C C . HIS A 1 661 ? 15.235 18.757 -5.918 1.00 90.88 661 HIS A C 1
ATOM 5407 O O . HIS A 1 661 ? 16.343 18.926 -6.420 1.00 90.88 661 HIS A O 1
ATOM 5413 N N . ARG A 1 662 ? 14.607 19.727 -5.242 1.00 90.81 662 ARG A N 1
ATOM 5414 C CA . ARG A 1 662 ? 15.214 21.046 -4.999 1.00 90.81 662 ARG A CA 1
ATOM 5415 C C . ARG A 1 662 ? 16.508 20.935 -4.186 1.00 90.81 662 ARG A C 1
ATOM 5417 O O . ARG A 1 662 ? 17.519 21.478 -4.615 1.00 90.81 662 ARG A O 1
ATOM 5424 N N . ILE A 1 663 ? 16.503 20.189 -3.077 1.00 92.19 663 ILE A N 1
ATOM 5425 C CA . ILE A 1 663 ? 17.694 19.976 -2.227 1.00 92.19 663 ILE A CA 1
ATOM 5426 C C . ILE A 1 663 ? 18.848 19.366 -3.039 1.00 92.19 663 ILE A C 1
ATOM 5428 O O . ILE A 1 663 ? 19.977 19.853 -2.987 1.00 92.19 663 ILE A O 1
ATOM 5432 N N . ILE A 1 664 ? 18.561 18.329 -3.833 1.00 92.75 664 ILE A N 1
ATOM 5433 C CA . ILE A 1 664 ? 19.561 17.681 -4.692 1.00 92.75 664 ILE A CA 1
ATOM 5434 C C . ILE A 1 664 ? 20.066 18.651 -5.773 1.00 92.75 664 ILE A C 1
ATOM 5436 O O . ILE A 1 664 ? 21.268 18.733 -6.026 1.00 92.75 664 ILE A O 1
ATOM 5440 N N . GLY A 1 665 ? 19.165 19.419 -6.392 1.00 90.50 665 GLY A N 1
ATOM 5441 C CA . GLY A 1 665 ? 19.517 20.429 -7.390 1.00 90.50 665 GLY A CA 1
ATOM 5442 C C . GLY A 1 665 ? 20.456 21.497 -6.827 1.00 90.50 665 GLY A C 1
ATOM 5443 O O . GLY A 1 665 ? 21.485 21.794 -7.430 1.00 90.50 665 GLY A O 1
ATOM 5444 N N . GLU A 1 666 ? 20.157 22.025 -5.638 1.00 93.31 666 GLU A N 1
ATOM 5445 C CA . GLU A 1 666 ? 21.000 22.994 -4.926 1.00 93.31 666 GLU A CA 1
ATOM 5446 C C . GLU A 1 666 ? 22.388 22.439 -4.591 1.00 93.31 666 GLU A C 1
ATOM 5448 O O . GLU A 1 666 ? 23.381 23.167 -4.670 1.00 93.31 666 GLU A O 1
ATOM 5453 N N . PHE A 1 667 ? 22.480 21.158 -4.229 1.00 92.94 667 PHE A N 1
ATOM 5454 C CA . PHE A 1 667 ? 23.764 20.492 -4.035 1.00 92.94 667 PHE A CA 1
ATOM 5455 C C . PHE A 1 667 ? 24.573 20.439 -5.335 1.00 92.94 667 PHE A C 1
ATOM 5457 O O . PHE A 1 667 ? 25.723 20.880 -5.353 1.00 92.94 667 PHE A O 1
ATOM 5464 N N . TYR A 1 668 ? 23.970 19.986 -6.438 1.00 90.25 668 TYR A N 1
ATOM 5465 C CA . TYR A 1 668 ? 24.676 19.884 -7.717 1.00 90.25 668 TYR A CA 1
ATOM 5466 C C . TYR A 1 668 ? 25.109 21.243 -8.285 1.00 90.25 668 TYR A C 1
ATOM 5468 O O . TYR A 1 668 ? 26.158 21.327 -8.923 1.00 90.25 668 TYR A O 1
ATOM 5476 N N . VAL A 1 669 ? 24.398 22.334 -7.968 1.00 90.81 669 VAL A N 1
ATOM 5477 C CA . VAL A 1 669 ? 24.879 23.701 -8.249 1.00 90.81 669 VAL A CA 1
ATOM 5478 C C . VAL A 1 669 ? 26.191 23.994 -7.515 1.00 90.81 669 VAL A C 1
ATOM 5480 O O . VAL A 1 669 ? 27.108 24.561 -8.109 1.00 90.81 669 VAL A O 1
ATOM 5483 N N . LYS A 1 670 ? 26.317 23.601 -6.239 1.00 90.50 670 LYS A N 1
ATOM 5484 C CA . LYS A 1 670 ? 27.523 23.855 -5.427 1.00 90.50 670 LYS A CA 1
ATOM 5485 C C . LYS A 1 670 ? 28.737 23.085 -5.940 1.00 90.50 670 LYS A C 1
ATOM 5487 O O . LYS A 1 670 ? 29.824 23.657 -6.002 1.00 90.50 670 LYS A O 1
ATOM 5492 N N . VAL A 1 671 ? 28.550 21.826 -6.341 1.00 89.31 671 VAL A N 1
ATOM 5493 C CA . VAL A 1 671 ? 29.627 20.990 -6.906 1.00 89.31 671 VAL A CA 1
ATOM 5494 C C . VAL A 1 671 ? 29.858 21.218 -8.407 1.00 89.31 671 VAL A C 1
ATOM 5496 O O . VAL A 1 671 ? 30.715 20.567 -8.994 1.00 89.31 671 VAL A O 1
ATOM 5499 N N . LYS A 1 672 ? 29.164 22.196 -9.011 1.00 87.06 672 LYS A N 1
ATOM 5500 C CA . LYS A 1 672 ? 29.293 22.619 -10.419 1.00 87.06 672 LYS A CA 1
ATOM 5501 C C . LYS A 1 672 ? 28.920 21.543 -11.451 1.00 87.06 672 LYS A C 1
ATOM 5503 O O . LYS A 1 672 ? 29.410 21.566 -12.576 1.00 87.06 672 LYS A O 1
ATOM 5508 N N . GLU A 1 673 ? 27.998 20.655 -11.098 1.00 83.44 673 GLU A N 1
ATOM 5509 C CA . GLU A 1 673 ? 27.403 19.659 -11.997 1.00 83.44 673 GLU A CA 1
ATOM 5510 C C . GLU A 1 673 ? 26.111 20.227 -12.616 1.00 83.44 673 GLU A C 1
ATOM 5512 O O . GLU A 1 673 ? 24.994 19.895 -12.213 1.00 83.44 673 GLU A O 1
ATOM 5517 N N . GLU A 1 674 ? 26.253 21.145 -13.584 1.00 81.75 674 GLU A N 1
ATOM 5518 C CA . GLU A 1 674 ? 25.131 21.924 -14.149 1.00 81.75 674 GLU A CA 1
ATOM 5519 C C . GLU A 1 674 ? 24.024 21.049 -14.768 1.00 81.75 674 GLU A C 1
ATOM 5521 O O . GLU A 1 674 ? 22.843 21.398 -14.684 1.00 81.75 674 GLU A O 1
ATOM 5526 N N . PHE A 1 675 ? 24.390 19.901 -15.354 1.00 76.38 675 PHE A N 1
ATOM 5527 C CA . PHE A 1 675 ? 23.437 18.965 -15.959 1.00 76.38 675 PHE A CA 1
ATOM 5528 C C . PHE A 1 675 ? 22.512 18.333 -14.915 1.00 76.38 675 PHE A C 1
ATOM 5530 O O . PHE A 1 675 ? 21.288 18.381 -15.047 1.00 76.38 675 PHE A O 1
ATOM 5537 N N . GLU A 1 676 ? 23.101 17.783 -13.853 1.00 78.56 676 GLU A N 1
ATOM 5538 C CA . GLU A 1 676 ? 22.362 17.131 -12.770 1.00 78.56 676 GLU A CA 1
ATOM 5539 C C . GLU A 1 676 ? 21.516 18.146 -12.003 1.00 78.56 676 GLU A C 1
ATOM 5541 O O . GLU A 1 676 ? 20.327 17.924 -11.763 1.00 78.56 676 GLU A O 1
ATOM 5546 N N . ALA A 1 677 ? 22.088 19.317 -11.711 1.00 86.62 677 ALA A N 1
ATOM 5547 C CA . ALA A 1 677 ? 21.352 20.413 -11.099 1.00 86.62 677 ALA A CA 1
ATOM 5548 C C . ALA A 1 677 ? 20.115 20.779 -11.931 1.00 86.62 677 ALA A C 1
ATOM 5550 O O . ALA A 1 677 ? 18.994 20.833 -11.420 1.00 86.62 677 ALA A O 1
ATOM 5551 N N . GLY A 1 678 ? 20.302 20.975 -13.237 1.00 80.88 678 GLY A N 1
ATOM 5552 C CA . GLY A 1 678 ? 19.231 21.332 -14.152 1.00 80.88 678 GLY A CA 1
ATOM 5553 C C . GLY A 1 678 ? 18.125 20.281 -14.256 1.00 80.88 678 GLY A C 1
ATOM 5554 O O . GLY A 1 678 ? 16.945 20.644 -14.270 1.00 80.88 678 GLY A O 1
ATOM 5555 N N . LEU A 1 679 ? 18.476 18.992 -14.279 1.00 76.75 679 LEU A N 1
ATOM 5556 C CA . LEU A 1 679 ? 17.510 17.891 -14.297 1.00 76.75 679 LEU A CA 1
ATOM 5557 C C . LEU A 1 679 ? 16.662 17.864 -13.019 1.00 76.75 679 LEU A C 1
ATOM 5559 O O . LEU A 1 679 ? 15.436 17.759 -13.087 1.00 76.75 679 LEU A O 1
ATOM 5563 N N . HIS A 1 680 ? 17.298 17.996 -11.855 1.00 84.75 680 HIS A N 1
ATOM 5564 C CA . HIS A 1 680 ? 16.604 17.988 -10.571 1.00 84.75 680 HIS A CA 1
ATOM 5565 C C . HIS A 1 680 ? 15.703 19.223 -10.397 1.00 84.75 680 HIS A C 1
ATOM 5567 O O . HIS A 1 680 ? 14.548 19.072 -10.003 1.00 84.75 680 HIS A O 1
ATOM 5573 N N . PHE A 1 681 ? 16.134 20.422 -10.808 1.00 84.12 681 PHE A N 1
ATOM 5574 C CA . PHE A 1 681 ? 15.251 21.598 -10.826 1.00 84.12 681 PHE A CA 1
ATOM 5575 C C . PHE A 1 681 ? 14.072 21.447 -11.796 1.00 84.12 681 PHE A C 1
ATOM 5577 O O . PHE A 1 681 ? 12.981 21.934 -11.505 1.00 84.12 681 PHE A O 1
ATOM 5584 N N . TYR A 1 682 ? 14.247 20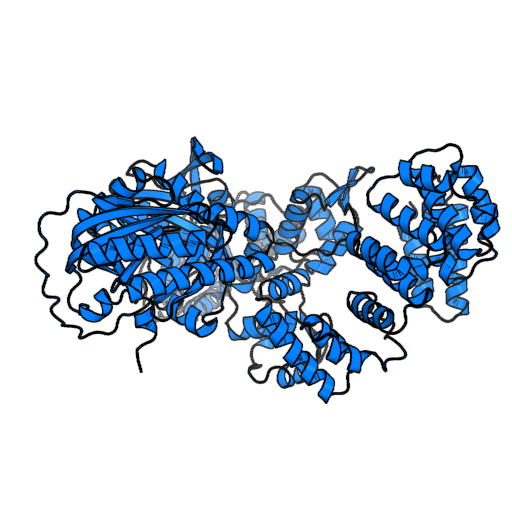.749 -12.924 1.00 75.00 682 TYR A N 1
ATOM 5585 C CA . TYR A 1 682 ? 13.134 20.450 -13.827 1.00 75.00 682 TYR A CA 1
ATOM 5586 C C . TYR A 1 682 ? 12.108 19.529 -13.163 1.00 75.00 682 TYR A C 1
ATOM 5588 O O . TYR A 1 682 ? 10.918 19.841 -13.172 1.00 75.00 682 TYR A O 1
ATOM 5596 N N . LYS A 1 683 ? 12.572 18.433 -12.543 1.00 75.31 683 LYS A N 1
ATOM 5597 C CA . LYS A 1 683 ? 11.719 17.504 -11.782 1.00 75.31 683 LYS A CA 1
ATOM 5598 C C . LYS A 1 683 ? 11.038 18.192 -10.583 1.00 75.31 683 LYS A C 1
ATOM 5600 O O . LYS A 1 683 ? 9.936 17.809 -10.213 1.00 75.31 683 LYS A O 1
ATOM 5605 N N . ALA A 1 684 ? 11.640 19.249 -10.028 1.00 78.81 684 ALA A N 1
ATOM 5606 C CA . ALA A 1 684 ? 11.035 20.112 -9.007 1.00 78.81 684 ALA A CA 1
ATOM 5607 C C . ALA A 1 684 ? 10.027 21.149 -9.560 1.00 78.81 684 ALA A C 1
ATOM 5609 O O . ALA A 1 684 ? 9.458 21.922 -8.794 1.00 78.81 684 ALA A O 1
ATOM 5610 N N . GLY A 1 685 ? 9.815 21.213 -10.880 1.00 69.00 685 GLY A N 1
ATOM 5611 C CA . GLY A 1 685 ? 8.935 22.196 -11.524 1.00 69.00 685 GLY A CA 1
ATOM 5612 C C . GLY A 1 685 ? 9.560 23.585 -11.720 1.00 69.00 685 GLY A C 1
ATOM 5613 O O . GLY A 1 685 ? 8.923 24.483 -12.275 1.00 69.00 685 GLY A O 1
ATOM 5614 N N . GLU A 1 686 ? 10.827 23.785 -11.351 1.00 80.19 686 GLU A N 1
ATOM 5615 C CA . GLU A 1 686 ? 11.543 25.061 -11.448 1.00 80.19 686 GLU A CA 1
ATOM 5616 C C . GLU A 1 686 ? 12.144 25.286 -12.833 1.00 80.19 686 GLU A C 1
ATOM 5618 O O . GLU A 1 686 ? 13.354 25.447 -13.028 1.00 80.19 686 GLU A O 1
ATOM 5623 N N . ARG A 1 687 ? 11.255 25.344 -13.827 1.00 73.44 687 ARG A N 1
ATOM 5624 C CA . ARG A 1 687 ? 11.617 25.419 -15.248 1.00 73.44 687 ARG A CA 1
ATOM 5625 C C . ARG A 1 687 ? 12.603 26.549 -15.551 1.00 73.44 687 ARG A C 1
ATOM 5627 O O . ARG A 1 687 ? 13.525 26.341 -16.325 1.00 73.44 687 ARG A O 1
ATOM 5634 N N . LYS A 1 688 ? 12.469 27.722 -14.914 1.00 72.88 688 LYS A N 1
ATOM 5635 C CA . LYS A 1 688 ? 13.363 28.881 -15.129 1.00 72.88 688 LYS A CA 1
ATOM 5636 C C . LYS A 1 688 ? 14.790 28.667 -14.607 1.00 72.88 688 LYS A C 1
ATOM 5638 O O . LYS A 1 688 ? 15.729 29.180 -15.211 1.00 72.88 688 LYS A O 1
ATOM 5643 N N . ILE A 1 689 ? 14.957 27.969 -13.484 1.00 81.62 689 ILE A N 1
ATOM 5644 C CA . ILE A 1 689 ? 16.275 27.709 -12.883 1.00 81.62 689 ILE A CA 1
ATOM 5645 C C . ILE A 1 689 ? 16.955 26.568 -13.631 1.00 81.62 689 ILE A C 1
ATOM 5647 O O . ILE A 1 689 ? 18.081 26.738 -14.094 1.00 81.62 689 ILE A O 1
ATOM 5651 N N . SER A 1 690 ? 16.219 25.476 -13.862 1.00 76.06 690 SER A N 1
ATOM 5652 C CA . SER A 1 690 ? 16.640 24.376 -14.734 1.00 76.06 690 SER A CA 1
ATOM 5653 C C . SER A 1 690 ? 17.134 24.893 -16.086 1.00 76.06 690 SER A C 1
ATOM 5655 O O . SER A 1 690 ? 18.249 24.606 -16.515 1.00 76.06 690 SER A O 1
ATOM 5657 N N . PHE A 1 691 ? 16.347 25.776 -16.697 1.00 69.75 691 PHE A N 1
ATOM 5658 C CA . PHE A 1 691 ? 16.683 26.441 -17.942 1.00 69.75 691 PHE A CA 1
ATOM 5659 C C . PHE A 1 691 ? 18.035 27.181 -17.902 1.00 69.75 691 PHE A C 1
ATOM 5661 O O . PHE A 1 691 ? 18.870 27.014 -18.792 1.00 69.75 691 PHE A O 1
ATOM 5668 N N . LYS A 1 692 ? 18.269 28.004 -16.871 1.00 78.88 692 LYS A N 1
ATOM 5669 C CA . LYS A 1 692 ? 19.506 28.792 -16.737 1.00 78.88 692 LYS A CA 1
ATOM 5670 C C . LYS A 1 692 ? 20.756 27.926 -16.597 1.00 78.88 692 LYS A C 1
ATOM 5672 O O . LYS A 1 692 ? 21.803 28.373 -17.053 1.00 78.88 692 LYS A O 1
ATOM 5677 N N . LEU A 1 693 ? 20.634 26.762 -15.965 1.00 78.06 693 LEU A N 1
ATOM 5678 C CA . LEU A 1 693 ? 21.732 25.822 -15.740 1.00 78.06 693 LEU A CA 1
ATOM 5679 C C . LEU A 1 693 ? 22.027 24.984 -16.988 1.00 78.06 693 LEU A C 1
ATOM 5681 O O . LEU A 1 693 ? 23.179 24.756 -17.320 1.00 78.06 693 LEU A O 1
ATOM 5685 N N . LEU A 1 694 ? 20.993 24.565 -17.722 1.00 70.25 694 LEU A N 1
ATOM 5686 C CA . LEU A 1 694 ? 21.166 23.660 -18.862 1.00 70.25 694 LEU A CA 1
ATOM 5687 C C . LEU A 1 694 ? 21.535 24.371 -20.174 1.00 70.25 694 LEU A C 1
ATOM 5689 O O . LEU A 1 694 ? 22.094 23.737 -21.069 1.00 70.25 694 LEU A O 1
ATOM 5693 N N . LYS A 1 695 ? 21.269 25.682 -20.308 1.00 65.44 695 LYS A N 1
ATOM 5694 C CA . LYS A 1 695 ? 21.511 26.444 -21.555 1.00 65.44 695 LYS A CA 1
ATOM 5695 C C . LYS A 1 695 ? 22.983 26.510 -22.004 1.00 65.44 695 LYS A C 1
ATOM 5697 O O . LYS A 1 695 ? 23.236 26.815 -23.166 1.00 65.44 695 LYS A O 1
ATOM 5702 N N . SER A 1 696 ? 23.944 26.311 -21.099 1.00 59.12 696 SER A N 1
ATOM 5703 C CA . SER A 1 696 ? 25.395 26.410 -21.346 1.00 59.12 696 SER A CA 1
ATOM 5704 C C . SER A 1 696 ? 26.035 25.092 -21.797 1.00 59.12 696 SER A C 1
ATOM 5706 O O . SER A 1 696 ? 27.178 25.098 -22.260 1.00 59.12 696 SER A O 1
ATOM 5708 N N . ILE A 1 697 ? 25.318 23.970 -21.688 1.00 64.69 697 ILE A N 1
ATOM 5709 C CA . ILE A 1 697 ? 25.870 22.622 -21.863 1.00 64.69 697 ILE A CA 1
ATOM 5710 C C . ILE A 1 697 ? 25.949 22.267 -23.354 1.00 64.69 697 ILE A C 1
ATOM 5712 O O . ILE A 1 697 ? 24.927 22.066 -24.013 1.00 64.69 697 ILE A O 1
ATOM 5716 N N . LYS A 1 698 ? 27.179 22.184 -23.884 1.00 52.47 698 LYS A N 1
ATOM 5717 C CA . LYS A 1 698 ? 27.473 21.957 -25.316 1.00 52.47 698 LYS A CA 1
ATOM 5718 C C . LYS A 1 698 ? 27.528 20.484 -25.745 1.00 52.47 698 LYS A C 1
ATOM 5720 O O . LYS A 1 698 ? 27.377 20.207 -26.930 1.00 52.47 698 LYS A O 1
ATOM 5725 N N . SER A 1 699 ? 27.749 19.548 -24.823 1.00 51.19 699 SER A N 1
ATOM 5726 C CA . SER A 1 699 ? 27.817 18.108 -25.112 1.00 51.19 699 SER A CA 1
ATOM 5727 C C . SER A 1 699 ? 27.227 17.301 -23.960 1.00 51.19 699 SER A C 1
ATOM 5729 O O . SER A 1 699 ? 27.601 17.520 -22.809 1.00 51.19 699 SER A O 1
ATOM 5731 N N . ILE A 1 700 ? 26.335 16.361 -24.271 1.00 50.22 700 ILE A N 1
ATOM 5732 C CA . ILE A 1 700 ? 25.762 15.421 -23.300 1.00 50.22 700 ILE A CA 1
ATOM 5733 C C . ILE A 1 700 ? 26.698 14.204 -23.201 1.00 50.22 700 ILE A C 1
ATOM 5735 O O . ILE A 1 700 ? 27.170 13.738 -24.242 1.00 50.22 700 ILE A O 1
ATOM 5739 N N . PRO A 1 701 ? 26.959 13.654 -22.004 1.00 46.75 701 PRO A N 1
ATOM 5740 C CA . PRO A 1 701 ? 27.615 12.358 -21.873 1.00 46.75 701 PRO A CA 1
ATOM 5741 C C . PRO A 1 701 ? 26.857 11.284 -22.671 1.00 46.75 701 PRO A C 1
ATOM 5743 O O . PRO A 1 701 ? 25.651 11.118 -22.515 1.00 46.75 701 PRO A O 1
ATOM 5746 N N . SER A 1 702 ? 27.558 10.530 -23.518 1.00 42.25 702 SER A N 1
ATOM 5747 C CA . SER A 1 702 ? 26.992 9.544 -24.457 1.00 42.25 702 SER A CA 1
ATOM 5748 C C . SER A 1 702 ? 26.342 8.313 -23.807 1.00 42.25 702 SER A C 1
ATOM 5750 O O . SER A 1 702 ? 25.825 7.450 -24.511 1.00 42.25 702 SER A O 1
ATOM 5752 N N . TYR A 1 703 ? 26.353 8.214 -22.477 1.00 39.38 703 TYR A N 1
ATOM 5753 C CA . TYR A 1 703 ? 26.084 6.971 -21.756 1.00 39.38 703 TYR A CA 1
ATOM 5754 C C . TYR A 1 703 ? 24.634 6.767 -21.283 1.00 39.38 703 TYR A C 1
ATOM 5756 O O . TYR A 1 703 ? 24.389 5.816 -20.548 1.00 39.38 703 TYR A O 1
ATOM 5764 N N . ASN A 1 704 ? 23.658 7.617 -21.645 1.00 38.00 704 ASN A N 1
ATOM 5765 C CA . ASN A 1 704 ? 22.300 7.445 -21.104 1.00 38.00 704 ASN A CA 1
ATOM 5766 C C . ASN A 1 704 ? 21.176 8.063 -21.959 1.00 38.00 704 ASN A C 1
ATOM 5768 O O . ASN A 1 704 ? 20.693 9.144 -21.654 1.00 38.00 704 ASN A O 1
ATOM 5772 N N . LEU A 1 705 ? 20.694 7.361 -22.991 1.00 43.56 705 LEU A N 1
ATOM 5773 C CA . LEU A 1 705 ? 19.498 7.738 -23.774 1.00 43.56 705 LEU A CA 1
ATOM 5774 C C . LEU A 1 705 ? 18.181 7.519 -22.984 1.00 43.56 705 LEU A C 1
ATOM 5776 O O . LEU A 1 705 ? 17.306 6.786 -23.431 1.00 43.56 705 LEU A O 1
ATOM 5780 N N . ASN A 1 706 ? 18.047 8.138 -21.809 1.00 51.97 706 ASN A N 1
ATOM 5781 C CA . ASN A 1 706 ? 16.871 8.073 -20.927 1.00 51.97 706 ASN A CA 1
ATOM 5782 C C . ASN A 1 706 ? 16.250 9.475 -20.717 1.00 51.97 706 ASN A C 1
ATOM 5784 O O . ASN A 1 706 ? 16.736 10.452 -21.286 1.00 51.97 706 ASN A O 1
ATOM 5788 N N . TYR A 1 707 ? 15.199 9.579 -19.886 1.00 50.28 707 TYR A N 1
ATOM 5789 C CA . TYR A 1 707 ? 14.412 10.780 -19.508 1.00 50.28 707 TYR A CA 1
ATOM 5790 C C . TYR A 1 707 ? 15.188 12.118 -19.436 1.00 50.28 707 TYR A C 1
ATOM 5792 O O . TYR A 1 707 ? 14.652 13.182 -19.751 1.00 50.28 707 TYR A O 1
ATOM 5800 N N . SER A 1 708 ? 16.467 12.083 -19.055 1.00 50.59 708 SER A N 1
ATOM 5801 C CA . SER A 1 708 ? 17.393 13.222 -19.045 1.00 50.59 708 SER A CA 1
ATOM 5802 C C . SER A 1 708 ? 17.579 13.893 -20.419 1.00 50.59 708 SER A C 1
ATOM 5804 O O . SER A 1 708 ? 17.660 15.121 -20.493 1.00 50.59 708 SER A O 1
ATOM 5806 N N . HIS A 1 709 ? 17.558 13.130 -21.517 1.00 53.88 709 HIS A N 1
ATOM 5807 C CA . HIS A 1 709 ? 17.570 13.660 -22.882 1.00 53.88 709 HIS A CA 1
ATOM 5808 C C . HIS A 1 709 ? 16.241 14.344 -23.224 1.00 53.88 709 HIS A C 1
ATOM 5810 O O . HIS A 1 709 ? 16.255 15.441 -23.776 1.00 53.88 709 HIS A O 1
ATOM 5816 N N . THR A 1 710 ? 15.097 13.766 -22.846 1.00 54.69 710 THR A N 1
ATOM 5817 C CA . THR A 1 710 ? 13.766 14.361 -23.073 1.00 54.69 710 THR A CA 1
ATOM 5818 C C . THR A 1 710 ? 13.652 15.737 -22.421 1.00 54.69 710 THR A C 1
ATOM 5820 O O . THR A 1 710 ? 13.192 16.689 -23.050 1.00 54.69 710 THR A O 1
ATOM 5823 N N . VAL A 1 711 ? 14.136 15.870 -21.183 1.00 53.56 711 VAL A N 1
ATOM 5824 C CA . VAL A 1 711 ? 14.185 17.149 -20.460 1.00 53.56 711 VAL A CA 1
ATOM 5825 C C . VAL A 1 711 ? 15.128 18.143 -21.141 1.00 53.56 711 VAL A C 1
ATOM 5827 O O . VAL A 1 711 ? 14.732 19.282 -21.392 1.00 53.56 711 VAL A O 1
ATOM 5830 N N . TYR A 1 712 ? 16.340 17.715 -21.504 1.00 57.94 712 TYR A N 1
ATOM 5831 C CA . TYR A 1 712 ? 17.312 18.560 -22.202 1.00 57.94 712 TYR A CA 1
ATOM 5832 C C . TYR A 1 712 ? 16.773 19.082 -23.543 1.00 57.94 712 TYR A C 1
ATOM 5834 O O . TYR A 1 712 ? 16.820 20.282 -23.817 1.00 57.94 712 TYR A O 1
ATOM 5842 N N . PHE A 1 713 ? 16.187 18.209 -24.363 1.00 58.25 713 PHE A N 1
ATOM 5843 C CA . PHE A 1 713 ? 15.682 18.596 -25.675 1.00 58.25 713 PHE A CA 1
ATOM 5844 C C . PHE A 1 713 ? 14.382 19.413 -25.609 1.00 58.25 713 PHE A C 1
ATOM 5846 O O . PHE A 1 713 ? 14.255 20.378 -26.363 1.00 58.25 713 PHE A O 1
ATOM 5853 N N . LYS A 1 714 ? 13.456 19.128 -24.677 1.00 57.09 714 LYS A N 1
ATOM 5854 C CA . LYS A 1 714 ? 12.289 20.002 -24.425 1.00 57.09 714 LYS A CA 1
ATOM 5855 C C . LYS A 1 714 ? 12.722 21.425 -24.074 1.00 57.09 714 LYS A C 1
ATOM 5857 O O . LYS A 1 714 ? 12.101 22.388 -24.510 1.00 57.09 714 LYS A O 1
ATOM 5862 N N . ILE A 1 715 ? 13.817 21.561 -23.331 1.00 54.69 715 ILE A N 1
ATOM 5863 C CA . ILE A 1 715 ? 14.383 22.856 -22.952 1.00 54.69 715 ILE A CA 1
ATOM 5864 C C . ILE A 1 715 ? 15.063 23.561 -24.139 1.00 54.69 715 ILE A C 1
ATOM 5866 O O . ILE A 1 715 ? 14.884 24.769 -24.303 1.00 54.69 715 ILE A O 1
ATOM 5870 N N . LEU A 1 716 ? 15.776 22.831 -25.007 1.00 54.81 716 LEU A N 1
ATOM 5871 C CA . LEU A 1 716 ? 16.315 23.387 -26.257 1.00 54.81 716 LEU A CA 1
ATOM 5872 C C . LEU A 1 716 ? 15.210 23.892 -27.199 1.00 54.81 716 LEU A C 1
ATOM 5874 O O . LEU A 1 716 ? 15.385 24.935 -27.833 1.00 54.81 716 LEU A O 1
ATOM 5878 N N . ASN A 1 717 ? 14.064 23.202 -27.254 1.00 59.97 717 ASN A N 1
ATOM 5879 C CA . ASN A 1 717 ? 12.927 23.615 -28.082 1.00 59.97 717 ASN A CA 1
ATOM 5880 C C . ASN A 1 717 ? 12.342 24.968 -27.660 1.00 59.97 717 ASN A C 1
ATOM 5882 O O . ASN A 1 717 ? 11.971 25.773 -28.507 1.00 59.97 717 ASN A O 1
ATOM 5886 N N . ILE A 1 718 ? 12.306 25.236 -26.351 1.00 56.03 718 ILE A N 1
ATOM 5887 C CA . ILE A 1 718 ? 11.753 26.472 -25.774 1.00 56.03 718 ILE A CA 1
ATOM 5888 C C . ILE A 1 718 ? 12.608 27.705 -26.130 1.00 56.03 718 ILE A C 1
ATOM 5890 O O . ILE A 1 718 ? 12.093 28.819 -26.183 1.00 56.03 718 ILE A O 1
ATOM 5894 N N . LEU A 1 719 ? 13.912 27.533 -26.379 1.00 47.06 719 LEU A N 1
ATOM 5895 C CA . LEU A 1 719 ? 14.843 28.637 -26.644 1.00 47.06 719 LEU A CA 1
ATOM 5896 C C . LEU A 1 719 ? 14.855 29.134 -28.085 1.00 47.06 719 LEU A C 1
ATOM 5898 O O . LEU A 1 719 ? 14.866 30.338 -28.339 1.00 47.06 719 LEU A O 1
ATOM 5902 N N . LYS A 1 720 ? 14.983 28.185 -29.010 1.00 57.00 720 LYS A N 1
ATOM 5903 C CA . LYS A 1 720 ? 15.026 28.376 -30.458 1.00 57.00 720 LYS A CA 1
ATOM 5904 C C . LYS A 1 720 ? 14.584 27.046 -31.059 1.00 57.00 720 LYS A C 1
ATOM 5906 O O . LYS A 1 720 ? 15.433 26.158 -31.205 1.00 57.00 720 LYS A O 1
ATOM 5911 N N . PRO A 1 721 ? 13.294 26.882 -31.385 1.00 61.09 721 PRO A N 1
ATOM 5912 C CA . PRO A 1 721 ? 12.863 25.698 -32.100 1.00 61.09 721 PRO A CA 1
ATOM 5913 C C . PRO A 1 721 ? 13.678 25.635 -33.397 1.00 61.09 721 PRO A C 1
ATOM 5915 O O . PRO A 1 721 ? 13.730 26.579 -34.184 1.00 61.09 721 PRO A O 1
ATOM 5918 N N . GLN A 1 722 ? 14.424 24.548 -33.558 1.00 67.88 722 GLN A N 1
ATOM 5919 C CA . GLN A 1 722 ? 15.158 24.222 -34.775 1.00 67.88 722 GLN A CA 1
ATOM 5920 C C . GLN A 1 722 ? 14.679 22.857 -35.222 1.00 67.88 722 GLN A C 1
ATOM 5922 O O . GLN A 1 722 ? 14.426 21.991 -34.385 1.00 67.88 722 GLN A O 1
ATOM 5927 N N . LYS A 1 723 ? 14.578 22.665 -36.536 1.00 68.62 723 LYS A N 1
ATOM 5928 C CA . LYS A 1 723 ? 14.105 21.412 -37.117 1.00 68.62 723 LYS A CA 1
ATOM 5929 C C . LYS A 1 723 ? 14.812 20.198 -36.497 1.00 68.62 723 LYS A C 1
ATOM 5931 O O . LYS A 1 723 ? 14.149 19.282 -36.034 1.00 68.62 723 LYS A O 1
ATOM 5936 N N . ASP A 1 724 ? 16.138 20.255 -36.371 1.00 65.50 724 ASP A N 1
ATOM 5937 C CA . ASP A 1 724 ? 16.956 19.184 -35.784 1.00 65.50 724 ASP A CA 1
ATOM 5938 C C . ASP A 1 724 ? 16.626 18.893 -34.302 1.00 65.50 724 ASP A C 1
ATOM 5940 O O . ASP A 1 724 ? 16.631 17.742 -33.869 1.00 65.50 724 ASP A O 1
ATOM 5944 N N . ASN A 1 725 ? 16.262 19.914 -33.518 1.00 67.75 725 ASN A N 1
ATOM 5945 C CA . ASN A 1 725 ? 15.844 19.730 -32.124 1.00 67.75 725 ASN A CA 1
ATOM 5946 C C . ASN A 1 725 ? 14.476 19.048 -32.047 1.00 67.75 725 ASN A C 1
ATOM 5948 O O . ASN A 1 725 ? 14.318 18.092 -31.293 1.00 67.75 725 ASN A O 1
ATOM 5952 N N . VAL A 1 726 ? 13.509 19.498 -32.854 1.00 71.44 726 VAL A N 1
ATOM 5953 C CA . VAL A 1 726 ? 12.163 18.905 -32.906 1.00 71.44 726 VAL A CA 1
ATOM 5954 C C . VAL A 1 726 ? 12.235 17.446 -33.347 1.00 71.44 726 VAL A C 1
ATOM 5956 O O . VAL A 1 726 ? 11.582 16.597 -32.745 1.00 71.44 726 VAL A O 1
ATOM 5959 N N . GLU A 1 727 ? 13.078 17.122 -34.333 1.00 71.88 727 GLU A N 1
ATOM 5960 C CA . GLU A 1 727 ? 13.249 15.741 -34.788 1.00 71.88 727 GLU A CA 1
ATOM 5961 C C . GLU A 1 727 ? 13.873 14.829 -33.720 1.00 71.88 727 GLU A C 1
ATOM 5963 O O . GLU A 1 727 ? 13.447 13.681 -33.564 1.00 71.88 727 GLU A O 1
ATOM 5968 N N . LYS A 1 728 ? 14.820 15.339 -32.923 1.00 68.19 728 LYS A N 1
ATOM 5969 C CA . LYS A 1 728 ? 15.402 14.594 -31.793 1.00 68.19 728 LYS A CA 1
ATOM 5970 C C . LYS A 1 728 ? 14.402 14.387 -30.656 1.00 68.19 728 LYS A C 1
ATOM 5972 O O . LYS A 1 728 ? 14.335 13.282 -30.122 1.00 68.19 728 LYS A O 1
ATOM 5977 N N . ILE A 1 729 ? 13.599 15.401 -30.315 1.00 69.00 729 ILE A N 1
ATOM 5978 C CA . ILE A 1 729 ? 12.525 15.273 -29.310 1.00 69.00 729 ILE A CA 1
ATOM 5979 C C . ILE A 1 729 ? 11.509 14.242 -29.777 1.00 69.00 729 ILE A C 1
ATOM 5981 O O . ILE A 1 729 ? 11.174 13.339 -29.018 1.00 69.00 729 ILE A O 1
ATOM 5985 N N . PHE A 1 730 ? 11.065 14.350 -31.032 1.00 73.75 730 PHE A N 1
ATOM 5986 C CA . PHE A 1 730 ? 10.143 13.398 -31.634 1.00 73.75 730 PHE A CA 1
ATOM 5987 C C . PHE A 1 730 ? 10.684 11.977 -31.506 1.00 73.75 730 PHE A C 1
ATOM 5989 O O . PHE A 1 730 ? 9.985 11.105 -31.008 1.00 73.75 730 PHE A O 1
ATOM 5996 N N . TYR A 1 731 ? 11.938 11.744 -31.900 1.00 66.00 731 TYR A N 1
ATOM 5997 C CA . TYR A 1 731 ? 12.551 10.419 -31.843 1.00 66.00 731 TYR A CA 1
ATOM 5998 C C . TYR A 1 731 ? 12.575 9.834 -30.426 1.00 66.00 731 TYR A C 1
ATOM 6000 O O . TYR A 1 731 ? 12.295 8.649 -30.244 1.00 66.00 731 TYR A O 1
ATOM 6008 N N . ILE A 1 732 ? 12.880 10.656 -29.421 1.00 58.69 732 ILE A N 1
ATOM 6009 C CA . ILE A 1 732 ? 12.925 10.214 -28.026 1.00 58.69 732 ILE A CA 1
ATOM 6010 C C . ILE A 1 732 ? 11.518 9.937 -27.498 1.00 58.69 732 ILE A C 1
ATOM 6012 O O . ILE A 1 732 ? 11.270 8.843 -27.003 1.00 58.69 732 ILE A O 1
ATOM 6016 N N . LEU A 1 733 ? 10.576 10.869 -27.672 1.00 61.56 733 LEU A N 1
ATOM 6017 C CA . LEU A 1 733 ? 9.181 10.668 -27.266 1.00 61.56 733 LEU A CA 1
ATOM 6018 C C . LEU A 1 733 ? 8.557 9.456 -27.975 1.00 61.56 733 LEU A C 1
ATOM 6020 O O . LEU A 1 733 ? 7.795 8.705 -27.371 1.00 61.56 733 LEU A O 1
ATOM 6024 N N . HIS A 1 734 ? 8.911 9.238 -29.243 1.00 61.25 734 HIS A N 1
ATOM 6025 C CA . HIS A 1 734 ? 8.477 8.096 -30.042 1.00 61.25 734 HIS A CA 1
ATOM 6026 C C . HIS A 1 734 ? 9.034 6.770 -29.507 1.00 61.25 734 HIS A C 1
ATOM 6028 O O . HIS A 1 734 ? 8.307 5.774 -29.455 1.00 61.25 734 HIS A O 1
ATOM 6034 N N . LYS A 1 735 ? 10.300 6.751 -29.071 1.00 55.53 735 LYS A N 1
ATOM 6035 C CA . LYS A 1 735 ? 10.890 5.607 -28.361 1.00 55.53 735 LYS A CA 1
ATOM 6036 C C . LYS A 1 735 ? 10.234 5.356 -27.004 1.00 55.53 735 LYS A C 1
ATOM 6038 O O . LYS A 1 735 ? 10.028 4.201 -26.659 1.00 55.53 735 LYS A O 1
ATOM 6043 N N . GLU A 1 736 ? 9.880 6.414 -26.277 1.00 51.75 736 GLU A N 1
ATOM 6044 C CA . GLU A 1 736 ? 9.201 6.347 -24.974 1.00 51.75 736 GLU A CA 1
ATOM 6045 C C . GLU A 1 736 ? 7.688 6.051 -25.086 1.00 51.75 736 GLU A C 1
ATOM 6047 O O . GLU A 1 736 ? 7.020 5.884 -24.069 1.00 51.75 736 GLU A O 1
ATOM 6052 N N . GLY A 1 737 ? 7.119 6.003 -26.299 1.00 55.50 737 GLY A N 1
ATOM 6053 C CA . GLY A 1 737 ? 5.691 5.738 -26.515 1.00 55.50 737 GLY A CA 1
ATOM 6054 C C . GLY A 1 737 ? 4.751 6.880 -26.099 1.00 55.50 737 GLY A C 1
ATOM 6055 O O . GLY A 1 737 ? 3.559 6.654 -25.905 1.00 55.50 737 GLY A O 1
ATOM 6056 N N . ARG A 1 738 ? 5.253 8.114 -25.972 1.00 59.25 738 ARG A N 1
ATOM 6057 C CA . ARG A 1 738 ? 4.509 9.288 -25.470 1.00 59.25 738 ARG A CA 1
ATOM 6058 C C . ARG A 1 738 ? 3.725 9.988 -26.581 1.00 59.25 738 ARG A C 1
ATOM 6060 O O . ARG A 1 738 ? 4.028 11.116 -26.961 1.00 59.25 738 ARG A O 1
ATOM 6067 N N . VAL A 1 739 ? 2.732 9.292 -27.132 1.00 64.44 739 VAL A N 1
ATOM 6068 C CA . VAL A 1 739 ? 2.008 9.697 -28.353 1.00 64.44 739 VAL A CA 1
ATOM 6069 C C . VAL A 1 739 ? 1.337 11.072 -28.238 1.00 64.44 739 VAL A C 1
ATOM 6071 O O . VAL A 1 739 ? 1.406 11.855 -29.185 1.00 64.44 739 VAL A O 1
ATOM 6074 N N . ASP A 1 740 ? 0.730 11.404 -27.099 1.00 65.62 740 ASP A N 1
ATOM 6075 C CA . ASP A 1 740 ? 0.021 12.683 -26.940 1.00 65.62 740 ASP A CA 1
ATOM 6076 C C . ASP A 1 740 ? 0.975 13.882 -26.939 1.00 65.62 740 ASP A C 1
ATOM 6078 O O . ASP A 1 740 ? 0.728 14.885 -27.604 1.00 65.62 740 ASP A O 1
ATOM 6082 N N . GLU A 1 741 ? 2.143 13.733 -26.321 1.00 64.38 741 GLU A N 1
ATOM 6083 C CA . GLU A 1 741 ? 3.177 14.771 -26.317 1.00 64.38 741 GLU A CA 1
ATOM 6084 C C . GLU A 1 741 ? 3.833 14.948 -27.685 1.00 64.38 741 GLU A C 1
ATOM 6086 O O . GLU A 1 741 ? 4.277 16.038 -28.033 1.00 64.38 741 GLU A O 1
ATOM 6091 N N . ILE A 1 742 ? 3.878 13.887 -28.493 1.00 68.62 742 ILE A N 1
ATOM 6092 C CA . ILE A 1 742 ? 4.309 13.979 -29.888 1.00 68.62 742 ILE A CA 1
ATOM 6093 C C . ILE A 1 742 ? 3.293 14.786 -30.705 1.00 68.62 742 ILE A C 1
ATOM 6095 O O . ILE A 1 742 ? 3.689 15.628 -31.512 1.00 68.62 742 ILE A O 1
ATOM 6099 N N . LYS A 1 743 ? 1.987 14.556 -30.504 1.00 76.75 743 LYS A N 1
ATOM 6100 C CA . LYS A 1 743 ? 0.926 15.330 -31.172 1.00 76.75 743 LYS A CA 1
ATOM 6101 C C . LYS A 1 743 ? 1.005 16.807 -30.792 1.00 76.75 743 LYS A C 1
ATOM 6103 O O . LYS A 1 743 ? 0.921 17.661 -31.675 1.00 76.75 743 LYS A O 1
ATOM 6108 N N . GLU A 1 744 ? 1.219 17.102 -29.511 1.00 76.50 744 GLU A N 1
ATOM 6109 C CA . GLU A 1 744 ? 1.458 18.464 -29.024 1.00 76.50 744 GLU A CA 1
ATOM 6110 C C . GLU A 1 744 ? 2.717 19.072 -29.649 1.00 76.50 744 GLU A C 1
ATOM 6112 O O . GLU A 1 744 ? 2.640 20.159 -30.213 1.00 76.50 744 GLU A O 1
ATOM 6117 N N . LEU A 1 745 ? 3.840 18.346 -29.673 1.00 77.69 745 LEU A N 1
ATOM 6118 C CA . LEU A 1 745 ? 5.090 18.807 -30.282 1.00 77.69 745 LEU A CA 1
ATOM 6119 C C . LEU A 1 745 ? 4.913 19.182 -31.761 1.00 77.69 745 LEU A C 1
ATOM 6121 O O . LEU A 1 745 ? 5.408 20.225 -32.193 1.00 77.69 745 LEU A O 1
ATOM 6125 N N . ILE A 1 746 ? 4.214 18.351 -32.543 1.00 80.69 746 ILE A N 1
ATOM 6126 C CA . ILE A 1 746 ? 3.934 18.627 -33.962 1.00 80.69 746 ILE A CA 1
ATOM 6127 C C . ILE A 1 746 ? 3.053 19.870 -34.103 1.00 80.69 746 ILE A C 1
ATOM 6129 O O . ILE A 1 746 ? 3.309 20.695 -34.979 1.00 80.69 746 ILE A O 1
ATOM 6133 N N . LYS A 1 747 ? 2.032 20.012 -33.249 1.00 81.06 747 LYS A N 1
ATOM 6134 C CA . LYS A 1 747 ? 1.107 21.151 -33.255 1.00 81.06 747 LYS A CA 1
ATOM 6135 C C . LYS A 1 747 ? 1.813 22.460 -32.888 1.00 81.06 747 LYS A C 1
ATOM 6137 O O . LYS A 1 747 ? 1.620 23.467 -33.556 1.00 81.06 747 LYS A O 1
ATOM 6142 N N . GLU A 1 748 ? 2.656 22.445 -31.861 1.00 75.75 748 GLU A N 1
ATOM 6143 C CA . GLU A 1 748 ? 3.403 23.617 -31.389 1.00 75.75 748 GLU A CA 1
ATOM 6144 C C . GLU A 1 748 ? 4.483 24.080 -32.376 1.00 75.75 748 GLU A C 1
ATOM 6146 O O . GLU A 1 748 ? 4.827 25.259 -32.409 1.00 75.75 748 GLU A O 1
ATOM 6151 N N . ASN A 1 749 ? 5.020 23.165 -33.189 1.00 78.19 749 ASN A N 1
ATOM 6152 C CA . ASN A 1 749 ? 6.136 23.427 -34.105 1.00 78.19 749 ASN A CA 1
ATOM 6153 C C . ASN A 1 749 ? 5.721 23.300 -35.580 1.00 78.19 749 ASN A C 1
ATOM 6155 O O . ASN A 1 749 ? 6.554 23.043 -36.451 1.00 78.19 749 ASN A O 1
ATOM 6159 N N . GLU A 1 750 ? 4.431 23.487 -35.866 1.00 78.06 750 GLU A N 1
ATOM 6160 C CA . GLU A 1 750 ? 3.832 23.255 -37.183 1.00 78.06 750 GLU A CA 1
ATOM 6161 C C . GLU A 1 750 ? 4.468 24.104 -38.294 1.00 78.06 750 GLU A C 1
ATOM 6163 O O . GLU A 1 750 ? 4.647 23.623 -39.409 1.00 78.06 750 GLU A O 1
ATOM 6168 N N . THR A 1 751 ? 4.858 25.342 -37.989 1.00 78.56 751 THR A N 1
ATOM 6169 C CA . THR A 1 751 ? 5.499 26.269 -38.938 1.00 78.56 751 THR A CA 1
ATOM 6170 C C . THR A 1 751 ? 6.987 25.988 -39.162 1.00 78.56 751 THR A C 1
ATOM 6172 O O . THR A 1 751 ? 7.582 26.532 -40.092 1.00 78.56 751 THR A O 1
ATOM 6175 N N . LEU A 1 752 ? 7.598 25.158 -38.313 1.00 80.88 752 LEU A N 1
ATOM 6176 C CA . LEU A 1 752 ? 9.033 24.876 -38.312 1.00 80.88 752 LEU A CA 1
ATOM 6177 C C . LEU A 1 752 ? 9.397 23.606 -39.096 1.00 80.88 752 LEU A C 1
ATOM 6179 O O . LEU A 1 752 ? 10.506 23.484 -39.620 1.00 80.88 752 LEU A O 1
ATOM 6183 N N . LEU A 1 753 ? 8.481 22.639 -39.130 1.00 80.00 753 LEU A N 1
ATOM 6184 C CA . LEU A 1 753 ? 8.652 21.375 -39.836 1.00 80.00 753 LEU A CA 1
ATOM 6185 C C . LEU A 1 753 ? 8.265 21.547 -41.305 1.00 80.00 753 LEU A C 1
ATOM 6187 O O . LEU A 1 753 ? 7.215 22.104 -41.617 1.00 80.00 753 LEU A O 1
ATOM 6191 N N . ASP A 1 754 ? 9.081 21.027 -42.223 1.00 83.81 754 ASP A N 1
ATOM 6192 C CA . ASP A 1 754 ? 8.653 20.969 -43.618 1.00 83.81 754 ASP A CA 1
ATOM 6193 C C . ASP A 1 754 ? 7.502 19.957 -43.799 1.00 83.81 754 ASP A C 1
ATOM 6195 O O . ASP A 1 754 ? 7.350 19.029 -42.988 1.00 83.81 754 ASP A O 1
ATOM 6199 N N . PRO A 1 755 ? 6.693 20.104 -44.868 1.00 83.69 755 PRO A N 1
ATOM 6200 C CA . PRO A 1 755 ? 5.507 19.278 -45.080 1.00 83.69 755 PRO A CA 1
ATOM 6201 C C . PRO A 1 755 ? 5.783 17.771 -45.057 1.00 83.69 755 PRO A C 1
ATOM 6203 O O . PRO A 1 755 ? 4.949 17.007 -44.573 1.00 83.69 755 PRO A O 1
ATOM 6206 N N . PHE A 1 756 ? 6.954 17.328 -45.524 1.00 87.69 756 PHE A N 1
ATOM 6207 C CA . PHE A 1 756 ? 7.284 15.908 -45.609 1.00 87.69 756 PHE A CA 1
ATOM 6208 C C . PHE A 1 756 ? 7.779 15.343 -44.274 1.00 87.69 756 PHE A C 1
ATOM 6210 O O . PHE A 1 756 ? 7.380 14.234 -43.918 1.00 87.69 756 PHE A O 1
ATOM 6217 N N . THR A 1 757 ? 8.545 16.102 -43.477 1.00 85.44 757 THR A N 1
ATOM 6218 C CA . THR A 1 757 ? 8.833 15.706 -42.082 1.00 85.44 757 THR A CA 1
ATOM 6219 C C . THR A 1 757 ? 7.533 15.562 -41.281 1.00 85.44 757 THR A C 1
ATOM 6221 O O . THR A 1 757 ? 7.370 14.593 -40.538 1.00 85.44 757 THR A O 1
ATOM 6224 N N . LYS A 1 758 ? 6.561 16.468 -41.472 1.00 85.75 758 LYS A N 1
ATOM 6225 C CA . LYS A 1 758 ? 5.245 16.375 -40.817 1.00 85.75 758 LYS A CA 1
ATOM 6226 C C . LYS A 1 758 ? 4.477 15.119 -41.236 1.00 85.75 758 LYS A C 1
ATOM 6228 O O . LYS A 1 758 ? 3.881 14.453 -40.387 1.00 85.75 758 LYS A O 1
ATOM 6233 N N . ILE A 1 759 ? 4.497 14.780 -42.527 1.00 88.81 759 ILE A N 1
ATOM 6234 C CA . ILE A 1 759 ? 3.878 13.552 -43.048 1.00 88.81 759 ILE A CA 1
ATOM 6235 C C . ILE A 1 759 ? 4.509 12.319 -42.401 1.00 88.81 759 ILE A C 1
ATOM 6237 O O . ILE A 1 759 ? 3.778 11.488 -41.868 1.00 88.81 759 ILE A O 1
ATOM 6241 N N . TYR A 1 760 ? 5.841 12.241 -42.370 1.00 89.19 760 TYR A N 1
ATOM 6242 C CA . TYR A 1 760 ? 6.558 11.140 -41.729 1.00 89.19 760 TYR A CA 1
ATOM 6243 C C . TYR A 1 760 ? 6.166 10.976 -40.250 1.00 89.19 760 TYR A C 1
ATOM 6245 O O . TYR A 1 760 ? 5.793 9.886 -39.825 1.00 89.19 760 TYR A O 1
ATOM 6253 N N . PHE A 1 761 ? 6.157 12.065 -39.477 1.00 88.94 761 PHE A N 1
ATOM 6254 C CA . PHE A 1 761 ? 5.770 12.035 -38.061 1.00 88.94 761 PHE A CA 1
ATOM 6255 C C . PHE A 1 761 ? 4.319 11.625 -37.839 1.00 88.94 761 PHE A C 1
ATOM 6257 O O . PHE A 1 761 ? 4.017 10.867 -36.920 1.00 88.94 761 PHE A O 1
ATOM 6264 N N . THR A 1 762 ? 3.422 12.081 -38.711 1.00 89.12 762 THR A N 1
ATOM 6265 C CA . THR A 1 762 ? 2.014 11.675 -38.679 1.00 89.12 762 THR A CA 1
ATOM 6266 C C . THR A 1 762 ? 1.869 10.179 -38.957 1.00 89.12 762 THR A C 1
ATOM 6268 O O . THR A 1 762 ? 1.110 9.499 -38.272 1.00 89.12 762 THR A O 1
ATOM 6271 N N . MET A 1 763 ? 2.610 9.649 -39.933 1.00 89.50 763 MET A N 1
ATOM 6272 C CA . MET A 1 763 ? 2.607 8.219 -40.248 1.00 89.50 763 MET A CA 1
ATOM 6273 C C . MET A 1 763 ? 3.150 7.373 -39.087 1.00 89.50 763 MET A C 1
ATOM 6275 O O . MET A 1 763 ? 2.561 6.345 -38.773 1.00 89.50 763 MET A O 1
ATOM 6279 N N . GLU A 1 764 ? 4.215 7.811 -38.411 1.00 82.94 764 GLU A N 1
ATOM 6280 C CA . GLU A 1 764 ? 4.747 7.140 -37.212 1.00 82.94 764 GLU A CA 1
ATOM 6281 C C . GLU A 1 764 ? 3.722 7.108 -36.061 1.00 82.94 764 GLU A C 1
ATOM 6283 O O . GLU A 1 764 ? 3.563 6.079 -35.404 1.00 82.94 764 GLU A O 1
ATOM 6288 N N . ILE A 1 765 ? 2.959 8.191 -35.849 1.00 82.50 765 ILE A N 1
ATOM 6289 C CA . ILE A 1 765 ? 1.858 8.208 -34.868 1.00 82.50 765 ILE A CA 1
ATOM 6290 C C . ILE A 1 765 ? 0.781 7.186 -35.241 1.00 82.50 765 ILE A C 1
ATOM 6292 O O . ILE A 1 765 ? 0.393 6.375 -34.404 1.00 82.50 765 ILE A O 1
ATOM 6296 N N . LEU A 1 766 ? 0.304 7.209 -36.489 1.00 82.88 766 LEU A N 1
ATOM 6297 C CA . LEU A 1 766 ? -0.731 6.283 -36.961 1.00 82.88 766 LEU A CA 1
ATOM 6298 C C . LEU A 1 766 ? -0.280 4.825 -36.827 1.00 82.88 766 LEU A C 1
ATOM 6300 O O . LEU A 1 766 ? -1.051 3.978 -36.381 1.00 82.88 766 LEU A O 1
ATOM 6304 N N . PHE A 1 767 ? 0.983 4.547 -37.150 1.00 81.25 767 PHE A N 1
ATOM 6305 C CA . PHE A 1 767 ? 1.590 3.236 -36.965 1.00 81.25 767 PHE A CA 1
ATOM 6306 C C . PHE A 1 767 ? 1.568 2.803 -35.490 1.00 81.25 767 PHE A C 1
ATOM 6308 O O . PHE A 1 767 ? 1.143 1.691 -35.183 1.00 81.25 767 PHE A O 1
ATOM 6315 N N . LYS A 1 768 ? 1.953 3.690 -34.563 1.00 72.75 768 LYS A N 1
ATOM 6316 C CA . LYS A 1 768 ? 1.928 3.423 -33.114 1.00 72.75 768 LYS A CA 1
ATOM 6317 C C . LYS A 1 768 ? 0.523 3.240 -32.544 1.00 72.75 768 LYS A C 1
ATOM 6319 O O . LYS A 1 768 ? 0.353 2.468 -31.609 1.00 72.75 768 LYS A O 1
ATOM 6324 N N . GLU A 1 769 ? -0.475 3.909 -33.112 1.00 76.62 769 GLU A N 1
ATOM 6325 C CA . GLU A 1 769 ? -1.890 3.721 -32.765 1.00 76.62 769 GLU A CA 1
ATOM 6326 C C . GLU A 1 769 ? -2.494 2.436 -33.369 1.00 76.62 769 GLU A C 1
ATOM 6328 O O . GLU A 1 769 ? -3.684 2.182 -33.192 1.00 76.62 769 GLU A O 1
ATOM 6333 N N . GLY A 1 770 ? -1.711 1.635 -34.104 1.00 77.19 770 GLY A N 1
ATOM 6334 C CA . GLY A 1 770 ? -2.181 0.416 -34.771 1.00 77.19 770 GLY A CA 1
ATOM 6335 C C . GLY A 1 770 ? -3.030 0.675 -36.021 1.00 77.19 770 GLY A C 1
ATOM 6336 O O . GLY A 1 770 ? -3.615 -0.250 -36.580 1.00 77.19 770 GLY A O 1
ATOM 6337 N N . LYS A 1 771 ? -3.093 1.921 -36.503 1.00 83.62 771 LYS A N 1
ATOM 6338 C CA . LYS A 1 771 ? -3.891 2.342 -37.665 1.00 83.62 771 LYS A CA 1
ATOM 6339 C C . LYS A 1 771 ? -3.129 2.121 -38.973 1.00 83.62 771 LYS A C 1
ATOM 6341 O O . LYS A 1 771 ? -2.822 3.063 -39.704 1.00 83.62 771 LYS A O 1
ATOM 6346 N N . LEU A 1 772 ? -2.797 0.863 -39.257 1.00 84.38 772 LEU A N 1
ATOM 6347 C CA . LEU A 1 772 ? -1.925 0.471 -40.373 1.00 84.38 772 LEU A CA 1
ATOM 6348 C C . LEU A 1 772 ? -2.471 0.893 -41.750 1.00 84.38 772 LEU A C 1
ATOM 6350 O O . LEU A 1 772 ? -1.715 1.387 -42.586 1.00 84.38 772 LEU A O 1
ATOM 6354 N N . GLU A 1 773 ? -3.782 0.776 -41.976 1.00 87.88 773 GLU A N 1
ATOM 6355 C CA . GLU A 1 773 ? -4.410 1.208 -43.236 1.00 87.88 773 GLU A CA 1
ATOM 6356 C C . GLU A 1 773 ? -4.295 2.721 -43.449 1.00 87.88 773 GLU A C 1
ATOM 6358 O O . GLU A 1 773 ? -3.940 3.168 -44.539 1.00 87.88 773 GLU A O 1
ATOM 6363 N N . ASN A 1 774 ? -4.454 3.522 -42.392 1.00 92.25 774 ASN A N 1
ATOM 6364 C CA . ASN A 1 774 ? -4.301 4.973 -42.490 1.00 92.25 774 ASN A CA 1
ATOM 6365 C C . ASN A 1 774 ? -2.855 5.395 -42.800 1.00 92.25 774 ASN A C 1
ATOM 6367 O O . ASN A 1 774 ? -2.643 6.419 -43.451 1.00 92.25 774 ASN A O 1
ATOM 6371 N N . VAL A 1 775 ? -1.849 4.615 -42.381 1.00 88.25 775 VAL A N 1
ATOM 6372 C CA . VAL A 1 775 ? -0.452 4.844 -42.793 1.00 88.25 775 VAL A CA 1
ATOM 6373 C C . VAL A 1 775 ? -0.307 4.668 -44.307 1.00 88.25 775 VAL A C 1
ATOM 6375 O O . VAL A 1 775 ? 0.309 5.514 -44.960 1.00 88.25 775 VAL A O 1
ATOM 6378 N N . LYS A 1 776 ? -0.904 3.612 -44.878 1.00 92.81 776 LYS A N 1
ATOM 6379 C CA . LYS A 1 776 ? -0.887 3.352 -46.328 1.00 92.81 776 LYS A CA 1
ATOM 6380 C C . LYS A 1 776 ? -1.647 4.421 -47.107 1.00 92.81 776 LYS A C 1
ATOM 6382 O O . LYS A 1 776 ? -1.099 4.960 -48.064 1.00 92.81 776 LYS A O 1
ATOM 6387 N N . GLU A 1 777 ? -2.859 4.781 -46.686 1.00 92.62 777 GLU A N 1
ATOM 6388 C CA . GLU A 1 777 ? -3.630 5.882 -47.287 1.00 92.62 777 GLU A CA 1
ATOM 6389 C C . GLU A 1 777 ? -2.807 7.174 -47.318 1.00 92.62 777 GLU A C 1
ATOM 6391 O O . GLU A 1 777 ? -2.689 7.831 -48.357 1.00 92.62 777 GLU A O 1
ATOM 6396 N N . LYS A 1 778 ? -2.163 7.513 -46.193 1.00 93.56 778 LYS A N 1
ATOM 6397 C CA . LYS A 1 778 ? -1.339 8.717 -46.101 1.00 93.56 778 LYS A CA 1
ATOM 6398 C C . LYS A 1 778 ? -0.143 8.659 -47.049 1.00 93.56 778 LYS A C 1
ATOM 6400 O O . LYS A 1 778 ? 0.116 9.636 -47.750 1.00 93.56 778 LYS A O 1
ATOM 6405 N N . PHE A 1 779 ? 0.537 7.519 -47.118 1.00 94.75 779 PHE A N 1
ATOM 6406 C CA . PHE A 1 779 ? 1.647 7.291 -48.037 1.00 94.75 779 PHE A CA 1
ATOM 6407 C C . PHE A 1 779 ? 1.228 7.453 -49.505 1.00 94.75 779 PHE A C 1
ATOM 6409 O O . PHE A 1 779 ? 1.841 8.238 -50.221 1.00 94.75 779 PHE A O 1
ATOM 6416 N N . PHE A 1 780 ? 0.156 6.785 -49.942 1.00 92.44 780 PHE A N 1
ATOM 6417 C CA . PHE A 1 780 ? -0.306 6.852 -51.335 1.00 92.44 780 PHE A CA 1
ATOM 6418 C C . PHE A 1 780 ? -0.893 8.213 -51.720 1.00 92.44 780 PHE A C 1
ATOM 6420 O O . PHE A 1 780 ? -0.858 8.577 -52.891 1.00 92.44 780 PHE A O 1
ATOM 6427 N N . SER A 1 781 ? -1.386 8.986 -50.749 1.00 91.19 781 SER A N 1
ATOM 6428 C CA . SER A 1 781 ? -1.812 10.374 -50.977 1.00 91.19 781 SER A CA 1
ATOM 6429 C C . SER A 1 781 ? -0.654 11.384 -51.044 1.00 91.19 781 SER A C 1
ATOM 6431 O O . SER A 1 781 ? -0.888 12.563 -51.308 1.00 91.19 781 SER A O 1
ATOM 6433 N N . THR A 1 782 ? 0.588 10.955 -50.791 1.00 90.69 782 THR A N 1
ATOM 6434 C CA . THR A 1 782 ? 1.777 11.818 -50.783 1.00 90.69 782 THR A CA 1
ATOM 6435 C C . THR A 1 782 ? 2.565 11.677 -52.087 1.00 90.69 782 THR A C 1
ATOM 6437 O O . THR A 1 782 ? 2.935 10.572 -52.480 1.00 90.69 782 THR A O 1
ATOM 6440 N N . ASP A 1 783 ? 2.908 12.798 -52.731 1.00 89.19 783 ASP A N 1
ATOM 6441 C CA . ASP A 1 783 ? 3.818 12.807 -53.886 1.00 89.19 783 ASP A CA 1
ATOM 6442 C C . ASP A 1 783 ? 5.276 12.601 -53.436 1.00 89.19 783 ASP A C 1
ATOM 6444 O O . ASP A 1 783 ? 6.039 13.545 -53.220 1.00 89.19 783 ASP A O 1
ATOM 6448 N N . ILE A 1 784 ? 5.655 11.335 -53.260 1.00 85.94 784 ILE A N 1
ATOM 6449 C CA . ILE A 1 784 ? 6.975 10.923 -52.761 1.00 85.94 784 ILE A CA 1
ATOM 6450 C C . ILE A 1 784 ? 8.109 11.296 -53.726 1.00 85.94 784 ILE A C 1
ATOM 6452 O O . ILE A 1 784 ? 9.242 11.497 -53.282 1.00 85.94 784 ILE A O 1
ATOM 6456 N N . GLU A 1 785 ? 7.845 11.397 -55.033 1.00 85.31 785 GLU A N 1
ATOM 6457 C CA . GLU A 1 785 ? 8.892 11.739 -56.005 1.00 85.31 785 GLU A CA 1
ATOM 6458 C C . GLU A 1 785 ? 9.279 13.215 -55.952 1.00 85.31 785 GLU A C 1
ATOM 6460 O O . GLU A 1 785 ? 10.423 13.562 -56.246 1.00 85.31 785 GLU A O 1
ATOM 6465 N N . SER A 1 786 ? 8.379 14.079 -55.483 1.00 86.12 786 SER A N 1
ATOM 6466 C CA . SER A 1 786 ? 8.676 15.498 -55.268 1.00 86.12 786 SER A CA 1
ATOM 6467 C C . SER A 1 786 ? 9.619 15.778 -54.083 1.00 86.12 786 SER A C 1
ATOM 6469 O O . SER A 1 786 ? 10.134 16.895 -53.939 1.00 86.12 786 SER A O 1
ATOM 6471 N N . ILE A 1 787 ? 9.891 14.778 -53.232 1.00 87.50 787 ILE A N 1
ATOM 6472 C CA . ILE A 1 787 ? 10.692 14.935 -52.010 1.00 87.50 787 ILE A CA 1
ATOM 6473 C C . ILE A 1 787 ? 12.182 15.064 -52.353 1.00 87.50 787 ILE A C 1
ATOM 6475 O O . ILE A 1 787 ? 12.876 14.080 -52.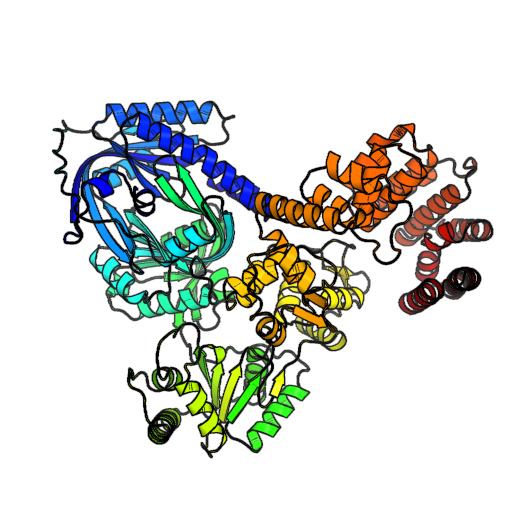601 1.00 87.50 787 ILE A O 1
ATOM 6479 N N . ARG A 1 788 ? 12.717 16.291 -52.277 1.00 83.81 788 ARG A N 1
ATOM 6480 C CA . ARG A 1 788 ? 14.153 16.570 -52.504 1.00 83.81 788 ARG A CA 1
ATOM 6481 C C . ARG A 1 788 ? 15.070 16.060 -51.385 1.00 83.81 788 ARG A C 1
ATOM 6483 O O . ARG A 1 788 ? 16.242 15.782 -51.627 1.00 83.81 788 ARG A O 1
ATOM 6490 N N . ASN A 1 789 ? 14.568 15.966 -50.152 1.00 84.62 789 ASN A N 1
ATOM 6491 C CA . ASN A 1 789 ? 15.353 15.490 -49.014 1.00 84.62 789 ASN A CA 1
ATOM 6492 C C . ASN A 1 789 ? 15.380 13.954 -48.987 1.00 84.62 789 ASN A C 1
ATOM 6494 O O . ASN A 1 789 ? 14.425 13.319 -48.535 1.00 84.62 789 ASN A O 1
ATOM 6498 N N . LYS A 1 790 ? 16.500 13.372 -49.427 1.00 83.94 790 LYS A N 1
ATOM 6499 C CA . LYS A 1 790 ? 16.700 11.916 -49.505 1.00 83.94 790 LYS A CA 1
ATOM 6500 C C . LYS A 1 790 ? 16.471 11.194 -48.171 1.00 83.94 790 LYS A C 1
ATOM 6502 O O . LYS A 1 790 ? 15.869 10.125 -48.162 1.00 83.94 790 LYS A O 1
ATOM 6507 N N . ASN A 1 791 ? 16.856 11.798 -47.043 1.00 83.00 791 ASN A N 1
ATOM 6508 C CA . ASN A 1 791 ? 16.704 11.185 -45.718 1.00 83.00 791 ASN A CA 1
ATOM 6509 C C . ASN A 1 791 ? 15.233 11.079 -45.293 1.00 83.00 791 ASN A C 1
ATOM 6511 O O . ASN A 1 791 ? 14.831 10.093 -44.685 1.00 83.00 791 ASN A O 1
ATOM 6515 N N . ILE A 1 792 ? 14.413 12.085 -45.606 1.00 85.94 792 ILE A N 1
ATOM 6516 C CA . ILE A 1 792 ? 12.972 12.042 -45.312 1.00 85.94 792 ILE A CA 1
ATOM 6517 C C . ILE A 1 792 ? 12.271 11.093 -46.282 1.00 85.94 792 ILE A C 1
ATOM 6519 O O . ILE A 1 792 ? 11.452 10.280 -45.857 1.00 85.94 792 ILE A O 1
ATOM 6523 N N . LYS A 1 793 ? 12.638 11.150 -47.570 1.00 90.25 793 LYS A N 1
ATOM 6524 C CA . LYS A 1 793 ? 12.101 10.267 -48.612 1.00 90.25 793 LYS A CA 1
ATOM 6525 C C . LYS A 1 793 ? 12.274 8.798 -48.224 1.00 90.25 793 LYS A C 1
ATOM 6527 O O . LYS A 1 793 ? 11.297 8.054 -48.220 1.00 90.25 793 LYS A O 1
ATOM 6532 N N . ILE A 1 794 ? 13.488 8.396 -47.836 1.00 89.75 794 ILE A N 1
ATOM 6533 C CA . ILE A 1 794 ? 13.766 7.003 -47.478 1.00 89.75 794 ILE A CA 1
ATOM 6534 C C . ILE A 1 794 ? 13.069 6.576 -46.181 1.00 89.75 794 ILE A C 1
ATOM 6536 O O . ILE A 1 794 ? 12.582 5.458 -46.118 1.00 89.75 794 ILE A O 1
ATOM 6540 N N . LYS A 1 795 ? 12.932 7.461 -45.182 1.00 87.56 795 LYS A N 1
ATOM 6541 C CA . LYS A 1 795 ? 12.202 7.169 -43.933 1.00 87.56 795 LYS A CA 1
ATOM 6542 C C . LYS A 1 795 ? 10.706 6.930 -44.167 1.00 87.56 795 LYS A C 1
ATOM 6544 O O . LYS A 1 795 ? 10.127 6.020 -43.582 1.00 87.56 795 LYS A O 1
ATOM 6549 N N . ILE A 1 796 ? 10.085 7.725 -45.043 1.00 91.50 796 ILE A N 1
ATOM 6550 C CA . ILE A 1 796 ? 8.680 7.542 -45.443 1.00 91.50 796 ILE A CA 1
ATOM 6551 C C . ILE A 1 796 ? 8.510 6.226 -46.209 1.00 91.50 796 ILE A C 1
ATOM 6553 O O . ILE A 1 796 ? 7.588 5.465 -45.915 1.00 91.50 796 ILE A O 1
ATOM 6557 N N . LEU A 1 797 ? 9.404 5.954 -47.168 1.00 92.44 797 LEU A N 1
ATOM 6558 C CA . LEU A 1 797 ? 9.408 4.702 -47.926 1.00 92.44 797 LEU A CA 1
ATOM 6559 C C . LEU A 1 797 ? 9.570 3.493 -47.001 1.00 92.44 797 LEU A C 1
ATOM 6561 O O . LEU A 1 797 ? 8.790 2.552 -47.104 1.00 92.44 797 LEU A O 1
ATOM 6565 N N . ASP A 1 798 ? 10.536 3.533 -46.086 1.00 91.31 798 ASP A N 1
ATOM 6566 C CA . ASP A 1 798 ? 10.839 2.466 -45.132 1.00 91.31 798 ASP A CA 1
ATOM 6567 C C . ASP A 1 798 ? 9.645 2.135 -44.231 1.00 91.31 798 ASP A C 1
ATOM 6569 O O . ASP A 1 798 ? 9.205 0.986 -44.198 1.00 91.31 798 ASP A O 1
ATOM 6573 N N . LEU A 1 799 ? 9.048 3.141 -43.581 1.00 89.06 799 LEU A N 1
ATOM 6574 C CA . LEU A 1 799 ? 7.879 2.939 -42.724 1.00 89.06 799 LEU A CA 1
ATOM 6575 C C . LEU A 1 799 ? 6.683 2.373 -43.502 1.00 89.06 799 LEU A C 1
ATOM 6577 O O . LEU A 1 799 ? 6.057 1.413 -43.055 1.00 89.06 799 LEU A O 1
ATOM 6581 N N . ALA A 1 800 ? 6.365 2.943 -44.667 1.00 92.06 800 ALA A N 1
ATOM 6582 C CA . ALA A 1 800 ? 5.247 2.470 -45.477 1.00 92.06 800 ALA A CA 1
ATOM 6583 C C . ALA A 1 800 ? 5.469 1.040 -45.976 1.00 92.06 800 ALA A C 1
ATOM 6585 O O . ALA A 1 800 ? 4.555 0.222 -45.926 1.00 92.06 800 ALA A O 1
ATOM 6586 N N . THR A 1 801 ? 6.690 0.723 -46.406 1.00 91.88 801 THR A N 1
ATOM 6587 C CA . THR A 1 801 ? 7.054 -0.615 -46.886 1.00 91.88 801 THR A CA 1
ATOM 6588 C C . THR A 1 801 ? 6.993 -1.635 -45.760 1.00 91.88 801 THR A C 1
ATOM 6590 O O . THR A 1 801 ? 6.462 -2.725 -45.952 1.00 91.88 801 THR A O 1
ATOM 6593 N N . TYR A 1 802 ? 7.449 -1.275 -44.561 1.00 88.44 802 TYR A N 1
ATOM 6594 C CA . TYR A 1 802 ? 7.303 -2.123 -43.384 1.00 88.44 802 TYR A CA 1
ATOM 6595 C C . TYR A 1 802 ? 5.823 -2.408 -43.074 1.00 88.44 802 TYR A C 1
ATOM 6597 O O . TYR A 1 802 ? 5.439 -3.558 -42.880 1.00 88.44 802 TYR A O 1
ATOM 6605 N N . VAL A 1 803 ? 4.955 -1.391 -43.128 1.00 86.88 803 VAL A N 1
ATOM 6606 C CA . VAL A 1 803 ? 3.500 -1.575 -42.972 1.00 86.88 803 VAL A CA 1
ATOM 6607 C C . VAL A 1 803 ? 2.898 -2.435 -44.090 1.00 86.88 803 VAL A C 1
ATOM 6609 O O . VAL A 1 803 ? 2.007 -3.244 -43.833 1.00 86.88 803 VAL A O 1
ATOM 6612 N N . MET A 1 804 ? 3.382 -2.312 -45.325 1.00 90.69 804 MET A N 1
ATOM 6613 C CA . MET A 1 804 ? 2.970 -3.171 -46.440 1.00 90.69 804 MET A CA 1
ATOM 6614 C C . MET A 1 804 ? 3.342 -4.635 -46.202 1.00 90.69 804 MET A C 1
ATOM 6616 O O . MET A 1 804 ? 2.533 -5.510 -46.492 1.00 90.69 804 MET A O 1
ATOM 6620 N N . VAL A 1 805 ? 4.515 -4.914 -45.629 1.00 84.69 805 VAL A N 1
ATOM 6621 C CA . VAL A 1 805 ? 4.884 -6.276 -45.216 1.00 84.69 805 VAL A CA 1
ATOM 6622 C C . VAL A 1 805 ? 3.922 -6.790 -44.143 1.00 84.69 805 VAL A C 1
ATOM 6624 O O . VAL A 1 805 ? 3.350 -7.862 -44.315 1.00 84.69 805 VAL A O 1
ATOM 6627 N N . LEU A 1 806 ? 3.660 -5.999 -43.096 1.00 77.88 806 LEU A N 1
ATOM 6628 C CA . LEU A 1 806 ? 2.754 -6.385 -42.004 1.00 77.88 806 LEU A CA 1
ATOM 6629 C C . LEU A 1 806 ? 1.301 -6.606 -42.451 1.00 77.88 806 LEU A C 1
ATOM 6631 O O . LEU A 1 806 ? 0.600 -7.435 -41.883 1.00 77.88 806 LEU A O 1
ATOM 6635 N N . THR A 1 807 ? 0.840 -5.862 -43.458 1.00 85.81 807 THR A N 1
ATOM 6636 C CA . THR A 1 807 ? -0.523 -5.974 -44.011 1.00 85.81 807 THR A CA 1
ATOM 6637 C C . THR A 1 807 ? -0.604 -6.892 -45.234 1.00 85.81 807 THR A C 1
ATOM 6639 O O . THR A 1 807 ? -1.650 -6.972 -45.871 1.00 85.81 807 THR A O 1
ATOM 6642 N N . ASN A 1 808 ? 0.492 -7.585 -45.559 1.00 86.88 808 ASN A N 1
ATOM 6643 C CA . ASN A 1 808 ? 0.644 -8.459 -46.719 1.00 86.88 808 ASN A CA 1
ATOM 6644 C C . ASN A 1 808 ? 0.250 -7.819 -48.068 1.00 86.88 808 ASN A C 1
ATOM 6646 O O . ASN A 1 808 ? -0.312 -8.472 -48.940 1.00 86.88 808 ASN A O 1
ATOM 6650 N N . ASP A 1 809 ? 0.579 -6.545 -48.262 1.00 89.38 809 ASP A N 1
ATOM 6651 C CA . ASP A 1 809 ? 0.359 -5.829 -49.520 1.00 89.38 809 ASP A CA 1
ATOM 6652 C C . ASP A 1 809 ? 1.316 -6.351 -50.611 1.00 89.38 809 ASP A C 1
ATOM 6654 O O . ASP A 1 809 ? 2.506 -6.578 -50.361 1.00 89.38 809 ASP A O 1
ATOM 6658 N N . ASP A 1 810 ? 0.818 -6.540 -51.833 1.00 89.50 810 ASP A N 1
ATOM 6659 C CA . ASP A 1 810 ? 1.600 -7.080 -52.956 1.00 89.50 810 ASP A CA 1
ATOM 6660 C C . ASP A 1 810 ? 2.681 -6.111 -53.450 1.00 89.50 810 ASP A C 1
ATOM 6662 O O . ASP A 1 810 ? 3.697 -6.518 -54.019 1.00 89.50 810 ASP A O 1
ATOM 6666 N N . ARG A 1 811 ? 2.517 -4.810 -53.185 1.00 91.94 811 ARG A N 1
ATOM 6667 C CA . ARG A 1 811 ? 3.457 -3.769 -53.622 1.00 91.94 811 ARG A CA 1
ATOM 6668 C C . ARG A 1 811 ? 4.730 -3.715 -52.774 1.00 91.94 811 ARG A C 1
ATOM 6670 O O . ARG A 1 811 ? 5.664 -3.008 -53.155 1.00 91.94 811 ARG A O 1
ATOM 6677 N N . LYS A 1 812 ? 4.811 -4.465 -51.664 1.00 90.69 812 LYS A N 1
ATOM 6678 C CA . LYS A 1 812 ? 5.962 -4.469 -50.739 1.00 90.69 812 LYS A CA 1
ATOM 6679 C C . LYS A 1 812 ? 7.300 -4.668 -51.458 1.00 90.69 812 LYS A C 1
ATOM 6681 O O . LYS A 1 812 ? 8.215 -3.873 -51.273 1.00 90.69 812 LYS A O 1
ATOM 6686 N N . ASN A 1 813 ? 7.386 -5.647 -52.362 1.00 90.56 813 ASN A N 1
ATOM 6687 C CA . ASN A 1 813 ? 8.630 -5.988 -53.062 1.00 90.56 813 ASN A CA 1
ATOM 6688 C C . ASN A 1 813 ? 9.120 -4.853 -53.974 1.00 90.56 813 ASN A C 1
ATOM 6690 O O . ASN A 1 813 ? 10.315 -4.570 -54.026 1.00 90.56 813 ASN A O 1
ATOM 6694 N N . PHE A 1 814 ? 8.197 -4.154 -54.644 1.00 93.56 814 PHE A N 1
ATOM 6695 C CA . PHE A 1 814 ? 8.529 -2.996 -55.475 1.00 93.56 814 PHE A CA 1
ATOM 6696 C C . PHE A 1 814 ? 9.182 -1.879 -54.649 1.00 93.56 814 PHE A C 1
ATOM 6698 O O . PHE A 1 814 ? 10.181 -1.292 -55.069 1.00 93.56 814 PHE A O 1
ATOM 6705 N N . TYR A 1 815 ? 8.644 -1.594 -53.460 1.00 93.62 815 TYR A N 1
ATOM 6706 C CA . TYR A 1 815 ? 9.185 -0.544 -52.601 1.00 93.62 815 TYR A CA 1
ATOM 6707 C C . TYR A 1 815 ? 10.448 -0.964 -51.841 1.00 93.62 815 TYR A C 1
ATOM 6709 O O . TYR A 1 815 ? 11.306 -0.110 -51.628 1.00 93.62 815 TYR A O 1
ATOM 6717 N N . ILE A 1 816 ? 10.634 -2.249 -51.523 1.00 91.62 816 ILE A N 1
ATOM 6718 C CA . ILE A 1 816 ? 11.904 -2.769 -50.981 1.00 91.62 816 ILE A CA 1
ATOM 6719 C C . ILE A 1 816 ? 13.055 -2.484 -51.952 1.00 91.62 816 ILE A C 1
ATOM 6721 O O . ILE A 1 816 ? 14.052 -1.878 -51.562 1.00 91.62 816 ILE A O 1
ATOM 6725 N N . GLU A 1 817 ? 12.896 -2.827 -53.232 1.00 91.81 817 GLU A N 1
ATOM 6726 C CA . GLU A 1 817 ? 13.913 -2.558 -54.261 1.00 91.81 817 GLU A CA 1
ATOM 6727 C C . GLU A 1 817 ? 14.177 -1.054 -54.437 1.00 91.81 817 GLU A C 1
ATOM 6729 O O . GLU A 1 817 ? 15.303 -0.620 -54.693 1.00 91.81 817 GLU A O 1
ATOM 6734 N N . LYS A 1 818 ? 13.148 -0.224 -54.247 1.00 90.69 818 LYS A N 1
ATOM 6735 C CA . LYS A 1 818 ? 13.285 1.235 -54.271 1.00 90.69 818 LYS A CA 1
ATOM 6736 C C . LYS A 1 818 ? 14.071 1.770 -53.071 1.00 90.69 818 LYS A C 1
ATOM 6738 O O . LYS A 1 818 ? 14.911 2.648 -53.254 1.00 90.69 818 LYS A O 1
ATOM 6743 N N . ILE A 1 819 ? 13.836 1.243 -51.867 1.00 91.88 819 ILE A N 1
ATOM 6744 C CA . ILE A 1 819 ? 14.597 1.611 -50.665 1.00 91.88 819 ILE A CA 1
ATOM 6745 C C . ILE A 1 819 ? 16.058 1.188 -50.818 1.00 91.88 819 ILE A C 1
ATOM 6747 O O . ILE A 1 819 ? 16.937 1.993 -50.530 1.00 91.88 819 ILE A O 1
ATOM 6751 N N . LEU A 1 820 ? 16.329 -0.028 -51.306 1.00 90.25 820 LEU A N 1
ATOM 6752 C CA . LEU A 1 820 ? 17.694 -0.534 -51.493 1.00 90.25 820 LEU A CA 1
ATOM 6753 C C . LEU A 1 820 ? 18.525 0.364 -52.427 1.00 90.25 820 LEU A C 1
ATOM 6755 O O . LEU A 1 820 ? 19.683 0.638 -52.133 1.00 90.25 820 LEU A O 1
ATOM 6759 N N . LYS A 1 821 ? 17.923 0.905 -53.495 1.00 88.19 821 LYS A N 1
ATOM 6760 C CA . LYS A 1 821 ? 18.588 1.878 -54.386 1.00 88.19 821 LYS A CA 1
ATOM 6761 C C . LYS A 1 821 ? 18.895 3.215 -53.705 1.00 88.19 821 LYS A C 1
ATOM 6763 O O . LYS A 1 821 ? 19.929 3.827 -53.961 1.00 88.19 821 LYS A O 1
ATOM 6768 N N . GLU A 1 822 ? 17.990 3.698 -52.858 1.00 86.38 822 GLU A N 1
ATOM 6769 C CA . GLU A 1 822 ? 18.180 4.959 -52.126 1.00 86.38 822 GLU A CA 1
ATOM 6770 C C . GLU A 1 822 ? 19.154 4.784 -50.938 1.00 86.38 822 GLU A C 1
ATOM 6772 O O . GLU A 1 822 ? 19.845 5.734 -50.564 1.00 86.38 822 GLU A O 1
ATOM 6777 N N . TYR A 1 823 ? 19.259 3.570 -50.380 1.00 87.12 823 TYR A N 1
ATOM 6778 C CA . TYR A 1 823 ? 20.077 3.224 -49.211 1.00 87.12 823 TYR A CA 1
ATOM 6779 C C . TYR A 1 823 ? 21.575 3.517 -49.400 1.00 87.12 823 TYR A C 1
ATOM 6781 O O . TYR A 1 823 ? 22.248 3.956 -48.466 1.00 87.12 823 TYR A O 1
ATOM 6789 N N . GLU A 1 824 ? 22.110 3.327 -50.608 1.00 82.88 824 GLU A N 1
ATOM 6790 C CA . GLU A 1 824 ? 23.533 3.562 -50.900 1.00 82.88 824 GLU A CA 1
ATOM 6791 C C . GLU A 1 824 ? 23.946 5.034 -50.725 1.00 82.88 824 GLU A C 1
ATOM 6793 O O . GLU A 1 824 ? 25.108 5.333 -50.461 1.00 82.88 824 GLU A O 1
ATOM 6798 N N . ASN A 1 825 ? 22.991 5.963 -50.824 1.00 81.06 825 ASN A N 1
ATOM 6799 C CA . ASN A 1 825 ? 23.244 7.402 -50.906 1.00 81.06 825 ASN A CA 1
ATOM 6800 C C . ASN A 1 825 ? 22.870 8.180 -49.630 1.00 81.06 825 ASN A C 1
ATOM 6802 O O . ASN A 1 825 ? 22.738 9.407 -49.681 1.00 81.06 825 ASN A O 1
ATOM 6806 N N . ILE A 1 826 ? 22.667 7.493 -48.501 1.00 83.06 826 ILE A N 1
ATOM 6807 C CA . ILE A 1 826 ? 22.249 8.102 -47.228 1.00 83.06 826 ILE A CA 1
ATOM 6808 C C . ILE A 1 826 ? 23.301 7.954 -46.126 1.00 83.06 826 ILE A C 1
ATOM 6810 O O . ILE A 1 826 ? 24.146 7.059 -46.140 1.00 83.06 826 ILE A O 1
ATOM 6814 N N . SER A 1 827 ? 23.246 8.860 -45.148 1.00 81.75 827 SER A N 1
ATOM 6815 C CA . SER A 1 827 ? 24.219 8.903 -44.056 1.00 81.75 827 SER A CA 1
ATOM 6816 C C . SER A 1 827 ? 24.054 7.732 -43.081 1.00 81.75 827 SER A C 1
ATOM 6818 O O . SER A 1 827 ? 22.951 7.205 -42.915 1.00 81.75 827 SER A O 1
ATOM 6820 N N . LEU A 1 828 ? 25.131 7.366 -42.377 1.00 78.12 828 LEU A N 1
ATOM 6821 C CA . LEU A 1 828 ? 25.107 6.331 -41.334 1.00 78.12 828 LEU A CA 1
ATOM 6822 C C . LEU A 1 828 ? 24.021 6.601 -40.283 1.00 78.12 828 LEU A C 1
ATOM 6824 O O . LEU A 1 828 ? 23.301 5.692 -39.879 1.00 78.12 828 LEU A O 1
ATOM 6828 N N . GLU A 1 829 ? 23.858 7.864 -39.885 1.00 76.00 829 GLU A N 1
ATOM 6829 C CA . GLU A 1 829 ? 22.851 8.281 -38.904 1.00 76.00 829 GLU A CA 1
ATOM 6830 C C . GLU A 1 829 ? 21.425 8.006 -39.398 1.00 76.00 829 GLU A C 1
ATOM 6832 O O . GLU A 1 829 ? 20.531 7.765 -38.594 1.00 76.00 829 GLU A O 1
ATOM 6837 N N . THR A 1 830 ? 21.208 8.017 -40.716 1.00 76.00 830 THR A N 1
ATOM 6838 C CA . THR A 1 830 ? 19.920 7.670 -41.323 1.00 76.00 830 THR A CA 1
ATOM 6839 C C . THR A 1 830 ? 19.772 6.158 -41.473 1.00 76.00 830 THR A C 1
ATOM 6841 O O . THR A 1 830 ? 18.713 5.637 -41.140 1.00 76.00 830 THR A O 1
ATOM 6844 N N . LYS A 1 831 ? 20.828 5.446 -41.899 1.00 79.25 831 LYS A N 1
ATOM 6845 C CA . LYS A 1 831 ? 20.831 3.982 -42.088 1.00 79.25 831 LYS A CA 1
ATOM 6846 C C . LYS A 1 831 ? 20.424 3.231 -40.817 1.00 79.25 831 LYS A C 1
ATOM 6848 O O . LYS A 1 831 ? 19.580 2.345 -40.868 1.00 79.25 831 LYS A O 1
ATOM 6853 N N . VAL A 1 832 ? 20.959 3.645 -39.668 1.00 73.44 832 VAL A N 1
ATOM 6854 C CA . VAL A 1 832 ? 20.701 3.026 -38.351 1.00 73.44 832 VAL A CA 1
ATOM 6855 C C . VAL A 1 832 ? 19.245 3.185 -37.887 1.00 73.44 832 VAL A C 1
ATOM 6857 O O . VAL A 1 832 ? 18.791 2.458 -37.005 1.00 73.44 832 VAL A O 1
ATOM 6860 N N . LEU A 1 833 ? 18.506 4.138 -38.459 1.00 69.44 833 LEU A N 1
ATOM 6861 C CA . LEU A 1 833 ? 17.109 4.409 -38.111 1.00 69.44 833 LEU A CA 1
ATOM 6862 C C . LEU A 1 833 ? 16.099 3.647 -38.976 1.00 69.44 833 LEU A C 1
ATOM 6864 O O . LEU A 1 833 ? 14.905 3.725 -38.691 1.00 69.44 833 LEU A O 1
ATOM 6868 N N . LEU A 1 834 ? 16.548 2.955 -40.025 1.00 78.06 834 LEU A N 1
ATOM 6869 C CA . LEU A 1 834 ? 15.661 2.239 -40.937 1.00 78.06 834 LEU A CA 1
ATOM 6870 C C . LEU A 1 834 ? 15.224 0.892 -40.360 1.00 78.06 834 LEU A C 1
ATOM 6872 O O . LEU A 1 834 ? 15.993 0.189 -39.705 1.00 78.06 834 LEU A O 1
ATOM 6876 N N . ARG A 1 835 ? 13.985 0.511 -40.666 1.00 83.69 835 ARG A N 1
ATOM 6877 C CA . ARG A 1 835 ? 13.399 -0.805 -40.387 1.00 83.69 835 ARG A CA 1
ATOM 6878 C C . ARG A 1 835 ? 13.770 -1.836 -41.445 1.00 83.69 835 ARG A C 1
ATOM 6880 O O . A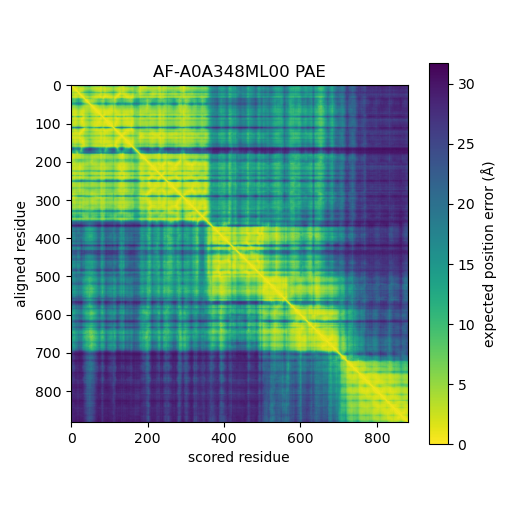RG A 1 835 ? 13.520 -3.014 -41.236 1.00 83.69 835 ARG A O 1
ATOM 6887 N N . LEU A 1 836 ? 14.383 -1.412 -42.548 1.00 85.62 836 LEU A N 1
ATOM 6888 C CA . LEU A 1 836 ? 14.770 -2.234 -43.689 1.00 85.62 836 LEU A CA 1
ATOM 6889 C C . LEU A 1 836 ? 15.383 -3.606 -43.343 1.00 85.62 836 LEU A C 1
ATOM 6891 O O . LEU A 1 836 ? 14.919 -4.578 -43.936 1.00 85.62 836 LEU A O 1
ATOM 6895 N N . PRO A 1 837 ? 16.336 -3.758 -42.397 1.00 79.94 837 PRO A N 1
ATOM 6896 C CA . PRO A 1 837 ? 16.821 -5.089 -42.024 1.00 79.94 837 PRO A CA 1
ATOM 6897 C C . PRO A 1 837 ? 15.697 -5.987 -41.487 1.00 79.94 837 PRO A C 1
ATOM 6899 O O . PRO A 1 837 ? 15.505 -7.103 -41.958 1.00 79.94 837 PRO A O 1
ATOM 6902 N N . SER A 1 838 ? 14.878 -5.466 -40.568 1.00 75.50 838 SER A N 1
ATOM 6903 C CA . SER A 1 838 ? 13.694 -6.163 -40.052 1.00 75.50 838 SER A CA 1
ATOM 6904 C C . SER A 1 838 ? 12.670 -6.448 -41.156 1.00 75.50 838 SER A C 1
ATOM 6906 O O . SER A 1 838 ? 12.100 -7.532 -41.186 1.00 75.50 838 SER A O 1
ATOM 6908 N N . THR A 1 839 ? 12.454 -5.509 -42.081 1.00 82.00 839 THR A N 1
ATOM 6909 C CA . THR A 1 839 ? 11.583 -5.687 -43.254 1.00 82.00 839 THR A CA 1
ATOM 6910 C C . THR A 1 839 ? 12.044 -6.863 -44.119 1.00 82.00 839 THR A C 1
ATOM 6912 O O . THR A 1 839 ? 11.214 -7.662 -44.544 1.00 82.00 839 THR A O 1
ATOM 6915 N N . LEU A 1 840 ? 13.353 -6.991 -44.358 1.00 83.81 840 LEU A N 1
ATOM 6916 C CA . LEU A 1 840 ? 13.952 -8.068 -45.153 1.00 83.81 840 LEU A CA 1
ATOM 6917 C C . LEU A 1 840 ? 13.872 -9.420 -44.438 1.00 83.81 840 LEU A C 1
ATOM 6919 O O . LEU A 1 840 ? 13.484 -10.410 -45.050 1.00 83.81 840 LEU A O 1
ATOM 6923 N N . ILE A 1 841 ? 14.137 -9.448 -43.131 1.00 78.62 841 ILE A N 1
ATOM 6924 C CA . ILE A 1 841 ? 13.949 -10.643 -42.297 1.00 78.62 841 ILE A CA 1
ATOM 6925 C C . ILE A 1 841 ? 12.502 -11.146 -42.368 1.00 78.62 841 ILE A C 1
ATOM 6927 O O . ILE A 1 841 ? 12.276 -12.338 -42.548 1.00 78.62 841 ILE A O 1
ATOM 6931 N N . GLN A 1 842 ? 11.518 -10.246 -42.274 1.00 77.81 842 GLN A N 1
ATOM 6932 C CA . GLN A 1 842 ? 10.092 -10.598 -42.302 1.00 77.81 842 GLN A CA 1
ATOM 6933 C C . GLN A 1 842 ? 9.647 -11.233 -43.629 1.00 77.81 842 GLN A C 1
ATOM 6935 O O . GLN A 1 842 ? 8.681 -11.991 -43.648 1.00 77.81 842 GLN A O 1
ATOM 6940 N N . ILE A 1 843 ? 10.346 -10.958 -44.734 1.00 84.62 843 ILE A N 1
ATOM 6941 C CA . ILE A 1 843 ? 10.088 -11.600 -46.032 1.00 84.62 843 ILE A CA 1
ATOM 6942 C C . ILE A 1 843 ? 11.040 -12.772 -46.327 1.00 84.62 843 ILE A C 1
ATOM 6944 O O . ILE A 1 843 ? 10.998 -13.325 -47.423 1.00 84.62 843 ILE A O 1
ATOM 6948 N N . GLY A 1 844 ? 11.892 -13.150 -45.368 1.00 84.44 844 GLY A N 1
ATOM 6949 C CA . GLY A 1 844 ? 12.840 -14.260 -45.483 1.00 84.44 844 GLY A CA 1
ATOM 6950 C C . GLY A 1 844 ? 14.139 -13.948 -46.240 1.00 84.44 844 GLY A C 1
ATOM 6951 O O . GLY A 1 844 ? 14.887 -14.871 -46.557 1.00 84.44 844 GLY A O 1
ATOM 6952 N N . ASP A 1 845 ? 14.444 -12.678 -46.530 1.00 89.06 845 ASP A N 1
ATOM 6953 C CA . ASP A 1 845 ? 15.675 -12.259 -47.222 1.00 89.06 845 ASP A CA 1
ATOM 6954 C C . ASP A 1 845 ? 16.796 -11.935 -46.214 1.00 89.06 845 ASP A C 1
ATOM 6956 O O . ASP A 1 845 ? 17.209 -10.787 -46.008 1.00 89.06 845 ASP A O 1
ATOM 6960 N N . TYR A 1 846 ? 17.271 -12.978 -45.529 1.00 86.94 846 TYR A N 1
ATOM 6961 C CA . TYR A 1 846 ? 18.317 -12.869 -44.506 1.00 86.94 846 TYR A CA 1
ATOM 6962 C C . TYR A 1 846 ? 19.650 -12.383 -45.077 1.00 86.94 846 TYR A C 1
ATOM 6964 O O . TYR A 1 846 ? 20.360 -11.625 -44.419 1.00 86.94 846 TYR A O 1
ATOM 6972 N N . GLU A 1 847 ? 19.974 -12.762 -46.315 1.00 92.31 847 GLU A N 1
ATOM 6973 C CA . GLU A 1 847 ? 21.241 -12.406 -46.954 1.00 92.31 847 GLU A CA 1
ATOM 6974 C C . GLU A 1 847 ? 21.350 -10.891 -47.176 1.00 92.31 847 GLU A C 1
ATOM 6976 O O . GLU A 1 847 ? 22.358 -10.275 -46.812 1.00 92.31 847 GLU A O 1
ATOM 6981 N N . LYS A 1 848 ? 20.303 -10.246 -47.717 1.00 90.00 848 LYS A N 1
ATOM 6982 C CA . LYS A 1 848 ? 20.305 -8.782 -47.860 1.00 90.00 848 LYS A CA 1
ATOM 6983 C C . LYS A 1 848 ? 20.282 -8.083 -46.502 1.00 90.00 848 LYS A C 1
ATOM 6985 O O . LYS A 1 848 ? 20.966 -7.071 -46.340 1.00 90.00 848 LYS A O 1
ATOM 6990 N N . SER A 1 849 ? 19.548 -8.617 -45.523 1.00 87.06 849 SER A N 1
ATOM 6991 C CA . SER A 1 849 ? 19.538 -8.059 -44.166 1.00 87.06 849 SER A CA 1
ATOM 6992 C C . SER A 1 849 ? 20.931 -8.096 -43.526 1.00 87.06 849 SER A C 1
ATOM 6994 O O . SER A 1 849 ? 21.351 -7.121 -42.902 1.00 87.06 849 SER A O 1
ATOM 6996 N N . GLU A 1 850 ? 21.670 -9.194 -43.696 1.00 91.75 850 GLU A N 1
ATOM 6997 C CA . GLU A 1 850 ? 23.005 -9.384 -43.116 1.00 91.75 850 GLU A CA 1
ATOM 6998 C C . GLU A 1 850 ? 23.993 -8.369 -43.690 1.00 91.75 850 GLU A C 1
ATOM 7000 O O . GLU A 1 850 ? 24.742 -7.723 -42.953 1.00 91.75 850 GLU A O 1
ATOM 7005 N N . ARG A 1 851 ? 23.954 -8.176 -45.015 1.00 93.19 851 ARG A N 1
ATOM 7006 C CA . ARG A 1 851 ? 24.788 -7.187 -45.712 1.00 93.19 851 ARG A CA 1
ATOM 7007 C C . ARG A 1 851 ? 24.569 -5.777 -45.168 1.00 93.19 851 ARG A C 1
ATOM 7009 O O . ARG A 1 851 ? 25.541 -5.056 -44.964 1.00 93.19 851 ARG A O 1
ATOM 7016 N N . ILE A 1 852 ? 23.321 -5.398 -44.885 1.00 90.00 852 ILE A N 1
ATOM 7017 C CA . ILE A 1 852 ? 22.992 -4.080 -44.322 1.00 90.00 852 ILE A CA 1
ATOM 7018 C C . ILE A 1 852 ? 23.534 -3.933 -42.895 1.00 90.00 852 ILE A C 1
ATOM 7020 O O . ILE A 1 852 ? 24.135 -2.910 -42.571 1.00 90.00 852 ILE A O 1
ATOM 7024 N N . PHE A 1 853 ? 23.372 -4.947 -42.040 1.00 87.06 853 PHE A N 1
ATOM 7025 C CA . PHE A 1 853 ? 23.927 -4.910 -40.683 1.00 87.06 853 PHE A CA 1
ATOM 7026 C C . PHE A 1 853 ? 25.455 -4.789 -40.677 1.00 87.06 853 PHE A C 1
ATOM 7028 O O . PHE A 1 853 ? 25.999 -4.009 -39.892 1.00 87.06 853 PHE A O 1
ATOM 7035 N N . LYS A 1 854 ? 26.142 -5.515 -41.568 1.00 92.81 854 LYS A N 1
ATOM 7036 C CA . LYS A 1 854 ? 27.600 -5.424 -41.730 1.00 92.81 854 LYS A CA 1
ATOM 7037 C C . LYS A 1 854 ? 28.036 -4.048 -42.227 1.00 92.81 854 LYS A C 1
ATOM 7039 O O . LYS A 1 854 ? 28.903 -3.448 -41.607 1.00 92.81 854 LYS A O 1
ATOM 7044 N N . ASP A 1 855 ? 27.370 -3.497 -43.242 1.00 92.94 855 ASP A N 1
ATOM 7045 C CA . ASP A 1 855 ? 27.640 -2.143 -43.752 1.00 92.94 855 ASP A CA 1
ATOM 7046 C C . ASP A 1 855 ? 27.527 -1.066 -42.652 1.00 92.94 855 ASP A C 1
ATOM 7048 O O . ASP A 1 855 ? 28.380 -0.178 -42.537 1.00 92.94 855 ASP A O 1
ATOM 7052 N N . ILE A 1 856 ? 26.510 -1.163 -41.786 1.00 84.69 856 ILE A N 1
ATOM 7053 C CA . ILE A 1 856 ? 26.350 -0.261 -40.636 1.00 84.69 856 ILE A CA 1
ATOM 7054 C C . ILE A 1 856 ? 27.485 -0.459 -39.619 1.00 84.69 856 ILE A C 1
ATOM 7056 O O . ILE A 1 856 ? 28.056 0.523 -39.137 1.00 84.69 856 ILE A O 1
ATOM 7060 N N . ALA A 1 857 ? 27.821 -1.707 -39.284 1.00 86.88 857 ALA A N 1
ATOM 7061 C CA . ALA A 1 857 ? 28.883 -2.016 -38.330 1.00 86.88 857 ALA A CA 1
ATOM 7062 C C . ALA A 1 857 ? 30.259 -1.532 -38.821 1.00 86.88 857 ALA A C 1
ATOM 7064 O O . ALA A 1 857 ? 30.975 -0.865 -38.072 1.00 86.88 857 ALA A O 1
ATOM 7065 N N . ASP A 1 858 ? 30.590 -1.779 -40.088 1.00 93.19 858 ASP A N 1
ATOM 7066 C CA . ASP A 1 858 ? 31.832 -1.333 -40.724 1.00 93.19 858 ASP A CA 1
ATOM 7067 C C . ASP A 1 858 ? 31.926 0.196 -40.746 1.00 93.19 858 ASP A C 1
ATOM 7069 O O . ASP A 1 858 ? 32.965 0.775 -40.421 1.00 93.19 858 ASP A O 1
ATOM 7073 N N . SER A 1 859 ? 30.810 0.875 -41.021 1.00 89.06 859 SER A N 1
ATOM 7074 C CA . SER A 1 859 ? 30.730 2.337 -40.962 1.00 89.06 859 SER A CA 1
ATOM 7075 C C . SER A 1 859 ? 31.008 2.898 -39.557 1.00 89.06 859 SER A C 1
ATOM 7077 O O . SER A 1 859 ? 31.620 3.962 -39.430 1.00 89.06 859 SER A O 1
ATOM 7079 N N . TYR A 1 860 ? 30.594 2.202 -38.490 1.00 84.69 860 TYR A N 1
ATOM 7080 C CA . TYR A 1 860 ? 30.944 2.565 -37.110 1.00 84.69 860 TYR A CA 1
ATOM 7081 C C . TYR A 1 860 ? 32.420 2.296 -36.792 1.00 84.69 860 TYR A C 1
ATOM 7083 O O . TYR A 1 860 ? 33.073 3.134 -36.162 1.00 84.69 860 TYR A O 1
ATOM 7091 N N . LEU A 1 861 ? 32.976 1.178 -37.268 1.00 87.44 861 LEU A N 1
ATOM 7092 C CA . LEU A 1 861 ? 34.395 0.851 -37.095 1.00 87.44 861 LEU A CA 1
ATOM 7093 C C . LEU A 1 861 ? 35.306 1.885 -37.765 1.00 87.44 861 LEU A C 1
ATOM 7095 O O . LEU A 1 861 ? 36.277 2.319 -37.148 1.00 87.44 861 LEU A O 1
ATOM 7099 N N . LEU A 1 862 ? 34.956 2.351 -38.969 1.00 91.44 862 LEU A N 1
ATOM 7100 C CA . LEU A 1 862 ? 35.671 3.430 -39.665 1.00 91.44 862 LEU A CA 1
ATOM 7101 C C . LEU A 1 862 ? 35.695 4.742 -38.864 1.00 91.44 862 LEU A C 1
ATOM 7103 O O . LEU A 1 862 ? 36.637 5.523 -38.983 1.00 91.44 862 LEU A O 1
ATOM 7107 N N . LYS A 1 863 ? 34.686 4.977 -38.016 1.00 87.06 863 LYS A N 1
ATOM 7108 C CA . LYS A 1 863 ? 34.610 6.124 -37.096 1.00 87.06 863 LYS A CA 1
ATOM 7109 C C . LYS A 1 863 ? 35.255 5.856 -35.723 1.00 87.06 863 LYS A C 1
ATOM 7111 O O . LYS A 1 863 ? 35.099 6.675 -34.821 1.00 87.06 863 LYS A O 1
ATOM 7116 N N . ASN A 1 864 ? 35.976 4.742 -35.547 1.00 84.19 864 ASN A N 1
ATOM 7117 C CA . ASN A 1 864 ? 36.524 4.273 -34.264 1.00 84.19 864 ASN A CA 1
ATOM 7118 C C . ASN A 1 864 ? 35.467 4.025 -33.163 1.00 84.19 864 ASN A C 1
ATOM 7120 O O . ASN A 1 864 ? 35.801 3.951 -31.979 1.00 84.19 864 ASN A O 1
ATOM 7124 N N . ASP A 1 865 ? 34.200 3.825 -33.529 1.00 77.50 865 ASP A N 1
ATOM 7125 C CA . ASP A 1 865 ? 33.104 3.561 -32.594 1.00 77.50 865 ASP A CA 1
ATOM 7126 C C . ASP A 1 865 ? 32.859 2.053 -32.446 1.00 77.50 865 ASP A C 1
ATOM 7128 O O . ASP A 1 865 ? 31.920 1.466 -32.990 1.00 77.50 865 ASP A O 1
ATOM 7132 N N . ARG A 1 866 ? 33.758 1.395 -31.707 1.00 76.00 866 ARG A N 1
ATOM 7133 C CA . ARG A 1 866 ? 33.708 -0.062 -31.509 1.00 76.00 866 ARG A CA 1
ATOM 7134 C C . ARG A 1 866 ? 32.435 -0.513 -30.793 1.00 76.00 866 ARG A C 1
ATOM 7136 O O . ARG A 1 866 ? 31.919 -1.581 -31.100 1.00 76.00 866 ARG A O 1
ATOM 7143 N N . PHE A 1 867 ? 31.923 0.286 -29.856 1.00 68.12 867 PHE A N 1
ATOM 7144 C CA . PHE A 1 867 ? 30.733 -0.067 -29.081 1.00 68.12 867 PHE A CA 1
ATOM 7145 C C . PHE A 1 867 ? 29.501 -0.205 -29.982 1.00 68.12 867 PHE A C 1
ATOM 7147 O O . PHE A 1 867 ? 28.830 -1.237 -29.953 1.00 68.12 867 PHE A O 1
ATOM 7154 N N . ASN A 1 868 ? 29.231 0.795 -30.826 1.00 59.62 868 ASN A N 1
ATOM 7155 C CA . ASN A 1 868 ? 28.066 0.755 -31.708 1.00 59.62 868 ASN A CA 1
ATOM 7156 C C . ASN A 1 868 ? 28.223 -0.255 -32.852 1.00 59.62 868 ASN A C 1
ATOM 7158 O O . ASN A 1 868 ? 27.230 -0.864 -33.258 1.00 59.62 868 ASN A O 1
ATOM 7162 N N . ALA A 1 869 ? 29.452 -0.508 -33.313 1.00 74.25 869 ALA A N 1
ATOM 7163 C CA . ALA A 1 869 ? 29.728 -1.588 -34.257 1.00 74.25 869 ALA A CA 1
ATOM 7164 C C . ALA A 1 869 ? 29.353 -2.962 -33.676 1.00 74.25 869 ALA A C 1
ATOM 7166 O O . ALA A 1 869 ? 28.543 -3.682 -34.261 1.00 74.25 869 ALA A O 1
ATOM 7167 N N . TYR A 1 870 ? 29.862 -3.299 -32.483 1.00 74.25 870 TYR A N 1
ATOM 7168 C CA . TYR A 1 870 ? 29.528 -4.566 -31.827 1.00 74.25 870 TYR A CA 1
ATOM 7169 C C . TYR A 1 870 ? 28.047 -4.650 -31.456 1.00 74.25 870 TYR A C 1
ATOM 7171 O O . TYR A 1 870 ? 27.430 -5.686 -31.677 1.00 74.25 870 TYR A O 1
ATOM 7179 N N . SER A 1 871 ? 27.440 -3.560 -30.973 1.00 63.09 871 SER A N 1
ATOM 7180 C CA . SER A 1 871 ? 25.999 -3.513 -30.692 1.00 63.09 871 SER A CA 1
ATOM 7181 C C . SER A 1 871 ? 25.154 -3.803 -31.940 1.00 63.09 871 SER A C 1
ATOM 7183 O O . SER A 1 871 ? 24.149 -4.507 -31.855 1.00 63.09 871 SER A O 1
ATOM 7185 N N . THR A 1 872 ? 25.568 -3.306 -33.109 1.00 64.62 872 THR A N 1
ATOM 7186 C CA . THR A 1 872 ? 24.884 -3.551 -34.389 1.00 64.62 872 THR A CA 1
ATOM 7187 C C . THR A 1 872 ? 24.968 -5.020 -34.801 1.00 64.62 872 THR A C 1
ATOM 7189 O O . THR A 1 872 ? 23.949 -5.612 -35.151 1.00 64.62 872 THR A O 1
ATOM 7192 N N . LEU A 1 873 ? 26.150 -5.633 -34.698 1.00 77.19 873 LEU A N 1
ATOM 7193 C CA . LEU A 1 873 ? 26.333 -7.055 -35.007 1.00 77.19 873 LEU A CA 1
ATOM 7194 C C . LEU A 1 873 ? 25.580 -7.955 -34.021 1.00 77.19 873 LEU A C 1
ATOM 7196 O O . LEU A 1 873 ? 24.944 -8.919 -34.426 1.00 77.19 873 LEU A O 1
ATOM 7200 N N . ILE A 1 874 ? 25.578 -7.608 -32.734 1.00 69.38 874 ILE A N 1
ATOM 7201 C CA . ILE A 1 874 ? 24.800 -8.319 -31.716 1.00 69.38 874 ILE A CA 1
ATOM 7202 C C . ILE A 1 874 ? 23.298 -8.264 -32.044 1.00 69.38 874 ILE A C 1
ATOM 7204 O O . ILE A 1 874 ? 22.624 -9.287 -31.974 1.00 69.38 874 ILE A O 1
ATOM 7208 N N . LYS A 1 875 ? 22.766 -7.107 -32.467 1.00 60.88 875 LYS A N 1
ATOM 7209 C CA . LYS A 1 875 ? 21.365 -6.988 -32.919 1.00 60.88 875 LYS A CA 1
ATOM 7210 C C . LYS A 1 875 ? 21.054 -7.867 -34.127 1.00 60.88 875 LYS A C 1
ATOM 7212 O O . LYS A 1 875 ? 19.971 -8.436 -34.173 1.00 60.88 875 LYS A O 1
ATOM 7217 N N . MET A 1 876 ? 21.978 -7.984 -35.080 1.00 80.00 876 MET A N 1
ATOM 7218 C CA . MET A 1 876 ? 21.834 -8.900 -36.215 1.00 80.00 876 MET A CA 1
ATOM 7219 C C . MET A 1 876 ? 21.672 -10.343 -35.728 1.00 80.00 876 MET A C 1
ATOM 7221 O O . MET A 1 876 ? 20.698 -10.991 -36.090 1.00 80.00 876 MET A O 1
ATOM 7225 N N . PHE A 1 877 ? 22.558 -10.808 -34.840 1.00 70.81 877 PHE A N 1
ATOM 7226 C CA . PHE A 1 877 ? 22.466 -12.153 -34.263 1.00 70.81 877 PHE A CA 1
ATOM 7227 C C . PHE A 1 877 ? 21.180 -12.381 -33.456 1.00 70.81 877 PHE A C 1
ATOM 7229 O O . PHE A 1 877 ? 20.684 -13.498 -33.428 1.00 70.81 877 PHE A O 1
ATOM 7236 N N . TYR A 1 878 ? 20.615 -11.344 -32.830 1.00 57.97 878 TYR A N 1
ATOM 7237 C CA . TYR A 1 878 ? 19.329 -11.439 -32.128 1.00 57.97 878 TYR A CA 1
ATOM 7238 C C . TYR A 1 878 ? 18.109 -11.550 -33.044 1.00 57.97 878 TYR A C 1
ATOM 7240 O O . TYR A 1 878 ? 17.073 -12.050 -32.614 1.00 57.97 878 TYR A O 1
ATOM 7248 N N . LEU A 1 879 ? 18.190 -11.002 -34.255 1.00 50.72 879 LEU A N 1
ATOM 7249 C CA . LEU A 1 879 ? 17.053 -10.892 -35.170 1.00 50.72 879 LEU A CA 1
ATOM 7250 C C . LEU A 1 879 ? 17.014 -12.014 -36.213 1.00 50.72 879 LEU A C 1
ATOM 7252 O O . LEU A 1 879 ? 16.017 -12.145 -36.924 1.00 50.72 879 LEU A O 1
ATOM 7256 N N . PHE A 1 880 ? 18.095 -12.781 -36.335 1.00 69.06 880 PHE A N 1
ATOM 7257 C CA . PHE A 1 880 ? 18.202 -13.898 -37.262 1.00 69.06 880 PHE A CA 1
ATOM 7258 C C . PHE A 1 880 ? 17.750 -15.189 -36.553 1.00 69.06 880 PHE A C 1
ATOM 7260 O O . PHE A 1 880 ? 18.025 -15.326 -35.360 1.00 69.06 880 PHE A O 1
ATOM 7267 N N . PRO A 1 881 ? 17.034 -16.094 -37.246 1.00 57.03 881 PRO A N 1
ATOM 7268 C CA . PRO A 1 881 ? 16.619 -17.389 -36.709 1.00 57.03 881 PRO A CA 1
ATOM 7269 C C . PRO A 1 881 ? 17.781 -18.285 -36.281 1.00 57.03 881 PRO A C 1
ATOM 7271 O O . PRO A 1 881 ? 18.858 -18.205 -36.921 1.00 57.03 881 PRO A O 1
#